Protein AF-A0A814D9A6-F1 (afdb_monomer)

Radius of gyration: 42.24 Å; Cα contacts (8 Å, |Δi|>4): 1512; chains: 1; bounding box: 125×128×114 Å

Structure (mmCIF, N/CA/C/O backbone):
data_AF-A0A814D9A6-F1
#
_entry.id   AF-A0A814D9A6-F1
#
loop_
_atom_site.group_PDB
_atom_site.id
_atom_site.type_symbol
_atom_site.label_atom_id
_atom_site.label_alt_id
_atom_site.label_comp_id
_atom_site.label_asym_id
_atom_site.label_entity_id
_atom_site.label_seq_id
_atom_site.pdbx_PDB_ins_code
_atom_site.Cartn_x
_atom_site.Cartn_y
_atom_site.Cartn_z
_atom_site.occupancy
_atom_site.B_iso_or_equiv
_atom_site.auth_seq_id
_atom_site.auth_comp_id
_atom_site.auth_asym_id
_atom_site.auth_atom_id
_atom_site.pdbx_PDB_model_num
ATOM 1 N N . MET A 1 1 ? 18.254 71.111 -48.933 1.00 37.97 1 MET A N 1
ATOM 2 C CA . MET A 1 1 ? 19.402 70.426 -49.573 1.00 37.97 1 MET A CA 1
ATOM 3 C C . MET A 1 1 ? 19.022 68.972 -49.797 1.00 37.97 1 MET A C 1
ATOM 5 O O . MET A 1 1 ? 18.189 68.471 -49.053 1.00 37.97 1 MET A O 1
ATOM 9 N N . SER A 1 2 ? 19.560 68.331 -50.832 1.00 40.94 2 SER A N 1
ATOM 10 C CA . SER A 1 2 ? 19.153 66.998 -51.292 1.00 40.94 2 SER A CA 1
ATOM 11 C C . SER A 1 2 ? 20.039 65.878 -50.740 1.00 40.94 2 SER A C 1
ATOM 13 O O . SER A 1 2 ? 21.250 65.912 -50.941 1.00 40.94 2 SER A O 1
ATOM 15 N N . VAL A 1 3 ? 19.419 64.849 -50.159 1.00 34.81 3 VAL A N 1
ATOM 16 C CA . VAL A 1 3 ? 19.956 63.478 -50.072 1.00 34.81 3 VAL A CA 1
ATOM 17 C C . VAL A 1 3 ? 18.825 62.525 -50.491 1.00 34.81 3 VAL A C 1
ATOM 19 O O . VAL A 1 3 ? 17.652 62.898 -50.444 1.00 34.81 3 VAL A O 1
ATOM 22 N N . SER A 1 4 ? 19.178 61.358 -51.024 1.00 32.84 4 SER A N 1
ATOM 23 C CA . SER A 1 4 ? 18.336 60.529 -51.892 1.00 32.84 4 SER A CA 1
ATOM 24 C C . SER A 1 4 ? 17.151 59.831 -51.222 1.00 32.84 4 SER A C 1
ATOM 26 O O . SER A 1 4 ? 17.260 59.261 -50.140 1.00 32.84 4 SER A O 1
ATOM 28 N N . SER A 1 5 ? 16.049 59.751 -51.968 1.00 42.97 5 SER A N 1
ATOM 29 C CA . SER A 1 5 ? 15.004 58.749 -51.775 1.00 42.97 5 SER A CA 1
ATOM 30 C C . SER A 1 5 ? 15.490 57.374 -52.251 1.00 42.97 5 SER A C 1
ATOM 32 O O . SER A 1 5 ? 15.508 57.112 -53.455 1.00 42.97 5 SER A O 1
ATOM 34 N N . GLU A 1 6 ? 15.846 56.479 -51.331 1.00 34.47 6 GLU A N 1
ATOM 35 C CA . GLU A 1 6 ? 15.922 55.052 -51.658 1.00 34.47 6 GLU A CA 1
ATOM 36 C C . GLU A 1 6 ? 14.506 54.466 -51.701 1.00 34.47 6 GLU A C 1
ATOM 38 O O . GLU A 1 6 ? 13.720 54.605 -50.760 1.00 34.47 6 GLU A O 1
ATOM 43 N N . ALA A 1 7 ? 14.156 53.836 -52.822 1.00 38.06 7 ALA A N 1
ATOM 44 C CA . ALA A 1 7 ? 12.838 53.250 -53.006 1.00 38.06 7 ALA A CA 1
ATOM 45 C C . ALA A 1 7 ? 12.695 51.993 -52.137 1.00 38.06 7 ALA A C 1
ATOM 47 O O . ALA A 1 7 ? 13.322 50.968 -52.407 1.00 38.06 7 ALA A O 1
ATOM 48 N N . LYS A 1 8 ? 11.824 52.043 -51.119 1.00 41.28 8 LYS A N 1
ATOM 49 C CA . LYS A 1 8 ? 11.359 50.820 -50.455 1.00 41.28 8 LYS A CA 1
ATOM 50 C C . LYS A 1 8 ? 10.683 49.933 -51.503 1.00 41.28 8 LYS A C 1
ATOM 52 O O . LYS A 1 8 ? 9.695 50.340 -52.112 1.00 41.28 8 LYS A O 1
ATOM 57 N N . GLY A 1 9 ? 11.235 48.738 -51.707 1.00 47.59 9 GLY A N 1
ATOM 58 C CA . GLY A 1 9 ? 10.626 47.703 -52.541 1.00 47.59 9 GLY A CA 1
ATOM 59 C C . GLY A 1 9 ? 9.264 47.243 -51.998 1.00 47.59 9 GLY A C 1
ATOM 60 O O . GLY A 1 9 ? 8.845 47.688 -50.925 1.00 47.59 9 GLY A O 1
ATOM 61 N N . PRO A 1 10 ? 8.561 46.349 -52.718 1.00 51.03 10 PRO A N 1
ATOM 62 C CA . PRO A 1 10 ? 7.249 45.865 -52.298 1.00 51.03 10 PRO A CA 1
ATOM 63 C C . PRO A 1 10 ? 7.299 45.295 -50.875 1.00 51.03 10 PRO A C 1
ATOM 65 O O . PRO A 1 10 ? 8.193 44.514 -50.541 1.00 51.03 10 PRO A O 1
ATOM 68 N N . LEU A 1 11 ? 6.328 45.694 -50.047 1.00 58.34 11 LEU A N 1
ATOM 69 C CA . LEU A 1 11 ? 6.180 45.212 -48.673 1.00 58.34 11 LEU A CA 1
ATOM 70 C C . LEU A 1 11 ? 6.078 43.683 -48.678 1.00 58.34 11 LEU A C 1
ATOM 72 O O . LEU A 1 11 ? 5.130 43.114 -49.221 1.00 58.34 11 LEU A O 1
ATOM 76 N N . LYS A 1 12 ? 7.076 43.020 -48.089 1.00 73.19 12 LYS A N 1
ATOM 77 C CA . LYS A 1 12 ? 7.105 41.561 -47.980 1.00 73.19 12 LYS A CA 1
ATOM 78 C C . LYS A 1 12 ? 6.009 41.110 -47.018 1.00 73.19 12 LYS A C 1
ATOM 80 O O . LYS A 1 12 ? 5.813 41.716 -45.969 1.00 73.19 12 LYS A O 1
ATOM 85 N N . SER A 1 13 ? 5.298 40.043 -47.369 1.00 84.19 13 SER A N 1
ATOM 86 C CA . SER A 1 13 ? 4.305 39.444 -46.476 1.00 84.19 13 SER A CA 1
ATOM 87 C C . SER A 1 13 ? 4.983 38.726 -45.304 1.00 84.19 13 SER A C 1
ATOM 89 O O . SER A 1 13 ? 6.134 38.300 -45.414 1.00 84.19 13 SER A O 1
ATOM 91 N N . PHE A 1 14 ? 4.245 38.522 -44.207 1.00 86.25 14 PHE A N 1
ATOM 92 C CA . PHE A 1 14 ? 4.710 37.762 -43.038 1.00 86.25 14 PHE A CA 1
ATOM 93 C C . PHE A 1 14 ? 5.374 36.430 -43.430 1.00 86.25 14 PHE A C 1
ATOM 95 O O . PHE A 1 14 ? 6.500 36.144 -43.037 1.00 86.25 14 PHE A O 1
ATOM 102 N N . GLN A 1 15 ? 4.709 35.652 -44.288 1.00 86.56 15 GLN A N 1
ATOM 103 C CA . GLN A 1 15 ? 5.186 34.345 -44.749 1.00 86.56 15 GLN A CA 1
ATOM 104 C C . GLN A 1 15 ? 6.465 34.448 -45.610 1.00 86.56 15 GLN A C 1
ATOM 106 O O . GLN A 1 15 ? 7.323 33.570 -45.539 1.00 86.56 15 GLN A O 1
ATOM 111 N N . ALA A 1 16 ? 6.647 35.535 -46.371 1.00 87.44 16 ALA A N 1
ATOM 112 C CA . ALA A 1 16 ? 7.887 35.780 -47.111 1.00 87.44 16 ALA A CA 1
ATOM 113 C C . ALA A 1 16 ? 9.057 36.140 -46.176 1.00 87.44 16 ALA A C 1
ATOM 115 O O . ALA A 1 16 ? 10.160 35.630 -46.360 1.00 87.44 16 ALA A O 1
ATOM 116 N N . LEU A 1 17 ? 8.818 36.962 -45.148 1.00 90.56 17 LEU A N 1
ATOM 117 C CA . LEU A 1 17 ? 9.830 37.312 -44.143 1.00 90.56 17 LEU A CA 1
ATOM 118 C C . LEU A 1 17 ? 10.204 36.118 -43.253 1.00 90.56 17 LEU A C 1
ATOM 120 O O . LEU A 1 17 ? 11.385 35.915 -42.980 1.00 90.56 17 LEU A O 1
ATOM 124 N N . MET A 1 18 ? 9.235 35.279 -42.872 1.00 92.06 18 MET A N 1
ATOM 125 C CA . MET A 1 18 ? 9.502 34.006 -42.192 1.00 92.06 18 MET A CA 1
ATOM 126 C C . MET A 1 18 ? 10.349 33.071 -43.066 1.00 92.06 18 MET A C 1
ATOM 128 O O . MET A 1 18 ? 11.359 32.556 -42.594 1.00 92.06 18 MET A O 1
ATOM 132 N N . GLY A 1 19 ? 10.007 32.902 -44.350 1.00 89.69 19 GLY A N 1
ATOM 133 C CA . GLY A 1 19 ? 10.780 32.070 -45.281 1.00 89.69 19 GLY A CA 1
ATOM 134 C C . GLY A 1 19 ? 12.207 32.580 -45.536 1.00 89.69 19 GLY A C 1
ATOM 135 O O . GLY A 1 19 ? 13.145 31.784 -45.626 1.00 89.69 19 GLY A O 1
ATOM 136 N N . GLU A 1 20 ? 12.406 33.900 -45.601 1.00 90.81 20 GLU A N 1
ATOM 137 C CA . GLU A 1 20 ? 13.745 34.503 -45.654 1.00 90.81 20 GLU A CA 1
ATOM 138 C C . GLU A 1 20 ? 14.512 34.323 -44.337 1.00 90.81 20 GLU A C 1
ATOM 140 O O . GLU A 1 20 ? 15.691 33.966 -44.366 1.00 90.81 20 GLU A O 1
ATOM 145 N N . GLY A 1 21 ? 13.852 34.490 -43.187 1.00 92.62 21 GLY A N 1
ATOM 146 C CA . GLY A 1 21 ? 14.438 34.245 -41.870 1.00 92.62 21 GLY A CA 1
ATOM 147 C C . GLY A 1 21 ? 14.879 32.791 -41.683 1.00 92.62 21 GLY A C 1
ATOM 148 O O . GLY A 1 21 ? 16.001 32.537 -41.240 1.00 92.62 21 GLY A O 1
ATOM 149 N N . GLU A 1 22 ? 14.062 31.827 -42.112 1.00 91.94 22 GLU A N 1
ATOM 150 C CA . GLU A 1 22 ? 14.425 30.408 -42.111 1.00 91.94 22 GLU A CA 1
ATOM 151 C C . GLU A 1 22 ? 15.612 30.112 -43.025 1.00 91.94 22 GLU A C 1
ATOM 153 O O . GLU A 1 22 ? 16.471 29.299 -42.673 1.00 91.94 22 GLU A O 1
ATOM 158 N N . LYS A 1 23 ? 15.663 30.744 -44.204 1.00 92.56 23 LYS A N 1
ATOM 159 C CA . LYS A 1 23 ? 16.790 30.603 -45.125 1.00 92.56 23 LYS A CA 1
ATOM 160 C C . LYS A 1 23 ? 18.065 31.155 -44.491 1.00 92.56 23 LYS A C 1
ATOM 162 O O . LYS A 1 23 ? 19.051 30.432 -44.411 1.00 92.56 23 LYS A O 1
ATOM 167 N N . PHE A 1 24 ? 18.037 32.376 -43.956 1.00 93.19 24 PHE A N 1
ATOM 168 C CA . PHE A 1 24 ? 19.194 32.954 -43.270 1.00 93.19 24 PHE A CA 1
ATOM 169 C C . PHE A 1 24 ? 19.606 32.153 -42.026 1.00 93.19 24 PHE A C 1
ATOM 171 O O . PHE A 1 24 ? 20.797 32.061 -41.743 1.00 93.19 24 PHE A O 1
ATOM 178 N N . SER A 1 25 ? 18.665 31.527 -41.313 1.00 91.38 25 SER A N 1
ATOM 179 C CA . SER A 1 25 ? 18.972 30.635 -40.189 1.00 91.38 25 SER A CA 1
ATOM 180 C C . SER A 1 25 ? 19.673 29.348 -40.650 1.00 91.38 25 SER A C 1
ATOM 182 O O . SER A 1 25 ? 20.700 28.970 -40.084 1.00 91.38 25 SER A O 1
ATOM 184 N N . ARG A 1 26 ? 19.205 28.727 -41.746 1.00 90.88 26 ARG A N 1
ATOM 185 C CA . ARG A 1 26 ? 19.876 27.587 -42.407 1.00 90.88 26 ARG A CA 1
ATOM 186 C C . ARG A 1 26 ? 21.274 27.953 -42.923 1.00 90.88 26 ARG A C 1
ATOM 188 O O . ARG A 1 26 ? 22.216 27.192 -42.710 1.00 90.88 26 ARG A O 1
ATOM 195 N N . ASP A 1 27 ? 21.423 29.147 -43.494 1.00 91.56 27 ASP A N 1
ATOM 196 C CA . ASP A 1 27 ? 22.698 29.723 -43.947 1.00 91.56 27 ASP A CA 1
ATOM 197 C C . ASP A 1 27 ? 23.603 30.187 -42.773 1.00 91.56 27 ASP A C 1
ATOM 199 O O . ASP A 1 27 ? 24.690 30.720 -42.997 1.00 91.56 27 ASP A O 1
ATOM 203 N N . LYS A 1 28 ? 23.179 29.990 -41.510 1.00 90.81 28 LYS A N 1
ATOM 204 C CA . LYS A 1 28 ? 23.848 30.411 -40.256 1.00 90.81 28 LYS A CA 1
ATOM 205 C C . LYS A 1 28 ? 24.052 31.926 -40.101 1.00 90.81 28 LYS A C 1
ATOM 207 O O . LYS A 1 28 ? 24.783 32.383 -39.223 1.00 90.81 28 LYS A O 1
ATOM 212 N N . LEU A 1 29 ? 23.359 32.728 -40.904 1.00 92.38 29 LEU A N 1
ATOM 213 C CA . LEU A 1 29 ? 23.333 34.190 -40.865 1.00 92.38 29 LEU A CA 1
ATOM 214 C C . LEU A 1 29 ? 22.307 34.685 -39.829 1.00 92.38 29 LEU A C 1
ATOM 216 O O . LEU A 1 29 ? 21.418 35.481 -40.136 1.00 92.38 29 LEU A O 1
ATOM 220 N N . TYR A 1 30 ? 22.425 34.207 -38.586 1.00 92.25 30 TYR A N 1
ATOM 221 C CA . TYR A 1 30 ? 21.407 34.360 -37.537 1.00 92.25 30 TYR A CA 1
ATOM 222 C C . TYR A 1 30 ? 21.023 35.815 -37.233 1.00 92.25 30 TYR A C 1
ATOM 224 O O . TYR A 1 30 ? 19.873 36.081 -36.904 1.00 92.25 30 TYR A O 1
ATOM 232 N N . THR A 1 31 ? 21.938 36.776 -37.386 1.00 92.62 31 THR A N 1
ATOM 233 C CA . THR A 1 31 ? 21.631 38.209 -37.222 1.00 92.62 31 THR A CA 1
ATOM 234 C C . THR A 1 31 ? 20.656 38.725 -38.281 1.00 92.62 31 THR A C 1
ATOM 236 O O . THR A 1 31 ? 19.747 39.480 -37.946 1.00 92.62 31 THR A O 1
ATOM 239 N N . LYS A 1 32 ? 20.780 38.265 -39.534 1.00 90.44 32 LYS A N 1
ATOM 240 C CA . LYS A 1 32 ? 19.815 38.554 -40.607 1.00 90.44 32 LYS A CA 1
ATOM 241 C C . LYS A 1 32 ? 18.501 37.807 -40.385 1.00 90.44 32 LYS A C 1
ATOM 243 O O . LYS A 1 32 ? 17.443 38.386 -40.587 1.00 90.44 32 LYS A O 1
ATOM 248 N N . ALA A 1 33 ? 18.558 36.566 -39.896 1.00 92.06 33 ALA A N 1
ATOM 249 C CA . ALA A 1 33 ? 17.359 35.806 -39.536 1.00 92.06 33 ALA A CA 1
ATOM 250 C C . ALA A 1 33 ? 16.537 36.506 -38.437 1.00 92.06 33 ALA A C 1
ATOM 252 O O . ALA A 1 33 ? 15.338 36.701 -38.603 1.00 92.06 33 ALA A O 1
ATOM 253 N N . ILE A 1 34 ? 17.185 36.964 -37.357 1.00 94.75 34 ILE A N 1
ATOM 254 C CA . ILE A 1 34 ? 16.556 37.742 -36.273 1.00 94.75 34 ILE A CA 1
ATOM 255 C C . ILE A 1 34 ? 15.930 39.034 -36.807 1.00 94.75 34 ILE A C 1
ATOM 257 O O . ILE A 1 34 ? 14.839 39.397 -36.365 1.00 94.75 34 ILE A O 1
ATOM 261 N N . GLN A 1 35 ? 16.588 39.714 -37.753 1.00 92.94 35 GLN A N 1
ATOM 262 C CA . GLN A 1 35 ? 16.026 40.899 -38.396 1.00 92.94 35 GLN A CA 1
ATOM 263 C C . GLN A 1 35 ? 14.753 40.546 -39.183 1.00 92.94 35 GLN A C 1
ATOM 265 O O . GLN A 1 35 ? 13.707 41.116 -38.894 1.00 92.94 35 GLN A O 1
ATOM 270 N N . CYS A 1 36 ? 14.795 39.555 -40.081 1.00 92.38 36 CYS A N 1
ATOM 271 C CA . CYS A 1 36 ? 13.620 39.118 -40.846 1.00 92.38 36 CYS A CA 1
ATOM 272 C C . CYS A 1 36 ? 12.463 38.643 -39.949 1.00 92.38 36 CYS A C 1
ATOM 274 O O . CYS A 1 36 ? 11.315 38.983 -40.213 1.00 92.38 36 CYS A O 1
ATOM 276 N N . TYR A 1 37 ? 12.739 37.908 -38.865 1.00 94.88 37 TYR A N 1
ATOM 277 C CA . TYR A 1 37 ? 11.703 37.490 -37.912 1.00 94.88 37 TYR A CA 1
ATOM 278 C C . TYR A 1 37 ? 11.148 38.648 -37.074 1.00 94.88 37 TYR A C 1
ATOM 280 O O . TYR A 1 37 ? 9.984 38.611 -36.689 1.00 94.88 37 TYR A O 1
ATOM 288 N N . THR A 1 38 ? 11.944 39.684 -36.796 1.00 94.44 38 THR A N 1
ATOM 289 C CA . THR A 1 38 ? 11.453 40.894 -36.117 1.00 94.44 38 THR A CA 1
ATOM 290 C C . THR A 1 38 ? 10.574 41.709 -37.058 1.00 94.44 38 THR A C 1
ATOM 292 O O . THR A 1 38 ? 9.432 41.980 -36.714 1.00 94.44 38 THR A O 1
ATOM 295 N N . GLU A 1 39 ? 11.035 41.957 -38.288 1.00 92.94 39 GLU A N 1
ATOM 296 C CA . GLU A 1 39 ? 10.232 42.590 -39.342 1.00 92.94 39 GLU A CA 1
ATOM 297 C C . GLU A 1 39 ? 8.934 41.805 -39.621 1.00 92.94 39 GLU A C 1
ATOM 299 O O . GLU A 1 39 ? 7.904 42.413 -39.894 1.00 92.94 39 GLU A O 1
ATOM 304 N N . ALA A 1 40 ? 8.939 40.470 -39.501 1.00 91.69 40 ALA A N 1
ATOM 305 C CA . ALA A 1 40 ? 7.728 39.652 -39.581 1.00 91.69 40 ALA A CA 1
ATOM 306 C C . ALA A 1 40 ? 6.790 39.876 -38.378 1.00 91.69 40 ALA A C 1
ATOM 308 O O . ALA A 1 40 ? 5.601 40.124 -38.565 1.00 91.69 40 ALA A O 1
ATOM 309 N N . LEU A 1 41 ? 7.302 39.809 -37.144 1.00 91.25 41 LEU A N 1
ATOM 310 C CA . LEU A 1 41 ? 6.507 40.010 -35.924 1.00 91.25 41 LEU A CA 1
ATOM 311 C C . LEU A 1 41 ? 5.909 41.425 -35.827 1.00 91.25 41 LEU A C 1
ATOM 313 O O . LEU A 1 41 ? 4.800 41.577 -35.309 1.00 91.25 41 LEU A O 1
ATOM 317 N N . ASP A 1 42 ? 6.595 42.432 -36.370 1.00 91.00 42 ASP A N 1
ATOM 318 C CA . ASP A 1 42 ? 6.138 43.826 -36.426 1.00 91.00 42 ASP A CA 1
ATOM 319 C C . ASP A 1 42 ? 4.945 44.033 -37.386 1.00 91.00 42 ASP A C 1
ATOM 321 O O . ASP A 1 42 ? 4.183 44.984 -37.215 1.00 91.00 42 ASP A O 1
ATOM 325 N N . LEU A 1 43 ? 4.725 43.133 -38.360 1.00 88.44 43 LEU A N 1
ATOM 326 C CA . LEU A 1 43 ? 3.548 43.162 -39.245 1.00 88.44 43 LEU A CA 1
ATOM 327 C C . LEU A 1 43 ? 2.257 42.650 -38.580 1.00 88.44 43 LEU A C 1
ATOM 329 O O . LEU A 1 43 ? 1.177 42.840 -39.142 1.00 88.44 43 LEU A O 1
ATOM 333 N N . LEU A 1 44 ? 2.339 41.976 -37.428 1.00 87.81 44 LEU A N 1
ATOM 334 C CA . LEU A 1 44 ? 1.176 41.360 -36.778 1.00 87.81 44 LEU A CA 1
ATOM 335 C C . LEU A 1 44 ? 0.450 42.354 -35.844 1.00 87.81 44 LEU A C 1
ATOM 337 O O . LEU A 1 44 ? 1.121 43.125 -35.150 1.00 87.81 44 LEU A O 1
ATOM 341 N N . PRO A 1 45 ? -0.898 42.324 -35.735 1.00 83.69 45 PRO A N 1
ATOM 342 C CA . PRO A 1 45 ? -1.651 43.262 -34.894 1.00 83.69 45 PRO A CA 1
ATOM 343 C C . PRO A 1 45 ? -1.254 43.152 -33.416 1.00 83.69 45 PRO A C 1
ATOM 345 O O . PRO A 1 45 ? -1.557 42.160 -32.757 1.00 83.69 45 PRO A O 1
ATOM 348 N N . GLN A 1 46 ? -0.537 44.144 -32.878 1.00 77.62 46 GLN A N 1
ATOM 349 C CA . GLN A 1 46 ? 0.016 44.089 -31.509 1.00 77.62 46 GLN A CA 1
ATOM 350 C C . GLN A 1 46 ? -1.070 43.999 -30.422 1.00 77.62 46 GLN A C 1
ATOM 352 O O . GLN A 1 46 ? -0.837 43.445 -29.351 1.00 77.62 46 GLN A O 1
ATOM 357 N N . ASP A 1 47 ? -2.260 44.505 -30.730 1.00 78.75 47 ASP A N 1
ATOM 358 C CA . ASP A 1 47 ? -3.462 44.453 -29.906 1.00 78.75 47 ASP A CA 1
ATOM 359 C C . ASP A 1 47 ? -4.084 43.041 -29.915 1.00 78.75 47 ASP A C 1
ATOM 361 O O . ASP A 1 47 ? -4.572 42.576 -30.948 1.00 78.75 47 ASP A O 1
ATOM 365 N N . GLU A 1 48 ? -4.051 42.353 -28.766 1.00 68.50 48 GLU A N 1
ATOM 366 C CA . GLU A 1 48 ? -4.522 40.965 -28.621 1.00 68.50 48 GLU A CA 1
ATOM 367 C C . GLU A 1 48 ? -6.036 40.819 -28.893 1.00 68.50 48 GLU A C 1
ATOM 369 O O . GLU A 1 48 ? -6.456 39.748 -29.318 1.00 68.50 48 GLU A O 1
ATOM 374 N N . GLU A 1 49 ? -6.846 41.881 -28.762 1.00 73.06 49 GLU A N 1
ATOM 375 C CA . GLU A 1 49 ? -8.285 41.856 -29.097 1.00 73.06 49 GLU A CA 1
ATOM 376 C C . GLU A 1 49 ? -8.569 41.977 -30.607 1.00 73.06 49 GLU A C 1
ATOM 378 O O . GLU A 1 49 ? -9.703 41.783 -31.047 1.00 73.06 49 GLU A O 1
ATOM 383 N N . LYS A 1 50 ? -7.557 42.324 -31.417 1.00 73.06 50 LYS A N 1
ATOM 384 C CA . LYS A 1 50 ? -7.677 42.518 -32.878 1.00 73.06 50 LYS A CA 1
ATOM 385 C C . LYS A 1 50 ? -6.885 41.495 -33.697 1.00 73.06 50 LYS A C 1
ATOM 387 O O . LYS A 1 50 ? -6.930 41.539 -34.925 1.00 73.06 50 LYS A O 1
ATOM 392 N N . ALA A 1 51 ? -6.158 40.596 -33.040 1.00 80.44 51 ALA A N 1
ATOM 393 C CA . ALA A 1 51 ? -5.438 39.505 -33.682 1.00 80.44 51 ALA A CA 1
ATOM 394 C C . ALA A 1 51 ? -6.388 38.335 -33.985 1.00 80.44 51 ALA A C 1
ATOM 396 O O . ALA A 1 51 ? -7.171 37.921 -33.132 1.00 80.44 51 ALA A O 1
ATOM 397 N N . THR A 1 52 ? -6.302 37.755 -35.183 1.00 86.00 52 THR A N 1
ATOM 398 C CA . THR A 1 52 ? -6.999 36.493 -35.471 1.00 86.00 52 THR A CA 1
ATOM 399 C C . THR A 1 52 ? -6.290 35.309 -34.802 1.00 86.00 52 THR A C 1
ATOM 401 O O . THR A 1 52 ? -5.128 35.393 -34.390 1.00 86.00 52 THR A O 1
ATOM 404 N N . GLU A 1 53 ? -6.952 34.151 -34.746 1.00 84.06 53 GLU A N 1
ATOM 405 C CA . GLU A 1 53 ? -6.309 32.889 -34.346 1.00 84.06 53 GLU A CA 1
ATOM 406 C C . GLU A 1 53 ? -5.079 32.579 -35.222 1.00 84.06 53 GLU A C 1
ATOM 408 O O . GLU A 1 53 ? -4.064 32.073 -34.734 1.00 84.06 53 GLU A O 1
ATOM 413 N N . LYS A 1 54 ? -5.126 32.950 -36.509 1.00 85.50 54 LYS A N 1
ATOM 414 C CA . LYS A 1 54 ? -3.981 32.829 -37.410 1.00 85.50 54 LYS A CA 1
ATOM 415 C C . LYS A 1 54 ? -2.846 33.765 -36.998 1.00 85.50 54 LYS A C 1
ATOM 417 O O . LYS A 1 54 ? -1.735 33.280 -36.835 1.00 85.50 54 LYS A O 1
ATOM 422 N N . ASP A 1 55 ? -3.110 35.056 -36.784 1.00 85.00 55 ASP A N 1
ATOM 423 C CA . ASP A 1 55 ? -2.076 36.021 -36.364 1.00 85.00 55 ASP A CA 1
ATOM 424 C C . ASP A 1 55 ? -1.451 35.627 -35.019 1.00 85.00 55 ASP A C 1
ATOM 426 O O . ASP A 1 55 ? -0.255 35.810 -34.796 1.00 85.00 55 ASP A O 1
ATOM 430 N N . THR A 1 56 ? -2.253 35.028 -34.135 1.00 85.69 56 THR A N 1
ATOM 431 C CA . THR A 1 56 ? -1.793 34.462 -32.865 1.00 85.69 56 THR A CA 1
ATOM 432 C C . THR A 1 56 ? -0.826 33.302 -33.108 1.00 85.69 56 THR A C 1
ATOM 434 O O . THR A 1 56 ? 0.292 33.323 -32.598 1.00 85.69 56 THR A O 1
ATOM 437 N N . ASN A 1 57 ? -1.197 32.316 -33.929 1.00 87.69 57 ASN A N 1
ATOM 438 C CA . ASN A 1 57 ? -0.329 31.181 -34.256 1.00 87.69 57 ASN A CA 1
ATOM 439 C C . ASN A 1 57 ? 0.931 31.592 -35.046 1.00 87.69 57 ASN A C 1
ATOM 441 O O . ASN A 1 57 ? 2.020 31.083 -34.766 1.00 87.69 57 ASN A O 1
ATOM 445 N N . ASP A 1 58 ? 0.817 32.533 -35.984 1.00 89.12 58 ASP A N 1
ATOM 446 C CA . ASP A 1 58 ? 1.944 33.109 -36.725 1.00 89.12 58 ASP A CA 1
ATOM 447 C C . ASP A 1 58 ? 2.900 33.845 -35.752 1.00 89.12 58 ASP A C 1
ATOM 449 O O . ASP A 1 58 ? 4.112 33.609 -35.789 1.00 89.12 58 ASP A O 1
ATOM 453 N N . ARG A 1 59 ? 2.381 34.603 -34.768 1.00 90.94 59 ARG A N 1
ATOM 454 C CA . ARG A 1 59 ? 3.175 35.198 -33.669 1.00 90.94 59 ARG A CA 1
ATOM 455 C C . ARG A 1 59 ? 3.900 34.145 -32.829 1.00 90.94 59 ARG A C 1
ATOM 457 O O . ARG A 1 59 ? 5.092 34.306 -32.569 1.00 90.94 59 ARG A O 1
ATOM 464 N N . LEU A 1 60 ? 3.218 33.075 -32.411 1.00 92.50 60 LEU A N 1
ATOM 465 C CA . LEU A 1 60 ? 3.825 32.018 -31.588 1.00 92.50 60 LEU A CA 1
ATOM 466 C C . LEU A 1 60 ? 5.004 31.337 -32.303 1.00 92.50 60 LEU A C 1
ATOM 468 O O . LEU A 1 60 ? 6.051 31.104 -31.695 1.00 92.50 60 LEU A O 1
ATOM 472 N N . ASN A 1 61 ? 4.864 31.054 -33.602 1.00 91.88 61 ASN A N 1
ATOM 473 C CA . ASN A 1 61 ? 5.940 30.459 -34.397 1.00 91.88 61 ASN A CA 1
ATOM 474 C C . ASN A 1 61 ? 7.080 31.458 -34.675 1.00 91.88 61 ASN A C 1
ATOM 476 O O . ASN A 1 61 ? 8.245 31.069 -34.588 1.00 91.88 61 ASN A O 1
ATOM 480 N N . GLY A 1 62 ? 6.773 32.734 -34.940 1.00 93.19 62 GLY A N 1
ATOM 481 C CA . GLY A 1 62 ? 7.776 33.791 -35.129 1.00 93.19 62 GLY A CA 1
ATOM 482 C C . GLY A 1 62 ? 8.648 34.026 -33.890 1.00 93.19 62 GLY A C 1
ATOM 483 O O . GLY A 1 62 ? 9.872 34.095 -34.004 1.00 93.19 62 GLY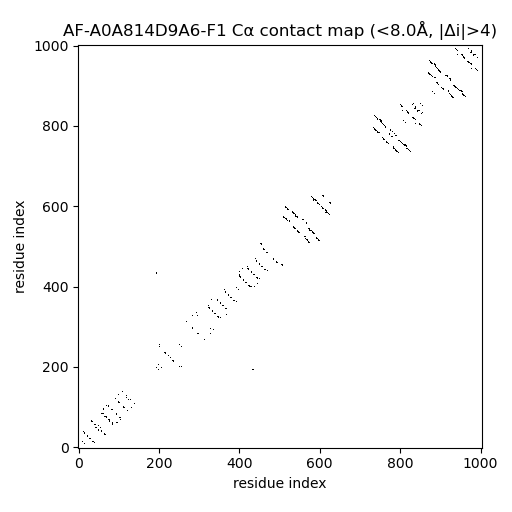 A O 1
ATOM 484 N N . LEU A 1 63 ? 8.041 34.063 -32.697 1.00 95.56 63 LEU A N 1
ATOM 485 C CA . LEU A 1 63 ? 8.759 34.190 -31.421 1.00 95.56 63 LEU A CA 1
ATOM 486 C C . LEU A 1 63 ? 9.702 33.004 -31.172 1.00 95.56 63 LEU A C 1
ATOM 488 O O . LEU A 1 63 ? 10.872 33.206 -30.857 1.00 95.56 63 LEU A O 1
ATOM 492 N N . VAL A 1 64 ? 9.245 31.764 -31.385 1.00 96.56 64 VAL A N 1
ATOM 493 C CA . VAL A 1 64 ? 10.116 30.580 -31.255 1.00 96.56 64 VAL A CA 1
ATOM 494 C C . VAL A 1 64 ? 11.267 30.610 -32.267 1.00 96.56 64 VAL A C 1
ATOM 496 O O . VAL A 1 64 ? 12.409 30.336 -31.898 1.00 96.56 64 VAL A O 1
ATOM 499 N N . ALA A 1 65 ? 11.004 30.977 -33.524 1.00 95.06 65 ALA A N 1
ATOM 500 C CA . ALA A 1 65 ? 12.033 31.039 -34.562 1.00 95.06 65 ALA A CA 1
ATOM 501 C C . ALA A 1 65 ? 13.103 32.112 -34.272 1.00 95.06 65 ALA A C 1
ATOM 503 O O . ALA A 1 65 ? 14.299 31.880 -34.496 1.00 95.06 65 ALA A O 1
ATOM 504 N N . ARG A 1 66 ? 12.694 33.261 -33.713 1.00 96.62 66 ARG A N 1
ATOM 505 C CA . ARG A 1 66 ? 13.603 34.327 -33.273 1.00 96.62 66 ARG A CA 1
ATOM 506 C C . ARG A 1 66 ? 14.387 33.935 -32.018 1.00 96.62 66 ARG A C 1
ATOM 508 O O . ARG A 1 66 ? 15.613 34.056 -32.032 1.00 96.62 66 ARG A O 1
ATOM 515 N N . SER A 1 67 ? 13.731 33.350 -31.013 1.00 96.88 67 SER A N 1
ATOM 516 C CA . SER A 1 67 ? 14.369 32.773 -29.820 1.00 96.88 67 SER A CA 1
ATOM 517 C C . SER A 1 67 ? 15.457 31.752 -30.177 1.00 96.88 67 SER A C 1
ATOM 519 O O . SER A 1 67 ? 16.588 31.843 -29.692 1.00 96.88 67 SER A O 1
ATOM 521 N N . ALA A 1 68 ? 15.163 30.831 -31.101 1.00 95.25 68 ALA A N 1
ATOM 522 C CA . ALA A 1 68 ? 16.122 29.830 -31.563 1.00 95.25 68 ALA A CA 1
ATOM 523 C C . ALA A 1 68 ? 17.386 30.475 -32.157 1.00 95.25 68 ALA A C 1
ATOM 525 O O . ALA A 1 68 ? 18.498 30.008 -31.903 1.00 95.25 68 ALA A O 1
ATOM 526 N N . CYS A 1 69 ? 17.237 31.582 -32.893 1.00 95.25 69 CYS A N 1
ATOM 527 C CA . CYS A 1 69 ? 18.370 32.340 -33.423 1.00 95.25 69 CYS A CA 1
ATOM 528 C C . CYS A 1 69 ? 19.097 33.162 -32.348 1.00 95.25 69 CYS A C 1
ATOM 530 O O . CYS A 1 69 ? 20.322 33.269 -32.422 1.00 95.25 69 CYS A O 1
ATOM 532 N N . TYR A 1 70 ? 18.398 33.691 -31.334 1.00 96.75 70 TYR A N 1
ATOM 533 C CA . TYR A 1 70 ? 19.035 34.358 -30.191 1.00 96.75 70 TYR A CA 1
ATOM 534 C C . TYR A 1 70 ? 19.977 33.412 -29.427 1.00 96.75 70 TYR A C 1
ATOM 536 O O . TYR A 1 70 ? 21.101 33.817 -29.123 1.00 96.75 70 TYR A O 1
ATOM 544 N N . LEU A 1 71 ? 19.604 32.138 -29.233 1.00 92.75 71 LEU A N 1
ATOM 545 C CA . LEU A 1 71 ? 20.514 31.126 -28.668 1.00 92.75 71 LEU A CA 1
ATOM 546 C C . LEU A 1 71 ? 21.754 30.896 -29.541 1.00 92.75 71 LEU A C 1
ATOM 548 O O . LEU A 1 71 ? 22.862 30.788 -29.020 1.00 92.75 71 LEU A O 1
ATOM 552 N N . LYS A 1 72 ? 21.615 30.864 -30.875 1.00 92.19 72 LYS A N 1
ATOM 553 C CA . LYS A 1 72 ? 22.774 30.671 -31.772 1.00 92.19 72 LYS A CA 1
ATOM 554 C C . LYS A 1 72 ? 23.722 31.877 -31.838 1.00 92.19 72 LYS A C 1
ATOM 556 O O . LYS A 1 72 ? 24.810 31.739 -32.391 1.00 92.19 72 LYS A O 1
ATOM 561 N N . ILE A 1 73 ? 23.350 33.020 -31.252 1.00 91.44 73 ILE A N 1
ATOM 562 C CA . ILE A 1 73 ? 24.238 34.177 -31.036 1.00 91.44 73 ILE A CA 1
ATOM 563 C C . ILE A 1 73 ? 24.536 34.452 -29.549 1.00 91.44 73 ILE A C 1
ATOM 565 O O . ILE A 1 73 ? 25.040 35.526 -29.226 1.00 91.44 73 ILE A O 1
ATOM 569 N N . GLY A 1 74 ? 24.218 33.514 -28.646 1.00 86.06 74 GLY A N 1
ATOM 570 C CA . GLY A 1 74 ? 24.509 33.614 -27.209 1.00 86.06 74 GLY A CA 1
ATOM 571 C C . GLY A 1 74 ? 23.709 34.675 -26.442 1.00 86.06 74 GLY A C 1
ATOM 572 O O . GLY A 1 74 ? 24.108 35.063 -25.349 1.00 86.06 74 GLY A O 1
ATOM 573 N N . LYS A 1 75 ? 22.594 35.178 -26.994 1.00 92.94 75 LYS A N 1
ATOM 574 C CA . LYS A 1 75 ? 21.712 36.149 -26.320 1.00 92.94 75 LYS A CA 1
ATOM 575 C C . LYS A 1 75 ? 20.605 35.432 -25.553 1.00 92.94 75 LYS A C 1
ATOM 577 O O . LYS A 1 75 ? 19.428 35.530 -25.903 1.00 92.94 75 LYS A O 1
ATOM 582 N N . ASN A 1 76 ? 21.005 34.684 -24.532 1.00 90.00 76 ASN A N 1
ATOM 583 C CA . ASN A 1 76 ? 20.131 33.732 -23.851 1.00 90.00 76 ASN A CA 1
ATOM 584 C C . ASN A 1 76 ? 18.928 34.406 -23.169 1.00 90.00 76 ASN A C 1
ATOM 586 O O . ASN A 1 76 ? 17.820 33.890 -23.282 1.00 90.00 76 ASN A O 1
ATOM 590 N N . ASP A 1 77 ? 19.100 35.598 -22.588 1.00 90.94 77 ASP A N 1
ATOM 591 C CA . ASP A 1 77 ? 18.008 36.345 -21.939 1.00 90.94 77 ASP A CA 1
ATOM 592 C C . ASP A 1 77 ? 16.883 36.702 -22.928 1.00 90.94 77 ASP A C 1
ATOM 594 O O . ASP A 1 77 ? 15.701 36.535 -22.633 1.00 90.94 77 ASP A O 1
ATOM 598 N N . LEU A 1 78 ? 17.247 37.141 -24.142 1.00 92.44 78 LEU A N 1
ATOM 599 C CA . LEU A 1 78 ? 16.282 37.466 -25.202 1.00 92.44 78 LEU A CA 1
ATOM 600 C C . LEU A 1 78 ? 15.620 36.207 -25.770 1.00 92.44 78 LEU A C 1
ATOM 602 O O . LEU A 1 78 ? 14.447 36.234 -26.140 1.00 92.44 78 LEU A O 1
ATOM 606 N N . ALA A 1 79 ? 16.354 35.093 -25.822 1.00 94.00 79 ALA A N 1
ATOM 607 C CA . ALA A 1 79 ? 15.786 33.810 -26.207 1.00 94.00 79 ALA A CA 1
ATOM 608 C C . ALA A 1 79 ? 14.756 33.317 -25.181 1.00 94.00 79 ALA A C 1
ATOM 610 O O . ALA A 1 79 ? 13.671 32.884 -25.575 1.00 94.00 79 ALA A O 1
ATOM 611 N N . LEU A 1 80 ? 15.064 33.418 -23.884 1.00 94.12 80 LEU A N 1
ATOM 612 C CA . LEU A 1 80 ? 14.132 33.092 -22.809 1.00 94.12 80 LEU A CA 1
ATOM 613 C C . LEU A 1 80 ? 12.898 34.002 -22.869 1.00 94.12 80 LEU A C 1
ATOM 615 O O . LEU A 1 80 ? 11.782 33.491 -22.846 1.00 94.12 80 LEU A O 1
ATOM 619 N N . GLN A 1 81 ? 13.083 35.315 -23.047 1.00 95.25 81 GLN A N 1
ATOM 620 C CA . GLN A 1 81 ? 11.989 36.283 -23.166 1.00 95.25 81 GLN A CA 1
ATOM 621 C C . GLN A 1 81 ? 11.028 35.956 -24.325 1.00 95.25 81 GLN A C 1
ATOM 623 O O . GLN A 1 81 ? 9.818 35.880 -24.108 1.00 95.25 81 GLN A O 1
ATOM 628 N N . ASP A 1 82 ? 11.541 35.712 -25.537 1.00 95.38 82 ASP A N 1
ATOM 629 C CA . ASP A 1 82 ? 10.711 35.317 -26.687 1.00 95.38 82 ASP A CA 1
ATOM 630 C C . ASP A 1 82 ? 9.992 33.974 -26.436 1.00 95.38 82 ASP A C 1
ATOM 632 O O . ASP A 1 82 ? 8.821 33.807 -26.793 1.00 95.38 82 ASP A O 1
ATOM 636 N N . ALA A 1 83 ? 10.665 33.011 -25.793 1.00 94.94 83 ALA A N 1
ATOM 637 C CA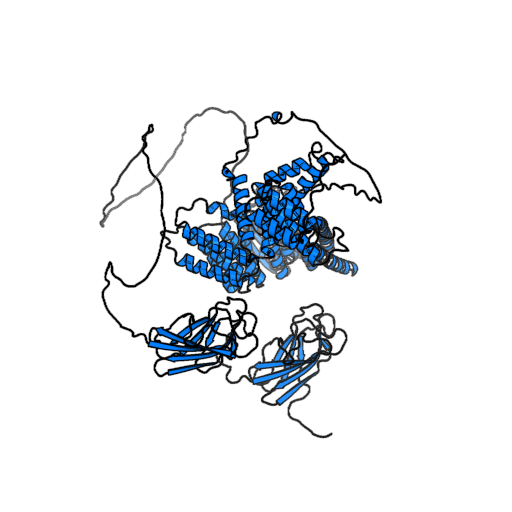 . ALA A 1 83 ? 10.082 31.709 -25.475 1.00 94.94 83 ALA A CA 1
ATOM 638 C C . ALA A 1 83 ? 8.962 31.818 -24.424 1.00 94.94 83 ALA A C 1
ATOM 640 O O . ALA A 1 83 ? 7.899 31.220 -24.597 1.00 94.94 83 ALA A O 1
ATOM 641 N N . GLU A 1 84 ? 9.143 32.624 -23.375 1.00 94.56 84 GLU A N 1
ATOM 642 C CA . GLU A 1 84 ? 8.100 32.924 -22.389 1.00 94.56 84 GLU A CA 1
ATOM 643 C C . GLU A 1 84 ? 6.924 33.685 -23.000 1.00 94.56 84 GLU A C 1
ATOM 645 O O . GLU A 1 84 ? 5.770 33.343 -22.736 1.00 94.56 84 GLU A O 1
ATOM 650 N N . GLN A 1 85 ? 7.191 34.656 -23.878 1.00 92.50 85 GLN A N 1
ATOM 651 C CA . GLN A 1 85 ? 6.141 35.367 -24.603 1.00 92.50 85 GLN A CA 1
ATOM 652 C C . GLN A 1 85 ? 5.328 34.409 -25.493 1.00 92.50 85 GLN A C 1
ATOM 654 O O . GLN A 1 85 ? 4.107 34.549 -25.569 1.00 92.50 85 GLN A O 1
ATOM 659 N N . SER A 1 86 ? 5.958 33.378 -26.074 1.00 93.19 86 SER A N 1
ATOM 660 C CA . SER A 1 86 ? 5.259 32.314 -26.818 1.00 93.19 86 SER A CA 1
ATOM 661 C C . SER A 1 86 ? 4.403 31.376 -25.942 1.00 93.19 86 SER A C 1
ATOM 663 O O . SER A 1 86 ? 3.544 30.664 -26.455 1.00 93.19 86 SER A O 1
ATOM 665 N N . LEU A 1 87 ? 4.601 31.389 -24.619 1.00 91.00 87 LEU A N 1
ATOM 666 C CA . LEU A 1 87 ? 3.851 30.584 -23.644 1.00 91.00 87 LEU A CA 1
ATOM 667 C C . LEU A 1 87 ? 2.818 31.397 -22.844 1.00 91.00 87 LEU A C 1
ATOM 669 O O . LEU A 1 87 ? 2.043 30.818 -22.079 1.00 91.00 87 LEU A O 1
ATOM 673 N N . LYS A 1 88 ? 2.785 32.727 -23.018 1.00 87.50 88 LYS A N 1
ATOM 674 C CA . LYS A 1 88 ? 1.881 33.650 -22.308 1.00 87.50 88 LYS A CA 1
ATOM 675 C C . LYS A 1 88 ? 0.406 33.314 -22.560 1.00 87.50 88 LYS A C 1
ATOM 677 O O . LYS A 1 88 ? -0.369 33.233 -21.608 1.00 87.50 88 LYS A O 1
ATOM 682 N N . THR A 1 89 ? 0.028 33.128 -23.827 1.00 80.12 89 THR A N 1
ATOM 683 C CA . THR A 1 89 ? -1.349 32.819 -24.250 1.00 80.12 89 THR A CA 1
ATOM 684 C C . THR A 1 89 ? -1.623 31.316 -24.272 1.00 80.12 89 THR A C 1
ATOM 686 O O . THR A 1 89 ? -2.654 30.883 -23.764 1.00 80.12 89 THR A O 1
ATOM 689 N N . ASN A 1 90 ? -0.692 30.504 -24.787 1.00 83.88 90 ASN A N 1
ATOM 690 C CA . ASN A 1 90 ? -0.807 29.044 -24.814 1.00 83.88 90 ASN A CA 1
ATOM 691 C C . ASN A 1 90 ? 0.317 28.372 -24.002 1.00 83.88 90 ASN A C 1
ATOM 693 O O . ASN A 1 90 ? 1.419 28.138 -24.494 1.00 83.88 90 ASN A O 1
ATOM 697 N N . LYS A 1 91 ? 0.000 27.991 -22.758 1.00 88.00 91 LYS A N 1
ATOM 698 C CA . LYS A 1 91 ? 0.925 27.336 -21.809 1.00 88.00 91 LYS A CA 1
ATOM 699 C C . LYS A 1 91 ? 1.264 25.876 -22.154 1.00 88.00 91 LYS A C 1
ATOM 701 O O . LYS A 1 91 ? 2.047 25.248 -21.433 1.00 88.00 91 LYS A O 1
ATOM 706 N N . GLU A 1 92 ? 0.672 25.330 -23.211 1.00 88.81 92 GLU A N 1
ATOM 707 C CA . GLU A 1 92 ? 0.894 23.968 -23.712 1.00 88.81 92 GLU A CA 1
ATOM 708 C C . GLU A 1 92 ? 1.506 23.964 -25.123 1.00 88.81 92 GLU A C 1
ATOM 710 O O . GLU A 1 92 ? 1.714 22.902 -25.708 1.00 88.81 92 GLU A O 1
ATOM 715 N N . PHE A 1 93 ? 1.868 25.138 -25.661 1.00 92.56 93 PHE A N 1
ATOM 716 C CA . PHE A 1 93 ? 2.533 25.259 -26.955 1.00 92.56 93 PHE A CA 1
ATOM 717 C C . PHE A 1 93 ? 3.903 24.565 -26.929 1.00 92.56 93 PHE A C 1
ATOM 719 O O . PHE A 1 93 ? 4.895 25.083 -26.414 1.00 92.56 93 PHE A O 1
ATOM 726 N N . THR A 1 94 ? 3.953 23.360 -27.493 1.00 89.56 94 THR A N 1
ATOM 727 C CA . THR A 1 94 ? 5.069 22.414 -27.340 1.00 89.56 94 THR A CA 1
ATOM 728 C C . THR A 1 94 ? 6.393 22.955 -27.870 1.00 89.56 94 THR A C 1
ATOM 730 O O . THR A 1 94 ? 7.420 22.792 -27.214 1.00 89.56 94 THR A O 1
ATOM 733 N N . LYS A 1 95 ? 6.369 23.678 -28.998 1.00 92.38 95 LYS A N 1
ATOM 734 C CA . LYS A 1 95 ? 7.545 24.382 -29.532 1.00 92.38 95 LYS A CA 1
ATOM 735 C C . LYS A 1 95 ? 8.072 25.439 -28.553 1.00 92.38 95 LYS A C 1
ATOM 737 O O . LYS A 1 95 ? 9.278 25.525 -28.356 1.00 92.38 95 LYS A O 1
ATOM 742 N N . GLY A 1 96 ? 7.182 26.202 -27.913 1.00 93.81 96 GLY A N 1
ATOM 743 C CA . GLY A 1 96 ? 7.537 27.189 -26.888 1.00 93.81 96 GLY A CA 1
ATOM 744 C C . GLY A 1 96 ? 8.124 26.545 -25.630 1.00 93.81 96 GLY A C 1
ATOM 745 O O . GLY A 1 96 ? 9.119 27.030 -25.101 1.00 93.81 96 GLY A O 1
ATOM 746 N N . LEU A 1 97 ? 7.571 25.407 -25.189 1.00 93.94 97 LEU A N 1
ATOM 747 C CA . LEU A 1 97 ? 8.094 24.641 -24.050 1.00 93.94 97 LEU A CA 1
ATOM 748 C C . LEU A 1 97 ? 9.499 24.086 -24.329 1.00 93.94 97 LEU A C 1
ATOM 750 O O . LEU A 1 97 ? 10.379 24.218 -23.481 1.00 93.94 97 LEU A O 1
ATOM 754 N N . TYR A 1 98 ? 9.726 23.520 -25.520 1.00 95.75 98 TYR A N 1
ATOM 755 C CA . TYR A 1 98 ? 11.054 23.065 -25.947 1.00 95.75 98 TYR A CA 1
ATOM 756 C C . TYR A 1 98 ? 12.051 24.226 -26.026 1.00 95.75 98 TYR A C 1
ATOM 758 O O . TYR A 1 98 ? 13.147 24.152 -25.477 1.00 95.75 98 TYR A O 1
ATOM 766 N N . GLN A 1 99 ? 11.645 25.331 -26.654 1.00 96.44 99 GLN A N 1
ATOM 767 C CA . GLN A 1 99 ? 12.499 26.497 -26.846 1.00 96.44 99 GLN A CA 1
ATOM 768 C C . GLN A 1 99 ? 12.834 27.207 -25.521 1.00 96.44 99 GLN A C 1
ATOM 770 O O . GLN A 1 99 ? 13.956 27.684 -25.357 1.00 96.44 99 GLN A O 1
ATOM 775 N N . LYS A 1 100 ? 11.916 27.216 -24.542 1.00 96.12 100 LYS A N 1
ATOM 776 C CA . LYS A 1 100 ? 12.207 27.669 -23.172 1.00 96.12 100 LYS A CA 1
ATOM 777 C C . LYS A 1 100 ? 13.191 26.732 -22.461 1.00 96.12 100 LYS A C 1
ATOM 779 O O . LYS A 1 100 ? 14.090 27.220 -21.783 1.00 96.12 100 LYS A O 1
ATOM 784 N N . ALA A 1 101 ? 13.059 25.416 -22.628 1.00 94.19 101 ALA A N 1
ATOM 785 C CA . ALA A 1 101 ? 13.982 24.453 -22.030 1.00 94.19 101 ALA A CA 1
ATOM 786 C C . ALA A 1 101 ? 15.411 24.571 -22.601 1.00 94.19 101 ALA A C 1
ATOM 788 O O . ALA A 1 101 ? 16.365 24.626 -21.829 1.00 94.19 101 ALA A O 1
ATOM 789 N N . GLU A 1 102 ? 15.572 24.705 -23.925 1.00 95.25 102 GLU A N 1
ATOM 790 C CA . GLU A 1 102 ? 16.882 24.967 -24.551 1.00 95.25 102 GLU A CA 1
ATOM 791 C C . GLU A 1 102 ? 17.462 26.335 -24.129 1.00 95.25 102 GLU A C 1
ATOM 793 O O . GLU A 1 102 ? 18.679 26.458 -23.996 1.00 95.25 102 GLU A O 1
ATOM 798 N N . ALA A 1 103 ? 16.625 27.348 -23.859 1.00 94.38 103 ALA A N 1
ATOM 799 C CA . ALA A 1 103 ? 17.089 28.645 -23.358 1.00 94.38 103 ALA A CA 1
ATOM 800 C C . ALA A 1 103 ? 17.598 28.585 -21.909 1.00 94.38 103 ALA A C 1
ATOM 802 O O . ALA A 1 103 ? 18.709 29.037 -21.643 1.00 94.38 103 ALA A O 1
ATOM 803 N N . LEU A 1 104 ? 16.842 27.966 -20.996 1.00 91.12 104 LEU A N 1
ATOM 804 C CA . LEU A 1 104 ? 17.267 27.747 -19.606 1.00 91.12 104 LEU A CA 1
ATOM 805 C C . LEU A 1 104 ? 18.534 26.879 -19.537 1.00 91.12 104 LEU A C 1
ATOM 807 O O . LEU A 1 104 ? 19.468 27.198 -18.805 1.00 91.12 104 LEU A O 1
ATOM 811 N N . TYR A 1 105 ? 18.617 25.842 -20.378 1.00 91.44 105 TYR A N 1
ATOM 812 C CA . TYR A 1 105 ? 19.810 25.005 -20.510 1.00 91.44 105 TYR A CA 1
ATOM 813 C C . TYR A 1 105 ? 21.034 25.820 -20.959 1.00 91.44 105 TYR A C 1
ATOM 815 O O . TYR A 1 105 ? 22.123 25.649 -20.420 1.00 91.44 105 TYR A O 1
ATOM 823 N N . ALA A 1 106 ? 20.864 26.748 -21.908 1.00 88.56 106 ALA A N 1
ATOM 824 C CA . ALA A 1 106 ? 21.935 27.644 -22.345 1.00 88.56 106 ALA A CA 1
ATOM 825 C C . ALA A 1 106 ? 22.351 28.673 -21.272 1.00 88.56 106 ALA A C 1
ATOM 827 O O . ALA A 1 106 ? 23.479 29.163 -21.314 1.00 88.56 106 ALA A O 1
ATOM 828 N N . MET A 1 107 ? 21.469 28.999 -20.319 1.00 84.12 107 MET A N 1
ATOM 829 C CA . MET A 1 107 ? 21.769 29.851 -19.156 1.00 84.12 107 MET A CA 1
ATOM 830 C C . MET A 1 107 ? 22.438 29.089 -17.999 1.00 84.12 107 MET A C 1
ATOM 832 O O . MET A 1 107 ? 22.965 29.726 -17.093 1.00 84.12 107 MET A O 1
ATOM 836 N N . GLY A 1 108 ? 22.460 27.752 -18.041 1.00 76.94 108 GLY A N 1
ATOM 837 C CA . GLY A 1 108 ? 22.994 26.899 -16.973 1.00 76.94 108 GLY A CA 1
ATOM 838 C C . GLY A 1 108 ? 21.970 26.491 -15.908 1.00 76.94 108 GLY A C 1
ATOM 839 O O . GLY A 1 108 ? 22.335 25.820 -14.950 1.00 76.94 108 GLY A O 1
ATOM 840 N N . GLU A 1 109 ? 20.691 26.844 -16.070 1.00 83.50 109 GLU A N 1
ATOM 841 C CA . GLU A 1 109 ? 19.604 26.451 -15.160 1.00 83.50 109 GLU A CA 1
ATOM 842 C C . GLU A 1 109 ? 19.086 25.047 -15.528 1.00 83.50 109 GLU A C 1
ATOM 844 O O . GLU A 1 109 ? 17.966 24.865 -16.022 1.00 83.50 109 GLU A O 1
ATOM 849 N N . PHE A 1 110 ? 19.950 24.041 -15.366 1.00 80.06 110 PHE A N 1
ATOM 850 C CA . PHE A 1 110 ? 19.743 22.694 -15.899 1.00 80.06 110 PHE A CA 1
ATOM 851 C C . PHE A 1 110 ? 18.527 21.975 -15.295 1.00 80.06 110 PHE A C 1
ATOM 853 O O . PHE A 1 110 ? 17.827 21.261 -16.011 1.00 80.06 110 PHE A O 1
ATOM 860 N N . GLU A 1 111 ? 18.218 22.196 -14.018 1.00 74.62 111 GLU A N 1
ATOM 861 C CA . GLU A 1 111 ? 17.072 21.613 -13.310 1.00 74.62 111 GLU A CA 1
ATOM 862 C C . GLU A 1 111 ? 15.743 22.175 -13.834 1.00 74.62 111 GLU A C 1
ATOM 864 O O . GLU A 1 111 ? 14.779 21.437 -14.068 1.00 74.62 111 GLU A O 1
ATOM 869 N N . LEU A 1 112 ? 15.695 23.488 -14.078 1.00 74.62 112 LEU A N 1
ATOM 870 C CA . LEU A 1 112 ? 14.525 24.155 -14.649 1.00 74.62 112 LEU A CA 1
ATOM 871 C C . LEU A 1 112 ? 14.355 23.774 -16.125 1.00 74.62 112 LEU A C 1
ATOM 873 O O . LEU A 1 112 ? 13.236 23.487 -16.558 1.00 74.62 112 LEU A O 1
ATOM 877 N N . ALA A 1 113 ? 15.450 23.668 -16.884 1.00 81.81 113 ALA A N 1
ATOM 878 C CA . ALA A 1 113 ? 15.428 23.116 -18.236 1.00 81.81 113 ALA A CA 1
ATOM 879 C C . ALA A 1 113 ? 14.883 21.675 -18.258 1.00 81.81 113 ALA A C 1
ATOM 881 O O . ALA A 1 113 ? 13.966 21.379 -19.027 1.00 81.81 113 ALA A O 1
ATOM 882 N N . LEU A 1 114 ? 15.382 20.802 -17.374 1.00 80.50 114 LEU A N 1
ATOM 883 C CA . LEU A 1 114 ? 14.937 19.414 -17.210 1.00 80.50 114 LEU A CA 1
ATOM 884 C C . LEU A 1 114 ? 13.427 19.335 -16.941 1.00 80.50 114 LEU A C 1
ATOM 886 O O . LEU A 1 114 ? 12.719 18.592 -17.627 1.00 80.50 114 LEU A O 1
ATOM 890 N N . MET A 1 115 ? 12.908 20.156 -16.022 1.00 88.44 115 MET A N 1
ATOM 891 C CA . MET A 1 115 ? 11.469 20.265 -15.752 1.00 88.44 115 MET A CA 1
ATOM 892 C C . MET A 1 115 ? 10.667 20.627 -17.017 1.00 88.44 115 MET A C 1
ATOM 894 O O . MET A 1 115 ? 9.648 19.989 -17.305 1.00 88.44 115 MET A O 1
ATOM 898 N N . PHE A 1 116 ? 11.108 21.622 -17.798 1.00 86.12 116 PHE A N 1
ATOM 899 C CA . PHE A 1 116 ? 10.408 22.011 -19.028 1.00 86.12 116 PHE A CA 1
ATOM 900 C C . PHE A 1 116 ? 10.514 20.951 -20.140 1.00 86.12 116 PHE A C 1
ATOM 902 O O . PHE A 1 116 ? 9.513 20.718 -20.827 1.00 86.12 116 PHE A O 1
ATOM 909 N N . TYR A 1 117 ? 11.637 20.230 -20.272 1.00 89.00 117 TYR A N 1
ATOM 910 C CA . TYR A 1 117 ? 11.727 19.091 -21.196 1.00 89.00 117 TYR A CA 1
ATOM 911 C C . TYR A 1 117 ? 10.779 17.946 -20.796 1.00 89.00 117 TYR A C 1
ATOM 913 O O . TYR A 1 117 ? 10.074 17.414 -21.655 1.00 89.00 117 TYR A O 1
ATOM 921 N N . HIS A 1 118 ? 10.687 17.597 -19.505 1.00 82.56 118 HIS A N 1
ATOM 922 C CA . HIS A 1 118 ? 9.727 16.595 -19.015 1.00 82.56 118 HIS A CA 1
ATOM 923 C C . HIS A 1 118 ? 8.269 17.017 -19.252 1.00 82.56 118 HIS A C 1
ATOM 925 O O . HIS A 1 118 ? 7.459 16.203 -19.702 1.00 82.56 118 HIS A O 1
ATOM 931 N N . ARG A 1 119 ? 7.932 18.293 -19.015 1.00 85.75 119 ARG A N 1
ATOM 932 C CA . ARG A 1 119 ? 6.601 18.852 -19.312 1.00 85.75 119 ARG A CA 1
ATOM 933 C C . ARG A 1 119 ? 6.261 18.750 -20.801 1.00 85.75 119 ARG A C 1
ATOM 935 O O . ARG A 1 119 ? 5.149 18.354 -21.139 1.00 85.75 119 ARG A O 1
ATOM 942 N N . GLY A 1 120 ? 7.211 19.058 -21.682 1.00 83.31 120 GLY A N 1
ATOM 943 C CA . GLY A 1 120 ? 7.046 18.902 -23.126 1.00 83.31 120 GLY A CA 1
ATOM 944 C C . GLY A 1 120 ? 6.873 17.442 -23.559 1.00 83.31 120 GLY A C 1
ATOM 945 O O . GLY A 1 120 ? 5.922 17.132 -24.275 1.00 83.31 120 GLY A O 1
ATOM 946 N N . LYS A 1 121 ? 7.700 16.524 -23.034 1.00 85.88 121 LYS A N 1
ATOM 947 C CA . LYS A 1 121 ? 7.578 15.073 -23.269 1.00 85.88 121 LYS A CA 1
ATOM 948 C C . LYS A 1 121 ? 6.216 14.516 -22.833 1.00 85.88 121 LYS A C 1
ATOM 950 O O . LYS A 1 121 ? 5.704 13.610 -23.483 1.00 85.88 121 LYS A O 1
ATOM 955 N N . LYS A 1 122 ? 5.613 15.047 -21.760 1.00 87.31 122 LYS A N 1
ATOM 956 C CA . LYS A 1 122 ? 4.267 14.640 -21.310 1.00 87.31 122 LYS A CA 1
ATOM 957 C C . LYS A 1 122 ? 3.169 15.016 -22.317 1.00 87.31 122 LYS A C 1
ATOM 959 O O . LYS A 1 122 ? 2.197 14.281 -22.436 1.00 87.31 122 LYS A O 1
ATOM 964 N N . LEU A 1 123 ? 3.326 16.130 -23.037 1.00 85.25 123 LEU A N 1
ATOM 965 C CA . LEU A 1 123 ? 2.379 16.583 -24.066 1.00 85.25 123 LEU A CA 1
ATOM 966 C C . LEU A 1 123 ? 2.644 15.941 -25.440 1.00 85.25 123 LEU A C 1
ATOM 968 O O . LEU A 1 123 ? 1.713 15.752 -26.218 1.00 85.25 123 LEU A O 1
ATOM 972 N N . ARG A 1 124 ? 3.906 15.616 -25.753 1.00 82.75 124 ARG A N 1
ATOM 973 C CA . ARG A 1 124 ? 4.337 14.967 -27.003 1.00 82.75 124 ARG A CA 1
ATOM 974 C C . ARG A 1 124 ? 5.452 13.957 -26.737 1.00 82.75 124 ARG A C 1
ATOM 976 O O . ARG A 1 124 ? 6.639 14.273 -26.818 1.00 82.75 124 ARG A O 1
ATOM 983 N N . SER A 1 125 ? 5.049 12.731 -26.414 1.00 75.62 125 SER A N 1
ATOM 984 C CA . SER A 1 125 ? 5.941 11.604 -26.109 1.00 75.62 125 SER A CA 1
ATOM 985 C C . SER A 1 125 ? 6.656 11.031 -27.341 1.00 75.62 125 SER A C 1
ATOM 987 O O . SER A 1 125 ? 7.673 10.355 -27.200 1.00 75.62 125 SER A O 1
ATOM 989 N N . ASP A 1 126 ? 6.156 11.334 -28.540 1.00 82.75 126 ASP A N 1
ATOM 990 C CA . ASP A 1 126 ? 6.715 10.970 -29.845 1.00 82.75 126 ASP A CA 1
ATOM 991 C C . ASP A 1 126 ? 7.954 11.801 -30.233 1.00 82.75 126 ASP A C 1
ATOM 993 O O . ASP A 1 126 ? 8.827 11.332 -30.973 1.00 82.75 126 ASP A O 1
ATOM 997 N N . LEU A 1 127 ? 8.062 13.033 -29.723 1.00 78.56 127 LEU A N 1
ATOM 998 C CA . LEU A 1 127 ? 9.128 13.965 -30.083 1.00 78.56 127 LEU A CA 1
ATOM 999 C C . LEU A 1 127 ? 10.422 13.659 -29.313 1.00 78.56 127 LEU A C 1
ATOM 1001 O O . LEU A 1 127 ? 10.647 14.114 -28.189 1.00 78.56 127 LEU A O 1
ATOM 1005 N N . ARG A 1 128 ? 11.321 12.920 -29.978 1.00 83.00 128 ARG A N 1
ATOM 1006 C CA . ARG A 1 128 ? 12.657 12.522 -29.477 1.00 83.00 128 ARG A CA 1
ATOM 1007 C C . ARG A 1 128 ? 13.517 13.690 -28.976 1.00 83.00 128 ARG A C 1
ATOM 1009 O O . ARG A 1 128 ? 14.402 13.477 -28.153 1.00 83.00 128 ARG A O 1
ATOM 1016 N N . GLU A 1 129 ? 13.251 14.905 -29.445 1.00 85.12 129 GLU A N 1
ATOM 1017 C CA . GLU A 1 129 ? 13.932 16.140 -29.043 1.00 85.12 129 GLU A CA 1
ATOM 1018 C C . GLU A 1 129 ? 13.815 16.391 -27.530 1.00 85.12 129 GLU A C 1
ATOM 1020 O O . GLU A 1 129 ? 14.815 16.708 -26.887 1.00 85.12 129 GLU A O 1
ATOM 1025 N N . PHE A 1 130 ? 12.648 16.135 -26.922 1.00 88.38 130 PHE A N 1
ATOM 1026 C CA . PHE A 1 130 ? 12.483 16.243 -25.468 1.00 88.38 130 PHE A CA 1
ATOM 1027 C C . PHE A 1 130 ? 13.266 15.174 -24.701 1.00 88.38 130 PHE A C 1
ATOM 1029 O O . PHE A 1 130 ? 13.825 15.474 -23.650 1.00 88.38 130 PHE A O 1
ATOM 1036 N N . GLN A 1 131 ? 13.351 13.942 -25.216 1.00 82.38 131 GLN A N 1
ATOM 1037 C CA . GLN A 1 131 ? 14.169 12.896 -24.589 1.00 82.38 131 GLN A CA 1
ATOM 1038 C C . GLN A 1 131 ? 15.661 13.243 -24.654 1.00 82.38 131 GLN A C 1
ATOM 1040 O O . GLN A 1 131 ? 16.377 13.049 -23.677 1.00 82.38 131 GLN A O 1
ATOM 1045 N N . LEU A 1 132 ? 16.123 13.799 -25.776 1.00 83.88 132 LEU A N 1
ATOM 1046 C CA . LEU A 1 132 ? 17.494 14.287 -25.906 1.00 83.88 132 LEU A CA 1
ATOM 1047 C C . LEU A 1 132 ? 17.764 15.466 -24.953 1.00 83.88 132 LEU A C 1
ATOM 1049 O O . LEU A 1 132 ? 18.830 15.517 -24.349 1.00 83.88 132 LEU A O 1
ATOM 1053 N N . GLY A 1 133 ? 16.799 16.376 -24.784 1.00 81.62 133 GLY A N 1
ATOM 1054 C CA . GLY A 1 133 ? 16.841 17.462 -23.798 1.00 81.62 133 GLY A CA 1
ATOM 1055 C C . GLY A 1 133 ? 16.970 16.974 -22.352 1.00 81.62 133 GLY A C 1
ATOM 1056 O O . GLY A 1 133 ? 17.838 17.449 -21.624 1.00 81.62 133 GLY A O 1
ATOM 1057 N N . ILE A 1 134 ? 16.165 15.977 -21.964 1.00 85.12 134 ILE A N 1
ATOM 1058 C CA . ILE A 1 134 ? 16.236 15.314 -20.649 1.00 85.12 134 ILE A CA 1
ATOM 1059 C C . ILE A 1 134 ? 17.633 14.734 -20.410 1.00 85.12 134 ILE A C 1
ATOM 1061 O O . ILE A 1 134 ? 18.260 15.069 -19.408 1.00 85.12 134 ILE A O 1
ATOM 1065 N N . ASN A 1 135 ? 18.146 13.932 -21.352 1.00 84.19 135 ASN A N 1
ATOM 1066 C CA . ASN A 1 135 ? 19.462 13.303 -21.224 1.00 84.19 135 ASN A CA 1
ATOM 1067 C C . ASN A 1 135 ? 20.583 14.349 -21.086 1.00 84.19 135 ASN A C 1
ATOM 1069 O O . ASN A 1 135 ? 21.395 14.239 -20.174 1.00 84.19 135 ASN A O 1
ATOM 1073 N N . LYS A 1 136 ? 20.595 15.386 -21.944 1.00 85.94 136 LYS A N 1
ATOM 1074 C CA . LYS A 1 136 ? 21.555 16.504 -21.862 1.00 85.94 136 LYS A CA 1
ATOM 1075 C C . LYS A 1 136 ? 21.518 17.185 -20.492 1.00 85.94 136 LYS A C 1
ATOM 1077 O O . LYS A 1 136 ? 22.563 17.488 -19.935 1.00 85.94 136 LYS A O 1
ATOM 1082 N N . ALA A 1 137 ? 20.323 17.481 -19.976 1.00 81.25 137 ALA A N 1
ATOM 1083 C CA . ALA A 1 137 ? 20.164 18.206 -18.719 1.00 81.25 137 ALA A CA 1
ATOM 1084 C C . ALA A 1 137 ? 20.609 17.365 -17.514 1.00 81.25 137 ALA A C 1
ATOM 1086 O O . ALA A 1 137 ? 21.288 17.888 -16.640 1.00 81.25 137 ALA A O 1
ATOM 1087 N N . GLN A 1 138 ? 20.307 16.063 -17.506 1.00 73.12 138 GLN A N 1
ATOM 1088 C CA . GLN A 1 138 ? 20.815 15.126 -16.498 1.00 73.12 138 GLN A CA 1
ATOM 1089 C C . GLN A 1 138 ? 22.347 15.025 -16.554 1.00 73.12 138 GLN A C 1
ATOM 1091 O O . GLN A 1 138 ? 23.009 15.259 -15.549 1.00 73.12 138 GLN A O 1
ATOM 1096 N N . GLU A 1 139 ? 22.919 14.809 -17.742 1.00 73.75 139 GLU A N 1
ATOM 1097 C CA . GLU A 1 139 ? 24.372 14.771 -17.950 1.00 73.75 139 GLU A CA 1
ATOM 1098 C C . GLU A 1 139 ? 25.058 16.095 -17.555 1.00 73.75 139 GLU A C 1
ATOM 1100 O O . GLU A 1 139 ? 26.156 16.080 -17.000 1.00 73.75 139 GLU A O 1
ATOM 1105 N N . ALA A 1 140 ? 24.423 17.247 -17.784 1.00 71.94 140 ALA A N 1
ATOM 1106 C CA . ALA A 1 140 ? 24.941 18.549 -17.365 1.00 71.94 140 ALA A CA 1
ATOM 1107 C C . ALA A 1 140 ? 24.915 18.739 -15.838 1.00 71.94 140 ALA A C 1
ATOM 1109 O O . ALA A 1 140 ? 25.879 19.273 -15.288 1.00 71.94 140 ALA A O 1
ATOM 1110 N N . ILE A 1 141 ? 23.865 18.273 -15.149 1.00 68.94 141 ILE A N 1
ATOM 1111 C CA . ILE A 1 141 ? 23.780 18.273 -13.677 1.00 68.94 141 ILE A CA 1
ATOM 1112 C C . ILE A 1 141 ? 24.862 17.355 -13.094 1.00 68.94 141 ILE A C 1
ATOM 1114 O O . ILE A 1 141 ? 25.675 17.807 -12.288 1.00 68.94 141 ILE A O 1
ATOM 1118 N N . ASP A 1 142 ? 24.944 16.107 -13.564 1.00 64.56 142 ASP A N 1
ATOM 1119 C CA . ASP A 1 142 ? 25.912 15.112 -13.086 1.00 64.56 142 ASP A CA 1
ATOM 1120 C C . ASP A 1 142 ? 27.368 15.577 -13.283 1.00 64.56 142 ASP A C 1
ATOM 1122 O O . ASP A 1 142 ? 28.203 15.408 -12.393 1.00 64.56 142 ASP A O 1
ATOM 1126 N N . ASN A 1 143 ? 27.684 16.223 -14.413 1.00 64.94 143 ASN A N 1
ATOM 1127 C CA . ASN A 1 143 ? 29.013 16.799 -14.659 1.00 64.94 143 ASN A CA 1
ATOM 1128 C C . ASN A 1 143 ? 29.292 18.084 -13.854 1.00 64.94 143 ASN A C 1
ATOM 1130 O O . ASN A 1 143 ? 30.459 18.383 -13.595 1.00 64.94 143 ASN A O 1
ATOM 1134 N N . SER A 1 144 ? 28.262 18.844 -13.465 1.00 54.28 144 SER A N 1
ATOM 1135 C CA . SER A 1 144 ? 28.416 20.091 -12.693 1.00 54.28 144 SER A CA 1
ATOM 1136 C C . SER A 1 144 ? 28.541 19.844 -11.188 1.00 54.28 144 SER A C 1
ATOM 1138 O O . SER A 1 144 ? 29.259 20.574 -10.507 1.00 54.28 144 SER A O 1
ATOM 1140 N N . VAL A 1 145 ? 27.872 18.808 -10.672 1.00 51.12 145 VAL A N 1
ATOM 1141 C CA . VAL A 1 145 ? 27.951 18.375 -9.265 1.00 51.12 145 VAL A CA 1
ATOM 1142 C C . VAL A 1 145 ? 29.125 17.409 -9.046 1.00 51.12 145 VAL A C 1
ATOM 1144 O O . VAL A 1 145 ? 29.834 17.507 -8.043 1.00 51.12 145 VAL A O 1
ATOM 1147 N N . GLY A 1 146 ? 29.376 16.514 -10.006 1.00 44.94 146 GLY A N 1
ATOM 1148 C CA . GLY A 1 146 ? 30.413 15.486 -9.935 1.00 44.94 146 GLY A CA 1
ATOM 1149 C C . GLY A 1 146 ? 30.088 14.340 -8.968 1.00 44.94 146 GLY A C 1
ATOM 1150 O O . GLY A 1 146 ? 29.049 14.311 -8.315 1.00 44.94 146 GLY A O 1
ATOM 1151 N N . ASP A 1 147 ? 31.004 13.371 -8.863 1.00 39.00 147 ASP A N 1
ATOM 1152 C CA . ASP A 1 147 ? 30.907 12.284 -7.877 1.00 39.00 147 ASP A CA 1
ATOM 1153 C C . ASP A 1 147 ? 30.947 12.864 -6.444 1.00 39.00 147 ASP A C 1
ATOM 1155 O O . ASP A 1 147 ? 31.991 13.410 -6.055 1.00 39.00 147 ASP A O 1
ATOM 1159 N N . PRO A 1 148 ? 29.884 12.699 -5.622 1.00 40.88 148 PRO A N 1
ATOM 1160 C CA . PRO A 1 148 ? 29.829 13.231 -4.258 1.00 40.88 148 PRO A CA 1
ATOM 1161 C C . PRO A 1 148 ? 31.004 12.796 -3.370 1.00 40.88 148 PRO A C 1
ATOM 1163 O O . PRO A 1 148 ? 31.383 13.501 -2.439 1.00 40.88 148 PRO A O 1
ATOM 1166 N N . ASN A 1 149 ? 31.646 11.662 -3.677 1.00 39.84 149 ASN A N 1
ATOM 1167 C CA . ASN A 1 149 ? 32.793 11.149 -2.925 1.00 39.84 149 ASN A CA 1
ATOM 1168 C C . ASN A 1 149 ? 34.086 11.973 -3.136 1.00 39.84 149 ASN A C 1
ATOM 1170 O O . ASN A 1 149 ? 35.076 11.729 -2.441 1.00 39.84 149 ASN A O 1
ATOM 1174 N N . ARG A 1 150 ? 34.117 12.929 -4.081 1.00 34.19 150 ARG A N 1
ATOM 1175 C CA . ARG A 1 150 ? 35.299 13.767 -4.376 1.00 34.19 150 ARG A CA 1
ATOM 1176 C C . ARG A 1 150 ? 35.291 15.151 -3.724 1.00 34.19 150 ARG A C 1
ATOM 1178 O O . ARG A 1 150 ? 36.364 15.740 -3.593 1.00 34.19 150 ARG A O 1
ATOM 1185 N N . VAL A 1 151 ? 34.141 15.671 -3.295 1.00 35.25 151 VAL A N 1
ATOM 1186 C CA . VAL A 1 151 ? 34.029 17.043 -2.768 1.00 35.25 151 VAL A CA 1
ATOM 1187 C C . VAL A 1 151 ? 34.196 17.058 -1.244 1.00 35.25 151 VAL A C 1
ATOM 1189 O O . VAL A 1 151 ? 33.235 17.052 -0.481 1.00 35.25 151 VAL A O 1
ATOM 1192 N N . LYS A 1 152 ? 35.450 17.104 -0.779 1.00 30.34 152 LYS A N 1
ATOM 1193 C CA . LYS A 1 152 ? 35.761 17.421 0.624 1.00 30.34 152 LYS A CA 1
ATOM 1194 C C . LYS A 1 152 ? 35.802 18.935 0.841 1.00 30.34 152 LYS A C 1
ATOM 1196 O O . LYS A 1 152 ? 36.800 19.578 0.525 1.00 30.34 152 LYS A O 1
ATOM 1201 N N . LEU A 1 153 ? 34.749 19.488 1.437 1.00 30.77 153 LEU A N 1
ATOM 1202 C CA . LEU A 1 153 ? 34.753 20.859 1.953 1.00 30.77 153 LEU A CA 1
ATOM 1203 C C . LEU A 1 153 ? 35.417 20.895 3.339 1.00 30.77 153 LEU A C 1
ATOM 1205 O O . LEU A 1 153 ? 34.765 20.678 4.359 1.00 30.77 153 LEU A O 1
ATOM 1209 N N . GLU A 1 154 ? 36.725 21.154 3.388 1.00 30.52 154 GLU A N 1
ATOM 1210 C CA . GLU A 1 154 ? 37.439 21.366 4.654 1.00 30.52 154 GLU A CA 1
ATOM 1211 C C . GLU A 1 154 ? 37.250 22.815 5.141 1.00 30.52 154 GLU A C 1
ATOM 1213 O O . GLU A 1 154 ? 37.620 23.782 4.474 1.00 30.52 154 GLU A O 1
ATOM 1218 N N . ALA A 1 155 ? 36.626 22.969 6.312 1.00 34.12 155 ALA A N 1
ATOM 1219 C CA . ALA A 1 155 ? 36.141 24.249 6.830 1.00 34.12 155 ALA A CA 1
ATOM 1220 C C . ALA A 1 155 ? 37.242 25.109 7.492 1.00 34.12 155 ALA A C 1
ATOM 1222 O O . ALA A 1 155 ? 37.171 25.422 8.682 1.00 34.12 155 ALA A O 1
ATOM 1223 N N . SER A 1 156 ? 38.259 25.511 6.724 1.00 38.28 156 SER A N 1
ATOM 1224 C CA . SER A 1 156 ? 39.311 26.432 7.184 1.00 38.28 156 SER A CA 1
ATOM 1225 C C . SER A 1 156 ? 39.878 27.307 6.054 1.00 38.28 156 SER A C 1
ATOM 1227 O O . SER A 1 156 ? 40.933 27.014 5.494 1.00 38.28 156 SER A O 1
ATOM 1229 N N . GLY A 1 157 ? 39.194 28.411 5.742 1.00 27.39 157 GLY A N 1
ATOM 1230 C CA . GLY A 1 157 ? 39.652 29.436 4.796 1.00 27.39 157 GLY A CA 1
ATOM 1231 C C . GLY A 1 157 ? 38.820 30.717 4.911 1.00 27.39 157 GLY A C 1
ATOM 1232 O O . GLY A 1 157 ? 37.604 30.646 5.074 1.00 27.39 157 GLY A O 1
ATOM 1233 N N . ASP A 1 158 ? 39.470 31.883 4.877 1.00 29.55 158 ASP A N 1
ATOM 1234 C CA . ASP A 1 158 ? 38.808 33.187 5.033 1.00 29.55 158 ASP A CA 1
ATOM 1235 C C . ASP A 1 158 ? 38.061 33.608 3.749 1.00 29.55 158 ASP A C 1
ATOM 1237 O O . ASP A 1 158 ? 38.618 33.590 2.652 1.00 29.55 158 ASP A O 1
ATOM 1241 N N . LEU A 1 159 ? 36.796 34.013 3.899 1.00 38.56 159 LEU A N 1
ATOM 1242 C CA . LEU A 1 159 ? 35.907 34.453 2.816 1.00 38.56 159 LEU A CA 1
ATOM 1243 C C . LEU A 1 159 ? 35.957 35.973 2.554 1.00 38.56 159 LEU A C 1
ATOM 1245 O O . LEU A 1 159 ? 35.241 36.467 1.683 1.00 38.56 159 LEU A O 1
ATOM 1249 N N . SER A 1 160 ? 36.804 36.727 3.262 1.00 35.12 160 SER A N 1
ATOM 1250 C CA . SER A 1 160 ? 36.924 38.193 3.147 1.00 35.12 160 SER A CA 1
ATOM 1251 C C . SER A 1 160 ? 37.354 38.724 1.762 1.00 35.12 160 SER A C 1
ATOM 1253 O O . SER A 1 160 ? 37.274 39.928 1.507 1.00 35.12 160 SER A O 1
ATOM 1255 N N . ILE A 1 161 ? 37.773 37.843 0.848 1.00 30.80 161 ILE A N 1
ATOM 1256 C CA . ILE A 1 161 ? 38.434 38.178 -0.424 1.00 30.80 161 ILE A CA 1
ATOM 1257 C C . ILE A 1 161 ? 37.471 38.737 -1.494 1.00 30.80 161 ILE A C 1
ATOM 1259 O O . ILE A 1 161 ? 37.887 39.554 -2.312 1.00 30.80 161 ILE A O 1
ATOM 1263 N N . PHE A 1 162 ? 36.184 38.366 -1.489 1.00 33.75 162 PHE A N 1
ATOM 1264 C CA . PHE A 1 162 ? 35.252 38.720 -2.578 1.00 33.75 162 PHE A CA 1
ATOM 1265 C C . PHE A 1 162 ? 34.582 40.105 -2.465 1.00 33.75 162 PHE A C 1
ATOM 1267 O O . PHE A 1 162 ? 33.839 40.501 -3.360 1.00 33.75 162 PHE A O 1
ATOM 1274 N N . TYR A 1 163 ? 34.865 40.884 -1.416 1.00 35.72 163 TYR A N 1
ATOM 1275 C CA . TYR A 1 163 ? 34.350 42.253 -1.269 1.00 35.72 163 TYR A CA 1
ATOM 1276 C C . TYR A 1 163 ? 35.361 43.324 -1.716 1.00 35.72 163 TYR A C 1
ATOM 1278 O O . TYR A 1 163 ? 35.933 44.025 -0.876 1.00 35.72 163 TYR A O 1
ATOM 1286 N N . LYS A 1 164 ? 35.527 43.509 -3.037 1.00 29.17 164 LYS A N 1
ATOM 1287 C CA . LYS A 1 164 ? 35.943 44.796 -3.642 1.00 29.17 164 LYS A CA 1
ATOM 1288 C C . LYS A 1 164 ? 35.740 44.864 -5.160 1.00 29.17 164 LYS A C 1
ATOM 1290 O O . LYS A 1 164 ? 36.176 43.977 -5.882 1.00 29.17 164 LYS A O 1
ATOM 1295 N N . ASN A 1 165 ? 35.217 46.019 -5.580 1.00 27.00 165 ASN A N 1
ATOM 1296 C CA . ASN A 1 165 ? 35.079 46.542 -6.945 1.00 27.00 165 ASN A CA 1
ATOM 1297 C C . ASN A 1 165 ? 34.075 45.775 -7.851 1.00 27.00 165 ASN A C 1
ATOM 1299 O O . ASN A 1 165 ? 33.992 44.557 -7.804 1.00 27.00 165 ASN A O 1
ATOM 1303 N N . ASP A 1 166 ? 33.250 46.424 -8.682 1.00 26.25 166 ASP A N 1
ATOM 1304 C CA . ASP A 1 166 ? 33.205 47.852 -9.044 1.00 26.25 166 ASP A CA 1
ATOM 1305 C C . ASP A 1 166 ? 31.785 48.457 -9.056 1.00 26.25 166 ASP A C 1
ATOM 1307 O O . ASP A 1 166 ? 30.777 47.759 -9.162 1.00 26.25 166 ASP A O 1
ATOM 1311 N N . GLU A 1 167 ? 31.709 49.788 -8.960 1.00 26.92 167 GLU A N 1
ATOM 1312 C CA . GLU A 1 167 ? 30.460 50.568 -9.009 1.00 26.92 167 GLU A CA 1
ATOM 1313 C C . GLU A 1 167 ? 30.244 51.273 -10.373 1.00 26.92 167 GLU A C 1
ATOM 1315 O O . GLU A 1 167 ? 31.195 51.511 -11.116 1.00 26.92 167 GLU A O 1
ATOM 1320 N N . LYS A 1 168 ? 29.023 51.816 -10.588 1.00 26.42 168 LYS A N 1
ATOM 1321 C CA . LYS A 1 168 ? 28.642 52.835 -11.613 1.00 26.42 168 LYS A CA 1
ATOM 1322 C C . LYS A 1 168 ? 28.573 52.279 -13.061 1.00 26.42 168 LYS A C 1
ATOM 1324 O O . LYS A 1 168 ? 29.520 51.654 -13.514 1.00 26.42 168 LYS A O 1
ATOM 1329 N N . LYS A 1 169 ? 27.583 52.543 -13.939 1.00 24.94 169 LYS A N 1
ATOM 1330 C CA . LYS A 1 169 ? 26.484 53.541 -14.120 1.00 24.94 169 LYS A CA 1
ATOM 1331 C C . LYS A 1 169 ? 25.359 52.836 -14.957 1.00 24.94 169 LYS A C 1
ATOM 1333 O O . LYS A 1 169 ? 25.704 51.879 -15.634 1.00 24.94 169 LYS A O 1
ATOM 1338 N N . LYS A 1 170 ? 24.075 53.233 -15.092 1.00 24.97 170 LYS A N 1
ATOM 1339 C CA . LYS A 1 170 ? 23.189 54.263 -14.486 1.00 24.97 170 LYS A CA 1
ATOM 1340 C C . LYS A 1 170 ? 21.689 53.899 -14.733 1.00 24.97 170 LYS A C 1
ATOM 1342 O O . LYS A 1 170 ? 21.392 52.915 -15.392 1.00 24.97 170 LYS A O 1
ATOM 1347 N N . GLN A 1 171 ? 20.770 54.737 -14.239 1.00 30.39 171 GLN A N 1
ATOM 1348 C CA . GLN A 1 171 ? 19.317 54.836 -14.551 1.00 30.39 171 GLN A CA 1
ATOM 1349 C C . GLN A 1 171 ? 19.071 55.870 -15.708 1.00 30.39 171 GLN A C 1
ATOM 1351 O O . GLN A 1 171 ? 20.093 56.414 -16.146 1.00 30.39 171 GLN A O 1
ATOM 1356 N N . PRO A 1 172 ? 17.837 56.264 -16.167 1.00 42.31 172 PRO A N 1
ATOM 1357 C CA . PRO A 1 172 ? 16.480 56.058 -15.591 1.00 42.31 172 PRO A CA 1
ATOM 1358 C C . PRO A 1 172 ? 15.260 55.902 -16.555 1.00 42.31 172 PRO A C 1
ATOM 1360 O O . PRO A 1 172 ? 15.388 56.061 -17.762 1.00 42.31 172 PRO A O 1
ATOM 1363 N N . MET A 1 173 ? 14.067 55.665 -15.971 1.00 23.14 173 MET A N 1
ATOM 1364 C CA . MET A 1 173 ? 12.684 56.134 -16.304 1.00 23.14 173 MET A CA 1
ATOM 1365 C C . MET A 1 173 ? 11.668 55.229 -15.552 1.00 23.14 173 MET A C 1
ATOM 1367 O O . MET A 1 173 ? 12.021 54.110 -15.201 1.00 23.14 173 MET A O 1
ATOM 1371 N N . GLY A 1 174 ? 10.418 55.596 -15.232 1.00 23.88 174 GLY A N 1
ATOM 1372 C CA . GLY A 1 174 ? 9.704 56.877 -15.343 1.00 23.88 174 GLY A CA 1
ATOM 1373 C C . GLY A 1 174 ? 8.187 56.694 -15.090 1.00 23.88 174 GLY A C 1
ATOM 1374 O O . GLY A 1 174 ? 7.532 56.028 -15.878 1.00 23.88 174 GLY A O 1
ATOM 1375 N N . TYR A 1 175 ? 7.662 57.260 -13.990 1.00 25.02 175 TYR A N 1
ATOM 1376 C CA . TYR A 1 175 ? 6.249 57.315 -13.524 1.00 25.02 175 TYR A CA 1
ATOM 1377 C C . TYR A 1 175 ? 5.144 57.399 -14.613 1.00 25.02 175 TYR A C 1
ATOM 1379 O O . TYR A 1 175 ? 5.371 57.971 -15.672 1.00 25.02 175 TYR A O 1
ATOM 1387 N N . VAL A 1 176 ? 3.883 56.975 -14.403 1.00 28.11 176 VAL A N 1
ATOM 1388 C CA . VAL A 1 176 ? 3.065 56.756 -13.168 1.00 28.11 176 VAL A CA 1
ATOM 1389 C C . VAL A 1 176 ? 2.280 55.401 -13.275 1.00 28.11 176 VAL A C 1
ATOM 1391 O O . VAL A 1 176 ? 2.703 54.577 -14.072 1.00 28.11 176 VAL A O 1
ATOM 1394 N N . ARG A 1 177 ? 1.198 54.994 -12.565 1.00 27.05 177 ARG A N 1
ATOM 1395 C CA . ARG A 1 177 ? 0.194 55.599 -11.639 1.00 27.05 177 ARG A CA 1
ATOM 1396 C C . ARG A 1 177 ? -0.359 54.541 -10.636 1.00 27.05 177 ARG A C 1
ATOM 1398 O O . ARG A 1 177 ? 0.161 53.437 -10.557 1.00 27.05 177 ARG A O 1
ATOM 1405 N N . ALA A 1 178 ? -1.408 54.885 -9.877 1.00 26.39 178 ALA A N 1
ATOM 1406 C CA . ALA A 1 178 ? -2.203 54.015 -8.983 1.00 26.39 178 ALA A CA 1
ATOM 1407 C C . ALA A 1 178 ? -3.608 53.736 -9.602 1.00 26.39 178 ALA A C 1
ATOM 1409 O O . ALA A 1 178 ? -3.948 54.379 -10.593 1.00 26.39 178 ALA A O 1
ATOM 1410 N N . SER A 1 179 ? -4.495 52.855 -9.106 1.00 26.98 179 SER A N 1
ATOM 1411 C CA . SER A 1 179 ? -4.767 52.393 -7.719 1.00 26.98 179 SER A CA 1
ATOM 1412 C C . SER A 1 179 ? -5.488 51.016 -7.729 1.00 26.98 179 SER A C 1
ATOM 1414 O O . SER A 1 179 ? -5.891 50.585 -8.800 1.00 26.98 179 SER A O 1
ATOM 1416 N N . GLN A 1 180 ? -5.733 50.273 -6.637 1.00 27.23 180 GLN A N 1
ATOM 1417 C CA . GLN A 1 180 ? -5.605 50.515 -5.184 1.00 27.23 180 GLN A CA 1
ATOM 1418 C C . GLN A 1 180 ? -4.864 49.353 -4.477 1.00 27.23 180 GLN A C 1
ATOM 1420 O O . GLN A 1 180 ? -4.727 48.264 -5.027 1.00 27.23 180 GLN A O 1
ATOM 1425 N N . LYS A 1 181 ? -4.395 49.576 -3.240 1.00 31.92 181 LYS A N 1
ATOM 1426 C CA . LYS A 1 181 ? -3.645 48.593 -2.433 1.00 31.92 181 LYS A CA 1
ATOM 1427 C C . LYS A 1 181 ? -4.547 47.694 -1.572 1.00 31.92 181 LYS A C 1
ATOM 1429 O O . LYS A 1 181 ? -5.451 48.191 -0.907 1.00 31.92 181 LYS A O 1
ATOM 1434 N N . LYS A 1 182 ? -4.106 46.450 -1.364 1.00 24.42 182 LYS A N 1
ATOM 1435 C CA . LYS A 1 182 ? -3.846 45.944 -0.003 1.00 24.42 182 LYS A CA 1
ATOM 1436 C C . LYS A 1 182 ? -2.408 45.435 0.048 1.00 24.42 182 LYS A C 1
ATOM 1438 O O . LYS A 1 182 ? -2.055 44.522 -0.688 1.00 24.42 182 LYS A O 1
ATOM 1443 N N . GLU A 1 183 ? -1.577 46.043 0.888 1.00 27.97 183 GLU A N 1
ATOM 1444 C CA . GLU A 1 183 ? -0.236 45.526 1.170 1.00 27.97 183 GLU A CA 1
ATOM 1445 C C . GLU A 1 183 ? -0.370 44.371 2.161 1.00 27.97 183 GLU A C 1
ATOM 1447 O O . GLU A 1 183 ? -0.676 44.577 3.335 1.00 27.97 183 GLU A O 1
ATOM 1452 N N . ALA A 1 184 ? -0.183 43.146 1.672 1.00 29.08 184 ALA A N 1
ATOM 1453 C CA . ALA A 1 184 ? -0.053 41.986 2.535 1.00 29.08 184 ALA A CA 1
ATOM 1454 C C . ALA A 1 184 ? 1.284 42.082 3.279 1.00 29.08 184 ALA A C 1
ATOM 1456 O O . ALA A 1 184 ? 2.352 41.983 2.674 1.00 29.08 184 ALA A O 1
ATOM 1457 N N . VAL A 1 185 ? 1.226 42.278 4.597 1.00 36.41 185 VAL A N 1
ATOM 1458 C CA . VAL A 1 185 ? 2.384 42.060 5.469 1.00 36.41 185 VAL A CA 1
ATOM 1459 C C . VAL A 1 185 ? 2.786 40.595 5.321 1.00 36.41 185 VAL A C 1
ATOM 1461 O O . VAL A 1 185 ? 1.952 39.715 5.541 1.00 36.41 185 VAL A O 1
ATOM 1464 N N . ILE A 1 186 ? 4.043 40.328 4.959 1.00 42.34 186 ILE A N 1
ATOM 1465 C CA . ILE A 1 186 ? 4.570 38.961 4.892 1.00 42.34 186 ILE A CA 1
ATOM 1466 C C . ILE A 1 186 ? 4.612 38.417 6.323 1.00 42.34 186 ILE A C 1
ATOM 1468 O O . ILE A 1 186 ? 5.537 38.694 7.088 1.00 42.34 186 ILE A O 1
ATOM 1472 N N . GLN A 1 187 ? 3.577 37.664 6.703 1.00 44.44 187 GLN A N 1
ATOM 1473 C CA . GLN A 1 187 ? 3.513 36.958 7.978 1.00 44.44 187 GLN A CA 1
ATOM 1474 C C . GLN A 1 187 ? 4.471 35.768 7.939 1.00 44.44 187 GLN A C 1
ATOM 1476 O O . GLN A 1 187 ? 4.084 34.633 7.669 1.00 44.44 187 GLN A O 1
ATOM 1481 N N . ARG A 1 188 ? 5.746 36.062 8.201 1.00 51.44 188 ARG A N 1
ATOM 1482 C CA . ARG A 1 188 ? 6.806 35.075 8.397 1.00 51.44 188 ARG A CA 1
ATOM 1483 C C . ARG A 1 188 ? 6.405 34.106 9.511 1.00 51.44 188 ARG A C 1
ATOM 1485 O O . ARG A 1 188 ? 6.428 34.470 10.688 1.00 51.44 188 ARG A O 1
ATOM 1492 N N . LYS A 1 189 ? 6.021 32.883 9.143 1.00 48.50 189 LYS A N 1
ATOM 1493 C CA . LYS A 1 189 ? 5.753 31.806 10.102 1.00 48.50 189 LYS A CA 1
ATOM 1494 C C . LYS A 1 189 ? 7.065 31.366 10.759 1.00 48.50 189 LYS A C 1
ATOM 1496 O O . LYS A 1 189 ? 8.140 31.468 10.164 1.00 48.50 189 LYS A O 1
ATOM 1501 N N . GLN A 1 190 ? 6.985 30.845 11.980 1.00 48.28 190 GLN A N 1
ATOM 1502 C CA . GLN A 1 190 ? 8.092 30.064 12.528 1.00 48.28 190 GLN A CA 1
ATOM 1503 C C . GLN A 1 190 ? 8.107 28.707 11.821 1.00 48.28 190 GLN A C 1
ATOM 1505 O O . GLN A 1 190 ? 7.111 27.988 11.860 1.00 48.28 190 GLN A O 1
ATOM 1510 N N . HIS A 1 191 ? 9.222 28.371 11.171 1.00 45.72 191 HIS A N 1
ATOM 1511 C CA . HIS A 1 191 ? 9.425 27.054 10.574 1.00 45.72 191 HIS A CA 1
ATOM 1512 C C . HIS A 1 191 ? 9.777 26.055 11.686 1.00 45.72 191 HIS A C 1
ATOM 1514 O O . HIS A 1 191 ? 10.946 25.862 12.024 1.00 45.72 191 HIS A O 1
ATOM 1520 N N . THR A 1 192 ? 8.760 25.471 12.319 1.00 46.12 192 THR A N 1
ATOM 1521 C CA . THR A 1 192 ? 8.943 24.451 13.357 1.00 46.12 192 THR A CA 1
ATOM 1522 C C . THR A 1 192 ? 9.330 23.111 12.716 1.00 46.12 192 THR A C 1
ATOM 1524 O O . THR A 1 192 ? 8.668 22.676 11.774 1.00 46.12 192 THR A O 1
ATOM 1527 N N . PRO A 1 193 ? 10.402 22.436 13.179 1.00 47.09 193 PRO A N 1
ATOM 1528 C CA . PRO A 1 193 ? 10.869 21.206 12.549 1.00 47.09 193 PRO A CA 1
ATOM 1529 C C . PRO A 1 193 ? 9.828 20.089 12.687 1.00 47.09 193 PRO A C 1
ATOM 1531 O O . PRO A 1 193 ? 9.486 19.659 13.788 1.00 47.09 193 PRO A O 1
ATOM 1534 N N . VAL A 1 194 ? 9.352 19.605 11.540 1.00 47.72 194 VAL A N 1
ATOM 1535 C CA . VAL A 1 194 ? 8.251 18.638 11.393 1.00 47.72 194 VAL A CA 1
ATOM 1536 C C . VAL A 1 194 ? 8.540 17.260 12.005 1.00 47.72 194 VAL A C 1
ATOM 1538 O O . VAL A 1 194 ? 7.614 16.500 12.278 1.00 47.72 194 VAL A O 1
ATOM 1541 N N . SER A 1 195 ? 9.812 16.922 12.209 1.00 52.31 195 SER A N 1
ATOM 1542 C CA . SER A 1 195 ? 10.280 15.563 12.481 1.00 52.31 195 SER A CA 1
ATOM 1543 C C . SER A 1 195 ? 11.512 15.558 13.383 1.00 52.31 195 SER A C 1
ATOM 1545 O O . SER A 1 195 ? 12.310 16.496 13.372 1.00 52.31 195 SER A O 1
ATOM 1547 N N . ASN A 1 196 ? 11.708 14.459 14.119 1.00 55.44 196 ASN A N 1
ATOM 1548 C CA . ASN A 1 196 ? 12.944 14.190 14.849 1.00 55.44 196 ASN A CA 1
ATOM 1549 C C . ASN A 1 196 ? 14.171 14.273 13.908 1.00 55.44 196 ASN A C 1
ATOM 1551 O O . ASN A 1 196 ? 14.218 13.546 12.908 1.00 55.44 196 ASN A O 1
ATOM 1555 N N . PRO A 1 197 ? 15.195 15.088 14.244 1.00 56.78 197 PRO A N 1
ATOM 1556 C CA . PRO A 1 197 ? 16.416 15.245 13.452 1.00 56.78 197 PRO A CA 1
ATOM 1557 C C . PRO A 1 197 ? 17.099 13.939 13.028 1.00 56.78 197 PRO A C 1
ATOM 1559 O O . PRO A 1 197 ? 17.654 13.877 11.935 1.00 56.78 197 PRO A O 1
ATOM 1562 N N . LYS A 1 198 ? 17.042 12.872 13.844 1.00 52.00 198 LYS A N 1
ATOM 1563 C CA . LYS A 1 198 ? 17.603 11.559 13.471 1.00 52.00 198 LYS A CA 1
ATOM 1564 C C . LYS A 1 198 ? 16.862 10.936 12.290 1.00 52.00 198 LYS A C 1
ATOM 1566 O O . LYS A 1 198 ? 17.509 10.515 11.336 1.00 52.00 198 LYS A O 1
ATOM 1571 N N . THR A 1 199 ? 15.532 10.912 12.343 1.00 53.47 199 THR A N 1
ATOM 1572 C CA . THR A 1 199 ? 14.677 10.352 11.288 1.00 53.47 199 THR A CA 1
ATOM 1573 C C . THR A 1 199 ? 14.822 11.166 10.005 1.00 53.47 199 THR A C 1
ATOM 1575 O O . THR A 1 199 ? 15.054 10.608 8.937 1.00 53.47 199 THR A O 1
ATOM 1578 N N . THR A 1 200 ? 14.808 12.498 10.114 1.00 58.81 200 THR A N 1
ATOM 1579 C CA . THR A 1 200 ? 15.038 13.401 8.975 1.00 58.81 200 THR A CA 1
ATOM 1580 C C . THR A 1 200 ? 16.425 13.185 8.354 1.00 58.81 200 THR A C 1
ATOM 1582 O O . THR A 1 200 ? 16.545 13.132 7.133 1.00 58.81 200 THR A O 1
ATOM 1585 N N . LYS A 1 201 ? 17.474 12.974 9.166 1.00 63.72 201 LYS A N 1
ATOM 1586 C CA . LYS A 1 201 ? 18.826 12.664 8.670 1.00 63.72 201 LYS A CA 1
ATOM 1587 C C . LYS A 1 201 ? 18.935 11.287 8.011 1.00 63.72 201 LYS A C 1
ATOM 1589 O O . LYS A 1 201 ? 19.713 11.123 7.077 1.00 63.72 201 LYS A O 1
ATOM 1594 N N . GLN A 1 202 ? 18.156 10.304 8.458 1.00 55.88 202 GLN A N 1
ATOM 1595 C CA . GLN A 1 202 ? 18.089 8.989 7.813 1.00 55.88 202 GLN A CA 1
ATOM 1596 C C . GLN A 1 202 ? 17.359 9.032 6.461 1.00 55.88 202 GLN A C 1
ATOM 1598 O O . GLN A 1 202 ? 17.782 8.337 5.543 1.00 55.88 202 GLN A O 1
ATOM 1603 N N . LEU A 1 203 ? 16.309 9.851 6.331 1.00 56.91 203 LEU A N 1
ATOM 1604 C CA . LEU A 1 203 ? 15.498 9.961 5.109 1.00 56.91 203 LEU A CA 1
ATOM 1605 C C . LEU A 1 203 ? 16.111 10.887 4.042 1.00 56.91 203 LEU A C 1
ATOM 1607 O O . LEU A 1 203 ? 15.971 10.618 2.852 1.00 56.91 203 LEU A O 1
ATOM 1611 N N . LEU A 1 204 ? 16.803 11.960 4.443 1.00 60.59 204 LEU A N 1
ATOM 1612 C CA . LEU A 1 204 ? 17.466 12.883 3.509 1.00 60.59 204 LEU A CA 1
ATOM 1613 C C . LEU A 1 204 ? 18.920 12.511 3.186 1.00 60.59 204 LEU A C 1
ATOM 1615 O O . LEU A 1 204 ? 19.438 12.945 2.156 1.00 60.59 204 LEU A O 1
ATOM 1619 N N . GLY A 1 205 ? 19.582 11.720 4.036 1.00 68.62 205 GLY A N 1
ATOM 1620 C CA . GLY A 1 205 ? 20.994 11.383 3.868 1.00 68.62 205 GLY A CA 1
ATOM 1621 C C . GLY A 1 205 ? 21.867 12.639 3.876 1.00 68.62 205 GLY A C 1
ATOM 1622 O O . GLY A 1 205 ? 21.833 13.416 4.831 1.00 68.62 205 GLY A O 1
ATOM 1623 N N . ASP A 1 206 ? 22.629 12.847 2.804 1.00 63.12 206 ASP A N 1
ATOM 1624 C CA . ASP A 1 206 ? 23.556 13.978 2.678 1.00 63.12 206 ASP A CA 1
ATOM 1625 C C . ASP A 1 206 ? 22.821 15.335 2.570 1.00 63.12 206 ASP A C 1
ATOM 1627 O O . ASP A 1 206 ? 23.280 16.324 3.141 1.00 63.12 206 ASP A O 1
ATOM 1631 N N . LEU A 1 207 ? 21.606 15.359 1.990 1.00 68.44 207 LEU A N 1
ATOM 1632 C CA . LEU A 1 207 ? 20.735 16.552 1.900 1.00 68.44 207 LEU A CA 1
ATOM 1633 C C . LEU A 1 207 ? 20.253 17.070 3.272 1.00 68.44 207 LEU A C 1
ATOM 1635 O O . LEU A 1 207 ? 19.613 18.119 3.372 1.00 68.44 207 LEU A O 1
ATOM 1639 N N . TYR A 1 208 ? 20.528 16.338 4.355 1.00 75.94 208 TYR A N 1
ATOM 1640 C CA . TYR A 1 208 ? 20.259 16.813 5.708 1.00 75.94 208 TYR A CA 1
ATOM 1641 C C . TYR A 1 208 ? 21.129 18.022 6.087 1.00 75.94 208 TYR A C 1
ATOM 1643 O O . TYR A 1 208 ? 20.665 18.900 6.817 1.00 75.94 208 TYR A O 1
ATOM 1651 N N . GLU A 1 209 ? 22.375 18.094 5.607 1.00 73.56 209 GLU A N 1
ATOM 1652 C CA . GLU A 1 209 ? 23.252 19.230 5.919 1.00 73.56 209 GLU A CA 1
ATOM 1653 C C . GLU A 1 209 ? 22.770 20.509 5.212 1.00 73.56 209 GLU A C 1
ATOM 1655 O O . GLU A 1 209 ? 22.799 21.584 5.814 1.00 73.56 209 GLU A O 1
ATOM 1660 N N . ASP A 1 210 ? 22.206 20.388 4.003 1.00 73.19 210 ASP A N 1
ATOM 1661 C CA . ASP A 1 210 ? 21.521 21.486 3.309 1.00 73.19 210 ASP A CA 1
ATOM 1662 C C . ASP A 1 210 ? 20.285 21.951 4.090 1.00 73.19 210 ASP A C 1
ATOM 1664 O O . ASP A 1 210 ? 20.096 23.149 4.308 1.00 73.19 210 ASP A O 1
ATOM 1668 N N . ARG A 1 211 ? 19.478 21.013 4.606 1.00 80.00 211 ARG A N 1
ATOM 1669 C CA . ARG A 1 211 ? 18.332 21.330 5.474 1.00 80.00 211 ARG A CA 1
ATOM 1670 C C . ARG A 1 211 ? 18.769 22.122 6.712 1.00 80.00 211 ARG A C 1
ATOM 1672 O O . ARG A 1 211 ? 18.194 23.166 7.015 1.00 80.00 211 ARG A O 1
ATOM 1679 N N . ALA A 1 212 ? 19.825 21.672 7.391 1.00 76.56 212 ALA A N 1
ATOM 1680 C CA . ALA A 1 212 ? 20.387 22.359 8.554 1.00 76.56 212 ALA A CA 1
ATOM 1681 C C . ALA A 1 212 ? 20.984 23.739 8.199 1.00 76.56 212 ALA A C 1
ATOM 1683 O O . ALA A 1 212 ? 20.921 24.674 9.002 1.00 76.56 212 ALA A O 1
ATOM 1684 N N . PHE A 1 213 ? 21.538 23.898 6.994 1.00 79.69 213 PHE A N 1
ATOM 1685 C CA . PHE A 1 213 ? 22.027 25.175 6.472 1.00 79.69 213 PHE A CA 1
ATOM 1686 C C . PHE A 1 213 ? 20.885 26.163 6.183 1.00 79.69 213 PHE A C 1
ATOM 1688 O O . PHE A 1 213 ? 20.972 27.323 6.595 1.00 79.69 213 PHE A O 1
ATOM 1695 N N . LEU A 1 214 ? 19.787 25.715 5.567 1.00 80.38 214 LEU A N 1
ATOM 1696 C CA . LEU A 1 214 ? 18.606 26.546 5.310 1.00 80.38 214 LEU A CA 1
ATOM 1697 C C . LEU A 1 214 ? 17.879 26.938 6.608 1.00 80.38 214 LEU A C 1
ATOM 1699 O O . LEU A 1 214 ? 17.580 28.119 6.799 1.00 80.38 214 LEU A O 1
ATOM 1703 N N . GLU A 1 215 ? 17.701 26.011 7.559 1.00 79.38 215 GLU A N 1
ATOM 1704 C CA . GLU A 1 215 ? 17.199 26.329 8.910 1.00 79.38 215 GLU A CA 1
ATOM 1705 C C . GLU A 1 215 ? 18.083 27.386 9.599 1.00 79.38 215 GLU A C 1
ATOM 1707 O O . GLU A 1 215 ? 17.581 28.322 10.230 1.00 79.38 215 GLU A O 1
ATOM 1712 N N . LYS A 1 216 ? 19.409 27.295 9.441 1.00 79.94 216 LYS A N 1
ATOM 1713 C CA . LYS A 1 216 ? 20.367 28.274 9.974 1.00 79.94 216 LYS A CA 1
ATOM 1714 C C . LYS A 1 216 ? 20.305 29.629 9.258 1.00 79.94 216 LYS A C 1
ATOM 1716 O O . LYS A 1 216 ? 20.542 30.645 9.910 1.00 79.94 216 LYS A O 1
ATOM 1721 N N . ILE A 1 217 ? 19.966 29.679 7.966 1.00 76.62 217 ILE A N 1
ATOM 1722 C CA . ILE A 1 217 ? 19.719 30.934 7.234 1.00 76.62 217 ILE A CA 1
ATOM 1723 C C . ILE A 1 217 ? 18.429 31.596 7.719 1.00 76.62 217 ILE A C 1
ATOM 1725 O O . ILE A 1 217 ? 18.471 32.772 8.080 1.00 76.62 217 ILE A O 1
ATOM 1729 N N . ILE A 1 218 ? 17.311 30.862 7.791 1.00 75.12 218 ILE A N 1
ATOM 1730 C CA . ILE A 1 218 ? 16.019 31.406 8.247 1.00 75.12 218 ILE A CA 1
ATOM 1731 C C . ILE A 1 218 ? 16.154 32.047 9.630 1.00 75.12 218 ILE A C 1
ATOM 1733 O O . ILE A 1 218 ? 15.737 33.191 9.821 1.00 75.12 218 ILE A O 1
ATOM 1737 N N . ASN A 1 219 ? 16.804 31.345 10.561 1.00 71.69 219 ASN A N 1
ATOM 1738 C CA . ASN A 1 219 ? 17.016 31.813 11.930 1.00 71.69 219 ASN A CA 1
ATOM 1739 C C . ASN A 1 219 ? 18.090 32.919 12.064 1.00 71.69 219 ASN A C 1
ATOM 1741 O O . ASN A 1 219 ? 18.196 33.545 13.120 1.00 71.69 219 ASN A O 1
ATOM 1745 N N . ASN A 1 220 ? 18.877 33.209 11.019 1.00 76.06 220 ASN A N 1
ATOM 1746 C CA . ASN A 1 220 ? 19.885 34.270 11.043 1.00 76.06 220 ASN A CA 1
ATOM 1747 C C . ASN A 1 220 ? 19.283 35.631 10.659 1.00 76.06 220 ASN A C 1
ATOM 1749 O O . ASN A 1 220 ? 19.371 36.082 9.514 1.00 76.06 220 ASN A O 1
ATOM 1753 N N . THR A 1 221 ? 18.761 36.333 11.665 1.00 60.16 221 THR A N 1
ATOM 1754 C CA . THR A 1 221 ? 18.137 37.665 11.556 1.00 60.16 221 THR A CA 1
ATOM 1755 C C . THR A 1 221 ? 19.030 38.766 10.963 1.00 60.16 221 THR A C 1
ATOM 1757 O O . THR A 1 221 ? 18.521 39.830 10.606 1.00 60.16 221 THR A O 1
ATOM 1760 N N . VAL A 1 222 ? 20.345 38.544 10.824 1.00 64.25 222 VAL A N 1
ATOM 1761 C CA . VAL A 1 222 ? 21.276 39.473 10.156 1.00 64.25 222 VAL A CA 1
ATOM 1762 C C . VAL A 1 222 ? 21.271 39.287 8.633 1.00 64.25 222 VAL A C 1
ATOM 1764 O O . VAL A 1 222 ? 21.500 40.258 7.907 1.00 64.25 222 VAL A O 1
ATOM 1767 N N . VAL A 1 223 ? 20.981 38.072 8.159 1.00 59.88 223 VAL A N 1
ATOM 1768 C CA . VAL A 1 223 ? 20.874 37.703 6.738 1.00 59.88 223 VAL A CA 1
ATOM 1769 C C . VAL A 1 223 ? 19.427 37.848 6.267 1.00 59.88 223 VAL A C 1
ATOM 1771 O O . VAL A 1 223 ? 19.154 38.594 5.329 1.00 59.88 223 VAL A O 1
ATOM 1774 N N . THR A 1 224 ? 18.473 37.238 6.972 1.00 59.66 224 THR A N 1
ATOM 1775 C CA . THR A 1 224 ? 17.035 37.329 6.676 1.00 59.66 224 THR A CA 1
ATOM 1776 C C . THR A 1 224 ? 16.402 38.589 7.277 1.00 59.66 224 THR A C 1
ATOM 1778 O O . THR A 1 224 ? 15.311 38.535 7.840 1.00 59.66 224 THR A O 1
ATOM 1781 N N . LYS A 1 225 ? 17.056 39.755 7.182 1.00 66.69 225 LYS A N 1
ATOM 1782 C CA . LYS A 1 225 ? 16.579 41.008 7.808 1.00 66.69 225 LYS A CA 1
ATOM 1783 C C . LYS A 1 225 ? 15.130 41.348 7.410 1.00 66.69 225 LYS A C 1
ATOM 1785 O O . LYS A 1 225 ? 14.885 41.544 6.215 1.00 66.69 225 LYS A O 1
ATOM 1790 N N . PRO A 1 226 ? 14.186 41.449 8.370 1.00 57.25 226 PRO A N 1
ATOM 1791 C CA . PRO A 1 226 ? 12.800 41.819 8.090 1.00 57.25 226 PRO A CA 1
ATOM 1792 C C . PRO A 1 226 ? 12.680 43.170 7.385 1.00 57.25 226 PRO A C 1
ATOM 1794 O O . PRO A 1 226 ? 13.443 44.092 7.680 1.00 57.25 226 PRO A O 1
ATOM 1797 N N . ASN A 1 227 ? 11.685 43.299 6.505 1.00 57.00 227 ASN A N 1
ATOM 1798 C CA . ASN A 1 227 ? 11.368 44.531 5.773 1.00 57.00 227 ASN A CA 1
ATOM 1799 C C . ASN A 1 227 ? 12.516 45.027 4.869 1.00 57.00 227 ASN A C 1
ATOM 1801 O O . ASN A 1 227 ? 12.647 46.227 4.611 1.00 57.00 227 ASN A O 1
ATOM 1805 N N . THR A 1 228 ? 13.353 44.114 4.371 1.00 67.56 228 THR A N 1
ATOM 1806 C CA . THR A 1 228 ? 14.374 44.414 3.363 1.00 67.56 228 THR A CA 1
ATOM 1807 C C . THR A 1 228 ? 14.177 43.473 2.186 1.00 67.56 228 THR A C 1
ATOM 1809 O O . THR A 1 228 ? 14.221 42.262 2.362 1.00 67.56 228 THR A O 1
ATOM 1812 N N . LYS A 1 229 ? 14.002 44.004 0.966 1.00 64.19 229 LYS A N 1
ATOM 1813 C CA . LYS A 1 229 ? 13.683 43.179 -0.221 1.00 64.19 229 LYS A CA 1
ATOM 1814 C C . LYS A 1 229 ? 14.624 41.980 -0.392 1.00 64.19 229 LYS A C 1
ATOM 1816 O O . LYS A 1 229 ? 14.169 40.902 -0.749 1.00 64.19 229 LYS A O 1
ATOM 1821 N N . THR A 1 230 ? 15.911 42.158 -0.097 1.00 65.75 230 THR A N 1
ATOM 1822 C CA . THR A 1 230 ? 16.914 41.087 -0.134 1.00 65.75 230 THR A CA 1
ATOM 1823 C C . THR A 1 230 ? 16.743 40.082 1.010 1.00 65.75 230 THR A C 1
ATOM 1825 O O . THR A 1 230 ? 16.767 38.885 0.760 1.00 65.75 230 THR A O 1
ATOM 1828 N N . GLY A 1 231 ? 16.537 40.535 2.252 1.00 70.00 231 GLY A N 1
ATOM 1829 C CA . GLY A 1 231 ? 16.345 39.654 3.411 1.00 70.00 231 GLY A CA 1
ATOM 1830 C C . GLY A 1 231 ? 14.999 38.921 3.415 1.00 70.00 231 GLY A C 1
ATOM 1831 O O . GLY A 1 231 ? 14.912 37.822 3.957 1.00 70.00 231 GLY A O 1
ATOM 1832 N N . ASP A 1 232 ? 13.972 39.497 2.787 1.00 72.88 232 ASP A N 1
ATOM 1833 C CA . ASP A 1 232 ? 12.677 38.861 2.532 1.00 72.88 232 ASP A CA 1
ATOM 1834 C C . ASP A 1 232 ? 12.777 37.841 1.381 1.00 72.88 232 ASP A C 1
ATOM 1836 O O . ASP A 1 232 ? 12.270 36.732 1.517 1.00 72.88 232 ASP A O 1
ATOM 1840 N N . ALA A 1 233 ? 13.510 38.144 0.299 1.00 69.81 233 ALA A N 1
ATOM 1841 C CA . ALA A 1 233 ? 13.770 37.185 -0.782 1.00 69.81 233 ALA A CA 1
ATOM 1842 C C . ALA A 1 233 ? 14.633 35.990 -0.331 1.00 69.81 233 ALA A C 1
ATOM 1844 O O . ALA A 1 233 ? 14.326 34.854 -0.679 1.00 69.81 233 ALA A O 1
ATOM 1845 N N . ILE A 1 234 ? 15.674 36.218 0.481 1.00 72.25 234 ILE A N 1
ATOM 1846 C CA . ILE A 1 234 ? 16.495 35.135 1.054 1.00 72.25 234 ILE A CA 1
ATOM 1847 C C . ILE A 1 234 ? 15.673 34.289 2.038 1.00 72.25 234 ILE A C 1
ATOM 1849 O O . ILE A 1 234 ? 15.807 33.069 2.044 1.00 72.25 234 ILE A O 1
ATOM 1853 N N . TYR A 1 235 ? 14.802 34.912 2.843 1.00 78.19 235 TYR A N 1
ATOM 1854 C CA . TYR A 1 235 ? 13.876 34.178 3.712 1.00 78.19 235 TYR A CA 1
ATOM 1855 C C . TYR A 1 235 ? 12.912 33.305 2.894 1.00 78.19 235 TYR A C 1
ATOM 1857 O O . TYR A 1 235 ? 12.721 32.146 3.247 1.00 78.19 235 TYR A O 1
ATOM 1865 N N . GLN A 1 236 ? 12.355 33.825 1.792 1.00 74.81 236 GLN A N 1
ATOM 1866 C CA . GLN A 1 236 ? 11.452 33.060 0.930 1.00 74.81 236 GLN A CA 1
ATOM 1867 C C . GLN A 1 236 ? 12.169 31.877 0.266 1.00 74.81 236 GLN A C 1
ATOM 1869 O O . GLN A 1 236 ? 11.727 30.751 0.435 1.00 74.81 236 GLN A O 1
ATOM 1874 N N . LEU A 1 237 ? 13.319 32.101 -0.382 1.00 75.62 237 LEU A N 1
ATOM 1875 C CA . LEU A 1 237 ? 14.103 31.031 -1.019 1.00 75.62 237 LEU A CA 1
ATOM 1876 C C . LEU A 1 237 ? 14.528 29.937 -0.027 1.00 75.62 237 LEU A C 1
ATOM 1878 O O . LEU A 1 237 ? 14.535 28.757 -0.372 1.00 75.62 237 LEU A O 1
ATOM 1882 N N . ALA A 1 238 ? 14.867 30.312 1.211 1.00 76.38 238 ALA A N 1
ATOM 1883 C CA . ALA A 1 238 ? 15.187 29.343 2.253 1.00 76.38 238 ALA A CA 1
ATOM 1884 C C . ALA A 1 238 ? 13.944 28.605 2.783 1.00 76.38 238 ALA A C 1
ATOM 1886 O O . ALA A 1 238 ? 14.062 27.431 3.124 1.00 76.38 238 ALA A O 1
ATOM 1887 N N . SER A 1 239 ? 12.769 29.250 2.825 1.00 75.69 239 SER A N 1
ATOM 1888 C CA . SER A 1 239 ? 11.495 28.584 3.147 1.00 75.69 239 SER A CA 1
ATOM 1889 C C . SER A 1 239 ? 11.121 27.589 2.056 1.00 75.69 239 SER A C 1
ATOM 1891 O O . SER A 1 239 ? 10.995 26.412 2.356 1.00 75.69 239 SER A O 1
ATOM 1893 N N . ASP A 1 240 ? 11.064 28.026 0.795 1.00 68.94 240 ASP A N 1
ATOM 1894 C CA . ASP A 1 240 ? 10.700 27.191 -0.356 1.00 68.94 240 ASP A CA 1
ATOM 1895 C C . ASP A 1 240 ? 11.619 25.953 -0.467 1.00 68.94 240 ASP A C 1
ATOM 1897 O O . ASP A 1 240 ? 11.170 24.850 -0.787 1.00 68.94 240 ASP A O 1
ATOM 1901 N N . GLY A 1 241 ? 12.911 26.116 -0.149 1.00 65.88 241 GLY A N 1
ATOM 1902 C CA . GLY A 1 241 ? 13.884 25.023 -0.082 1.00 65.88 241 GLY A CA 1
ATOM 1903 C C . GLY A 1 241 ? 13.662 24.048 1.083 1.00 65.88 241 GLY A C 1
ATOM 1904 O O . GLY A 1 241 ? 13.857 22.844 0.907 1.00 65.88 241 GLY A O 1
ATOM 1905 N N . LEU A 1 242 ? 13.220 24.521 2.254 1.00 78.06 242 LEU A N 1
ATOM 1906 C CA . LEU A 1 242 ? 12.821 23.641 3.360 1.00 78.06 242 LEU A CA 1
ATOM 1907 C C . LEU A 1 242 ? 11.480 22.956 3.096 1.00 78.06 242 LEU A C 1
ATOM 1909 O O . LEU A 1 242 ? 11.380 21.755 3.321 1.00 78.06 242 LEU A O 1
ATOM 1913 N N . ASP A 1 243 ? 10.494 23.671 2.553 1.00 67.19 243 ASP A N 1
ATOM 1914 C CA . ASP A 1 243 ? 9.197 23.120 2.154 1.00 67.19 243 ASP A CA 1
ATOM 1915 C C . ASP A 1 243 ? 9.387 21.985 1.124 1.00 67.19 243 ASP A C 1
ATOM 1917 O O . ASP A 1 243 ? 8.743 20.937 1.222 1.00 67.19 243 ASP A O 1
ATOM 1921 N N . TYR A 1 244 ? 10.341 22.124 0.191 1.00 70.88 244 TYR A N 1
ATOM 1922 C CA . TYR A 1 244 ? 10.769 21.045 -0.710 1.00 70.88 244 TYR A CA 1
ATOM 1923 C C . TYR A 1 244 ? 11.417 19.858 0.028 1.00 70.88 244 TYR A C 1
ATOM 1925 O O . TYR A 1 244 ? 11.087 18.705 -0.261 1.00 70.88 244 TYR A O 1
ATOM 1933 N N . LEU A 1 245 ? 12.331 20.104 0.974 1.00 72.31 245 LEU A N 1
ATOM 1934 C CA . LEU A 1 245 ? 13.035 19.042 1.708 1.00 72.31 245 LEU A CA 1
ATOM 1935 C C . LEU A 1 245 ? 12.128 18.295 2.699 1.00 72.31 245 LEU A C 1
ATOM 1937 O O . LEU A 1 245 ? 12.262 17.077 2.830 1.00 72.31 245 LEU A O 1
ATOM 1941 N N . ASP A 1 246 ? 11.174 18.967 3.341 1.00 63.88 246 ASP A N 1
ATOM 1942 C CA . ASP A 1 246 ? 10.180 18.326 4.207 1.00 63.88 246 ASP A CA 1
ATOM 1943 C C . ASP A 1 246 ? 9.124 17.588 3.357 1.00 63.88 246 ASP A C 1
ATOM 1945 O O . ASP A 1 246 ? 8.844 16.425 3.643 1.00 63.88 246 ASP A O 1
ATOM 1949 N N . SER A 1 247 ? 8.678 18.139 2.216 1.00 55.75 247 SER A N 1
ATOM 1950 C CA . SER A 1 247 ? 7.843 17.399 1.242 1.00 55.75 247 SER A CA 1
ATOM 1951 C C . SER A 1 247 ? 8.535 16.133 0.716 1.00 55.75 247 SER A C 1
ATOM 1953 O O . SER A 1 247 ? 7.916 15.077 0.588 1.00 55.75 247 SER A O 1
ATOM 1955 N N . ARG A 1 248 ? 9.843 16.212 0.435 1.00 55.84 248 ARG A N 1
ATOM 1956 C CA . ARG A 1 248 ? 10.677 15.068 0.035 1.00 55.84 248 ARG A CA 1
ATOM 1957 C C . ARG A 1 248 ? 10.856 14.072 1.183 1.00 55.84 248 ARG A C 1
ATOM 1959 O O . ARG A 1 248 ? 10.848 12.870 0.939 1.00 55.84 248 ARG A O 1
ATOM 1966 N N . THR A 1 249 ? 10.984 14.548 2.421 1.00 59.31 249 THR A N 1
ATOM 1967 C CA . THR A 1 249 ? 11.045 13.695 3.620 1.00 59.31 249 THR A CA 1
ATOM 1968 C C . THR A 1 249 ? 9.744 12.919 3.806 1.00 59.31 249 THR A C 1
ATOM 1970 O O . THR A 1 249 ? 9.795 11.718 4.053 1.00 59.31 249 THR A O 1
ATOM 1973 N N . ASP A 1 250 ? 8.589 13.564 3.639 1.00 50.06 250 ASP A N 1
ATOM 1974 C CA . ASP A 1 250 ? 7.284 12.924 3.821 1.00 50.06 250 ASP A CA 1
ATOM 1975 C C . ASP A 1 250 ? 6.917 11.997 2.644 1.00 50.06 250 ASP A C 1
ATOM 1977 O O . ASP A 1 250 ? 6.358 10.924 2.876 1.00 50.06 250 ASP A O 1
ATOM 1981 N N . PHE A 1 251 ? 7.353 12.297 1.413 1.00 49.41 251 PHE A N 1
ATOM 1982 C CA . PHE A 1 251 ? 7.356 11.324 0.307 1.00 49.41 251 PHE A CA 1
ATOM 1983 C C . PHE A 1 251 ? 8.139 10.051 0.681 1.00 49.41 251 PHE A C 1
ATOM 1985 O O . PHE A 1 251 ? 7.625 8.945 0.529 1.00 49.41 251 PHE A O 1
ATOM 1992 N N . TRP A 1 252 ? 9.337 10.191 1.263 1.00 47.88 252 TRP A N 1
ATOM 1993 C CA . TRP A 1 252 ? 10.138 9.063 1.762 1.00 47.88 252 TRP A CA 1
ATOM 1994 C C . TRP A 1 252 ? 9.641 8.450 3.091 1.00 47.88 252 TRP A C 1
ATOM 1996 O O . TRP A 1 252 ? 10.197 7.444 3.526 1.00 47.88 252 TRP A O 1
ATOM 2006 N N . ARG A 1 253 ? 8.597 8.993 3.741 1.00 51.09 253 ARG A N 1
ATOM 2007 C CA . ARG A 1 253 ? 7.834 8.267 4.782 1.00 51.09 253 ARG A CA 1
ATOM 2008 C C . ARG A 1 253 ? 6.757 7.381 4.174 1.00 51.09 253 ARG A C 1
ATOM 2010 O O . ARG A 1 253 ? 6.537 6.275 4.649 1.00 51.09 253 ARG A O 1
ATOM 2017 N N . GLN A 1 254 ? 6.066 7.895 3.158 1.00 44.25 254 GLN A N 1
ATOM 2018 C CA . GLN A 1 254 ? 4.975 7.201 2.469 1.00 44.25 254 GLN A CA 1
ATOM 2019 C C . GLN A 1 254 ? 5.503 6.067 1.574 1.00 44.25 254 GLN A C 1
ATOM 2021 O O . GLN A 1 254 ? 4.831 5.059 1.381 1.00 44.25 254 GLN A O 1
ATOM 2026 N N . GLN A 1 255 ? 6.724 6.222 1.058 1.00 44.78 255 GLN A N 1
ATOM 2027 C CA . GLN A 1 255 ? 7.487 5.218 0.320 1.00 44.78 255 GLN A CA 1
ATOM 2028 C C . GLN A 1 255 ? 8.595 4.648 1.223 1.00 44.78 255 GLN A C 1
ATOM 2030 O O . GLN A 1 255 ? 9.677 5.231 1.265 1.00 44.78 255 GLN A O 1
ATOM 2035 N N . GLU A 1 256 ? 8.355 3.535 1.936 1.00 39.62 256 GLU A N 1
ATOM 2036 C CA . GLU A 1 256 ? 9.355 2.891 2.820 1.00 39.62 256 GLU A CA 1
ATOM 2037 C C . GLU A 1 256 ? 10.691 2.635 2.080 1.00 39.62 256 GLU A C 1
ATOM 2039 O O . GLU A 1 256 ? 10.770 1.744 1.224 1.00 39.62 256 GLU A O 1
ATOM 2044 N N . PRO A 1 257 ? 11.773 3.394 2.352 1.00 34.94 257 PRO A N 1
ATOM 2045 C CA . PRO A 1 257 ? 12.775 3.586 1.316 1.00 34.94 257 PRO A CA 1
ATOM 2046 C C . PRO A 1 257 ? 13.998 2.673 1.454 1.00 34.94 257 PRO A C 1
ATOM 2048 O O . PRO A 1 257 ? 14.787 2.767 2.393 1.00 34.94 257 PRO A O 1
ATOM 2051 N N . LEU A 1 258 ? 14.187 1.856 0.413 1.00 34.38 258 LEU A N 1
ATOM 2052 C CA . LEU A 1 258 ? 15.414 1.371 -0.260 1.00 34.38 258 LEU A CA 1
ATOM 2053 C C . LEU A 1 258 ? 16.820 1.589 0.362 1.00 34.38 258 LEU A C 1
ATOM 2055 O O . LEU A 1 258 ? 17.687 0.727 0.192 1.00 34.38 258 LEU A O 1
ATOM 2059 N N . TYR A 1 259 ? 17.097 2.695 1.058 1.00 37.38 259 TYR A N 1
ATOM 2060 C CA . TYR A 1 259 ? 18.416 3.063 1.592 1.00 37.38 259 TYR A CA 1
ATOM 2061 C C . TYR A 1 259 ? 19.031 2.020 2.539 1.00 37.38 259 TYR A C 1
ATOM 2063 O O . TYR A 1 259 ? 20.256 1.885 2.575 1.00 37.38 259 TYR A O 1
ATOM 2071 N N . ALA A 1 260 ? 18.213 1.212 3.223 1.00 32.81 260 ALA A N 1
ATOM 2072 C CA . ALA A 1 260 ? 18.688 0.079 4.023 1.00 32.81 260 ALA A CA 1
ATOM 2073 C C . ALA A 1 260 ? 19.450 -0.983 3.195 1.00 32.81 260 ALA A C 1
ATOM 2075 O O . ALA A 1 260 ? 20.349 -1.639 3.717 1.00 32.81 260 ALA A O 1
ATOM 2076 N N . ARG A 1 261 ? 19.136 -1.141 1.898 1.00 40.56 261 ARG A N 1
ATOM 2077 C CA . ARG A 1 261 ? 19.696 -2.197 1.026 1.00 40.56 261 ARG A CA 1
ATOM 2078 C C . ARG A 1 261 ? 20.917 -1.743 0.214 1.00 40.56 261 ARG A C 1
ATOM 2080 O O . ARG A 1 261 ? 21.762 -2.563 -0.138 1.00 40.56 261 ARG A O 1
ATOM 2087 N N . SER A 1 262 ? 21.062 -0.436 -0.032 1.00 33.31 262 SER A N 1
ATOM 2088 C CA . SER A 1 262 ? 22.125 0.146 -0.880 1.00 33.31 262 SER A CA 1
ATOM 2089 C C . SER A 1 262 ? 23.556 -0.243 -0.455 1.00 33.31 262 SER A C 1
ATOM 2091 O O . SER A 1 262 ? 24.438 -0.431 -1.295 1.00 33.31 262 SER A O 1
ATOM 2093 N N . ARG A 1 263 ? 23.795 -0.454 0.849 1.00 34.53 263 ARG A N 1
ATOM 2094 C CA . ARG A 1 263 ? 25.127 -0.794 1.385 1.00 34.53 263 ARG A CA 1
ATOM 2095 C C . ARG A 1 263 ? 25.672 -2.161 0.951 1.00 34.53 263 ARG A C 1
ATOM 2097 O O . ARG A 1 263 ? 26.888 -2.324 0.988 1.00 34.53 263 ARG A O 1
ATOM 2104 N N . PHE A 1 264 ? 24.832 -3.112 0.532 1.00 36.25 264 PHE A N 1
ATOM 2105 C CA . PHE A 1 264 ? 25.293 -4.459 0.159 1.00 36.25 264 PHE A CA 1
ATOM 2106 C C . PHE A 1 264 ? 25.939 -4.513 -1.237 1.00 36.25 264 PHE A C 1
ATOM 2108 O O . PHE A 1 264 ? 26.939 -5.193 -1.441 1.00 36.25 264 PHE A O 1
ATOM 2115 N N . ILE A 1 265 ? 25.424 -3.734 -2.194 1.00 40.44 265 ILE A N 1
ATOM 2116 C CA . ILE A 1 265 ? 25.794 -3.842 -3.619 1.00 40.44 265 ILE A CA 1
ATOM 2117 C C . ILE A 1 265 ? 27.228 -3.347 -3.905 1.00 40.44 265 ILE A C 1
ATOM 2119 O O . ILE A 1 265 ? 27.831 -3.722 -4.907 1.00 40.44 265 ILE A O 1
ATOM 2123 N N . LYS A 1 266 ? 27.827 -2.539 -3.018 1.00 36.09 266 LYS A N 1
ATOM 2124 C CA . LYS A 1 266 ? 29.122 -1.863 -3.251 1.00 36.09 266 LYS A CA 1
ATOM 2125 C C . LYS A 1 266 ? 30.368 -2.772 -3.105 1.00 36.09 266 LYS A C 1
ATOM 2127 O O . LYS A 1 266 ? 31.476 -2.251 -2.989 1.00 36.09 266 LYS A O 1
ATOM 2132 N N . LYS A 1 267 ? 30.198 -4.105 -3.090 1.00 38.16 267 LYS A N 1
ATOM 2133 C CA . LYS A 1 267 ? 31.261 -5.135 -2.993 1.00 38.16 267 LYS A CA 1
ATOM 2134 C C . LYS A 1 267 ? 30.901 -6.456 -3.712 1.00 38.16 267 LYS A C 1
ATOM 2136 O O . LYS A 1 267 ? 30.985 -7.531 -3.126 1.00 38.16 267 LYS A O 1
ATOM 2141 N N . LEU A 1 268 ? 30.514 -6.387 -4.985 1.00 43.91 268 LEU A N 1
ATOM 2142 C CA . LEU A 1 268 ? 30.203 -7.577 -5.789 1.00 43.91 268 LEU A CA 1
ATOM 2143 C C . LEU A 1 268 ? 31.221 -7.773 -6.918 1.00 43.91 268 LEU A C 1
ATOM 2145 O O . LEU A 1 268 ? 31.243 -7.020 -7.886 1.00 43.91 268 LEU A O 1
ATOM 2149 N N . GLU A 1 269 ? 32.052 -8.8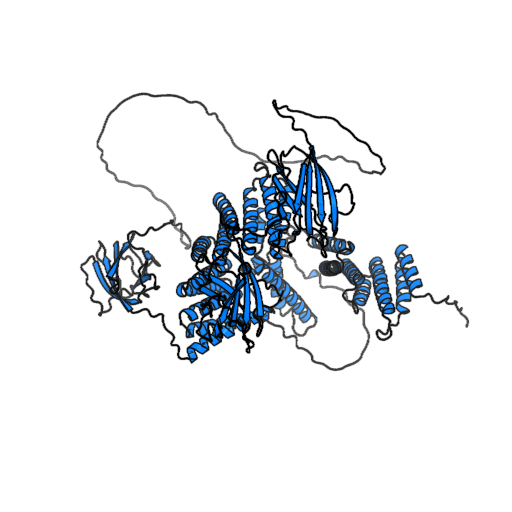06 -6.780 1.00 40.81 269 GLU A N 1
ATOM 2150 C CA . GLU A 1 269 ? 32.913 -9.335 -7.842 1.00 40.81 269 GLU A CA 1
ATOM 2151 C C . GLU A 1 269 ? 32.148 -10.461 -8.558 1.00 40.81 269 GLU A C 1
ATOM 2153 O O . GLU A 1 269 ? 31.816 -11.476 -7.944 1.00 40.81 269 GLU A O 1
ATOM 2158 N N . GLY A 1 270 ? 31.819 -10.280 -9.839 1.00 54.06 270 GLY A N 1
ATOM 2159 C CA . GLY A 1 270 ? 31.037 -11.248 -10.612 1.00 54.06 270 GLY A CA 1
ATOM 2160 C C . GLY A 1 270 ? 30.570 -10.699 -11.961 1.00 54.06 270 GLY A C 1
ATOM 2161 O O . GLY A 1 270 ? 31.063 -9.673 -12.423 1.00 54.06 270 GLY A O 1
ATOM 2162 N N . ASP A 1 271 ? 29.624 -11.394 -12.595 1.00 64.00 271 ASP A N 1
ATOM 2163 C CA . ASP A 1 271 ? 29.081 -11.025 -13.908 1.00 64.00 271 ASP A CA 1
ATOM 2164 C C . ASP A 1 271 ? 28.206 -9.757 -13.844 1.00 64.00 271 ASP A C 1
ATOM 2166 O O . ASP A 1 271 ? 27.036 -9.795 -13.449 1.00 64.00 271 ASP A O 1
ATOM 2170 N N . GLU A 1 272 ? 28.798 -8.623 -14.224 1.00 68.19 272 GLU A N 1
ATOM 2171 C CA . GLU A 1 272 ? 28.189 -7.292 -14.156 1.00 68.19 272 GLU A CA 1
ATOM 2172 C C . GLU A 1 272 ? 26.884 -7.191 -14.966 1.00 68.19 272 GLU A C 1
ATOM 2174 O O . GLU A 1 272 ? 25.951 -6.507 -14.537 1.00 68.19 272 GLU A O 1
ATOM 2179 N N . GLU A 1 273 ? 26.770 -7.906 -16.091 1.00 77.94 273 GLU A N 1
ATOM 2180 C CA . GLU A 1 273 ? 25.577 -7.871 -16.941 1.00 77.94 273 GLU A CA 1
ATOM 2181 C C . GLU A 1 273 ? 24.380 -8.560 -16.264 1.00 77.94 273 GLU A C 1
ATOM 2183 O O . GLU A 1 273 ? 23.294 -7.972 -16.193 1.00 77.94 273 GLU A O 1
ATOM 2188 N N . SER A 1 274 ? 24.587 -9.730 -15.646 1.00 77.75 274 SER A N 1
ATOM 2189 C CA . SER A 1 274 ? 23.561 -10.392 -14.824 1.00 77.75 274 SER A CA 1
ATOM 2190 C C . SER A 1 274 ? 23.122 -9.529 -13.636 1.00 77.75 274 SER A C 1
ATOM 2192 O O . SER A 1 274 ? 21.921 -9.362 -13.413 1.00 77.75 274 SER A O 1
ATOM 2194 N N . TYR A 1 275 ? 24.057 -8.922 -12.891 1.00 74.00 275 TYR A N 1
ATOM 2195 C CA . TYR A 1 275 ? 23.708 -8.026 -11.776 1.00 74.00 275 TYR A CA 1
ATOM 2196 C C . TYR A 1 275 ? 22.936 -6.779 -12.238 1.00 74.00 275 TYR A C 1
ATOM 2198 O O . TYR A 1 275 ? 22.013 -6.333 -11.549 1.00 74.00 275 TYR A O 1
ATOM 2206 N N . LYS A 1 276 ? 23.273 -6.225 -13.409 1.00 76.88 276 LYS A N 1
ATOM 2207 C CA . LYS A 1 276 ? 22.573 -5.084 -14.013 1.00 76.88 276 LYS A CA 1
ATOM 2208 C C . LYS A 1 276 ? 21.154 -5.450 -14.458 1.00 76.88 276 LYS A C 1
ATOM 2210 O O . LYS A 1 276 ? 20.234 -4.673 -14.205 1.00 76.88 276 LYS A O 1
ATOM 2215 N N . HIS A 1 277 ? 20.957 -6.628 -15.055 1.00 82.62 277 HIS A N 1
ATOM 2216 C CA . HIS A 1 277 ? 19.628 -7.117 -15.433 1.00 82.62 277 HIS A CA 1
ATOM 2217 C C . HIS A 1 277 ? 18.733 -7.364 -14.209 1.00 82.62 277 HIS A C 1
ATOM 2219 O O . HIS A 1 277 ? 17.598 -6.890 -14.178 1.00 82.62 277 HIS A O 1
ATOM 2225 N N . ILE A 1 278 ? 19.263 -8.028 -13.173 1.00 81.06 278 ILE A N 1
ATOM 2226 C CA . ILE A 1 278 ? 18.549 -8.260 -11.908 1.00 81.06 278 ILE A CA 1
ATOM 2227 C C . ILE A 1 278 ? 18.108 -6.934 -11.286 1.00 81.06 278 ILE A C 1
ATOM 2229 O O . ILE A 1 278 ? 16.950 -6.803 -10.895 1.00 81.06 278 ILE A O 1
ATOM 2233 N N . ARG A 1 279 ? 19.004 -5.938 -11.217 1.00 76.44 279 ARG A N 1
ATOM 2234 C CA . ARG A 1 279 ? 18.671 -4.615 -10.674 1.00 76.44 279 ARG A CA 1
ATOM 2235 C C . ARG A 1 279 ? 17.528 -3.961 -11.452 1.00 76.44 279 ARG A C 1
ATOM 2237 O O . ARG A 1 279 ? 16.546 -3.572 -10.831 1.00 76.44 279 ARG A O 1
ATOM 2244 N N . HIS A 1 280 ? 17.629 -3.918 -12.782 1.00 78.50 280 HIS A N 1
ATOM 2245 C CA . HIS A 1 280 ? 16.606 -3.327 -13.646 1.00 78.50 280 HIS A CA 1
ATOM 2246 C C . HIS A 1 280 ? 15.232 -3.986 -13.474 1.00 78.50 280 HIS A C 1
ATOM 2248 O O . HIS A 1 280 ? 14.231 -3.283 -13.375 1.00 78.50 280 HIS A O 1
ATOM 2254 N N . GLU A 1 281 ? 15.147 -5.322 -13.423 1.00 83.44 281 GLU A N 1
ATOM 2255 C CA . GLU A 1 281 ? 13.846 -5.971 -13.219 1.00 83.44 281 GLU A CA 1
ATOM 2256 C C . GLU A 1 281 ? 13.334 -5.835 -11.779 1.00 83.44 281 GLU A C 1
ATOM 2258 O O . GLU A 1 281 ? 12.129 -5.687 -11.619 1.00 83.44 281 GLU A O 1
ATOM 2263 N N . LEU A 1 282 ? 14.185 -5.807 -10.741 1.00 79.12 282 LEU A N 1
ATOM 2264 C CA . LEU A 1 282 ? 13.740 -5.495 -9.370 1.00 79.12 282 LEU A CA 1
ATOM 2265 C C . LEU A 1 282 ? 13.168 -4.075 -9.271 1.00 79.12 282 LEU A C 1
ATOM 2267 O O . LEU A 1 282 ? 12.071 -3.904 -8.744 1.00 79.12 282 LEU A O 1
ATOM 2271 N N . GLU A 1 283 ? 13.872 -3.090 -9.834 1.00 77.75 283 GLU A N 1
ATOM 2272 C CA . GLU A 1 283 ? 13.400 -1.707 -9.956 1.00 77.75 283 GLU A CA 1
ATOM 2273 C C . GLU A 1 283 ? 12.075 -1.670 -10.731 1.00 77.75 283 GLU A C 1
ATOM 2275 O O . GLU A 1 283 ? 11.093 -1.140 -10.230 1.00 77.75 283 GLU A O 1
ATOM 2280 N N . ALA A 1 284 ? 11.981 -2.331 -11.891 1.00 73.75 284 ALA A N 1
ATOM 2281 C CA . ALA A 1 284 ? 10.759 -2.379 -12.697 1.00 73.75 284 ALA A CA 1
ATOM 2282 C C . ALA A 1 284 ? 9.609 -3.217 -12.091 1.00 73.75 284 ALA A C 1
ATOM 2284 O O . ALA A 1 284 ? 8.477 -3.128 -12.576 1.00 73.75 284 ALA A O 1
ATOM 2285 N N . ILE A 1 285 ? 9.854 -4.040 -11.067 1.00 74.56 285 ILE A N 1
ATOM 2286 C CA . ILE A 1 285 ? 8.805 -4.687 -10.262 1.00 74.56 285 ILE A CA 1
ATOM 2287 C C . ILE A 1 285 ? 8.268 -3.688 -9.239 1.00 74.56 285 ILE A C 1
ATOM 2289 O O . ILE A 1 285 ? 7.058 -3.463 -9.216 1.00 74.56 285 ILE A O 1
ATOM 2293 N N . ASP A 1 286 ? 9.152 -3.054 -8.462 1.00 67.31 286 ASP A N 1
ATOM 2294 C CA . ASP A 1 286 ? 8.788 -2.024 -7.476 1.00 67.31 286 ASP A CA 1
ATOM 2295 C C . ASP A 1 286 ? 8.015 -0.882 -8.157 1.00 67.31 286 ASP A C 1
ATOM 2297 O O . ASP A 1 286 ? 6.949 -0.473 -7.701 1.00 67.31 286 ASP A O 1
ATOM 2301 N N . ASP A 1 287 ? 8.483 -0.459 -9.333 1.00 70.31 287 ASP A N 1
ATOM 2302 C CA . ASP A 1 287 ? 7.868 0.577 -10.159 1.00 70.31 287 ASP A CA 1
ATOM 2303 C C . ASP A 1 287 ? 6.451 0.198 -10.634 1.00 70.31 287 ASP A C 1
ATOM 2305 O O . ASP A 1 287 ? 5.643 1.081 -10.893 1.00 70.31 287 ASP A O 1
ATOM 2309 N N . GLN A 1 288 ? 6.107 -1.091 -10.730 1.00 71.06 288 GLN A N 1
ATOM 2310 C CA . GLN A 1 288 ? 4.740 -1.550 -11.019 1.00 71.06 288 GLN A CA 1
ATOM 2311 C C . GLN A 1 288 ? 3.890 -1.674 -9.746 1.00 71.06 288 GLN A C 1
ATOM 2313 O O . GLN A 1 288 ? 2.709 -1.331 -9.781 1.00 71.06 288 GLN A O 1
ATOM 2318 N N . GLN A 1 289 ? 4.468 -2.096 -8.615 1.00 67.50 289 GLN A N 1
ATOM 2319 C CA . GLN A 1 289 ? 3.761 -2.120 -7.323 1.00 67.50 289 GLN A CA 1
ATOM 2320 C C . GLN A 1 289 ? 3.367 -0.701 -6.882 1.00 67.50 289 GLN A C 1
ATOM 2322 O O . GLN A 1 289 ? 2.238 -0.487 -6.464 1.00 67.50 289 GLN A O 1
ATOM 2327 N N . ASN A 1 290 ? 4.235 0.286 -7.116 1.00 61.91 290 ASN A N 1
ATOM 2328 C CA . ASN A 1 290 ? 3.983 1.712 -6.875 1.00 61.91 290 ASN A CA 1
ATOM 2329 C C . ASN A 1 290 ? 2.954 2.366 -7.826 1.00 61.91 290 ASN A C 1
ATOM 2331 O O . ASN A 1 290 ? 2.661 3.552 -7.683 1.00 61.91 290 ASN A O 1
ATOM 2335 N N . LYS A 1 291 ? 2.426 1.625 -8.809 1.00 68.25 291 LYS A N 1
ATOM 2336 C CA . LYS A 1 291 ? 1.333 2.050 -9.706 1.00 68.25 291 LYS A CA 1
ATOM 2337 C C . LYS A 1 291 ? 0.074 1.185 -9.537 1.00 68.25 291 LYS A C 1
ATOM 2339 O O . LYS A 1 291 ? -0.776 1.181 -10.422 1.00 68.25 291 LYS A O 1
ATOM 2344 N N . ASP A 1 292 ? 0.010 0.387 -8.469 1.00 65.75 292 ASP A N 1
ATOM 2345 C CA . ASP A 1 292 ? -1.006 -0.643 -8.208 1.00 65.75 292 ASP A CA 1
ATOM 2346 C C . ASP A 1 292 ? -1.125 -1.735 -9.300 1.00 65.75 292 ASP A C 1
ATOM 2348 O O . ASP A 1 292 ? -2.069 -2.527 -9.340 1.00 65.75 292 ASP A O 1
ATOM 2352 N N . GLN A 1 293 ? -0.123 -1.858 -10.180 1.00 74.38 293 GLN A N 1
ATOM 2353 C CA . GLN A 1 293 ? -0.085 -2.819 -11.292 1.00 74.38 293 GLN A CA 1
ATOM 2354 C C . GLN A 1 293 ? 0.436 -4.192 -10.834 1.00 74.38 293 GLN A C 1
ATOM 2356 O O . GLN A 1 293 ? 1.362 -4.776 -11.407 1.00 74.38 293 GLN A O 1
ATOM 2361 N N . PHE A 1 294 ? -0.171 -4.736 -9.774 1.00 73.50 294 PHE A N 1
ATOM 2362 C CA . PHE A 1 294 ? 0.291 -5.948 -9.088 1.00 73.50 294 PHE A CA 1
ATOM 2363 C C . PHE A 1 294 ? 0.309 -7.201 -9.979 1.00 73.50 294 PHE A C 1
ATOM 2365 O O . PHE A 1 294 ? 1.158 -8.076 -9.791 1.00 73.50 294 PHE A O 1
ATOM 2372 N N . VAL A 1 295 ? -0.560 -7.275 -10.996 1.00 82.75 295 VAL A N 1
ATOM 2373 C CA . VAL A 1 295 ? -0.558 -8.358 -11.999 1.00 82.75 295 VAL A CA 1
ATOM 2374 C C . VAL A 1 295 ? 0.762 -8.398 -12.774 1.00 82.75 295 VAL A C 1
ATOM 2376 O O . VAL A 1 295 ? 1.324 -9.481 -12.960 1.00 82.75 295 VAL A O 1
ATOM 2379 N N . ASP A 1 296 ? 1.288 -7.239 -13.176 1.00 79.69 296 ASP A N 1
ATOM 2380 C CA . ASP A 1 296 ? 2.524 -7.135 -13.953 1.00 79.69 296 ASP A CA 1
ATOM 2381 C C . ASP A 1 296 ? 3.778 -7.073 -13.083 1.00 79.69 296 ASP A C 1
ATOM 2383 O O . ASP A 1 296 ? 4.807 -7.616 -13.486 1.00 79.69 296 ASP A O 1
ATOM 2387 N N . ALA A 1 297 ? 3.687 -6.551 -11.855 1.00 76.12 297 ALA A N 1
ATOM 2388 C CA . ALA A 1 297 ? 4.708 -6.772 -10.830 1.00 76.12 297 ALA A CA 1
ATOM 2389 C C . ALA A 1 297 ? 4.942 -8.279 -10.610 1.00 76.12 297 ALA A C 1
ATOM 2391 O O . ALA A 1 297 ? 6.070 -8.760 -10.716 1.00 76.12 297 ALA A O 1
ATOM 2392 N N . ARG A 1 298 ? 3.862 -9.052 -10.418 1.00 91.69 298 ARG A N 1
ATOM 2393 C CA . ARG A 1 298 ? 3.890 -10.521 -10.333 1.00 91.69 298 ARG A CA 1
ATOM 2394 C C . ARG A 1 298 ? 4.437 -11.161 -11.616 1.00 91.69 298 ARG A C 1
ATOM 2396 O O . ARG A 1 298 ? 5.273 -12.058 -11.532 1.00 91.69 298 ARG A O 1
ATOM 2403 N N . ARG A 1 299 ? 4.001 -10.705 -12.801 1.00 89.50 299 ARG A N 1
ATOM 2404 C CA . ARG A 1 299 ? 4.468 -11.222 -14.108 1.00 89.50 299 ARG A CA 1
ATOM 2405 C C . ARG A 1 299 ? 5.980 -11.027 -14.283 1.00 89.50 299 ARG A C 1
ATOM 2407 O O . ARG A 1 299 ? 6.668 -11.946 -14.716 1.00 89.50 299 ARG A O 1
ATOM 2414 N N . ARG A 1 300 ? 6.505 -9.850 -13.925 1.00 90.00 300 ARG A N 1
ATOM 2415 C CA . ARG A 1 300 ? 7.943 -9.532 -13.939 1.00 90.00 300 ARG A CA 1
ATOM 2416 C C . ARG A 1 300 ? 8.719 -10.350 -12.911 1.00 90.00 300 ARG A C 1
ATOM 2418 O O . ARG A 1 300 ? 9.728 -10.949 -13.266 1.00 90.00 300 ARG A O 1
ATOM 2425 N N . ALA A 1 301 ? 8.226 -10.426 -11.677 1.00 89.62 301 ALA A N 1
ATOM 2426 C CA . ALA A 1 301 ? 8.893 -11.139 -10.594 1.00 89.62 301 ALA A CA 1
ATOM 2427 C C . ALA A 1 301 ? 9.019 -12.649 -10.859 1.00 89.62 301 ALA A C 1
ATOM 2429 O O . ALA A 1 301 ? 10.064 -13.217 -10.557 1.00 89.62 301 ALA A O 1
ATOM 2430 N N . HIS A 1 302 ? 8.036 -13.280 -11.515 1.00 91.69 302 HIS A N 1
ATOM 2431 C CA . HIS A 1 302 ? 8.174 -14.665 -11.993 1.00 91.69 302 HIS A CA 1
ATOM 2432 C C . HIS A 1 302 ? 9.237 -14.816 -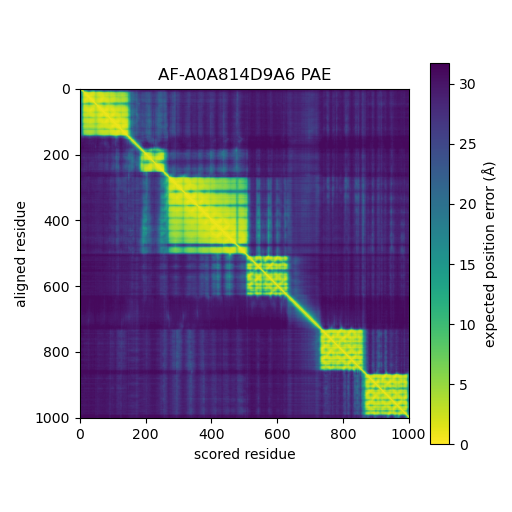13.088 1.00 91.69 302 HIS A C 1
ATOM 2434 O O . HIS A 1 302 ? 10.088 -15.690 -12.979 1.00 91.69 302 HIS A O 1
ATOM 2440 N N . ARG A 1 303 ? 9.286 -13.927 -14.094 1.00 91.19 303 ARG A N 1
ATOM 2441 C CA . ARG A 1 303 ? 10.354 -13.978 -15.118 1.00 91.19 303 ARG A CA 1
ATOM 2442 C C . ARG A 1 303 ? 11.751 -13.761 -14.528 1.00 91.19 303 ARG A C 1
ATOM 2444 O O . ARG A 1 303 ? 12.720 -14.342 -15.016 1.00 91.19 303 ARG A O 1
ATOM 2451 N N . LEU A 1 304 ? 11.861 -12.928 -13.492 1.00 89.94 304 LEU A N 1
ATOM 2452 C CA . LEU A 1 304 ? 13.109 -12.718 -12.763 1.00 89.94 304 LEU A CA 1
ATOM 2453 C C . LEU A 1 304 ? 13.468 -13.929 -11.886 1.00 89.94 304 LEU A C 1
ATOM 2455 O O . LEU A 1 304 ? 14.643 -14.279 -11.813 1.00 89.94 304 LEU A O 1
ATOM 2459 N N . LEU A 1 305 ? 12.484 -14.605 -11.281 1.00 91.69 305 LEU A N 1
ATOM 2460 C CA . LEU A 1 305 ? 12.678 -15.883 -10.587 1.00 91.69 305 LEU A CA 1
ATOM 2461 C C . LEU A 1 305 ? 13.220 -16.9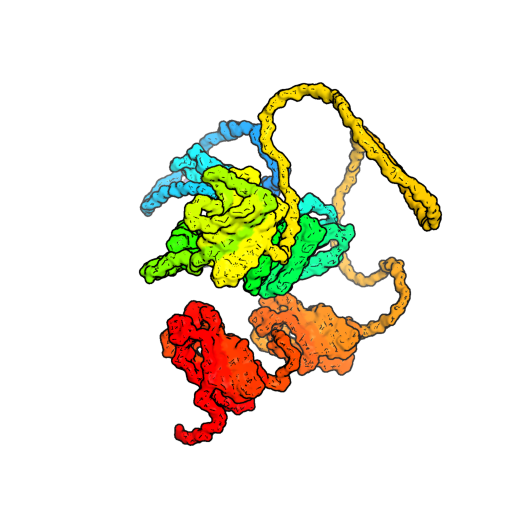48 -11.556 1.00 91.69 305 LEU A C 1
ATOM 2463 O O . LEU A 1 305 ? 14.284 -17.508 -11.305 1.00 91.69 305 LEU A O 1
ATOM 2467 N N . ASP A 1 306 ? 12.573 -17.119 -12.715 1.00 90.12 306 ASP A N 1
ATOM 2468 C CA . ASP A 1 306 ? 13.016 -18.010 -13.796 1.00 90.12 306 ASP A CA 1
ATOM 2469 C C . ASP A 1 306 ? 14.450 -17.696 -14.264 1.00 90.12 306 ASP A C 1
ATOM 2471 O O . ASP A 1 306 ? 15.229 -18.598 -14.583 1.00 90.12 306 ASP A O 1
ATOM 2475 N N . PHE A 1 307 ? 14.808 -16.407 -14.355 1.00 88.62 307 PHE A N 1
ATOM 2476 C CA . PHE A 1 307 ? 16.166 -15.970 -14.687 1.00 88.62 307 PHE A CA 1
ATOM 2477 C C . PHE A 1 307 ? 17.159 -16.355 -13.587 1.00 88.62 307 PHE A C 1
ATOM 2479 O O . PHE A 1 307 ? 18.182 -16.969 -13.887 1.00 88.62 307 PHE A O 1
ATOM 2486 N N . CYS A 1 308 ? 16.839 -16.051 -12.326 1.00 86.44 308 CYS A N 1
ATOM 2487 C CA . CYS A 1 308 ? 17.688 -16.366 -11.181 1.00 86.44 308 CYS A CA 1
ATOM 2488 C C . CYS A 1 308 ? 17.929 -17.872 -11.052 1.00 86.44 308 CYS A C 1
ATOM 2490 O O . CYS A 1 308 ? 19.069 -18.284 -10.846 1.00 86.44 308 CYS A O 1
ATOM 2492 N N . ASP A 1 309 ? 16.904 -18.706 -11.238 1.00 86.50 309 ASP A N 1
ATOM 2493 C CA . ASP A 1 309 ? 17.030 -20.163 -11.154 1.00 86.50 309 ASP A CA 1
ATOM 2494 C C . ASP A 1 309 ? 18.017 -20.730 -12.185 1.00 86.50 309 ASP A C 1
ATOM 2496 O O . ASP A 1 309 ? 18.776 -21.646 -11.852 1.00 86.50 309 ASP A O 1
ATOM 2500 N N . ARG A 1 310 ? 18.118 -20.122 -13.376 1.00 86.31 310 ARG A N 1
ATOM 2501 C CA . ARG A 1 310 ? 19.111 -20.476 -14.409 1.00 86.31 310 ARG A CA 1
ATOM 2502 C C . ARG A 1 310 ? 20.546 -20.007 -14.118 1.00 86.31 310 ARG A C 1
ATOM 2504 O O . ARG A 1 310 ? 21.454 -20.429 -14.833 1.00 86.31 310 ARG A O 1
ATOM 2511 N N . LEU A 1 311 ? 20.786 -19.171 -13.103 1.00 84.12 311 LEU A N 1
ATOM 2512 C CA . LEU A 1 311 ? 22.139 -18.712 -12.758 1.00 84.12 311 LEU A CA 1
ATOM 2513 C C . LEU A 1 311 ? 22.974 -19.819 -12.099 1.00 84.12 311 LEU A C 1
ATOM 2515 O O . LEU A 1 311 ? 22.525 -20.490 -11.164 1.00 84.12 311 LEU A O 1
ATOM 2519 N N . ASP A 1 312 ? 24.219 -19.950 -12.559 1.00 78.88 312 ASP A N 1
ATOM 2520 C CA . ASP A 1 312 ? 25.246 -20.835 -12.001 1.00 78.88 312 ASP A CA 1
ATOM 2521 C C . ASP A 1 312 ? 25.725 -20.314 -10.635 1.00 78.88 312 ASP A C 1
ATOM 2523 O O . ASP A 1 312 ? 26.407 -19.290 -10.547 1.00 78.88 312 ASP A O 1
ATOM 2527 N N . GLU A 1 313 ? 25.407 -21.043 -9.561 1.00 73.31 313 GLU A N 1
ATOM 2528 C CA . GLU A 1 313 ? 25.792 -20.703 -8.182 1.00 73.31 313 GLU A CA 1
ATOM 2529 C C . GLU A 1 313 ? 27.313 -20.601 -7.975 1.00 73.31 313 GLU A C 1
ATOM 2531 O O . GLU A 1 313 ? 27.762 -19.935 -7.044 1.00 73.31 313 GLU A O 1
ATOM 2536 N N . ARG A 1 314 ? 28.125 -21.206 -8.856 1.00 71.62 314 ARG A N 1
ATOM 2537 C CA . ARG A 1 314 ? 29.595 -21.100 -8.813 1.00 71.62 314 ARG A CA 1
ATOM 2538 C C . ARG A 1 314 ? 30.109 -19.752 -9.320 1.00 71.62 314 ARG A C 1
ATOM 2540 O O . ARG A 1 314 ? 31.254 -19.406 -9.044 1.00 71.62 314 ARG A O 1
ATOM 2547 N N . LYS A 1 315 ? 29.282 -19.013 -10.066 1.00 67.75 315 LYS A N 1
ATOM 2548 C CA . LYS A 1 315 ? 29.571 -17.673 -10.609 1.00 67.75 315 LYS A CA 1
ATOM 2549 C C . LYS A 1 315 ? 28.773 -16.575 -9.909 1.00 67.75 315 LYS A C 1
ATOM 2551 O O . LYS A 1 315 ? 29.206 -15.429 -9.890 1.00 67.75 315 LYS A O 1
ATOM 2556 N N . PHE A 1 316 ? 27.617 -16.923 -9.344 1.00 70.81 316 PHE A N 1
ATOM 2557 C CA . PHE A 1 316 ? 26.689 -15.998 -8.703 1.00 70.81 316 PHE A CA 1
ATOM 2558 C C . PHE A 1 316 ? 26.460 -16.400 -7.236 1.00 70.81 316 PHE A C 1
ATOM 2560 O O . PHE A 1 316 ? 25.461 -17.022 -6.868 1.00 70.81 316 PHE A O 1
ATOM 2567 N N . ASN A 1 317 ? 27.428 -16.047 -6.387 1.00 69.12 317 ASN A N 1
ATOM 2568 C CA . ASN A 1 317 ? 27.454 -16.356 -4.951 1.00 69.12 317 ASN A CA 1
ATOM 2569 C C . ASN A 1 317 ? 26.240 -15.804 -4.168 1.00 69.12 317 ASN A C 1
ATOM 2571 O O . ASN A 1 317 ? 25.815 -16.404 -3.179 1.00 69.12 317 ASN A O 1
ATOM 2575 N N . GLU A 1 318 ? 25.649 -14.699 -4.624 1.00 71.94 318 GLU A N 1
ATOM 2576 C CA . GLU A 1 318 ? 24.485 -14.054 -4.010 1.00 71.94 318 GLU A CA 1
ATOM 2577 C C . GLU A 1 318 ? 23.117 -14.605 -4.468 1.00 71.94 318 GLU A C 1
ATOM 2579 O O . GLU A 1 318 ? 22.094 -14.013 -4.131 1.00 71.94 318 GLU A O 1
ATOM 2584 N N . LYS A 1 319 ? 23.032 -15.746 -5.177 1.00 80.50 319 LYS A N 1
ATOM 2585 C CA . LYS A 1 319 ? 21.754 -16.261 -5.739 1.00 80.50 319 LYS A CA 1
ATOM 2586 C C . LYS A 1 319 ? 20.611 -16.269 -4.720 1.00 80.50 319 LYS A C 1
ATOM 2588 O O . LYS A 1 319 ? 19.539 -15.735 -4.976 1.00 80.50 319 LYS A O 1
ATOM 2593 N N . GLN A 1 320 ? 20.879 -16.793 -3.527 1.00 80.81 320 GLN A N 1
ATOM 2594 C CA . GLN A 1 320 ? 19.913 -16.853 -2.426 1.00 80.81 320 GLN A CA 1
ATOM 2595 C C . GLN A 1 320 ? 19.512 -15.450 -1.911 1.00 80.81 320 GLN A C 1
ATOM 2597 O O . GLN A 1 320 ? 18.349 -15.227 -1.590 1.00 80.81 320 GLN A O 1
ATOM 2602 N N . SER A 1 321 ? 20.441 -14.484 -1.900 1.00 77.81 321 SER A N 1
ATOM 2603 C CA . SER A 1 321 ? 20.191 -13.070 -1.553 1.00 77.81 321 SER A CA 1
ATOM 2604 C C . SER A 1 321 ? 19.126 -12.468 -2.480 1.00 77.81 321 SER A C 1
ATOM 2606 O O . SER A 1 321 ? 18.148 -11.884 -2.016 1.00 77.81 321 SER A O 1
ATOM 2608 N N . VAL A 1 322 ? 19.273 -12.685 -3.791 1.00 82.38 322 VAL A N 1
ATOM 2609 C CA . VAL A 1 322 ? 18.336 -12.186 -4.809 1.00 82.38 322 VAL A CA 1
ATOM 2610 C C . VAL A 1 322 ? 17.007 -12.943 -4.770 1.00 82.38 322 VAL A C 1
ATOM 2612 O O . VAL A 1 322 ? 15.957 -12.306 -4.807 1.00 82.38 322 VAL A O 1
ATOM 2615 N N . LEU A 1 323 ? 17.022 -14.274 -4.625 1.00 86.06 323 LEU A N 1
ATOM 2616 C CA . LEU A 1 323 ? 15.799 -15.082 -4.515 1.00 86.06 323 LEU A CA 1
ATOM 2617 C C . LEU A 1 323 ? 14.903 -14.618 -3.353 1.00 86.06 323 LEU A C 1
ATOM 2619 O O . LEU A 1 323 ? 13.699 -14.475 -3.543 1.00 86.06 323 LEU A O 1
ATOM 2623 N N . ALA A 1 324 ? 15.475 -14.297 -2.189 1.00 82.06 324 ALA A N 1
ATOM 2624 C CA . ALA A 1 324 ? 14.740 -13.717 -1.060 1.00 82.06 324 ALA A CA 1
ATOM 2625 C C . ALA A 1 324 ? 14.068 -12.371 -1.418 1.00 82.06 324 ALA A C 1
ATOM 2627 O O . ALA A 1 324 ? 12.898 -12.132 -1.112 1.00 82.06 324 ALA A O 1
ATOM 2628 N N . ASP A 1 325 ? 14.780 -11.486 -2.120 1.00 80.88 325 ASP A N 1
ATOM 2629 C CA . ASP A 1 325 ? 14.254 -10.196 -2.585 1.00 80.88 325 ASP A CA 1
ATOM 2630 C C . ASP A 1 325 ? 13.206 -10.302 -3.711 1.00 80.88 325 ASP A C 1
ATOM 2632 O O . ASP A 1 325 ? 12.343 -9.425 -3.815 1.00 80.88 325 ASP A O 1
ATOM 2636 N N . VAL A 1 326 ? 13.227 -11.374 -4.508 1.00 87.62 326 VAL A N 1
ATOM 2637 C CA . VAL A 1 326 ? 12.175 -11.708 -5.486 1.00 87.62 326 VAL A CA 1
ATOM 2638 C C . VAL A 1 326 ? 10.953 -12.317 -4.790 1.00 87.62 326 VAL A C 1
ATOM 2640 O O . VAL A 1 326 ? 9.824 -11.911 -5.065 1.00 87.62 326 VAL A O 1
ATOM 2643 N N . TYR A 1 327 ? 11.155 -13.236 -3.841 1.00 91.31 327 TYR A N 1
ATOM 2644 C CA . TYR A 1 327 ? 10.073 -13.859 -3.074 1.00 91.31 327 TYR A CA 1
ATOM 2645 C C . TYR A 1 327 ? 9.297 -12.850 -2.219 1.00 91.31 327 TYR A C 1
ATOM 2647 O O . TYR A 1 327 ? 8.070 -12.903 -2.200 1.00 91.31 327 TYR A O 1
ATOM 2655 N N . SER A 1 328 ? 9.963 -11.871 -1.599 1.00 85.12 328 SER A N 1
ATOM 2656 C CA . SER A 1 328 ? 9.276 -10.767 -0.910 1.00 85.12 328 SER A CA 1
ATOM 2657 C C . SER A 1 328 ? 8.350 -9.975 -1.844 1.00 85.12 328 SER A C 1
ATOM 2659 O O . SER A 1 328 ? 7.209 -9.695 -1.480 1.00 85.12 328 SER A O 1
ATOM 2661 N N . ARG A 1 329 ? 8.800 -9.665 -3.068 1.00 87.56 329 ARG A N 1
ATOM 2662 C CA . ARG A 1 329 ? 8.006 -8.921 -4.061 1.00 87.56 329 ARG A CA 1
ATOM 2663 C C . ARG A 1 329 ? 6.838 -9.732 -4.610 1.00 87.56 329 ARG A C 1
ATOM 2665 O O . ARG A 1 329 ? 5.740 -9.191 -4.731 1.00 87.56 329 ARG A O 1
ATOM 2672 N N . LEU A 1 330 ? 7.046 -11.025 -4.878 1.00 90.06 330 LEU A N 1
ATOM 2673 C CA . LEU A 1 330 ? 5.969 -11.959 -5.223 1.00 90.06 330 LEU A CA 1
ATOM 2674 C C . LEU A 1 330 ? 4.931 -12.040 -4.102 1.00 90.06 330 LEU A C 1
ATOM 2676 O O . LEU A 1 330 ? 3.742 -11.910 -4.377 1.00 90.06 330 LEU A O 1
ATOM 2680 N N . GLY A 1 331 ? 5.370 -12.195 -2.851 1.00 85.69 331 GLY A N 1
ATOM 2681 C CA . GLY A 1 331 ? 4.488 -12.232 -1.688 1.00 85.69 331 GLY A CA 1
ATOM 2682 C C . GLY A 1 331 ? 3.631 -10.968 -1.563 1.00 85.69 331 GLY A C 1
ATOM 2683 O O . GLY A 1 331 ? 2.406 -11.078 -1.478 1.00 85.69 331 GLY A O 1
ATOM 2684 N N . ASN A 1 332 ? 4.246 -9.785 -1.689 1.00 80.94 332 ASN A N 1
ATOM 2685 C CA . ASN A 1 332 ? 3.544 -8.498 -1.711 1.00 80.94 332 ASN A CA 1
ATOM 2686 C C . ASN A 1 332 ? 2.545 -8.410 -2.879 1.00 80.94 332 ASN A C 1
ATOM 2688 O O . ASN A 1 332 ? 1.400 -8.015 -2.686 1.00 80.94 332 ASN A O 1
ATOM 2692 N N . ALA A 1 333 ? 2.940 -8.812 -4.092 1.00 83.62 333 ALA A N 1
ATOM 2693 C CA . ALA A 1 333 ? 2.050 -8.774 -5.251 1.00 83.62 333 ALA A CA 1
ATOM 2694 C C . ALA A 1 333 ? 0.852 -9.726 -5.090 1.00 83.62 333 ALA A C 1
ATOM 2696 O O . ALA A 1 333 ? -0.261 -9.372 -5.462 1.00 83.62 333 ALA A O 1
ATOM 2697 N N . TYR A 1 334 ? 1.043 -10.909 -4.499 1.00 88.31 334 TYR A N 1
ATOM 2698 C CA . TYR A 1 334 ? -0.060 -11.822 -4.189 1.00 88.31 334 TYR A CA 1
ATOM 2699 C C . TYR A 1 334 ? -0.941 -11.336 -3.022 1.00 88.31 334 TYR A C 1
ATOM 2701 O O . TYR A 1 334 ? -2.136 -11.621 -3.038 1.00 88.31 334 TYR A O 1
ATOM 2709 N N . LEU A 1 335 ? -0.403 -10.567 -2.063 1.00 80.00 335 LEU A N 1
ATOM 2710 C CA . LEU A 1 335 ? -1.172 -9.953 -0.968 1.00 80.00 335 LEU A CA 1
ATOM 2711 C C . LEU A 1 335 ? -2.177 -8.918 -1.484 1.00 80.00 335 LEU A C 1
ATOM 2713 O O . LEU A 1 335 ? -3.345 -8.948 -1.099 1.00 80.00 335 LEU A O 1
ATOM 2717 N N . GLU A 1 336 ? -1.733 -8.019 -2.362 1.00 83.31 336 GLU A N 1
ATOM 2718 C CA . GLU A 1 336 ? -2.594 -6.983 -2.948 1.00 83.31 336 GLU A CA 1
ATOM 2719 C C . GLU A 1 336 ? -3.539 -7.557 -4.030 1.00 83.31 336 GLU A C 1
ATOM 2721 O O . GLU A 1 336 ? -4.623 -7.026 -4.246 1.00 83.31 336 GLU A O 1
ATOM 2726 N N . LEU A 1 337 ? -3.200 -8.706 -4.637 1.00 84.56 337 LEU A N 1
ATOM 2727 C CA . LEU A 1 337 ? -4.108 -9.499 -5.488 1.00 84.56 337 LEU A CA 1
ATOM 2728 C C . LEU A 1 337 ? -5.072 -10.419 -4.702 1.00 84.56 337 LEU A C 1
ATOM 2730 O O . LEU A 1 337 ? -5.840 -11.155 -5.322 1.00 84.56 337 LEU A O 1
ATOM 2734 N N . GLY A 1 338 ? -5.029 -10.429 -3.364 1.00 79.31 338 GLY A N 1
ATOM 2735 C CA . GLY A 1 338 ? -5.923 -11.227 -2.510 1.00 79.31 338 GLY A CA 1
ATOM 2736 C C . GLY A 1 338 ? -5.633 -12.737 -2.441 1.00 79.31 338 GLY A C 1
ATOM 2737 O O . GLY A 1 338 ? -6.360 -13.470 -1.772 1.00 79.31 338 GLY A O 1
ATOM 2738 N N . ASP A 1 339 ? -4.567 -13.232 -3.078 1.00 88.56 339 ASP A N 1
ATOM 2739 C CA . ASP A 1 339 ? -4.137 -14.637 -3.001 1.00 88.56 339 ASP A CA 1
ATOM 2740 C C . ASP A 1 339 ? -3.259 -14.848 -1.759 1.00 88.56 339 ASP A C 1
ATOM 2742 O O . ASP A 1 339 ? -2.038 -15.030 -1.818 1.00 88.56 339 ASP A O 1
ATOM 2746 N N . TYR A 1 340 ? -3.908 -14.785 -0.597 1.00 87.12 340 TYR A N 1
ATOM 2747 C CA . TYR A 1 340 ? -3.261 -14.880 0.711 1.00 87.12 340 TYR A CA 1
ATOM 2748 C C . TYR A 1 340 ? -2.454 -16.177 0.889 1.00 87.12 340 TYR A C 1
ATOM 2750 O O . TYR A 1 340 ? -1.411 -16.169 1.541 1.00 87.12 340 TYR A O 1
ATOM 2758 N N . ASN A 1 341 ? -2.881 -17.273 0.254 1.00 93.06 341 ASN A N 1
ATOM 2759 C CA . ASN A 1 341 ? -2.183 -18.557 0.310 1.00 93.06 341 ASN A CA 1
ATOM 2760 C C . ASN A 1 341 ? -0.826 -18.498 -0.404 1.00 93.06 341 ASN A C 1
ATOM 2762 O O . ASN A 1 341 ? 0.189 -18.847 0.202 1.00 93.06 341 ASN A O 1
ATOM 2766 N N . LYS A 1 342 ? -0.768 -18.004 -1.651 1.00 91.88 342 LYS A N 1
ATOM 2767 C CA . LYS A 1 342 ? 0.524 -17.828 -2.342 1.00 91.88 342 LYS A CA 1
ATOM 2768 C C . LYS A 1 342 ? 1.365 -16.731 -1.700 1.00 91.88 342 LYS A C 1
ATOM 2770 O O . LYS A 1 342 ? 2.581 -16.877 -1.621 1.00 91.88 342 LYS A O 1
ATOM 2775 N N . SER A 1 343 ? 0.742 -15.669 -1.189 1.00 90.62 343 SER A N 1
ATOM 2776 C CA . SER A 1 343 ? 1.454 -14.619 -0.457 1.00 90.62 343 SER A CA 1
ATOM 2777 C C . SER A 1 343 ? 2.207 -15.181 0.761 1.00 90.62 343 SER A C 1
ATOM 2779 O O . SER A 1 343 ? 3.425 -15.013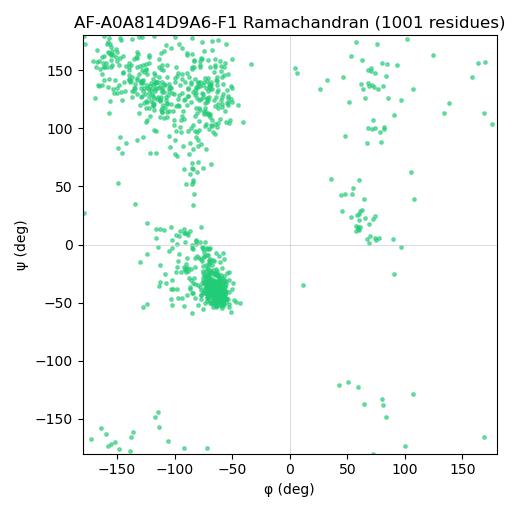 0.864 1.00 90.62 343 SER A O 1
ATOM 2781 N N . LEU A 1 344 ? 1.527 -15.956 1.618 1.00 93.75 344 LEU A N 1
ATOM 2782 C CA . LEU A 1 344 ? 2.157 -16.672 2.735 1.00 93.75 344 LEU A CA 1
ATOM 2783 C C . LEU A 1 344 ? 3.220 -17.673 2.268 1.00 93.75 344 LEU A C 1
ATOM 2785 O O . LEU A 1 344 ? 4.259 -17.790 2.916 1.00 93.75 344 LEU A O 1
ATOM 2789 N N . GLU A 1 345 ? 3.006 -18.378 1.153 1.00 95.88 345 GLU A N 1
ATOM 2790 C CA . GLU A 1 345 ? 4.003 -19.305 0.607 1.00 95.88 345 GLU A CA 1
ATOM 2791 C C . GLU A 1 345 ? 5.311 -18.583 0.244 1.00 95.88 345 GLU A C 1
ATOM 2793 O O . GLU A 1 345 ? 6.391 -19.008 0.666 1.00 95.88 345 GLU A O 1
ATOM 2798 N N . TYR A 1 346 ? 5.232 -17.464 -0.482 1.00 94.25 346 TYR A N 1
ATOM 2799 C CA . TYR A 1 346 ? 6.412 -16.708 -0.899 1.00 94.25 346 TYR A CA 1
ATOM 2800 C C . TYR A 1 346 ? 7.101 -15.986 0.265 1.00 94.25 346 TYR A C 1
ATOM 2802 O O . TYR A 1 346 ? 8.328 -16.030 0.346 1.00 94.25 346 TYR A O 1
ATOM 2810 N N . HIS A 1 347 ? 6.368 -15.425 1.231 1.00 92.12 347 HIS A N 1
ATOM 2811 C CA . HIS A 1 347 ? 7.007 -14.862 2.428 1.00 92.12 347 HIS A CA 1
ATOM 2812 C C . HIS A 1 347 ? 7.636 -15.936 3.336 1.00 92.12 347 HIS A C 1
ATOM 2814 O O . HIS A 1 347 ? 8.689 -15.701 3.922 1.00 92.12 347 HIS A O 1
ATOM 2820 N N . ASN A 1 348 ? 7.082 -17.152 3.385 1.00 94.69 348 ASN A N 1
ATOM 2821 C CA . ASN A 1 348 ? 7.715 -18.297 4.050 1.00 94.69 348 ASN A CA 1
ATOM 2822 C C . ASN A 1 348 ? 8.992 -18.761 3.310 1.00 94.69 348 ASN A C 1
ATOM 2824 O O . ASN A 1 348 ? 9.946 -19.209 3.944 1.00 94.69 348 ASN A O 1
ATOM 2828 N N . ARG A 1 349 ? 9.059 -18.627 1.975 1.00 93.88 349 ARG A N 1
ATOM 2829 C CA . ARG A 1 349 ? 10.303 -18.841 1.205 1.00 93.88 349 ARG A CA 1
ATOM 2830 C C . ARG A 1 349 ? 11.357 -17.757 1.497 1.00 93.88 349 ARG A C 1
ATOM 2832 O O . ARG A 1 349 ? 12.522 -18.109 1.662 1.00 93.88 349 ARG A O 1
ATOM 2839 N N . ASP A 1 350 ? 10.961 -16.484 1.617 1.00 89.88 350 ASP A N 1
ATOM 2840 C CA . ASP A 1 350 ? 11.834 -15.369 2.049 1.00 89.88 350 ASP A CA 1
ATOM 2841 C C . ASP A 1 350 ? 12.408 -15.628 3.457 1.00 89.88 350 ASP A C 1
ATOM 2843 O O . ASP A 1 350 ? 13.627 -15.679 3.630 1.00 89.88 350 ASP A O 1
ATOM 2847 N N . LEU A 1 351 ? 11.540 -15.928 4.436 1.00 89.56 351 LEU A N 1
ATOM 2848 C CA . LEU A 1 351 ? 11.928 -16.231 5.821 1.00 89.56 351 LEU A CA 1
ATOM 2849 C C . LEU A 1 351 ? 12.919 -17.401 5.908 1.00 89.56 351 LEU A C 1
ATOM 2851 O O . LEU A 1 351 ? 13.957 -17.282 6.551 1.00 89.56 351 LEU A O 1
ATOM 2855 N N . LYS A 1 352 ? 12.659 -18.509 5.201 1.00 91.88 352 LYS A N 1
ATOM 2856 C CA . LYS A 1 352 ? 13.570 -19.668 5.175 1.00 91.88 352 LYS A CA 1
ATOM 2857 C C . LYS A 1 352 ? 14.971 -19.306 4.688 1.00 91.88 352 LYS A C 1
ATOM 2859 O O . LYS A 1 352 ? 15.945 -19.803 5.246 1.00 91.88 352 LYS A O 1
ATOM 2864 N N . ILE A 1 353 ? 15.098 -18.456 3.666 1.00 84.19 353 ILE A N 1
ATOM 2865 C CA . ILE A 1 353 ? 16.415 -18.007 3.195 1.00 84.19 353 ILE A CA 1
ATOM 2866 C C . ILE A 1 353 ? 17.064 -17.071 4.221 1.00 84.19 353 ILE A C 1
ATOM 2868 O O . ILE A 1 353 ? 18.262 -17.203 4.483 1.00 84.19 353 ILE A O 1
ATOM 2872 N N . ALA A 1 354 ? 16.292 -16.155 4.810 1.00 80.75 354 ALA A N 1
ATOM 2873 C CA . ALA A 1 354 ? 16.776 -15.238 5.834 1.00 80.75 354 ALA A CA 1
ATOM 2874 C C . ALA A 1 354 ? 17.339 -15.982 7.056 1.00 80.75 354 ALA A C 1
ATOM 2876 O O . ALA A 1 354 ? 18.452 -15.683 7.486 1.00 80.75 354 ALA A O 1
ATOM 2877 N N . ASP A 1 355 ? 16.642 -17.015 7.532 1.00 80.12 355 ASP A N 1
ATOM 2878 C CA . ASP A 1 355 ? 17.051 -17.830 8.678 1.00 80.12 355 ASP A CA 1
ATOM 2879 C C . ASP A 1 355 ? 18.270 -18.717 8.347 1.00 80.12 355 ASP A C 1
ATOM 2881 O O . ASP A 1 355 ? 19.229 -18.767 9.119 1.00 80.12 355 ASP A O 1
ATOM 2885 N N . ILE A 1 356 ? 18.306 -19.348 7.160 1.00 79.31 356 ILE A N 1
ATOM 2886 C CA . ILE A 1 356 ? 19.465 -20.134 6.674 1.00 79.31 356 ILE A CA 1
ATOM 2887 C C . ILE A 1 356 ? 20.734 -19.273 6.550 1.00 79.31 356 ILE A C 1
ATOM 2889 O O . ILE A 1 356 ? 21.848 -19.781 6.701 1.00 79.31 356 ILE A O 1
ATOM 2893 N N . LYS A 1 357 ? 20.586 -17.980 6.241 1.00 72.56 357 LYS A N 1
ATOM 2894 C CA . LYS A 1 357 ? 21.698 -17.035 6.048 1.00 72.56 357 LYS A CA 1
ATOM 2895 C C . LYS A 1 357 ? 21.947 -16.101 7.236 1.00 72.56 357 LYS A C 1
ATOM 2897 O O . LYS A 1 357 ? 22.912 -15.347 7.186 1.00 72.56 357 LYS A O 1
ATOM 2902 N N . GLN A 1 358 ? 21.129 -16.182 8.287 1.00 73.38 358 GLN A N 1
ATOM 2903 C CA . GLN A 1 358 ? 21.181 -15.334 9.483 1.00 73.38 358 GLN A CA 1
ATOM 2904 C C . GLN A 1 358 ? 21.109 -13.826 9.159 1.00 73.38 358 GLN A C 1
ATOM 2906 O O . GLN A 1 358 ? 21.910 -13.032 9.645 1.00 73.38 358 GLN A O 1
ATOM 2911 N N . PHE A 1 359 ? 20.136 -13.432 8.327 1.00 67.12 359 PHE A N 1
ATOM 2912 C CA . PHE A 1 359 ? 19.852 -12.034 7.968 1.00 67.12 359 PHE A CA 1
ATOM 2913 C C . PHE A 1 359 ? 18.669 -11.473 8.792 1.00 67.12 359 PHE A C 1
ATOM 2915 O O . PHE A 1 359 ? 17.524 -11.573 8.333 1.00 67.12 359 PHE A O 1
ATOM 2922 N N . PRO A 1 360 ? 18.889 -10.872 9.980 1.00 65.88 360 PRO A N 1
ATOM 2923 C CA . PRO A 1 360 ? 17.802 -10.454 10.872 1.00 65.88 360 PRO A CA 1
ATOM 2924 C C . PRO A 1 360 ? 16.870 -9.406 10.248 1.00 65.88 360 PRO A C 1
ATOM 2926 O O . PRO A 1 360 ? 15.671 -9.421 10.513 1.00 65.88 360 PRO A O 1
ATOM 2929 N N . GLU A 1 361 ? 17.374 -8.541 9.363 1.00 66.25 361 GLU A N 1
ATOM 2930 C CA . GLU A 1 361 ? 16.572 -7.545 8.644 1.00 66.25 361 GLU A CA 1
ATOM 2931 C C . GLU A 1 361 ? 15.603 -8.204 7.648 1.00 66.25 361 GLU A C 1
ATOM 2933 O O . GLU A 1 361 ? 14.474 -7.741 7.470 1.00 66.25 361 GLU A O 1
ATOM 2938 N N . ARG A 1 362 ? 16.017 -9.315 7.016 1.00 72.00 362 ARG A N 1
ATOM 2939 C CA . ARG A 1 362 ? 15.154 -10.093 6.114 1.00 72.00 362 ARG A CA 1
ATOM 2940 C C . ARG A 1 362 ? 14.162 -10.955 6.894 1.00 72.00 362 ARG A C 1
ATOM 2942 O O . ARG A 1 362 ? 12.997 -10.976 6.509 1.00 72.00 362 ARG A O 1
ATOM 2949 N N . SER A 1 363 ? 14.556 -11.572 8.013 1.00 76.94 363 SER A N 1
ATOM 2950 C CA . SER A 1 363 ? 13.604 -12.283 8.883 1.00 76.94 363 SER A CA 1
ATOM 2951 C C . SER A 1 363 ? 12.567 -11.310 9.467 1.00 76.94 363 SER A C 1
ATOM 2953 O O . SER A 1 363 ? 11.381 -11.632 9.479 1.00 76.94 363 SER A O 1
ATOM 2955 N N . SER A 1 364 ? 12.966 -10.079 9.831 1.00 78.19 364 SER A N 1
ATOM 2956 C CA . SER A 1 364 ? 12.035 -9.011 10.233 1.00 78.19 364 SER A CA 1
ATOM 2957 C C . SER A 1 364 ? 11.028 -8.687 9.122 1.00 78.19 364 SER A C 1
ATOM 2959 O O . SER A 1 364 ? 9.824 -8.758 9.356 1.00 78.19 364 SER A O 1
ATOM 2961 N N . ARG A 1 365 ? 11.493 -8.427 7.887 1.00 79.81 365 ARG A N 1
ATOM 2962 C CA . ARG A 1 365 ? 10.627 -8.177 6.713 1.00 79.81 365 ARG A CA 1
ATOM 2963 C C . ARG A 1 365 ? 9.687 -9.344 6.393 1.00 79.81 365 ARG A C 1
ATOM 2965 O O . ARG A 1 365 ? 8.541 -9.119 6.002 1.00 79.81 365 ARG A O 1
ATOM 2972 N N . ALA A 1 366 ? 10.167 -10.579 6.480 1.00 79.00 366 ALA A N 1
ATOM 2973 C CA . ALA A 1 366 ? 9.369 -11.740 6.111 1.00 79.00 366 ALA A CA 1
ATOM 2974 C C . ALA A 1 366 ? 8.255 -11.991 7.141 1.00 79.00 366 ALA A C 1
ATOM 2976 O O . ALA A 1 366 ? 7.097 -12.153 6.755 1.00 79.00 366 ALA A O 1
ATOM 2977 N N . LEU A 1 367 ? 8.577 -11.916 8.441 1.00 83.25 367 LEU A N 1
ATOM 2978 C CA . LEU A 1 367 ? 7.585 -11.957 9.522 1.00 83.25 367 LEU A CA 1
ATOM 2979 C C . LEU A 1 367 ? 6.596 -10.788 9.418 1.00 83.25 367 LEU A C 1
ATOM 2981 O O . LEU A 1 367 ? 5.393 -10.997 9.542 1.00 83.25 367 LEU A O 1
ATOM 2985 N N . ASP A 1 368 ? 7.080 -9.578 9.133 1.00 79.56 368 ASP A N 1
ATOM 2986 C CA . ASP A 1 368 ? 6.244 -8.393 8.940 1.00 79.56 368 ASP A CA 1
ATOM 2987 C C . ASP A 1 368 ? 5.107 -8.634 7.943 1.00 79.56 368 ASP A C 1
ATOM 2989 O O . ASP A 1 368 ? 3.926 -8.550 8.296 1.00 79.56 368 ASP A O 1
ATOM 2993 N N . ASN A 1 369 ? 5.476 -9.019 6.718 1.00 83.19 369 ASN A N 1
ATOM 2994 C CA . ASN A 1 369 ? 4.515 -9.202 5.645 1.00 83.19 369 ASN A CA 1
ATOM 2995 C C . ASN A 1 369 ? 3.629 -10.424 5.897 1.00 83.19 369 ASN A C 1
ATOM 2997 O O . ASN A 1 369 ? 2.428 -10.327 5.674 1.00 83.19 369 ASN A O 1
ATOM 3001 N N . MET A 1 370 ? 4.152 -11.527 6.457 1.00 87.50 370 MET A N 1
ATOM 3002 C CA . MET A 1 370 ? 3.321 -12.661 6.894 1.00 87.50 370 MET A CA 1
ATOM 3003 C C . MET A 1 370 ? 2.233 -12.232 7.888 1.00 87.50 370 MET A C 1
ATOM 3005 O O . MET A 1 370 ? 1.084 -12.648 7.739 1.00 87.50 370 MET A O 1
ATOM 3009 N N . GLY A 1 371 ? 2.558 -11.373 8.860 1.00 79.94 371 GLY A N 1
ATOM 3010 C CA . GLY A 1 371 ? 1.570 -10.799 9.772 1.00 79.94 371 GLY A CA 1
ATOM 3011 C C . GLY A 1 371 ? 0.524 -9.950 9.040 1.00 79.94 371 GLY A C 1
ATOM 3012 O O . GLY A 1 371 ? -0.670 -10.134 9.277 1.00 79.94 371 GLY A O 1
ATOM 3013 N N . ARG A 1 372 ? 0.940 -9.127 8.060 1.00 80.94 372 ARG A N 1
ATOM 3014 C CA . ARG A 1 372 ? 0.023 -8.368 7.181 1.00 80.94 372 ARG A CA 1
ATOM 3015 C C . ARG A 1 372 ? -0.923 -9.290 6.390 1.00 80.94 372 ARG A C 1
ATOM 3017 O O . ARG A 1 372 ? -2.109 -8.974 6.285 1.00 80.94 372 ARG A O 1
ATOM 3024 N N . VAL A 1 373 ? -0.453 -10.441 5.885 1.00 81.31 373 VAL A N 1
ATOM 3025 C CA . VAL A 1 373 ? -1.325 -11.427 5.207 1.00 81.31 373 VAL A CA 1
ATOM 3026 C C . VAL A 1 373 ? -2.328 -12.052 6.177 1.00 81.31 373 VAL A C 1
ATOM 3028 O O . VAL A 1 373 ? -3.515 -12.163 5.859 1.00 81.31 373 VAL A O 1
ATOM 3031 N N . TYR A 1 374 ? -1.884 -12.451 7.371 1.00 88.62 374 TYR A N 1
ATOM 3032 C CA . TYR A 1 374 ? -2.780 -13.017 8.377 1.00 88.62 374 TYR A CA 1
ATOM 3033 C C . TYR A 1 374 ? -3.832 -11.994 8.835 1.00 88.62 374 TYR A C 1
ATOM 3035 O O . TYR A 1 374 ? -5.012 -12.330 8.885 1.00 88.62 374 TYR A O 1
ATOM 3043 N N . ALA A 1 375 ? -3.455 -10.733 9.059 1.00 75.38 375 ALA A N 1
ATOM 3044 C CA . ALA A 1 375 ? -4.392 -9.669 9.417 1.00 75.38 375 ALA A CA 1
ATOM 3045 C C . ALA A 1 375 ? -5.431 -9.406 8.308 1.00 75.38 375 ALA A C 1
ATOM 3047 O O . ALA A 1 375 ? -6.631 -9.427 8.579 1.00 75.38 375 ALA A O 1
ATOM 3048 N N . ARG A 1 376 ? -5.005 -9.252 7.042 1.00 78.12 376 ARG A N 1
ATOM 3049 C CA . ARG A 1 376 ? -5.927 -9.051 5.901 1.00 78.12 376 ARG A CA 1
ATOM 3050 C C . ARG A 1 376 ? -6.825 -10.254 5.594 1.00 78.12 376 ARG A C 1
ATOM 3052 O O . ARG A 1 376 ? -7.910 -10.072 5.050 1.00 78.12 376 ARG A O 1
ATOM 3059 N N . SER A 1 377 ? -6.410 -11.465 5.963 1.00 82.88 377 SER A N 1
ATOM 3060 C CA . SER A 1 377 ? -7.244 -12.674 5.871 1.00 82.88 377 SER A CA 1
ATOM 3061 C C . SER A 1 377 ? -8.105 -12.935 7.121 1.00 82.88 377 SER A C 1
ATOM 3063 O O . SER A 1 377 ? -8.727 -13.991 7.216 1.00 82.88 377 SER A O 1
ATOM 3065 N N . GLY A 1 378 ? -8.159 -12.000 8.082 1.00 80.00 378 GLY A N 1
ATOM 3066 C CA . GLY A 1 378 ? -8.948 -12.118 9.319 1.00 80.00 378 GLY A CA 1
ATOM 3067 C C . GLY A 1 378 ? -8.371 -13.090 10.360 1.00 80.00 378 GLY A C 1
ATOM 3068 O O . GLY A 1 378 ? -8.978 -13.334 11.400 1.00 80.00 378 GLY A O 1
ATOM 3069 N N . GLN A 1 379 ? -7.183 -13.640 10.110 1.00 84.62 379 GLN A N 1
ATOM 3070 C CA . GLN A 1 379 ? -6.478 -14.597 10.962 1.00 84.62 379 GLN A CA 1
ATOM 3071 C C . GLN A 1 379 ? -5.681 -13.881 12.068 1.00 84.62 379 GLN A C 1
ATOM 3073 O O . GLN A 1 379 ? -4.471 -14.062 12.214 1.00 84.62 379 GLN A O 1
ATOM 3078 N N . PHE A 1 380 ? -6.364 -13.049 12.859 1.00 81.19 380 PHE A N 1
ATOM 3079 C CA . PHE A 1 380 ? -5.747 -12.199 13.885 1.00 81.19 380 PHE A CA 1
ATOM 3080 C C . PHE A 1 380 ? -4.827 -12.939 14.884 1.00 81.19 380 PHE A C 1
ATOM 3082 O O . PHE A 1 380 ? -3.753 -12.408 15.165 1.00 81.19 380 PHE A O 1
ATOM 3089 N N . PRO A 1 381 ? -5.135 -14.156 15.392 1.00 88.69 381 PRO A N 1
ATOM 3090 C CA . PRO A 1 381 ? -4.231 -14.862 16.308 1.00 88.69 381 PRO A CA 1
ATOM 3091 C C . PRO A 1 381 ? -2.893 -15.241 15.653 1.00 88.69 381 PRO A C 1
ATOM 3093 O O . PRO A 1 381 ? -1.837 -15.124 16.275 1.00 88.69 381 PRO A O 1
ATOM 3096 N N . GLN A 1 382 ? -2.924 -15.649 14.380 1.00 89.00 382 GLN A N 1
ATOM 3097 C CA . GLN A 1 382 ? -1.738 -15.954 13.581 1.00 89.00 382 GLN A CA 1
ATOM 3098 C C . GLN A 1 382 ? -0.923 -14.683 13.294 1.00 89.00 382 GLN A C 1
ATOM 3100 O O . GLN A 1 382 ? 0.303 -14.715 13.397 1.00 89.00 382 GLN A O 1
ATOM 3105 N N . ALA A 1 383 ? -1.590 -13.559 13.000 1.00 84.19 383 ALA A N 1
ATOM 3106 C CA . ALA A 1 383 ? -0.936 -12.263 12.807 1.00 84.19 383 ALA A CA 1
ATOM 3107 C C . ALA A 1 383 ? -0.172 -11.827 14.067 1.00 84.19 383 ALA A C 1
ATOM 3109 O O . ALA A 1 383 ? 1.022 -11.540 13.990 1.00 84.19 383 ALA A O 1
ATOM 3110 N N . ILE A 1 384 ? -0.827 -11.882 15.235 1.00 87.50 384 ILE A N 1
ATOM 3111 C CA . ILE A 1 384 ? -0.215 -11.576 16.537 1.00 87.50 384 ILE A CA 1
ATOM 3112 C C . ILE A 1 384 ? 0.991 -12.491 16.788 1.00 87.50 384 ILE A C 1
ATOM 3114 O O . ILE A 1 384 ? 2.081 -11.988 17.042 1.00 87.50 384 ILE A O 1
ATOM 3118 N N . GLN A 1 385 ? 0.855 -13.815 16.636 1.00 91.62 385 GLN A N 1
ATOM 3119 C CA . GLN A 1 385 ? 1.958 -14.755 16.899 1.00 91.62 385 GLN A CA 1
ATOM 3120 C C . GLN A 1 385 ? 3.186 -14.521 15.995 1.00 91.62 385 GLN A C 1
ATOM 3122 O O . GLN A 1 385 ? 4.324 -14.777 16.398 1.00 91.62 385 GLN A O 1
ATOM 3127 N N . VAL A 1 386 ? 2.976 -14.072 14.757 1.00 85.69 386 VAL A N 1
ATOM 3128 C CA . VAL A 1 386 ? 4.060 -13.749 13.819 1.00 85.69 386 VAL A CA 1
ATOM 3129 C C . VAL A 1 386 ? 4.695 -12.398 14.153 1.00 85.69 386 VAL A C 1
ATOM 3131 O O . VAL A 1 386 ? 5.921 -12.292 14.194 1.00 85.69 386 VAL A O 1
ATOM 3134 N N . TRP A 1 387 ? 3.894 -11.378 14.454 1.00 86.88 387 TRP A N 1
ATOM 3135 C CA . TRP A 1 387 ? 4.399 -10.055 14.814 1.00 86.88 387 TRP A CA 1
ATOM 3136 C C . TRP A 1 387 ? 5.061 -10.010 16.196 1.00 86.88 387 TRP A C 1
ATOM 3138 O O . TRP A 1 387 ? 6.065 -9.319 16.348 1.00 86.88 387 TRP A O 1
ATOM 3148 N N . GLU A 1 388 ? 4.623 -10.809 17.172 1.00 89.25 388 GLU A N 1
ATOM 3149 C CA . GLU A 1 388 ? 5.320 -10.953 18.459 1.00 89.25 388 GLU A CA 1
ATOM 3150 C C . GLU A 1 388 ? 6.735 -11.536 18.287 1.00 89.25 388 GLU A C 1
ATOM 3152 O O . GLU A 1 388 ? 7.663 -11.099 18.969 1.00 89.25 388 GLU A O 1
ATOM 3157 N N . LYS A 1 389 ? 6.948 -12.421 17.300 1.00 89.31 389 LYS A N 1
ATOM 3158 C CA . LYS A 1 389 ? 8.292 -12.879 16.892 1.00 89.31 389 LYS A CA 1
ATOM 3159 C C . LYS A 1 389 ? 9.102 -11.795 16.169 1.00 89.31 389 LYS A C 1
ATOM 3161 O O . LYS A 1 389 ? 10.328 -11.842 16.208 1.00 89.31 389 LYS A O 1
ATOM 3166 N N . LYS A 1 390 ? 8.445 -10.811 15.538 1.00 85.38 390 LYS A N 1
ATOM 3167 C CA . LYS A 1 390 ? 9.098 -9.649 14.907 1.00 85.38 390 LYS A CA 1
ATOM 3168 C C . LYS A 1 390 ? 9.565 -8.608 15.937 1.00 85.38 390 LYS A C 1
ATOM 3170 O O . LYS A 1 390 ? 10.604 -7.994 15.721 1.00 85.38 390 LYS A O 1
ATOM 3175 N N . ILE A 1 391 ? 8.862 -8.424 17.065 1.00 84.19 391 ILE A N 1
ATOM 3176 C CA . ILE A 1 391 ? 9.196 -7.422 18.110 1.00 84.19 391 ILE A CA 1
ATOM 3177 C C . ILE A 1 391 ? 10.703 -7.347 18.459 1.00 84.19 391 ILE A C 1
ATOM 3179 O O . ILE A 1 391 ? 11.233 -6.233 18.446 1.00 84.19 391 ILE A O 1
ATOM 3183 N N . PRO A 1 392 ? 11.424 -8.451 18.759 1.00 86.31 392 PRO A N 1
ATOM 3184 C CA . PRO A 1 392 ? 12.855 -8.389 19.087 1.00 86.31 392 PRO A CA 1
ATOM 3185 C C . PRO A 1 392 ? 13.768 -8.041 17.898 1.00 86.31 392 PRO A C 1
ATOM 3187 O O . PRO A 1 392 ? 14.909 -7.644 18.119 1.00 86.31 392 PRO A O 1
ATOM 3190 N N . LEU A 1 393 ? 13.286 -8.168 16.657 1.00 74.88 393 LEU A N 1
ATOM 3191 C CA . LEU A 1 393 ? 14.008 -7.783 15.439 1.00 74.88 393 LEU A CA 1
ATOM 3192 C C . LEU A 1 393 ? 13.757 -6.318 15.038 1.00 74.88 393 LEU A C 1
ATOM 3194 O O . LEU A 1 393 ? 14.463 -5.798 14.176 1.00 74.88 393 LEU A O 1
ATOM 3198 N N . ALA A 1 394 ? 12.770 -5.647 15.645 1.00 70.69 394 ALA A N 1
ATOM 3199 C CA . ALA A 1 394 ? 12.409 -4.274 15.309 1.00 70.69 394 ALA A CA 1
ATOM 3200 C C . ALA A 1 394 ? 13.489 -3.281 15.780 1.00 70.69 394 ALA A C 1
ATOM 3202 O O . ALA A 1 394 ? 13.711 -3.077 16.980 1.00 70.69 394 ALA A O 1
ATOM 3203 N N . THR A 1 395 ? 14.159 -2.641 14.822 1.00 69.88 395 THR A N 1
ATOM 3204 C CA . THR A 1 395 ? 15.384 -1.852 15.050 1.00 69.88 395 THR A CA 1
ATOM 3205 C C . THR A 1 395 ? 15.118 -0.390 15.400 1.00 69.88 395 THR A C 1
ATOM 3207 O O . THR A 1 395 ? 15.976 0.267 15.992 1.00 69.88 395 THR A O 1
ATOM 3210 N N . SER A 1 396 ? 13.933 0.130 15.066 1.00 70.44 396 SER A N 1
ATOM 3211 C CA . SER A 1 396 ? 13.560 1.529 15.295 1.00 70.44 396 SER A CA 1
ATOM 3212 C C . SER A 1 396 ? 12.269 1.665 16.103 1.00 70.44 396 SER A C 1
ATOM 3214 O O . SER A 1 396 ? 11.374 0.826 16.030 1.00 70.44 396 SER A O 1
ATOM 3216 N N . SER A 1 397 ? 12.143 2.760 16.853 1.00 73.12 397 SER A N 1
ATOM 3217 C CA . SER A 1 397 ? 10.896 3.101 17.549 1.00 73.12 397 SER A CA 1
ATOM 3218 C C . SER A 1 397 ? 9.745 3.417 16.583 1.00 73.12 397 SER A C 1
ATOM 3220 O O . SER A 1 397 ? 8.596 3.173 16.921 1.00 73.12 397 SER A O 1
ATOM 3222 N N . LEU A 1 398 ? 10.022 3.862 15.350 1.00 71.25 398 LEU A N 1
ATOM 3223 C CA . LEU A 1 398 ? 8.988 4.036 14.319 1.00 71.25 398 LEU A CA 1
ATOM 3224 C C . LEU A 1 398 ? 8.395 2.681 13.888 1.00 71.25 398 LEU A C 1
ATOM 3226 O O . LEU A 1 398 ? 7.180 2.508 13.876 1.00 71.25 398 LEU A O 1
ATOM 3230 N N . GLU A 1 399 ? 9.259 1.694 13.630 1.00 70.31 399 GLU A N 1
ATOM 3231 C CA . GLU A 1 399 ? 8.865 0.310 13.330 1.00 70.31 399 GLU A CA 1
ATOM 3232 C C . GLU A 1 399 ? 8.076 -0.322 14.491 1.00 70.31 399 GLU A C 1
ATOM 3234 O O . GLU A 1 399 ? 7.094 -1.025 14.262 1.00 70.31 399 GLU A O 1
ATOM 3239 N N . LYS A 1 400 ? 8.456 -0.035 15.745 1.00 76.94 400 LYS A N 1
ATOM 3240 C CA . LYS A 1 400 ? 7.727 -0.489 16.943 1.00 76.94 400 LYS A CA 1
ATOM 3241 C C . LYS A 1 400 ? 6.386 0.216 17.135 1.00 76.94 400 LYS A C 1
ATOM 3243 O O . LYS A 1 400 ? 5.428 -0.439 17.536 1.00 76.94 400 LYS A O 1
ATOM 3248 N N . ALA A 1 401 ? 6.293 1.512 16.834 1.00 74.38 401 ALA A N 1
ATOM 3249 C CA . ALA A 1 401 ? 5.042 2.262 16.899 1.00 74.38 401 ALA A CA 1
ATOM 3250 C C . ALA A 1 401 ? 3.994 1.658 15.951 1.00 74.38 401 ALA A C 1
ATOM 3252 O O . ALA A 1 401 ? 2.884 1.351 16.392 1.00 74.38 401 ALA A O 1
ATOM 3253 N N . TRP A 1 402 ? 4.376 1.389 14.698 1.00 83.56 402 TRP A N 1
ATOM 3254 C CA . TRP A 1 402 ? 3.547 0.646 13.746 1.00 83.56 402 TRP A CA 1
ATOM 3255 C C . TRP A 1 402 ? 3.214 -0.764 14.264 1.00 83.56 402 TRP A C 1
ATOM 3257 O O . TRP A 1 402 ? 2.046 -1.120 14.391 1.00 83.56 402 TRP A O 1
ATOM 3267 N N . LEU A 1 403 ? 4.221 -1.548 14.667 1.00 76.75 403 LEU A N 1
ATOM 3268 C CA . LEU A 1 403 ? 4.037 -2.952 15.060 1.00 76.75 403 LEU A CA 1
ATOM 3269 C C . LEU A 1 403 ? 3.094 -3.119 16.261 1.00 76.75 403 LEU A C 1
ATOM 3271 O O . LEU A 1 403 ? 2.259 -4.021 16.282 1.00 76.75 403 LEU A O 1
ATOM 3275 N N . PHE A 1 404 ? 3.193 -2.239 17.261 1.00 87.69 404 PHE A N 1
ATOM 3276 C CA . PHE A 1 404 ? 2.276 -2.242 18.400 1.00 87.69 404 PHE A CA 1
ATOM 3277 C C . PHE A 1 404 ? 0.867 -1.767 18.019 1.00 87.69 404 PHE A C 1
ATOM 3279 O O . PHE A 1 404 ? -0.096 -2.277 18.586 1.00 87.69 404 PHE A O 1
ATOM 3286 N N . HIS A 1 405 ? 0.715 -0.863 17.046 1.00 88.25 405 HIS A N 1
ATOM 3287 C CA . HIS A 1 405 ? -0.602 -0.475 16.533 1.00 88.25 405 HIS A CA 1
ATOM 3288 C C . HIS A 1 405 ? -1.299 -1.650 15.832 1.00 88.25 405 HIS A C 1
ATOM 3290 O O . HIS A 1 405 ? -2.434 -1.967 16.180 1.00 88.25 405 HIS A O 1
ATOM 3296 N N . GLU A 1 406 ? -0.617 -2.358 14.927 1.00 83.25 406 GLU A N 1
ATOM 3297 C CA . GLU A 1 406 ? -1.217 -3.471 14.175 1.00 83.25 406 GLU A CA 1
ATOM 3298 C C . GLU A 1 406 ? -1.568 -4.680 15.064 1.00 83.25 406 GLU A C 1
ATOM 3300 O O . GLU A 1 406 ? -2.645 -5.271 14.929 1.00 83.25 406 GLU A O 1
ATOM 3305 N N . ILE A 1 407 ? -0.714 -5.015 16.042 1.00 85.06 407 ILE A N 1
ATOM 3306 C CA . ILE A 1 407 ? -1.042 -6.011 17.078 1.00 85.06 407 ILE A CA 1
ATOM 3307 C C . ILE A 1 407 ? -2.261 -5.542 17.896 1.00 85.06 407 ILE A C 1
ATOM 3309 O O . ILE A 1 407 ? -3.168 -6.329 18.178 1.00 85.06 407 ILE A O 1
ATOM 3313 N N . GLY A 1 408 ? -2.330 -4.249 18.231 1.00 84.44 408 GLY A N 1
ATOM 3314 C CA . GLY A 1 408 ? -3.477 -3.644 18.906 1.00 84.44 408 GLY A CA 1
ATOM 3315 C C . GLY A 1 408 ? -4.774 -3.721 18.090 1.00 84.44 408 GLY A C 1
ATOM 3316 O O . GLY A 1 408 ? -5.820 -4.041 18.661 1.00 84.44 408 GLY A O 1
ATOM 3317 N N . GLN A 1 409 ? -4.721 -3.514 16.770 1.00 83.75 409 GLN A N 1
ATOM 3318 C CA . GLN A 1 409 ? -5.866 -3.713 15.872 1.00 83.75 409 GLN A CA 1
ATOM 3319 C C . GLN A 1 409 ? -6.308 -5.181 15.815 1.00 83.75 409 GLN A C 1
ATOM 3321 O O . GLN A 1 409 ? -7.505 -5.457 15.853 1.00 83.75 409 GLN A O 1
ATOM 3326 N N . CYS A 1 410 ? -5.372 -6.135 15.810 1.00 80.25 410 CYS A N 1
ATOM 3327 C CA . CYS A 1 410 ? -5.710 -7.560 15.874 1.00 80.25 410 CYS A CA 1
ATOM 3328 C C . CYS A 1 410 ? -6.421 -7.927 17.187 1.00 80.25 410 CYS A C 1
ATOM 3330 O O . CYS A 1 410 ? -7.417 -8.649 17.162 1.00 80.25 410 CYS A O 1
ATOM 3332 N N . HIS A 1 411 ? -5.981 -7.384 18.328 1.00 83.56 411 HIS A N 1
ATOM 3333 C CA . HIS A 1 411 ? -6.711 -7.536 19.592 1.00 83.56 411 HIS A CA 1
ATOM 3334 C C . HIS A 1 411 ? -8.094 -6.864 19.555 1.00 83.56 411 HIS A C 1
ATOM 3336 O O . HIS A 1 411 ? -9.055 -7.445 20.055 1.00 83.56 411 HIS A O 1
ATOM 3342 N N . PHE A 1 412 ? -8.235 -5.701 18.906 1.00 82.62 412 PHE A N 1
ATOM 3343 C CA . PHE A 1 412 ? -9.535 -5.043 18.715 1.00 82.62 412 PHE A CA 1
ATOM 3344 C C . PHE A 1 412 ? -10.504 -5.911 17.896 1.00 82.62 412 PHE A C 1
ATOM 3346 O O . PHE A 1 412 ? -11.652 -6.097 18.295 1.00 82.62 412 PHE A O 1
ATOM 3353 N N . GLY A 1 413 ? -10.028 -6.492 16.787 1.00 73.81 413 GLY A N 1
ATOM 3354 C CA . GLY A 1 413 ? -10.795 -7.408 15.934 1.00 73.81 413 GLY A CA 1
ATOM 3355 C C . GLY A 1 413 ? -11.188 -8.720 16.624 1.00 73.81 413 GLY A C 1
ATOM 3356 O O . GLY A 1 413 ? -12.209 -9.310 16.280 1.00 73.81 413 GLY A O 1
ATOM 3357 N N . LEU A 1 414 ? -10.427 -9.146 17.638 1.00 75.50 414 LEU A N 1
ATOM 3358 C CA . LEU A 1 414 ? -10.746 -10.283 18.511 1.00 75.50 414 LEU A CA 1
ATOM 3359 C C . LEU A 1 414 ? -11.669 -9.926 19.695 1.00 75.50 414 LEU A C 1
ATOM 3361 O O . LEU A 1 414 ? -12.021 -10.810 20.472 1.00 75.50 414 LEU A O 1
ATOM 3365 N N . GLY A 1 415 ? -12.049 -8.654 19.866 1.00 73.38 415 GLY A N 1
ATOM 3366 C CA . GLY A 1 415 ? -12.836 -8.181 21.013 1.00 73.38 415 GLY A CA 1
ATOM 3367 C C . GLY A 1 415 ? -12.038 -8.009 22.315 1.00 73.38 415 GLY A C 1
ATOM 3368 O O . GLY A 1 415 ? -12.607 -7.691 23.359 1.00 73.38 415 GLY A O 1
ATOM 3369 N N . ASP A 1 416 ? -10.717 -8.179 22.271 1.00 81.19 416 ASP A N 1
ATOM 3370 C CA . ASP A 1 416 ? -9.799 -8.000 23.397 1.00 81.19 416 ASP A CA 1
ATOM 3371 C C . ASP A 1 416 ? -9.397 -6.523 23.529 1.00 81.19 416 ASP A C 1
ATOM 3373 O O . ASP A 1 416 ? -8.255 -6.107 23.305 1.00 81.19 416 ASP A O 1
ATOM 3377 N N . PHE A 1 417 ? -10.388 -5.696 23.859 1.00 82.44 417 PHE A N 1
ATOM 3378 C CA . PHE A 1 417 ? -10.235 -4.243 23.925 1.00 82.44 417 PHE A CA 1
ATOM 3379 C C . PHE A 1 417 ? -9.235 -3.796 25.010 1.00 82.44 417 PHE A C 1
ATOM 3381 O O . PHE A 1 417 ? -8.614 -2.746 24.876 1.00 82.44 417 PHE A O 1
ATOM 3388 N N . GLU A 1 418 ? -9.016 -4.605 26.052 1.00 84.38 418 GLU A N 1
ATOM 3389 C CA . GLU A 1 418 ? -8.031 -4.343 27.111 1.00 84.38 418 GLU A CA 1
ATOM 3390 C C . GLU A 1 418 ? -6.588 -4.509 26.603 1.00 84.38 418 GLU A C 1
ATOM 3392 O O . GLU A 1 418 ? -5.754 -3.630 26.841 1.00 84.38 418 GLU A O 1
ATOM 3397 N N . ARG A 1 419 ? -6.263 -5.586 25.865 1.00 81.00 419 ARG A N 1
ATOM 3398 C CA . ARG A 1 419 ? -4.942 -5.680 25.215 1.00 81.00 419 ARG A CA 1
ATOM 3399 C C . ARG A 1 419 ? -4.807 -4.681 24.069 1.00 81.00 419 ARG A C 1
ATOM 3401 O O . ARG A 1 419 ? -3.722 -4.128 23.907 1.00 81.00 419 ARG A O 1
ATOM 3408 N N . SER A 1 420 ? -5.884 -4.398 23.333 1.00 84.38 420 SER A N 1
ATOM 3409 C CA . SER A 1 420 ? -5.895 -3.373 22.281 1.00 84.38 420 SER A CA 1
ATOM 3410 C C . SER A 1 420 ? -5.511 -1.989 22.821 1.00 84.38 420 SER A C 1
ATOM 3412 O O . SER A 1 420 ? -4.563 -1.387 22.313 1.00 84.38 420 SER A O 1
ATOM 3414 N N . LYS A 1 421 ? -6.134 -1.547 23.927 1.00 91.12 421 LYS A N 1
ATOM 3415 C CA . LYS A 1 421 ? -5.790 -0.303 24.639 1.00 91.12 421 LYS A CA 1
ATOM 3416 C C . LYS A 1 421 ? -4.297 -0.248 24.979 1.00 91.12 421 LYS A C 1
ATOM 3418 O O . LYS A 1 421 ? -3.608 0.679 24.563 1.00 91.12 421 LYS A O 1
ATOM 3423 N N . ARG A 1 422 ? -3.773 -1.282 25.646 1.00 92.62 422 ARG A N 1
ATOM 3424 C CA . ARG A 1 422 ? -2.360 -1.359 26.071 1.00 92.62 422 ARG A CA 1
ATOM 3425 C C . ARG A 1 422 ? -1.372 -1.365 24.903 1.00 92.62 422 ARG A C 1
ATOM 3427 O O . ARG A 1 422 ? -0.291 -0.789 25.001 1.00 92.62 422 ARG A O 1
ATOM 3434 N N . TYR A 1 423 ? -1.709 -2.023 23.796 1.00 87.31 423 TYR A N 1
ATOM 3435 C CA . TYR A 1 423 ? -0.878 -2.016 22.591 1.00 87.31 423 TYR A CA 1
ATOM 3436 C C . TYR A 1 423 ? -0.928 -0.653 21.871 1.00 87.31 423 TYR A C 1
ATOM 3438 O O . TYR A 1 423 ? 0.116 -0.164 21.437 1.00 87.31 423 TYR A O 1
ATOM 3446 N N . GLY A 1 424 ? -2.077 0.032 21.870 1.00 85.88 424 GLY A N 1
ATOM 3447 C CA . GLY A 1 424 ? -2.188 1.436 21.457 1.00 85.88 424 GLY A CA 1
ATOM 3448 C C . GLY A 1 424 ? -1.366 2.396 22.333 1.00 85.88 424 GLY A C 1
ATOM 3449 O O . GLY A 1 424 ? -0.639 3.234 21.811 1.00 85.88 424 GLY A O 1
ATOM 3450 N N . GLU A 1 425 ? -1.378 2.234 23.659 1.00 92.50 425 GLU A N 1
ATOM 3451 C CA . GLU A 1 425 ? -0.555 3.025 24.594 1.00 92.50 425 GLU A CA 1
ATOM 3452 C C . GLU A 1 425 ? 0.957 2.828 24.353 1.00 92.50 425 GLU A C 1
ATOM 3454 O O . GLU A 1 425 ? 1.731 3.793 24.356 1.00 92.50 425 GLU A O 1
ATOM 3459 N N . ARG A 1 426 ? 1.392 1.591 24.068 1.00 93.19 426 ARG A N 1
ATOM 3460 C CA . ARG A 1 426 ? 2.778 1.282 23.663 1.00 93.19 426 ARG A CA 1
ATOM 3461 C C . ARG A 1 426 ? 3.137 1.911 22.315 1.00 93.19 426 ARG A C 1
ATOM 3463 O O . ARG A 1 426 ? 4.216 2.485 22.191 1.00 93.19 426 ARG A O 1
ATOM 3470 N N . SER A 1 427 ? 2.234 1.840 21.335 1.00 85.50 427 SER A N 1
ATOM 3471 C CA . SER A 1 427 ? 2.391 2.491 20.028 1.00 85.50 427 SER A CA 1
ATOM 3472 C C . SER A 1 427 ? 2.571 4.006 20.174 1.00 85.50 427 SER A C 1
ATOM 3474 O O . SER A 1 427 ? 3.546 4.560 19.669 1.00 85.50 427 SER A O 1
ATOM 3476 N N . PHE A 1 428 ? 1.710 4.656 20.965 1.00 90.19 428 PHE A N 1
ATOM 3477 C CA . PHE A 1 428 ? 1.799 6.086 21.267 1.00 90.19 428 PHE A CA 1
ATOM 3478 C C . PHE A 1 428 ? 3.130 6.448 21.938 1.00 90.19 428 PHE A C 1
ATOM 3480 O O . PHE A 1 428 ? 3.766 7.425 21.554 1.00 90.19 428 PHE A O 1
ATOM 3487 N N . THR A 1 429 ? 3.589 5.639 22.898 1.00 93.62 429 THR A N 1
ATOM 3488 C CA . THR A 1 429 ? 4.858 5.864 23.615 1.00 93.62 429 THR A CA 1
ATOM 3489 C C . THR A 1 429 ? 6.061 5.863 22.663 1.00 93.62 429 THR A C 1
ATOM 3491 O O . THR A 1 429 ? 6.891 6.773 22.710 1.00 93.62 429 THR A O 1
ATOM 3494 N N . GLU A 1 430 ? 6.142 4.886 21.756 1.00 83.56 430 GLU A N 1
ATOM 3495 C CA . GLU A 1 430 ? 7.206 4.817 20.743 1.00 83.56 430 GLU A CA 1
ATOM 3496 C C . GLU A 1 430 ? 7.075 5.951 19.701 1.00 83.56 430 GLU A C 1
ATOM 3498 O O . GLU A 1 430 ? 8.078 6.554 19.313 1.00 83.56 430 GLU A O 1
ATOM 3503 N N . ALA A 1 431 ? 5.847 6.313 19.302 1.00 76.56 431 ALA A N 1
ATOM 3504 C CA . ALA A 1 431 ? 5.569 7.411 18.370 1.00 76.56 431 ALA A CA 1
ATOM 3505 C C . ALA A 1 431 ? 5.930 8.798 18.938 1.00 76.56 431 ALA A C 1
ATOM 3507 O O . ALA A 1 431 ? 6.418 9.667 18.208 1.00 76.56 431 ALA A O 1
ATOM 3508 N N . VAL A 1 432 ? 5.749 9.008 20.246 1.00 84.12 432 VAL A N 1
ATOM 3509 C CA . VAL A 1 432 ? 6.250 10.190 20.970 1.00 84.12 432 VAL A CA 1
ATOM 3510 C C . VAL A 1 432 ? 7.781 10.186 21.008 1.00 84.12 432 VAL A C 1
ATOM 3512 O O . VAL A 1 432 ? 8.394 11.218 20.741 1.00 84.12 432 VAL A O 1
ATOM 3515 N N . ALA A 1 433 ? 8.424 9.036 21.240 1.00 81.00 433 ALA A N 1
ATOM 3516 C CA . ALA A 1 433 ? 9.888 8.934 21.269 1.00 81.00 433 ALA A CA 1
ATOM 3517 C C . ALA A 1 433 ? 10.567 9.282 19.922 1.00 81.00 433 ALA A C 1
ATOM 3519 O O . ALA A 1 433 ? 11.701 9.773 19.909 1.00 81.00 433 ALA A O 1
ATOM 3520 N N . VAL A 1 434 ? 9.880 9.089 18.786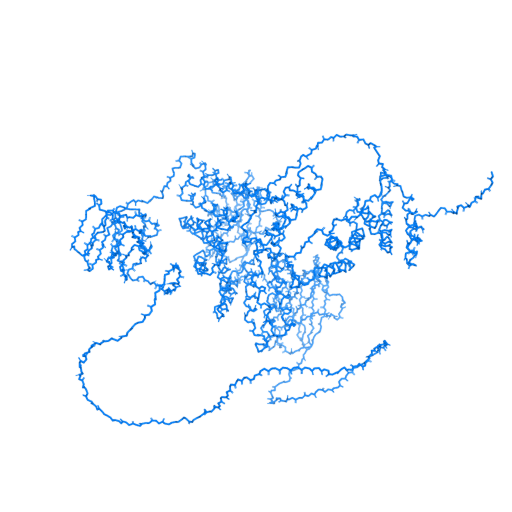 1.00 73.88 434 VAL A N 1
ATOM 3521 C CA . VAL A 1 434 ? 10.337 9.547 17.453 1.00 73.88 434 VAL A CA 1
ATOM 3522 C C . VAL A 1 434 ? 9.723 10.873 16.994 1.00 73.88 434 VAL A C 1
ATOM 3524 O O . VAL A 1 434 ? 10.068 11.341 15.911 1.00 73.88 434 VAL A O 1
ATOM 3527 N N . ASN A 1 435 ? 8.864 11.495 17.806 1.00 77.06 435 ASN A N 1
ATOM 3528 C CA . ASN A 1 435 ? 8.056 12.664 17.454 1.00 77.06 435 ASN A CA 1
ATOM 3529 C C . ASN A 1 435 ? 7.323 12.524 16.101 1.00 77.06 435 ASN A C 1
ATOM 3531 O O . ASN A 1 435 ? 7.329 13.446 15.286 1.00 77.06 435 ASN A O 1
ATOM 3535 N N . ASP A 1 436 ? 6.729 11.356 15.838 1.00 73.38 436 ASP A N 1
ATOM 3536 C CA . ASP A 1 436 ? 5.926 11.125 14.635 1.00 73.38 436 ASP A CA 1
ATOM 3537 C C . ASP A 1 436 ? 4.440 11.377 14.927 1.00 73.38 436 ASP A C 1
ATOM 3539 O O . ASP A 1 436 ? 3.780 10.606 15.626 1.00 73.38 436 ASP A O 1
ATOM 3543 N N . ALA A 1 437 ? 3.921 12.490 14.406 1.00 76.44 437 ALA A N 1
ATOM 3544 C CA . ALA A 1 437 ? 2.555 12.934 14.670 1.00 76.44 437 ALA A CA 1
ATOM 3545 C C . ALA A 1 437 ? 1.487 11.989 14.085 1.00 76.44 437 ALA A C 1
ATOM 3547 O O . ALA A 1 437 ? 0.404 11.872 14.661 1.00 76.44 437 ALA A O 1
ATOM 3548 N N . VAL A 1 438 ? 1.780 11.297 12.977 1.00 72.19 438 VAL A N 1
ATOM 3549 C CA . VAL A 1 438 ? 0.832 10.378 12.324 1.00 72.19 438 VAL A CA 1
ATOM 3550 C C . VAL A 1 438 ? 0.646 9.136 13.190 1.00 72.19 438 VAL A C 1
ATOM 3552 O O . VAL A 1 438 ? -0.486 8.752 13.480 1.00 72.19 438 VAL A O 1
ATOM 3555 N N . TRP A 1 439 ? 1.736 8.559 13.701 1.00 78.69 439 TRP A N 1
ATOM 3556 C CA . TRP A 1 439 ? 1.638 7.421 14.618 1.00 78.69 439 TRP A CA 1
ATOM 3557 C C . TRP A 1 439 ? 1.104 7.793 16.000 1.00 78.69 439 TRP A C 1
ATOM 3559 O O . TRP A 1 439 ? 0.363 7.003 16.583 1.00 78.69 439 TRP A O 1
ATOM 3569 N N . GLN A 1 440 ? 1.365 9.008 16.492 1.00 82.62 440 GLN A N 1
ATOM 3570 C CA . GLN A 1 440 ? 0.702 9.521 17.698 1.00 82.62 440 GLN A CA 1
ATOM 3571 C C . GLN A 1 440 ? -0.822 9.608 17.514 1.00 82.62 440 GLN A C 1
ATOM 3573 O O . GLN A 1 440 ? -1.567 9.174 18.395 1.00 82.62 440 GLN A O 1
ATOM 3578 N N . LEU A 1 441 ? -1.284 10.110 16.363 1.00 81.75 441 LEU A N 1
ATOM 3579 C CA . LEU A 1 441 ? -2.703 10.198 16.020 1.00 81.75 441 LEU A CA 1
ATOM 3580 C C . LEU A 1 441 ? -3.348 8.808 15.905 1.00 81.75 441 LEU A C 1
ATOM 3582 O O . LEU A 1 441 ? -4.327 8.537 16.599 1.00 81.75 441 LEU A O 1
ATOM 3586 N N . ASN A 1 442 ? -2.774 7.912 15.095 1.00 79.06 442 ASN A N 1
ATOM 3587 C CA . ASN A 1 442 ? -3.281 6.548 14.897 1.00 79.06 442 ASN A CA 1
ATOM 3588 C C . ASN A 1 442 ? -3.385 5.782 16.226 1.00 79.06 442 ASN A C 1
ATOM 3590 O O . ASN A 1 442 ? -4.419 5.184 16.533 1.00 79.06 442 ASN A O 1
ATOM 3594 N N . ALA A 1 443 ? -2.342 5.859 17.058 1.00 80.44 443 ALA A N 1
ATOM 3595 C CA . ALA A 1 443 ? -2.323 5.227 18.370 1.00 80.44 443 ALA A CA 1
ATOM 3596 C C . ALA A 1 443 ? -3.400 5.793 19.310 1.00 80.44 443 ALA A C 1
ATOM 3598 O O . ALA A 1 443 ? -4.122 5.019 19.939 1.00 80.44 443 ALA A O 1
ATOM 3599 N N . LYS A 1 444 ? -3.569 7.124 19.375 1.00 89.50 444 LYS A N 1
ATOM 3600 C CA . LYS A 1 444 ? -4.633 7.754 20.177 1.00 89.50 444 LYS A CA 1
ATOM 3601 C C . LYS A 1 444 ? -6.023 7.340 19.703 1.00 89.50 444 LYS A C 1
ATOM 3603 O O . LYS A 1 444 ? -6.846 6.973 20.533 1.00 89.50 444 LYS A O 1
ATOM 3608 N N . VAL A 1 445 ? -6.265 7.300 18.392 1.00 85.19 445 VAL A N 1
ATOM 3609 C CA . VAL A 1 445 ? -7.537 6.825 17.822 1.00 85.19 445 VAL A CA 1
ATOM 3610 C C . VAL A 1 445 ? -7.825 5.373 18.227 1.00 85.19 445 VAL A C 1
ATOM 3612 O O . VAL A 1 445 ? -8.950 5.083 18.639 1.00 85.19 445 VAL A O 1
ATOM 3615 N N . LEU A 1 446 ? -6.835 4.475 18.180 1.00 85.25 446 LEU A N 1
ATOM 3616 C CA . LEU A 1 446 ? -6.985 3.075 18.604 1.00 85.25 446 LEU A CA 1
ATOM 3617 C C . LEU A 1 446 ? -7.273 2.939 20.113 1.00 85.25 446 LEU A C 1
ATOM 3619 O O . LEU A 1 446 ? -8.140 2.153 20.510 1.00 85.25 446 LEU A O 1
ATOM 3623 N N . VAL A 1 447 ? -6.601 3.733 20.955 1.00 91.12 447 VAL A N 1
ATOM 3624 C CA . VAL A 1 447 ? -6.852 3.790 22.407 1.00 91.12 447 VAL A CA 1
ATOM 3625 C C . VAL A 1 447 ? -8.279 4.275 22.694 1.00 91.12 447 VAL A C 1
ATOM 3627 O O . VAL A 1 447 ? -9.005 3.586 23.411 1.00 91.12 447 VAL A O 1
ATOM 3630 N N . SER A 1 448 ? -8.731 5.367 22.066 1.00 88.75 448 SER A N 1
ATOM 3631 C CA . SER A 1 448 ? -10.088 5.907 22.252 1.00 88.75 448 SER A CA 1
ATOM 3632 C C . SER A 1 448 ? -11.188 4.940 21.808 1.00 88.75 448 SER A C 1
ATOM 3634 O O . SER A 1 448 ? -12.197 4.777 22.501 1.00 88.75 448 SER A O 1
ATOM 3636 N N . HIS A 1 449 ? -11.003 4.242 20.680 1.00 84.94 449 HIS A N 1
ATOM 3637 C CA . HIS A 1 449 ? -11.932 3.194 20.243 1.00 84.94 449 HIS A CA 1
ATOM 3638 C C . HIS A 1 449 ? -11.978 2.036 21.248 1.00 84.94 449 HIS A C 1
ATOM 3640 O O . HIS A 1 449 ? -13.062 1.545 21.574 1.00 84.94 449 HIS A O 1
ATOM 3646 N N . SER A 1 450 ? -10.825 1.631 21.786 1.00 86.44 450 SER A N 1
ATOM 3647 C CA . SER A 1 450 ? -10.728 0.577 22.802 1.00 86.44 450 SER A CA 1
ATOM 3648 C C . SER A 1 450 ? -11.437 0.974 24.100 1.00 86.44 450 SER A C 1
ATOM 3650 O O . SER A 1 450 ? -12.291 0.231 24.579 1.00 86.44 450 SER A O 1
ATOM 3652 N N . GLN A 1 451 ? -11.179 2.179 24.620 1.00 86.62 451 GLN A N 1
ATOM 3653 C CA . GLN A 1 451 ? -11.877 2.755 25.780 1.00 86.62 451 GLN A CA 1
ATOM 3654 C C . GLN A 1 451 ? -13.396 2.834 25.554 1.00 86.62 451 GLN A C 1
ATOM 3656 O O . GLN A 1 451 ? -14.171 2.457 26.433 1.00 86.62 451 GLN A O 1
ATOM 3661 N N . THR A 1 452 ? -13.837 3.233 24.356 1.00 84.69 452 THR A N 1
ATOM 3662 C CA . THR A 1 452 ? -15.265 3.292 23.991 1.00 84.69 452 THR A CA 1
ATOM 3663 C C . THR A 1 452 ? -15.926 1.913 24.059 1.00 84.69 452 THR A C 1
ATOM 3665 O O . THR A 1 452 ? -17.015 1.776 24.619 1.00 84.69 452 THR A O 1
ATOM 3668 N N . LYS A 1 453 ? -15.268 0.863 23.543 1.00 82.50 453 LYS A N 1
ATOM 3669 C CA . LYS A 1 453 ? -15.767 -0.522 23.638 1.00 82.50 453 LYS A CA 1
ATOM 3670 C C . LYS A 1 453 ? -15.706 -1.073 25.071 1.00 82.50 453 LYS A C 1
ATOM 3672 O O . LYS A 1 453 ? -16.592 -1.832 25.455 1.00 82.50 453 LYS A O 1
ATOM 3677 N N . LEU A 1 454 ? -14.740 -0.628 25.878 1.00 82.69 454 LEU A N 1
ATOM 3678 C CA . LEU A 1 454 ? -14.635 -0.901 27.320 1.00 82.69 454 LEU A CA 1
ATOM 3679 C C . LEU A 1 454 ? -15.617 -0.088 28.192 1.00 82.69 454 LEU A C 1
ATOM 3681 O O . LEU A 1 454 ? -15.625 -0.284 29.403 1.00 82.69 454 LEU A O 1
ATOM 3685 N N . ARG A 1 455 ? -16.440 0.804 27.611 1.00 81.75 455 ARG A N 1
ATOM 3686 C CA . ARG A 1 455 ? -17.352 1.735 28.320 1.00 81.75 455 ARG A CA 1
ATOM 3687 C C . ARG A 1 455 ? -16.654 2.720 29.275 1.00 81.75 455 ARG A C 1
ATOM 3689 O O . ARG A 1 455 ? -17.265 3.230 30.213 1.00 81.75 455 ARG A O 1
ATOM 3696 N N . GLN A 1 456 ? -15.388 3.021 28.996 1.00 82.44 456 GLN A N 1
ATOM 3697 C CA . GLN A 1 456 ? -14.576 4.051 29.653 1.00 82.44 456 GLN A CA 1
ATOM 3698 C C . GLN A 1 456 ? -14.816 5.395 28.942 1.00 82.44 456 GLN A C 1
ATOM 3700 O O . GLN A 1 456 ? -13.915 5.952 28.314 1.00 82.44 456 GLN A O 1
ATOM 3705 N N . TYR A 1 457 ? -16.064 5.873 28.944 1.00 84.44 457 TYR A N 1
ATOM 3706 C CA . TYR A 1 457 ? -16.515 6.945 28.052 1.00 84.44 457 TYR A CA 1
ATOM 3707 C C . TYR A 1 457 ? -15.824 8.289 28.312 1.00 84.44 457 TYR A C 1
ATOM 3709 O O . TYR A 1 457 ? -15.442 8.946 27.348 1.00 84.44 457 TYR A O 1
ATOM 3717 N N . ARG A 1 458 ? -15.584 8.684 29.569 1.00 85.12 458 ARG A N 1
ATOM 3718 C CA . ARG A 1 458 ? -14.833 9.921 29.869 1.00 85.12 458 ARG A CA 1
ATOM 3719 C C . ARG A 1 458 ? -13.366 9.851 29.452 1.00 85.12 458 ARG A C 1
ATOM 3721 O O . ARG A 1 458 ? -12.830 10.841 28.962 1.00 85.12 458 ARG A O 1
ATOM 3728 N N . GLU A 1 459 ? -12.717 8.696 29.613 1.00 86.69 459 GLU A N 1
ATOM 3729 C CA . GLU A 1 459 ? -11.347 8.530 29.113 1.00 86.69 459 GLU A CA 1
ATOM 3730 C C . GLU A 1 459 ? -11.307 8.570 27.579 1.00 86.69 459 GLU A C 1
ATOM 3732 O O . GLU A 1 459 ? -10.405 9.176 27.000 1.00 86.69 459 GLU A O 1
ATOM 3737 N N . ALA A 1 460 ? -12.293 7.946 26.923 1.00 87.12 460 ALA A N 1
ATOM 3738 C CA . ALA A 1 460 ? -12.434 7.966 25.472 1.00 87.12 460 ALA A CA 1
ATOM 3739 C C . ALA A 1 460 ? -12.693 9.385 24.946 1.00 87.12 460 ALA A C 1
ATOM 3741 O O . ALA A 1 460 ? -12.103 9.760 23.939 1.00 87.12 460 ALA A O 1
ATOM 3742 N N . GLU A 1 461 ? -13.527 10.182 25.627 1.00 90.19 461 GLU A N 1
ATOM 3743 C CA . GLU A 1 461 ? -13.777 11.588 25.288 1.00 90.19 461 GLU A CA 1
ATOM 3744 C C . GLU A 1 461 ? -12.474 12.397 25.325 1.00 90.19 461 GLU A C 1
ATOM 3746 O O . GLU A 1 461 ? -12.092 12.968 24.304 1.00 90.19 461 GLU A O 1
ATOM 3751 N N . GLN A 1 462 ? -11.743 12.364 26.448 1.00 90.69 462 GLN A N 1
ATOM 3752 C CA . GLN A 1 462 ? -10.454 13.056 26.572 1.00 90.69 462 GLN A CA 1
ATOM 3753 C C . GLN A 1 462 ? -9.465 12.596 25.488 1.00 90.69 462 GLN A C 1
ATOM 3755 O O . GLN A 1 462 ? -8.840 13.416 24.817 1.00 90.69 462 GLN A O 1
ATOM 3760 N N . THR A 1 463 ? -9.336 11.284 25.283 1.00 89.62 463 THR A N 1
ATOM 3761 C CA . THR A 1 463 ? -8.361 10.726 24.334 1.00 89.62 463 THR A CA 1
ATOM 3762 C C . THR A 1 463 ? -8.752 11.032 22.877 1.00 89.62 463 THR A C 1
ATOM 3764 O O . THR A 1 463 ? -7.879 11.218 22.029 1.00 89.62 463 THR A O 1
ATOM 3767 N N . PHE A 1 464 ? -10.051 11.160 22.567 1.00 91.88 464 PHE A N 1
ATOM 3768 C CA . PHE A 1 464 ? -10.535 11.649 21.272 1.00 91.88 464 PHE A CA 1
ATOM 3769 C C . PHE A 1 464 ? -10.348 13.165 21.086 1.00 91.88 464 PHE A C 1
ATOM 3771 O O . PHE A 1 464 ? -10.005 13.561 19.976 1.00 91.88 464 PHE A O 1
ATOM 3778 N N . ASP A 1 465 ? -10.513 14.011 22.109 1.00 90.56 465 ASP A N 1
ATOM 3779 C CA . ASP A 1 465 ? -10.178 15.446 22.013 1.00 90.56 465 ASP A CA 1
ATOM 3780 C C . ASP A 1 465 ? -8.658 15.654 21.818 1.00 90.56 465 ASP A C 1
ATOM 3782 O O . ASP A 1 465 ? -8.238 16.495 21.018 1.00 90.56 465 ASP A O 1
ATOM 3786 N N . GLU A 1 466 ? -7.815 14.841 22.466 1.00 90.62 466 GLU A N 1
ATOM 3787 C CA . GLU A 1 466 ? -6.363 14.809 22.224 1.00 90.62 466 GLU A CA 1
ATOM 3788 C C . GLU A 1 466 ? -6.035 14.375 20.781 1.00 90.62 466 GLU A C 1
ATOM 3790 O O . GLU A 1 466 ? -5.250 15.036 20.098 1.00 90.62 466 GLU A O 1
ATOM 3795 N N . ALA A 1 467 ? -6.681 13.318 20.270 1.00 85.81 467 ALA A N 1
ATOM 3796 C CA . ALA A 1 467 ? -6.549 12.896 18.870 1.00 85.81 467 ALA A CA 1
ATOM 3797 C C . ALA A 1 467 ? -7.021 13.985 17.887 1.00 85.81 467 ALA A C 1
ATOM 3799 O O . ALA A 1 467 ? -6.371 14.248 16.876 1.00 85.81 467 ALA A O 1
ATOM 3800 N N . LEU A 1 468 ? -8.132 14.659 18.191 1.00 86.38 468 LEU A N 1
ATOM 3801 C CA . LEU A 1 468 ? -8.681 15.738 17.372 1.00 86.38 468 LEU A CA 1
ATOM 3802 C C . LEU A 1 468 ? -7.755 16.961 17.340 1.00 86.38 468 LEU A C 1
ATOM 3804 O O . LEU A 1 468 ? -7.654 17.625 16.308 1.00 86.38 468 LEU A O 1
ATOM 3808 N N . THR A 1 469 ? -7.054 17.231 18.442 1.00 88.12 469 THR A N 1
ATOM 3809 C CA . THR A 1 469 ? -6.020 18.272 18.522 1.00 88.12 469 THR A CA 1
ATOM 3810 C C . THR A 1 469 ? -4.831 17.918 17.624 1.00 88.12 469 THR A C 1
ATOM 3812 O O . THR A 1 469 ? -4.474 18.710 16.754 1.00 88.12 469 THR A O 1
ATOM 3815 N N . LEU A 1 470 ? -4.301 16.690 17.723 1.00 82.56 470 LEU A N 1
ATOM 3816 C CA . LEU A 1 470 ? -3.219 16.204 16.851 1.00 82.56 470 LEU A CA 1
ATOM 3817 C C . LEU A 1 470 ? -3.587 16.266 15.356 1.00 82.56 470 LEU A C 1
ATOM 3819 O O . LEU A 1 470 ? -2.763 16.673 14.536 1.00 82.56 470 LEU A O 1
ATOM 3823 N N . ALA A 1 471 ? -4.823 15.910 14.990 1.00 76.19 471 ALA A N 1
ATOM 3824 C CA . ALA A 1 471 ? -5.311 16.023 13.614 1.00 76.19 471 ALA A CA 1
ATOM 3825 C C . ALA A 1 471 ? -5.404 17.488 13.136 1.00 76.19 471 ALA A C 1
ATOM 3827 O O . ALA A 1 471 ? -5.082 17.794 11.986 1.00 76.19 471 ALA A O 1
ATOM 3828 N N . LYS A 1 472 ? -5.807 18.414 14.016 1.00 79.25 472 LYS A N 1
ATOM 3829 C CA . LYS A 1 472 ? -5.919 19.848 13.700 1.00 79.25 472 LYS A CA 1
ATOM 3830 C C . LYS A 1 472 ? -4.559 20.541 13.582 1.00 79.25 472 LYS A C 1
ATOM 3832 O O . LYS A 1 472 ? -4.415 21.400 12.716 1.00 79.25 472 LYS A O 1
ATOM 3837 N N . ASP A 1 473 ? -3.550 20.109 14.336 1.00 71.62 473 ASP A N 1
ATOM 3838 C CA . ASP A 1 473 ? -2.173 20.601 14.192 1.00 71.62 473 ASP A CA 1
ATOM 3839 C C . ASP A 1 473 ? -1.490 20.085 12.907 1.00 71.62 473 ASP A C 1
ATOM 3841 O O . ASP A 1 473 ? -0.729 20.813 12.265 1.00 71.62 473 ASP A O 1
ATOM 3845 N N . GLN A 1 474 ? -1.800 18.859 12.459 1.00 61.53 474 GLN A N 1
ATOM 3846 C CA . GLN A 1 474 ? -1.306 18.323 11.176 1.00 61.53 474 GLN A CA 1
ATOM 3847 C C . GLN A 1 474 ? -1.837 19.096 9.957 1.00 61.53 474 GLN A C 1
ATOM 3849 O O . GLN A 1 474 ? -1.105 19.306 8.986 1.00 61.53 474 GLN A O 1
ATOM 3854 N N . LYS A 1 475 ? -3.078 19.592 10.043 1.00 50.09 475 LYS A N 1
ATOM 3855 C CA . LYS A 1 475 ? -3.840 20.294 8.989 1.00 50.09 475 LYS A CA 1
ATOM 3856 C C . LYS A 1 475 ? -3.172 21.563 8.429 1.00 50.09 475 LYS A C 1
ATOM 3858 O O . LYS A 1 475 ? -3.622 22.119 7.431 1.00 50.09 475 LYS A O 1
ATOM 3863 N N . ILE A 1 476 ? -2.067 22.009 9.030 1.00 46.41 476 ILE A N 1
ATOM 3864 C CA . ILE A 1 476 ? -1.193 23.082 8.530 1.00 46.41 476 ILE A CA 1
ATOM 3865 C C . ILE A 1 476 ? -0.470 22.679 7.214 1.00 46.41 476 ILE A C 1
ATOM 3867 O O . ILE A 1 476 ? 0.066 23.553 6.532 1.00 46.41 476 ILE A O 1
ATOM 3871 N N . LYS A 1 477 ? -0.484 21.389 6.826 1.00 45.84 477 LYS A N 1
ATOM 3872 C CA . LYS A 1 477 ? 0.318 20.809 5.722 1.00 45.84 477 LYS A CA 1
ATOM 3873 C C . LYS A 1 477 ? -0.446 20.389 4.450 1.00 45.84 477 LYS A C 1
ATOM 3875 O O . LYS A 1 477 ? 0.148 19.784 3.566 1.00 45.84 477 LYS A O 1
ATOM 3880 N N . ASN A 1 478 ? -1.713 20.781 4.301 1.00 37.44 478 ASN A N 1
ATOM 3881 C CA . ASN A 1 478 ? -2.463 20.730 3.032 1.00 37.44 478 ASN A CA 1
ATOM 3882 C C . ASN A 1 478 ? -2.643 19.342 2.358 1.00 37.44 478 ASN A C 1
ATOM 3884 O O . ASN A 1 478 ? -2.372 19.219 1.161 1.00 37.44 478 ASN A O 1
ATOM 3888 N N . SER A 1 479 ? -3.194 18.326 3.039 1.00 40.00 479 SER A N 1
ATOM 3889 C CA . SER A 1 479 ? -3.727 17.131 2.354 1.00 40.00 479 SER A CA 1
ATOM 3890 C C . SER A 1 479 ? -5.267 17.064 2.409 1.00 40.00 479 SER A C 1
ATOM 3892 O O . SER A 1 479 ? -5.864 17.318 3.457 1.00 40.00 479 SER A O 1
ATOM 3894 N N . PRO A 1 480 ? -5.966 16.689 1.313 1.00 40.72 480 PRO A N 1
ATOM 3895 C CA . PRO A 1 480 ? -7.419 16.479 1.338 1.00 40.72 480 PRO A CA 1
ATOM 3896 C C . PRO A 1 480 ? -7.876 15.397 2.330 1.00 40.72 480 PRO A C 1
ATOM 3898 O O . PRO A 1 480 ? -9.004 15.456 2.825 1.00 40.72 480 PRO A O 1
ATOM 3901 N N . ASN A 1 481 ? -7.007 14.427 2.637 1.00 42.28 481 ASN A N 1
ATOM 3902 C CA . ASN A 1 481 ? -7.323 13.305 3.524 1.00 42.28 481 ASN A CA 1
ATOM 3903 C C . ASN A 1 481 ? -7.431 13.729 5.002 1.00 42.28 481 ASN A C 1
ATOM 3905 O O . ASN A 1 481 ? -8.202 13.125 5.749 1.00 42.28 481 ASN A O 1
ATOM 3909 N N . ASP A 1 482 ? -6.742 14.799 5.411 1.00 53.75 482 ASP A N 1
ATOM 3910 C CA . ASP A 1 482 ? -6.716 15.293 6.799 1.00 53.75 482 ASP A CA 1
ATOM 3911 C C . ASP A 1 482 ? -8.134 15.646 7.290 1.00 53.75 482 ASP A C 1
ATOM 3913 O O . ASP A 1 482 ? -8.537 15.336 8.412 1.00 53.75 482 ASP A O 1
ATOM 3917 N N . VAL A 1 483 ? -8.937 16.229 6.392 1.00 61.06 483 VAL A N 1
ATOM 3918 C CA . VAL A 1 483 ? -10.336 16.618 6.637 1.00 61.06 483 VAL A CA 1
ATOM 3919 C C . VAL A 1 483 ? -11.251 15.394 6.794 1.00 61.06 483 VAL A C 1
ATOM 3921 O O . VAL A 1 483 ? -12.278 15.473 7.469 1.00 61.06 483 VAL A O 1
ATOM 3924 N N . ALA A 1 484 ? -10.908 14.250 6.195 1.00 61.25 484 ALA A N 1
ATOM 3925 C CA . ALA A 1 484 ? -11.668 13.014 6.367 1.00 61.25 484 ALA A CA 1
ATOM 3926 C C . ALA A 1 484 ? -11.412 12.382 7.746 1.00 61.25 484 ALA A C 1
ATOM 3928 O O . ALA A 1 484 ? -12.369 11.974 8.407 1.00 61.25 484 ALA A O 1
ATOM 3929 N N . ALA A 1 485 ? -10.153 12.369 8.200 1.00 62.00 485 ALA A N 1
ATOM 3930 C CA . ALA A 1 485 ? -9.767 11.874 9.523 1.00 62.00 485 ALA A CA 1
ATOM 3931 C C . ALA A 1 485 ? -10.372 12.727 10.653 1.00 62.00 485 ALA A C 1
ATOM 3933 O O . ALA A 1 485 ? -11.021 12.191 11.550 1.00 62.00 485 ALA A O 1
ATOM 3934 N N . GLU A 1 486 ? -10.260 14.057 10.560 1.00 74.06 486 GLU A N 1
ATOM 3935 C CA . GLU A 1 486 ? -10.893 15.010 11.484 1.00 74.06 486 GLU A CA 1
ATOM 3936 C C . GLU A 1 486 ? -12.407 14.750 11.611 1.00 74.06 486 GLU A C 1
ATOM 3938 O O . GLU A 1 486 ? -12.912 14.532 12.711 1.00 74.06 486 GLU A O 1
ATOM 3943 N N . ARG A 1 487 ? -13.126 14.648 10.483 1.00 73.56 487 ARG A N 1
ATOM 3944 C CA . ARG A 1 487 ? -14.574 14.354 10.450 1.00 73.56 487 ARG A CA 1
ATOM 3945 C C . ARG A 1 487 ? -14.950 12.947 10.922 1.00 73.56 487 ARG A C 1
ATOM 3947 O O . ARG A 1 487 ? -16.135 12.694 11.148 1.00 73.56 487 ARG A O 1
ATOM 3954 N N . ALA A 1 488 ? -14.015 12.003 10.980 1.00 70.94 488 ALA A N 1
ATOM 3955 C CA . ALA A 1 488 ? -14.247 10.681 11.560 1.00 70.94 488 ALA A CA 1
ATOM 3956 C C . ALA A 1 488 ? -14.110 10.742 13.088 1.00 70.94 488 ALA A C 1
ATOM 3958 O O . ALA A 1 488 ? -15.002 10.284 13.800 1.00 70.94 488 ALA A O 1
ATOM 3959 N N . ILE A 1 489 ? -13.058 11.404 13.580 1.00 80.38 489 ILE A N 1
ATOM 3960 C CA . ILE A 1 489 ? -12.826 11.635 15.012 1.00 80.38 489 ILE A CA 1
ATOM 3961 C C . ILE A 1 489 ? -13.964 12.466 15.615 1.00 80.38 489 ILE A C 1
ATOM 3963 O O . ILE A 1 489 ? -14.515 12.072 16.635 1.00 80.38 489 ILE A O 1
ATOM 3967 N N . GLU A 1 490 ? -14.398 13.550 14.962 1.00 83.25 490 GLU A N 1
ATOM 3968 C CA . GLU A 1 490 ? -15.523 14.376 15.433 1.00 83.25 490 GLU A CA 1
ATOM 3969 C C . GLU A 1 490 ? -16.851 13.602 15.508 1.00 83.25 490 GLU A C 1
ATOM 3971 O O . GLU A 1 490 ? -17.672 13.887 16.380 1.00 83.25 490 GLU A O 1
ATOM 3976 N N . ARG A 1 491 ? -17.057 12.588 14.652 1.00 78.81 491 ARG A N 1
ATOM 3977 C CA . ARG A 1 491 ? -18.226 11.694 14.733 1.00 78.81 491 ARG A CA 1
ATOM 3978 C C . ARG A 1 491 ? -18.116 10.712 15.898 1.00 78.81 491 ARG A C 1
ATOM 3980 O O . ARG A 1 491 ? -19.029 10.677 16.716 1.00 78.81 491 ARG A O 1
ATOM 3987 N N . ALA A 1 492 ? -16.996 10.001 16.035 1.00 78.00 492 ALA A N 1
ATOM 3988 C CA . ALA A 1 492 ? -16.782 9.063 17.142 1.00 78.00 492 ALA A CA 1
ATOM 3989 C C . ALA A 1 492 ? -16.827 9.762 18.518 1.00 78.00 492 ALA A C 1
ATOM 3991 O O . ALA A 1 492 ? -17.469 9.289 19.454 1.00 78.00 492 ALA A O 1
ATOM 3992 N N . LEU A 1 493 ? -16.225 10.949 18.618 1.00 84.62 493 LEU A N 1
ATOM 3993 C CA . LEU A 1 493 ? -16.278 11.825 19.787 1.00 84.62 493 LEU A CA 1
ATOM 3994 C C . LEU A 1 493 ? -17.708 12.287 20.105 1.00 84.62 493 LEU A C 1
ATOM 3996 O O . LEU A 1 493 ? -18.101 12.309 21.272 1.00 84.62 493 LEU A O 1
ATOM 4000 N N . LYS A 1 494 ? -18.512 12.618 19.083 1.00 85.75 494 LYS A N 1
ATOM 4001 C CA . LYS A 1 494 ? -19.935 12.915 19.278 1.00 85.75 494 LYS A CA 1
ATOM 4002 C C . LYS A 1 494 ? -20.696 11.683 19.772 1.00 85.75 494 LYS A C 1
ATOM 4004 O O . LYS A 1 494 ? -21.488 11.813 20.694 1.00 85.75 494 LYS A O 1
ATOM 4009 N N . GLU A 1 495 ? -20.449 10.499 19.219 1.00 83.94 495 GLU A N 1
ATOM 4010 C CA . GLU A 1 495 ? -21.093 9.259 19.673 1.00 83.94 495 GLU A CA 1
ATOM 4011 C C . GLU A 1 495 ? -20.779 8.957 21.146 1.00 83.94 495 GLU A C 1
ATOM 4013 O O . GLU A 1 495 ? -21.694 8.628 21.899 1.00 83.94 495 GLU A O 1
ATOM 4018 N N . VAL A 1 496 ? -19.528 9.145 21.587 1.00 86.19 496 VAL A N 1
ATOM 4019 C CA . VAL A 1 496 ? -19.135 9.040 23.005 1.00 86.19 496 VAL A CA 1
ATOM 4020 C C . VAL A 1 496 ? -19.875 10.071 23.865 1.00 86.19 496 VAL A C 1
ATOM 4022 O O . VAL A 1 496 ? -20.499 9.699 24.861 1.00 86.19 496 VAL A O 1
ATOM 4025 N N . ARG A 1 497 ? -19.895 11.347 23.455 1.00 88.50 497 ARG A N 1
ATOM 4026 C CA . ARG A 1 497 ? -20.646 12.419 24.139 1.00 88.50 497 ARG A CA 1
ATOM 4027 C C . ARG A 1 497 ? -22.147 12.120 24.220 1.00 88.50 497 ARG A C 1
ATOM 4029 O O . ARG A 1 497 ? -22.750 12.310 25.273 1.00 88.50 497 ARG A O 1
ATOM 4036 N N . ASP A 1 498 ? -22.732 11.570 23.158 1.00 85.19 498 ASP A N 1
ATOM 4037 C CA . ASP A 1 498 ? -24.133 11.148 23.100 1.00 85.19 498 ASP A CA 1
ATOM 4038 C C . ASP A 1 498 ? -24.414 9.931 24.012 1.00 85.19 498 ASP A C 1
ATOM 4040 O O . ASP A 1 498 ? -25.564 9.748 24.407 1.00 85.19 498 ASP A O 1
ATOM 4044 N N . GLN A 1 499 ? -23.426 9.094 24.374 1.00 79.06 499 GLN A N 1
ATOM 4045 C CA . GLN A 1 499 ? -23.585 8.061 25.419 1.00 79.06 499 GLN A CA 1
ATOM 4046 C C . GLN A 1 499 ? -23.522 8.669 26.827 1.00 79.06 499 GLN A C 1
ATOM 4048 O O . GLN A 1 499 ? -24.403 8.402 27.647 1.00 79.06 499 GLN A O 1
ATOM 4053 N N . ILE A 1 500 ? -22.539 9.539 27.091 1.00 82.00 500 ILE A N 1
ATOM 4054 C CA . ILE A 1 500 ? -22.396 10.245 28.377 1.00 82.00 500 ILE A CA 1
ATOM 4055 C C . ILE A 1 500 ? -23.673 11.049 28.683 1.00 82.00 500 ILE A C 1
ATOM 4057 O O . ILE A 1 500 ? -24.228 10.949 29.778 1.00 82.00 500 ILE A O 1
ATOM 4061 N N . ALA A 1 501 ? -24.206 11.772 27.693 1.00 83.31 501 ALA A N 1
ATOM 4062 C CA . ALA A 1 501 ? -25.437 12.555 27.813 1.00 83.31 501 ALA A CA 1
ATOM 4063 C C . ALA A 1 501 ? -26.702 11.705 28.055 1.00 83.31 501 ALA A C 1
ATOM 4065 O O . ALA A 1 501 ? -27.653 12.188 28.668 1.00 83.31 501 ALA A O 1
ATOM 4066 N N . LYS A 1 502 ? -26.718 10.432 27.631 1.00 81.94 502 LYS A N 1
ATOM 4067 C CA . LYS A 1 502 ? -27.798 9.469 27.936 1.00 81.94 502 LYS A CA 1
ATOM 4068 C C . LYS A 1 502 ? -27.709 8.893 29.354 1.00 81.94 502 LYS A C 1
ATOM 4070 O O . LYS A 1 502 ? -28.515 8.037 29.708 1.00 81.94 502 LYS A O 1
ATOM 4075 N N . GLY A 1 503 ? -26.738 9.327 30.160 1.00 68.75 503 GLY A N 1
ATOM 4076 C CA . GLY A 1 503 ? -26.505 8.780 31.494 1.00 68.75 503 GLY A CA 1
ATOM 4077 C C . GLY A 1 503 ? -25.892 7.380 31.473 1.00 68.75 503 GLY A C 1
ATOM 4078 O O . GLY A 1 503 ? -26.008 6.658 32.463 1.00 68.75 503 GLY A O 1
ATOM 4079 N N . ALA A 1 504 ? -25.240 6.980 30.372 1.00 64.00 504 ALA A N 1
ATOM 4080 C CA . ALA A 1 504 ? -24.421 5.776 30.366 1.00 64.00 504 ALA A CA 1
ATOM 4081 C C . ALA A 1 504 ? -23.241 5.996 31.324 1.00 64.00 504 ALA A C 1
ATOM 4083 O O . ALA A 1 504 ? -22.305 6.734 31.017 1.00 64.00 504 ALA A O 1
ATOM 4084 N N . ALA A 1 505 ? -23.319 5.397 32.513 1.00 55.94 505 ALA A N 1
ATOM 4085 C CA . ALA A 1 505 ? -22.256 5.489 33.501 1.00 55.94 505 ALA A CA 1
ATOM 4086 C C . ALA A 1 505 ? -20.942 4.959 32.913 1.00 55.94 505 ALA A C 1
ATOM 4088 O O . ALA A 1 505 ? -20.944 3.896 32.279 1.00 55.94 505 ALA A O 1
ATOM 4089 N N . ASP A 1 506 ? -19.831 5.658 33.187 1.00 50.84 506 ASP A N 1
ATOM 4090 C CA . ASP A 1 506 ? -18.496 5.069 33.075 1.00 50.84 506 ASP A CA 1
ATOM 4091 C C . ASP A 1 506 ? -18.516 3.782 33.887 1.00 50.84 506 ASP A C 1
ATOM 4093 O O . ASP A 1 506 ? -18.565 3.792 35.119 1.00 50.84 506 ASP A O 1
ATOM 4097 N N . SER A 1 507 ? -18.567 2.671 33.170 1.00 44.94 507 SER A N 1
ATOM 4098 C CA . SER A 1 507 ? -18.625 1.359 33.772 1.00 44.94 507 SER A CA 1
ATOM 4099 C C . SER A 1 507 ? -17.180 0.887 33.805 1.00 44.94 507 SER A C 1
ATOM 4101 O O . SER A 1 507 ? -16.693 0.452 32.758 1.00 44.94 507 SER A O 1
ATOM 4103 N N . PRO A 1 508 ? -16.458 0.950 34.947 1.00 46.22 508 PRO A N 1
ATOM 4104 C CA . PRO A 1 508 ? -15.322 0.054 35.094 1.00 46.22 508 PRO A CA 1
ATOM 4105 C C . PRO A 1 508 ? -15.848 -1.352 34.761 1.00 46.22 508 PRO A C 1
ATOM 4107 O O . PRO A 1 508 ? -16.967 -1.677 35.175 1.00 46.22 508 PRO A O 1
ATOM 4110 N N . PRO A 1 509 ? -15.124 -2.150 33.953 1.00 46.50 509 PRO A N 1
ATOM 4111 C CA . PRO A 1 509 ? -15.629 -3.439 33.485 1.00 46.50 509 PRO A CA 1
ATOM 4112 C C . PRO A 1 509 ? -16.127 -4.244 34.684 1.00 46.50 509 PRO A C 1
ATOM 4114 O O . PRO A 1 509 ? -15.447 -4.223 35.711 1.00 46.50 509 PRO A O 1
ATOM 4117 N N . ASP A 1 510 ? -17.295 -4.894 34.558 1.00 44.78 510 ASP A N 1
ATOM 4118 C CA . ASP A 1 510 ? -18.059 -5.514 35.661 1.00 44.78 510 ASP A CA 1
ATOM 4119 C C . ASP A 1 510 ? -17.338 -6.738 36.251 1.00 44.78 510 ASP A C 1
ATOM 4121 O O . ASP A 1 510 ? -17.676 -7.911 36.077 1.00 44.78 510 ASP A O 1
ATOM 4125 N N . ARG A 1 511 ? -16.236 -6.420 36.914 1.00 57.12 511 ARG A N 1
ATOM 4126 C CA . ARG A 1 511 ? -15.285 -7.301 37.551 1.00 57.12 511 ARG A CA 1
ATOM 4127 C C . ARG A 1 511 ? -15.803 -7.545 38.954 1.00 57.12 511 ARG A C 1
ATOM 4129 O O . ARG A 1 511 ? -15.310 -6.949 39.910 1.00 57.12 511 ARG A O 1
ATOM 4136 N N . THR A 1 512 ? -16.800 -8.421 39.072 1.00 64.75 512 THR A N 1
ATOM 4137 C CA . THR A 1 512 ? -17.313 -8.872 40.373 1.00 64.75 512 THR A CA 1
ATOM 4138 C C . THR A 1 512 ? -16.136 -9.198 41.292 1.00 64.75 512 THR A C 1
ATOM 4140 O O . THR A 1 512 ? -15.321 -10.049 40.931 1.00 64.75 512 THR A O 1
ATOM 4143 N N . GLU A 1 513 ? -16.004 -8.537 42.444 1.00 74.94 513 GLU A N 1
ATOM 4144 C CA . GLU A 1 513 ? -14.931 -8.880 43.380 1.00 74.94 513 GLU A CA 1
ATOM 4145 C C . GLU A 1 513 ? -15.115 -10.314 43.881 1.00 74.94 513 GLU A C 1
ATOM 4147 O O . GLU A 1 513 ? -16.194 -10.693 44.345 1.00 74.94 513 GLU A O 1
ATOM 4152 N N . ILE A 1 514 ? -14.043 -11.101 43.829 1.00 82.62 514 ILE A N 1
ATOM 4153 C CA . ILE A 1 514 ? -13.997 -12.450 44.392 1.00 82.62 514 ILE A CA 1
ATOM 4154 C C . ILE A 1 514 ? -12.873 -12.548 45.418 1.00 82.62 514 ILE A C 1
ATOM 4156 O O . ILE A 1 514 ? -11.926 -11.760 45.406 1.00 82.62 514 ILE A O 1
ATOM 4160 N N . ASN A 1 515 ? -12.995 -13.497 46.346 1.00 85.50 515 ASN A N 1
ATOM 4161 C CA . ASN A 1 515 ? -11.981 -13.704 47.373 1.00 85.50 515 ASN A CA 1
ATOM 4162 C C . ASN A 1 515 ? -10.989 -14.743 46.857 1.00 85.50 515 ASN A C 1
ATOM 4164 O O . ASN A 1 515 ? -11.306 -15.933 46.802 1.00 85.50 515 ASN A O 1
ATOM 4168 N N . TYR A 1 516 ? -9.786 -14.303 46.513 1.00 85.81 516 TYR A N 1
ATOM 4169 C CA . TYR A 1 516 ? -8.685 -15.216 46.250 1.00 85.81 516 TYR A CA 1
ATOM 4170 C C . TYR A 1 516 ? -8.099 -15.685 47.580 1.00 85.81 516 TYR A C 1
ATOM 4172 O O . TYR A 1 516 ? -7.699 -14.872 48.416 1.00 85.81 516 TYR A O 1
ATOM 4180 N N . GLU A 1 517 ? -8.040 -17.000 47.775 1.00 87.75 517 GLU A N 1
ATOM 4181 C CA . GLU A 1 517 ? -7.267 -17.617 48.850 1.00 87.75 517 GLU A CA 1
ATOM 4182 C C . GLU A 1 517 ? -5.894 -17.984 48.286 1.00 87.75 517 GLU A C 1
ATOM 4184 O O . GLU A 1 517 ? -5.773 -18.851 47.416 1.00 87.75 517 GLU A O 1
ATOM 4189 N N . ILE A 1 518 ? -4.872 -17.266 48.750 1.00 87.06 518 ILE A N 1
ATOM 4190 C CA . ILE A 1 518 ? -3.492 -17.365 48.280 1.00 87.06 518 ILE A CA 1
ATOM 4191 C C . ILE A 1 518 ? -2.669 -17.979 49.411 1.00 87.06 518 ILE A C 1
ATOM 4193 O O . ILE A 1 518 ? -2.514 -17.366 50.471 1.00 87.06 518 ILE A O 1
ATOM 4197 N N . LYS A 1 519 ? -2.146 -19.191 49.203 1.00 85.44 519 LYS A N 1
ATOM 4198 C CA . LYS A 1 519 ? -1.236 -19.856 50.140 1.00 85.44 519 LYS A CA 1
ATOM 4199 C C . LYS A 1 519 ? 0.192 -19.843 49.604 1.00 85.44 519 LYS A C 1
ATOM 4201 O O . LYS A 1 519 ? 0.476 -20.394 48.550 1.00 85.44 519 LYS A O 1
ATOM 4206 N N . VAL A 1 520 ? 1.093 -19.250 50.370 1.00 81.69 520 VAL A N 1
ATOM 4207 C CA . VAL A 1 520 ? 2.531 -19.160 50.107 1.00 81.69 520 VAL A CA 1
ATOM 4208 C C . VAL A 1 520 ? 3.266 -20.222 50.926 1.00 81.69 520 VAL A C 1
ATOM 4210 O O . VAL A 1 520 ? 2.858 -20.506 52.056 1.00 81.69 520 VAL A O 1
ATOM 4213 N N . LYS A 1 521 ? 4.327 -20.814 50.368 1.00 81.81 521 LYS A N 1
ATOM 4214 C CA . LYS A 1 521 ? 5.173 -21.824 51.021 1.00 81.81 521 LYS A CA 1
ATOM 4215 C C . LYS A 1 521 ? 6.659 -21.535 50.805 1.00 81.81 521 LYS A C 1
ATOM 4217 O O . LYS A 1 521 ? 7.068 -21.225 49.684 1.00 81.81 521 LYS A O 1
ATOM 4222 N N . SER A 1 522 ? 7.433 -21.717 51.868 1.00 75.44 522 SER A N 1
ATOM 4223 C CA . SER A 1 522 ? 8.890 -21.691 51.878 1.00 75.44 522 SER A CA 1
ATOM 4224 C C . SER A 1 522 ? 9.436 -22.789 52.794 1.00 75.44 522 SER A C 1
ATOM 4226 O O . SER A 1 522 ? 8.871 -23.057 53.854 1.00 75.44 522 SER A O 1
ATOM 4228 N N . ASN A 1 523 ? 10.530 -23.429 52.394 1.00 71.06 523 ASN A N 1
ATOM 4229 C CA . ASN A 1 523 ? 11.318 -24.311 53.251 1.00 71.06 523 ASN A CA 1
ATOM 4230 C C . ASN A 1 523 ? 12.021 -23.520 54.373 1.00 71.06 523 ASN A C 1
ATOM 4232 O O . ASN A 1 523 ? 12.181 -24.038 55.482 1.00 71.06 523 ASN A O 1
ATOM 4236 N N . ASP A 1 524 ? 12.379 -22.262 54.100 1.00 65.81 524 ASP A N 1
ATOM 4237 C CA . ASP A 1 524 ? 12.966 -21.321 55.054 1.00 65.81 524 ASP A CA 1
ATOM 4238 C C . ASP A 1 524 ? 11.893 -20.514 55.804 1.00 65.81 524 ASP A C 1
ATOM 4240 O O . ASP A 1 524 ? 10.733 -20.419 55.396 1.00 65.81 524 ASP A O 1
ATOM 4244 N N . HIS A 1 525 ? 12.280 -19.893 56.920 1.00 64.50 525 HIS A N 1
ATOM 4245 C CA . HIS A 1 525 ? 11.363 -19.058 57.692 1.00 64.50 525 HIS A CA 1
ATOM 4246 C C . HIS A 1 525 ? 11.051 -17.753 56.945 1.00 64.50 525 HIS A C 1
ATOM 4248 O O . HIS A 1 525 ? 11.957 -16.986 56.613 1.00 64.50 525 HIS A O 1
ATOM 4254 N N . ILE A 1 526 ? 9.767 -17.462 56.715 1.00 61.22 526 ILE A N 1
ATOM 4255 C CA . ILE A 1 526 ? 9.352 -16.263 55.977 1.00 61.22 526 ILE A CA 1
ATOM 4256 C C . ILE A 1 526 ? 9.545 -15.031 56.869 1.00 61.22 526 ILE A C 1
ATOM 4258 O O . ILE A 1 526 ? 8.741 -14.744 57.756 1.00 61.22 526 ILE A O 1
ATOM 4262 N N . MET A 1 527 ? 10.623 -14.293 56.621 1.00 54.53 527 MET A N 1
ATOM 4263 C CA . MET A 1 527 ? 10.888 -13.006 57.261 1.00 54.53 527 MET A CA 1
ATOM 4264 C C . MET A 1 527 ? 10.085 -11.903 56.562 1.00 54.53 527 MET A C 1
ATOM 4266 O O . MET A 1 527 ? 10.060 -11.828 55.334 1.00 54.53 527 MET A O 1
ATOM 4270 N N . TYR A 1 528 ? 9.437 -11.039 57.344 1.00 54.72 528 TYR A N 1
ATOM 4271 C CA . TYR A 1 528 ? 8.932 -9.764 56.839 1.00 54.72 528 TYR A CA 1
ATOM 4272 C C . TYR A 1 528 ? 10.084 -8.757 56.775 1.00 54.72 528 TYR A C 1
ATOM 4274 O O . TYR A 1 528 ? 10.908 -8.702 57.689 1.00 54.72 528 TYR A O 1
ATOM 4282 N N . GLY A 1 529 ? 10.118 -7.962 55.704 1.00 51.41 529 GLY A N 1
ATOM 4283 C CA . GLY A 1 529 ? 10.908 -6.735 55.664 1.00 51.41 529 GLY A CA 1
ATOM 4284 C C . GLY A 1 529 ? 10.299 -5.635 56.542 1.00 51.41 529 GLY A C 1
ATOM 4285 O O . GLY A 1 529 ? 9.315 -5.853 57.249 1.00 51.41 529 GLY A O 1
ATOM 4286 N N . ASP A 1 530 ? 10.898 -4.451 56.486 1.00 54.53 530 ASP A N 1
ATOM 4287 C CA . ASP A 1 530 ? 10.448 -3.255 57.203 1.00 54.53 530 ASP A CA 1
ATOM 4288 C C . ASP A 1 530 ? 9.097 -2.698 56.697 1.00 54.53 530 ASP A C 1
ATOM 4290 O O . ASP A 1 530 ? 8.558 -3.133 55.680 1.00 54.53 530 ASP A O 1
ATOM 4294 N N . ASP A 1 531 ? 8.559 -1.670 57.364 1.00 55.34 531 ASP A N 1
ATOM 4295 C CA . ASP A 1 531 ? 7.287 -1.022 56.983 1.00 55.34 531 ASP A CA 1
ATOM 4296 C C . ASP A 1 531 ? 7.301 -0.400 55.562 1.00 55.34 531 ASP A C 1
ATOM 4298 O O . ASP A 1 531 ? 6.251 -0.068 54.990 1.00 55.34 531 ASP A O 1
ATOM 4302 N N . GLN A 1 532 ? 8.492 -0.231 54.973 1.00 56.03 532 GLN A N 1
ATOM 4303 C CA . GLN A 1 532 ? 8.697 0.281 53.613 1.00 56.03 532 GLN A CA 1
ATOM 4304 C C . GLN A 1 532 ? 8.713 -0.832 52.554 1.00 56.03 532 GLN A C 1
ATOM 4306 O O . GLN A 1 532 ? 8.461 -0.565 51.375 1.00 56.03 532 GLN A O 1
ATOM 4311 N N . SER A 1 533 ? 8.951 -2.078 52.962 1.00 63.19 533 SER A N 1
ATOM 4312 C CA . SER A 1 533 ? 8.919 -3.257 52.104 1.00 63.19 533 SER A CA 1
ATOM 4313 C C . SER A 1 533 ? 7.524 -3.482 51.520 1.00 63.19 533 SER A C 1
ATOM 4315 O O . SER A 1 533 ? 6.507 -3.436 52.217 1.00 63.19 533 SER A O 1
ATOM 4317 N N . THR A 1 534 ? 7.450 -3.732 50.210 1.00 66.94 534 THR A N 1
ATOM 4318 C CA . THR A 1 534 ? 6.173 -4.010 49.535 1.00 66.94 534 THR A CA 1
ATOM 4319 C C . THR A 1 534 ? 6.285 -5.163 48.554 1.00 66.94 534 THR A C 1
ATOM 4321 O O . THR A 1 534 ? 7.171 -5.206 47.706 1.00 66.94 534 THR A O 1
ATOM 4324 N N . ILE A 1 535 ? 5.325 -6.078 48.652 1.00 72.50 535 ILE A N 1
ATOM 4325 C CA . ILE A 1 535 ? 5.097 -7.178 47.717 1.00 72.50 535 ILE A CA 1
ATOM 4326 C C . ILE A 1 535 ? 3.727 -6.945 47.079 1.00 72.50 535 ILE A C 1
ATOM 4328 O O . ILE A 1 535 ? 2.756 -6.652 47.787 1.00 72.50 535 ILE A O 1
ATOM 4332 N N . LYS A 1 536 ? 3.637 -7.103 45.758 1.00 78.88 536 LYS A N 1
ATOM 4333 C CA . LYS A 1 536 ? 2.369 -7.070 45.016 1.00 78.88 536 LYS A CA 1
ATOM 4334 C C . LYS A 1 536 ? 2.251 -8.300 44.123 1.00 78.88 536 LYS A C 1
ATOM 4336 O O . LYS A 1 536 ? 3.222 -8.698 43.481 1.00 78.88 536 LYS A O 1
ATOM 4341 N N . LEU A 1 537 ? 1.051 -8.870 44.068 1.00 83.81 537 LEU A N 1
ATOM 4342 C CA . LEU A 1 537 ? 0.672 -9.970 43.180 1.00 83.81 537 LEU A CA 1
ATOM 4343 C C . LEU A 1 537 ? -0.384 -9.477 42.185 1.00 83.81 537 LEU A C 1
ATOM 4345 O O . LEU A 1 537 ? -1.362 -8.856 42.591 1.00 83.81 537 LEU A O 1
ATOM 4349 N N . ILE A 1 538 ? -0.243 -9.798 40.902 1.00 81.69 538 ILE A N 1
ATOM 4350 C CA . ILE A 1 538 ? -1.298 -9.609 39.898 1.00 81.69 538 ILE A CA 1
ATOM 4351 C C . ILE A 1 538 ? -1.652 -10.978 39.323 1.00 81.69 538 ILE A C 1
ATOM 4353 O O . ILE A 1 538 ? -0.810 -11.647 38.730 1.00 81.69 538 ILE A O 1
ATOM 4357 N N . ILE A 1 539 ? -2.905 -11.393 39.477 1.00 84.25 539 ILE A N 1
ATOM 4358 C CA . ILE A 1 539 ? -3.439 -12.617 38.879 1.00 84.25 539 ILE A CA 1
ATOM 4359 C C . ILE A 1 539 ? -3.968 -12.268 37.485 1.00 84.25 539 ILE A C 1
ATOM 4361 O O . ILE A 1 539 ? -4.665 -11.265 37.326 1.00 84.25 539 ILE A O 1
ATOM 4365 N N . TYR A 1 540 ? -3.653 -13.083 36.479 1.00 79.62 540 TYR A N 1
ATOM 4366 C CA . TYR A 1 540 ? -4.155 -12.948 35.108 1.00 79.62 540 TYR A CA 1
ATOM 4367 C C . TYR A 1 540 ? -4.995 -14.167 34.732 1.00 79.62 540 TYR A C 1
ATOM 4369 O O . TYR A 1 540 ? -4.671 -15.288 35.124 1.00 79.62 540 TYR A O 1
ATOM 4377 N N . GLY A 1 541 ? -6.032 -13.961 33.927 1.00 77.62 541 GLY A N 1
ATOM 4378 C CA . GLY A 1 541 ? -6.881 -15.011 33.372 1.00 77.62 541 GLY A CA 1
ATOM 4379 C C . GLY A 1 541 ? -7.645 -14.537 32.133 1.00 77.62 541 GLY A C 1
ATOM 4380 O O . GLY A 1 541 ? -7.266 -13.544 31.509 1.00 77.62 541 GLY A O 1
ATOM 4381 N N . ASP A 1 542 ? -8.694 -15.262 31.746 1.00 70.62 542 ASP A N 1
ATOM 4382 C CA . ASP A 1 542 ? -9.494 -14.958 30.548 1.00 70.62 542 ASP A CA 1
ATOM 4383 C C . ASP A 1 542 ? -10.408 -13.721 30.682 1.00 70.62 542 ASP A C 1
ATOM 4385 O O . ASP A 1 542 ? -10.668 -13.071 29.673 1.00 70.62 542 ASP A O 1
ATOM 4389 N N . ASN A 1 543 ? -10.778 -13.300 31.898 1.00 63.81 543 ASN A N 1
ATOM 4390 C CA . ASN A 1 543 ? -11.490 -12.031 32.142 1.00 63.81 543 ASN A CA 1
ATOM 4391 C C . ASN A 1 543 ? -10.541 -10.827 32.377 1.00 63.81 543 ASN A C 1
ATOM 4393 O O . ASN A 1 543 ? -10.978 -9.750 32.790 1.00 63.81 543 ASN A O 1
ATOM 4397 N N . GLY A 1 544 ? -9.233 -10.985 32.144 1.00 68.38 544 GLY A N 1
ATOM 4398 C CA . GLY A 1 544 ? -8.232 -9.927 32.312 1.00 68.38 544 GLY A CA 1
ATOM 4399 C C . GLY A 1 544 ? -7.347 -10.131 33.543 1.00 68.38 544 GLY A C 1
ATOM 4400 O O . GLY A 1 544 ? -6.722 -11.178 33.691 1.00 68.38 544 GLY A O 1
ATOM 4401 N N . ASN A 1 545 ? -7.223 -9.112 34.402 1.00 76.50 545 ASN A N 1
ATOM 4402 C CA . ASN A 1 545 ? -6.357 -9.158 35.585 1.00 76.50 545 ASN A CA 1
ATOM 4403 C C . ASN A 1 545 ? -7.081 -8.775 36.886 1.00 76.50 545 ASN A C 1
ATOM 4405 O O . ASN A 1 545 ? -8.024 -7.988 36.877 1.00 76.50 545 ASN A O 1
ATOM 4409 N N . SER A 1 546 ? -6.593 -9.272 38.023 1.00 76.50 546 SER A N 1
ATOM 4410 C CA . SER A 1 546 ? -7.177 -9.013 39.350 1.00 76.50 546 SER A CA 1
ATOM 4411 C C . SER A 1 546 ? -7.017 -7.574 39.850 1.00 76.50 546 SER A C 1
ATOM 4413 O O . SER A 1 546 ? -7.628 -7.197 40.846 1.00 76.50 546 SER A O 1
ATOM 4415 N N . GLY A 1 547 ? -6.165 -6.779 39.196 1.00 74.31 547 GLY A N 1
ATOM 4416 C CA . GLY A 1 547 ? -5.514 -5.628 39.825 1.00 74.31 547 GLY A CA 1
ATOM 4417 C C . GLY A 1 547 ? -4.374 -6.063 40.765 1.00 74.31 547 GLY A C 1
ATOM 4418 O O . GLY A 1 547 ? -4.182 -7.267 40.974 1.00 74.31 547 GLY A O 1
ATOM 4419 N N . PRO A 1 548 ? -3.582 -5.113 41.293 1.00 76.56 548 PRO A N 1
ATOM 4420 C CA . PRO A 1 548 ? -2.524 -5.400 42.255 1.00 76.56 548 PRO A CA 1
ATOM 4421 C C . PRO A 1 548 ? -3.107 -5.783 43.619 1.00 76.56 548 PRO A C 1
ATOM 4423 O O . PRO A 1 548 ? -3.877 -5.037 44.217 1.00 76.56 548 PRO A O 1
ATOM 4426 N N . ILE A 1 549 ? -2.705 -6.950 44.112 1.00 80.31 549 ILE A N 1
ATOM 4427 C CA . ILE A 1 549 ? -3.022 -7.467 45.439 1.00 80.31 549 ILE A CA 1
ATOM 4428 C C . ILE A 1 549 ? -1.805 -7.222 46.333 1.00 80.31 549 ILE A C 1
ATOM 4430 O O . ILE A 1 549 ? -0.778 -7.889 46.186 1.00 80.31 549 ILE A O 1
ATOM 4434 N N . ASP A 1 550 ? -1.919 -6.266 47.252 1.00 72.69 550 ASP A N 1
ATOM 4435 C CA . ASP A 1 550 ? -0.830 -5.882 48.154 1.00 72.69 550 ASP A CA 1
ATOM 4436 C C . ASP A 1 550 ? -0.711 -6.855 49.336 1.00 72.69 550 ASP A C 1
ATOM 4438 O O . ASP A 1 550 ? -1.654 -7.076 50.100 1.00 72.69 550 ASP A O 1
ATOM 4442 N N . PHE A 1 551 ? 0.488 -7.404 49.526 1.00 69.69 551 PHE A N 1
ATOM 4443 C CA . PHE A 1 551 ? 0.834 -8.367 50.582 1.00 69.69 551 PHE A CA 1
ATOM 4444 C C . PHE A 1 551 ? 1.181 -7.686 51.925 1.00 69.69 551 PHE A C 1
ATOM 4446 O O . PHE A 1 551 ? 2.027 -8.158 52.687 1.00 69.69 551 PHE A O 1
ATOM 4453 N N . ARG A 1 552 ? 0.524 -6.560 52.230 1.00 62.34 552 ARG A N 1
ATOM 4454 C CA . ARG A 1 552 ? 0.714 -5.820 53.486 1.00 62.34 552 ARG A CA 1
ATOM 4455 C C . ARG A 1 552 ? 0.021 -6.475 54.682 1.00 62.34 552 ARG A C 1
ATOM 4457 O O . ARG A 1 552 ? -0.859 -7.326 54.548 1.00 62.34 552 ARG A O 1
ATOM 4464 N N . SER A 1 553 ? 0.482 -6.116 55.876 1.00 50.16 553 SER A N 1
ATOM 4465 C CA . SER A 1 553 ? -0.003 -6.600 57.171 1.00 50.16 553 SER A CA 1
ATOM 4466 C C . SER A 1 553 ? -1.123 -5.739 57.748 1.00 50.16 553 SER A C 1
ATOM 4468 O O . SER A 1 553 ? -1.052 -5.331 58.901 1.00 50.16 553 SER A O 1
ATOM 4470 N N . ASP A 1 554 ? -2.163 -5.502 56.954 1.00 45.41 554 ASP A N 1
ATOM 4471 C CA . ASP A 1 554 ? -3.337 -4.752 57.400 1.00 45.41 554 ASP A CA 1
ATOM 4472 C C . ASP A 1 554 ? -4.267 -5.655 58.237 1.00 45.41 554 ASP A C 1
ATOM 4474 O O . ASP A 1 554 ? -4.466 -6.833 57.929 1.00 45.41 554 ASP A O 1
ATOM 4478 N N . GLU A 1 555 ? -4.837 -5.106 59.311 1.00 43.94 555 GLU A N 1
ATOM 4479 C CA . GLU A 1 555 ? -5.359 -5.867 60.466 1.00 43.94 555 GLU A CA 1
ATOM 4480 C C . GLU A 1 555 ? -6.636 -6.700 60.214 1.00 43.94 555 GLU A C 1
ATOM 4482 O O . GLU A 1 555 ? -7.085 -7.424 61.099 1.00 43.94 555 GLU A O 1
ATOM 4487 N N . ASN A 1 556 ? -7.225 -6.628 59.015 1.00 47.00 556 ASN A N 1
ATOM 4488 C CA . ASN A 1 556 ? -8.495 -7.288 58.680 1.00 47.00 556 ASN A CA 1
ATOM 4489 C C . ASN A 1 556 ? -8.350 -8.653 57.973 1.00 47.00 556 ASN A C 1
ATOM 4491 O O . ASN A 1 556 ? -9.347 -9.359 57.802 1.00 47.00 556 ASN A O 1
ATOM 4495 N N . ASP A 1 557 ? -7.141 -9.059 57.570 1.00 51.72 557 ASP A N 1
ATOM 4496 C CA . ASP A 1 557 ? -6.928 -10.364 56.932 1.00 51.72 557 ASP A CA 1
ATOM 4497 C C . ASP A 1 557 ? -6.756 -11.484 57.969 1.00 51.72 557 ASP A C 1
ATOM 4499 O O . ASP A 1 557 ? -5.908 -11.411 58.860 1.00 51.72 557 ASP A O 1
ATOM 4503 N N . THR A 1 558 ? -7.483 -12.594 57.803 1.00 50.09 558 THR A N 1
ATOM 4504 C CA . THR A 1 558 ? -7.374 -13.788 58.667 1.00 50.09 558 THR A CA 1
ATOM 4505 C C . THR A 1 558 ? -6.112 -14.610 58.376 1.00 50.09 558 THR A C 1
ATOM 4507 O O . THR A 1 558 ? -6.168 -15.754 57.917 1.00 50.09 558 THR A O 1
ATOM 4510 N N . LYS A 1 559 ? -4.946 -14.019 58.656 1.00 57.50 559 LYS A N 1
ATOM 4511 C CA . LYS A 1 559 ? -3.637 -14.656 58.491 1.00 57.50 559 LYS A CA 1
ATOM 4512 C C . LYS A 1 559 ? -3.539 -15.935 59.322 1.00 57.50 559 LYS A C 1
ATOM 4514 O O . LYS A 1 559 ? -3.710 -15.922 60.539 1.00 57.50 559 LYS A O 1
ATOM 4519 N N . LYS A 1 560 ? -3.164 -17.032 58.665 1.00 58.50 560 LYS A N 1
ATOM 4520 C CA . LYS A 1 560 ? -2.572 -18.203 59.324 1.00 58.50 560 LYS A CA 1
ATOM 4521 C C . LYS A 1 560 ? -1.126 -18.329 58.872 1.00 58.50 560 LYS A C 1
ATOM 4523 O O . LYS A 1 560 ? -0.872 -18.378 57.668 1.00 58.50 560 LYS A O 1
ATOM 4528 N N . TYR A 1 561 ? -0.222 -18.364 59.845 1.00 64.44 561 TYR A N 1
ATOM 4529 C CA . TYR A 1 561 ? 1.213 -18.542 59.666 1.00 64.44 561 TYR A CA 1
ATOM 4530 C C . TYR A 1 561 ? 1.680 -19.694 60.556 1.00 64.44 561 TYR A C 1
ATOM 4532 O O . TYR A 1 561 ? 1.312 -19.743 61.728 1.00 64.44 561 TYR A O 1
ATOM 4540 N N . ASP A 1 562 ? 2.451 -20.622 59.992 1.00 64.94 562 ASP A N 1
ATOM 4541 C CA . ASP A 1 562 ? 2.946 -21.827 60.677 1.00 64.94 562 ASP A CA 1
ATOM 4542 C C . ASP A 1 562 ? 4.484 -21.954 60.643 1.00 64.94 562 ASP A C 1
ATOM 4544 O O . ASP A 1 562 ? 5.031 -23.024 60.888 1.00 64.94 562 ASP A O 1
ATOM 4548 N N . GLY A 1 563 ? 5.192 -20.851 60.370 1.00 64.50 563 GLY A N 1
ATOM 4549 C CA . GLY A 1 563 ? 6.661 -20.786 60.327 1.00 64.50 563 GLY A CA 1
ATOM 4550 C C . GLY A 1 563 ? 7.267 -21.057 58.947 1.00 64.50 563 GLY A C 1
ATOM 4551 O O . GLY A 1 563 ? 8.351 -20.560 58.664 1.00 64.50 563 GLY A O 1
ATOM 4552 N N . GLN A 1 564 ? 6.560 -21.792 58.085 1.00 69.31 564 GLN A N 1
ATOM 4553 C CA . GLN A 1 564 ? 7.002 -22.163 56.728 1.00 69.31 564 GLN A CA 1
ATOM 4554 C C . GLN A 1 564 ? 5.946 -21.871 55.651 1.00 69.31 564 GLN A C 1
ATOM 4556 O O . GLN A 1 564 ? 6.232 -21.831 54.455 1.00 69.31 564 GLN A O 1
ATOM 4561 N N . SER A 1 565 ? 4.693 -21.636 56.036 1.00 74.88 565 SER A N 1
ATOM 4562 C CA . SER A 1 565 ? 3.639 -21.281 55.098 1.00 74.88 565 SER A CA 1
ATOM 4563 C C . SER A 1 565 ? 2.710 -20.202 55.641 1.00 74.88 565 SER A C 1
ATOM 4565 O O . SER A 1 565 ? 2.521 -20.027 56.846 1.00 74.88 565 SER A O 1
ATOM 4567 N N . MET A 1 566 ? 2.124 -19.449 54.715 1.00 74.50 566 MET A N 1
ATOM 4568 C CA . MET A 1 566 ? 1.258 -18.313 55.008 1.00 74.50 566 MET A CA 1
ATOM 4569 C C . MET A 1 566 ? 0.021 -18.388 54.126 1.00 74.50 566 MET A C 1
ATOM 4571 O O . MET A 1 566 ? 0.137 -18.644 52.933 1.00 74.50 566 MET A O 1
ATOM 4575 N N . THR A 1 567 ? -1.167 -18.175 54.688 1.00 79.56 567 THR A N 1
ATOM 4576 C CA . THR A 1 567 ? -2.414 -18.114 53.904 1.00 79.56 567 THR A CA 1
ATOM 4577 C C . THR A 1 567 ? -3.065 -16.747 54.060 1.00 79.56 567 THR A C 1
ATOM 4579 O O . THR A 1 567 ? -3.279 -16.295 55.185 1.00 79.56 567 THR A O 1
ATOM 4582 N N . LEU A 1 568 ? -3.371 -16.110 52.930 1.00 77.38 568 LEU A N 1
ATOM 4583 C CA . LEU A 1 568 ? -4.051 -14.820 52.823 1.00 77.38 568 LEU A CA 1
ATOM 4584 C C . LEU A 1 568 ? -5.380 -14.995 52.083 1.00 77.38 568 LEU A C 1
ATOM 4586 O O . LEU A 1 568 ? -5.487 -15.823 51.176 1.00 77.38 568 LEU A O 1
ATOM 4590 N N . LYS A 1 569 ? -6.382 -14.187 52.439 1.00 82.38 569 LYS A N 1
ATOM 4591 C CA . LYS A 1 569 ? -7.654 -14.092 51.713 1.00 82.38 569 LYS A CA 1
ATOM 4592 C C . LYS A 1 569 ? -7.865 -12.646 51.315 1.00 82.38 569 LYS A C 1
ATOM 4594 O O . LYS A 1 569 ? -8.134 -11.821 52.175 1.00 82.38 569 LYS A O 1
ATOM 4599 N N . LYS A 1 570 ? -7.717 -12.348 50.028 1.00 82.88 570 LYS A N 1
ATOM 4600 C CA . LYS A 1 570 ? -7.814 -10.986 49.497 1.00 82.88 570 LYS A CA 1
ATOM 4601 C C . LYS A 1 570 ? -8.966 -10.899 48.508 1.00 82.88 570 LYS A C 1
ATOM 4603 O O . LYS A 1 570 ? -9.092 -11.741 47.618 1.00 82.88 570 LYS A O 1
ATOM 4608 N N . LYS A 1 571 ? -9.783 -9.858 48.648 1.00 81.81 571 LYS A N 1
ATOM 4609 C CA . LYS A 1 571 ? -10.682 -9.421 47.581 1.00 81.81 571 LYS A CA 1
ATOM 4610 C C . LYS A 1 571 ? -9.858 -8.836 46.445 1.00 81.81 571 LYS A C 1
ATOM 4612 O O . LYS A 1 571 ? -8.953 -8.043 46.693 1.00 81.81 571 LYS A O 1
ATOM 4617 N N . ALA A 1 572 ? -10.182 -9.229 45.224 1.00 80.56 572 ALA A N 1
ATOM 4618 C CA . ALA A 1 572 ? -9.682 -8.599 44.013 1.00 80.56 572 ALA A CA 1
ATOM 4619 C C . ALA A 1 572 ? -10.658 -8.859 42.857 1.00 80.56 572 ALA A C 1
ATOM 4621 O O . ALA A 1 572 ? -11.618 -9.624 42.997 1.00 80.56 572 ALA A O 1
ATOM 4622 N N . PHE A 1 573 ? -10.421 -8.228 41.712 1.00 81.94 573 PHE A N 1
ATOM 4623 C CA . PHE A 1 573 ? -11.268 -8.387 40.534 1.00 81.94 573 PHE A CA 1
ATOM 4624 C C . PHE A 1 573 ? -11.261 -9.827 40.001 1.00 81.94 573 PHE A C 1
ATOM 4626 O O . PHE A 1 573 ? -10.208 -10.459 39.957 1.00 81.94 573 PHE A O 1
ATOM 4633 N N . ASP A 1 574 ? -12.417 -10.329 39.551 1.00 82.56 574 ASP A N 1
ATOM 4634 C CA . ASP A 1 574 ? -12.528 -11.643 38.907 1.00 82.56 574 ASP A CA 1
ATOM 4635 C C . ASP A 1 574 ? -11.756 -11.688 37.575 1.00 82.56 574 ASP A C 1
ATOM 4637 O O . ASP A 1 574 ? -12.272 -11.328 36.518 1.00 82.56 574 ASP A O 1
ATOM 4641 N N . ALA A 1 575 ? -10.515 -12.175 37.640 1.00 75.25 575 ALA A N 1
ATOM 4642 C CA . ALA A 1 575 ? -9.635 -12.404 36.496 1.00 75.25 575 ALA A CA 1
ATOM 4643 C C . ALA A 1 575 ? -10.050 -13.606 35.622 1.00 75.25 575 ALA A C 1
ATOM 4645 O O . ALA A 1 575 ? -9.433 -13.841 34.586 1.00 75.25 575 ALA A O 1
ATOM 4646 N N . GLY A 1 576 ? -11.087 -14.361 35.996 1.00 79.25 576 GLY A N 1
ATOM 4647 C CA . GLY A 1 576 ? -11.566 -15.506 35.226 1.00 79.25 576 GLY A CA 1
ATOM 4648 C C . GLY A 1 576 ? -10.794 -16.798 35.505 1.00 79.25 576 GLY A C 1
ATOM 4649 O O . GLY A 1 576 ? -10.310 -17.036 36.615 1.00 79.25 576 GLY A O 1
ATOM 4650 N N . LYS A 1 577 ? -10.671 -17.661 34.494 1.00 81.50 577 LYS A N 1
ATOM 4651 C CA . LYS A 1 577 ? -9.791 -18.833 34.522 1.00 81.50 577 LYS A CA 1
ATOM 4652 C C . LYS A 1 577 ? -8.338 -18.363 34.544 1.00 81.50 577 LYS A C 1
ATOM 4654 O O . LYS A 1 577 ? -7.812 -17.897 33.537 1.00 81.50 577 LYS A O 1
ATOM 4659 N N . ILE A 1 578 ? -7.695 -18.506 35.699 1.00 84.88 578 ILE A N 1
ATOM 4660 C CA . ILE A 1 578 ? -6.312 -18.074 35.930 1.00 84.88 578 ILE A CA 1
ATOM 4661 C C . ILE A 1 578 ? -5.354 -18.753 34.929 1.00 84.88 578 ILE A C 1
ATOM 4663 O O . ILE A 1 578 ? -5.364 -19.977 34.785 1.00 84.88 578 ILE A O 1
ATOM 4667 N N . THR A 1 579 ? -4.517 -17.956 34.259 1.00 80.81 579 THR A N 1
ATOM 4668 C CA . THR A 1 579 ? -3.526 -18.389 33.254 1.00 80.81 579 THR A CA 1
ATOM 4669 C C . THR A 1 579 ? -2.082 -18.169 33.700 1.00 80.81 579 THR A C 1
ATOM 4671 O O . THR A 1 579 ? -1.230 -19.003 33.401 1.00 80.81 579 THR A O 1
ATOM 4674 N N . LYS A 1 580 ? -1.801 -17.083 34.431 1.00 85.31 580 LYS A N 1
ATOM 4675 C CA . LYS A 1 580 ? -0.502 -16.794 35.061 1.00 85.31 580 LYS A CA 1
ATOM 4676 C C . LYS A 1 580 ? -0.664 -15.860 36.262 1.00 85.31 580 LYS A C 1
ATOM 4678 O O . LYS A 1 580 ? -1.721 -15.252 36.445 1.00 85.31 580 LYS A O 1
ATOM 4683 N N . ILE A 1 581 ? 0.398 -15.695 37.041 1.00 86.44 581 ILE A N 1
ATOM 4684 C CA . ILE A 1 581 ? 0.523 -14.628 38.042 1.00 86.44 581 ILE A CA 1
ATOM 4685 C C . ILE A 1 581 ? 1.800 -13.823 37.800 1.00 86.44 581 ILE A C 1
ATOM 4687 O O . ILE A 1 581 ? 2.781 -14.380 37.320 1.00 86.44 581 ILE A O 1
ATOM 4691 N N . ALA A 1 582 ? 1.794 -12.538 38.150 1.00 81.19 582 ALA A N 1
ATOM 4692 C CA . ALA A 1 582 ? 2.987 -11.699 38.197 1.00 81.19 582 ALA A CA 1
ATOM 4693 C C . ALA A 1 582 ? 3.263 -11.233 39.632 1.00 81.19 582 ALA A C 1
ATOM 4695 O O . ALA A 1 582 ? 2.328 -10.870 40.350 1.00 81.19 582 ALA A O 1
ATOM 4696 N N . LEU A 1 583 ? 4.533 -11.214 40.034 1.00 81.00 583 LEU A N 1
ATOM 4697 C CA . LEU A 1 583 ? 5.001 -10.729 41.337 1.00 81.00 583 LEU A CA 1
ATOM 4698 C C . LEU A 1 583 ? 5.960 -9.551 41.171 1.00 81.00 583 LEU A C 1
ATOM 4700 O O . LEU A 1 583 ? 6.799 -9.572 40.273 1.00 81.00 583 LEU A O 1
ATOM 4704 N N . THR A 1 584 ? 5.872 -8.570 42.069 1.00 75.06 584 THR A N 1
ATOM 4705 C CA . THR A 1 584 ? 6.831 -7.457 42.180 1.00 75.06 584 THR A CA 1
ATOM 4706 C C . THR A 1 584 ? 7.188 -7.215 43.645 1.00 75.06 584 THR A C 1
ATOM 4708 O O . THR A 1 584 ? 6.274 -7.091 44.470 1.00 75.06 584 THR A O 1
ATOM 4711 N N . CYS A 1 585 ? 8.479 -7.085 43.957 1.00 72.88 585 CYS A N 1
ATOM 4712 C CA . CYS A 1 585 ? 8.995 -6.836 45.306 1.00 72.88 585 CYS A CA 1
ATOM 4713 C C . CYS A 1 585 ? 9.823 -5.542 45.337 1.00 72.88 585 CYS A C 1
ATOM 4715 O O . CYS A 1 585 ? 10.691 -5.352 44.494 1.00 72.88 585 CYS A O 1
ATOM 4717 N N . ASN A 1 586 ? 9.603 -4.677 46.331 1.00 70.44 586 ASN A N 1
ATOM 4718 C CA . ASN A 1 586 ? 10.428 -3.491 46.594 1.00 70.44 586 ASN A CA 1
ATOM 4719 C C . ASN A 1 586 ? 10.960 -3.521 48.035 1.00 70.44 586 ASN A C 1
ATOM 4721 O O . ASN A 1 586 ? 10.254 -3.971 48.939 1.00 70.44 586 ASN A O 1
ATOM 4725 N N . ASN A 1 587 ? 12.175 -2.997 48.237 1.00 66.62 587 ASN A N 1
ATOM 4726 C CA . ASN A 1 587 ? 12.901 -2.889 49.517 1.00 66.62 587 ASN A CA 1
ATOM 4727 C C . ASN A 1 587 ? 13.190 -4.207 50.275 1.00 66.62 587 ASN A C 1
ATOM 4729 O O . ASN A 1 587 ? 13.633 -4.170 51.416 1.00 66.62 587 ASN A O 1
ATOM 4733 N N . ILE A 1 588 ? 13.022 -5.371 49.640 1.00 66.81 588 ILE A N 1
ATOM 4734 C CA . ILE A 1 588 ? 13.345 -6.681 50.229 1.00 66.81 588 ILE A CA 1
ATOM 4735 C C . ILE A 1 588 ? 14.701 -7.180 49.708 1.00 66.81 588 ILE A C 1
ATOM 4737 O O . ILE A 1 588 ? 14.920 -7.217 48.497 1.00 66.81 588 ILE A O 1
ATOM 4741 N N . GLU A 1 589 ? 15.608 -7.587 50.600 1.00 62.62 589 GLU A N 1
ATOM 4742 C CA . GLU A 1 589 ? 16.921 -8.139 50.212 1.00 62.62 589 GLU A CA 1
ATOM 4743 C C . GLU A 1 589 ? 16.811 -9.539 49.589 1.00 62.62 589 GLU A C 1
ATOM 4745 O O . GLU A 1 589 ? 17.484 -9.827 48.606 1.00 62.62 589 GLU A O 1
ATOM 4750 N N . SER A 1 590 ? 15.953 -10.405 50.137 1.00 64.62 590 SER A N 1
ATOM 4751 C CA . SER A 1 590 ? 15.596 -11.707 49.560 1.00 64.62 590 SER A CA 1
ATOM 4752 C C . SER A 1 590 ? 14.310 -12.237 50.196 1.00 64.62 590 SER A C 1
ATOM 4754 O O . SER A 1 590 ? 14.139 -12.165 51.414 1.00 64.62 590 SER A O 1
ATOM 4756 N N . TRP A 1 591 ? 13.409 -12.784 49.381 1.00 71.25 591 TRP A N 1
ATOM 4757 C CA . TRP A 1 591 ? 12.192 -13.464 49.815 1.00 71.25 591 TRP A CA 1
ATOM 4758 C C . TRP A 1 591 ? 12.272 -14.946 49.402 1.00 71.25 591 TRP A C 1
ATOM 4760 O O . TRP A 1 591 ? 12.013 -15.272 48.236 1.00 71.25 591 TRP A O 1
ATOM 4770 N N . PRO A 1 592 ? 12.680 -15.856 50.313 1.00 65.31 592 PRO A N 1
ATOM 4771 C CA . PRO A 1 592 ? 12.816 -17.275 50.001 1.00 65.31 592 PRO A CA 1
ATOM 4772 C C . PRO A 1 592 ? 11.431 -17.902 49.843 1.00 65.31 592 PRO A C 1
ATOM 4774 O O . PRO A 1 592 ? 10.612 -17.844 50.763 1.00 65.31 592 PRO A O 1
ATOM 4777 N N . LEU A 1 593 ? 11.169 -18.494 48.679 1.00 73.50 593 LEU A N 1
ATOM 4778 C CA . LEU A 1 593 ? 9.870 -19.029 48.277 1.00 73.50 593 LEU A CA 1
ATOM 4779 C C . LEU A 1 593 ? 10.042 -20.219 47.329 1.00 73.50 593 LEU A C 1
ATOM 4781 O O . LEU A 1 593 ? 10.710 -20.086 46.307 1.00 73.50 593 LEU A O 1
ATOM 4785 N N . ASP A 1 594 ? 9.363 -21.335 47.604 1.00 77.38 594 ASP A N 1
ATOM 4786 C CA . ASP A 1 594 ? 9.333 -22.492 46.694 1.00 77.38 594 ASP A CA 1
ATOM 4787 C C . ASP A 1 594 ? 8.075 -22.505 45.821 1.00 77.38 594 ASP A C 1
ATOM 4789 O O . ASP A 1 594 ? 8.097 -22.921 44.660 1.00 77.38 594 ASP A O 1
ATOM 4793 N N . SER A 1 595 ? 6.928 -22.115 46.393 1.00 84.38 595 SER A N 1
ATOM 4794 C CA . SER A 1 595 ? 5.659 -22.159 45.667 1.00 84.38 595 SER A CA 1
ATOM 4795 C C . SER A 1 595 ? 4.572 -21.248 46.223 1.00 84.38 595 SER A C 1
ATOM 4797 O O . SER A 1 595 ? 4.491 -20.962 47.421 1.00 84.38 595 SER A O 1
ATOM 4799 N N . ILE A 1 596 ? 3.684 -20.847 45.317 1.00 86.12 596 ILE A N 1
ATOM 4800 C CA . ILE A 1 596 ? 2.456 -20.114 45.610 1.00 86.12 596 ILE A CA 1
ATOM 4801 C C . ILE A 1 596 ? 1.284 -20.929 45.069 1.00 86.12 596 ILE A C 1
ATOM 4803 O O . ILE A 1 596 ? 1.275 -21.363 43.922 1.00 86.12 596 ILE A O 1
ATOM 4807 N N . GLU A 1 597 ? 0.278 -21.144 45.901 1.00 87.81 597 GLU A N 1
ATOM 4808 C CA . GLU A 1 597 ? -0.987 -21.772 45.551 1.00 87.81 597 GLU A CA 1
ATOM 4809 C C . GLU A 1 597 ? -2.065 -20.686 45.517 1.00 87.81 597 GLU A C 1
ATOM 4811 O O . GLU A 1 597 ? -2.397 -20.115 46.555 1.00 87.81 597 GLU A O 1
ATOM 4816 N N . VAL A 1 598 ? -2.627 -20.398 44.344 1.00 87.62 598 VAL A N 1
ATOM 4817 C CA . VAL A 1 598 ? -3.752 -19.462 44.202 1.00 87.62 598 VAL A CA 1
ATOM 4818 C C . VAL A 1 598 ? -5.032 -20.261 44.015 1.00 87.62 598 VAL A C 1
ATOM 4820 O O . VAL A 1 598 ? -5.099 -21.157 43.170 1.00 87.62 598 VAL A O 1
ATOM 4823 N N . SER A 1 599 ? -6.057 -19.932 44.798 1.00 84.75 599 SER A N 1
ATOM 4824 C CA . SER A 1 599 ? -7.383 -20.531 44.682 1.00 84.75 599 SER A CA 1
ATOM 4825 C C . SER A 1 599 ? -8.501 -19.497 44.609 1.00 84.75 599 SER A C 1
ATOM 4827 O O . SER A 1 599 ? -8.493 -18.480 45.297 1.00 84.75 599 SER A O 1
ATOM 4829 N N . ASP A 1 600 ? -9.461 -19.789 43.739 1.00 81.38 600 ASP A N 1
ATOM 4830 C CA . ASP A 1 600 ? -10.637 -18.982 43.429 1.00 81.38 600 ASP A CA 1
ATOM 4831 C C . ASP A 1 600 ? -11.834 -19.496 44.251 1.00 81.38 600 ASP A C 1
ATOM 4833 O O . ASP A 1 600 ? -12.232 -20.657 44.110 1.00 81.38 600 ASP A O 1
ATOM 4837 N N . ASN A 1 601 ? -12.434 -18.658 45.107 1.00 72.75 601 ASN A N 1
ATOM 4838 C CA . ASN A 1 601 ? -13.558 -19.076 45.954 1.00 72.75 601 ASN A CA 1
ATOM 4839 C C . ASN A 1 601 ? -14.884 -19.300 45.194 1.00 72.75 601 ASN A C 1
ATOM 4841 O O . ASN A 1 601 ? -15.756 -20.004 45.704 1.00 72.75 601 ASN A O 1
ATOM 4845 N N . LYS A 1 602 ? -15.042 -18.710 44.003 1.00 75.06 602 LYS A N 1
ATOM 4846 C CA . LYS A 1 602 ? -16.229 -18.778 43.132 1.00 75.06 602 LYS A CA 1
ATOM 4847 C C . LYS A 1 602 ? -16.189 -20.035 42.258 1.00 75.06 602 LYS A C 1
ATOM 4849 O O . LYS A 1 602 ? -17.200 -20.722 42.136 1.00 75.06 602 LYS A O 1
ATOM 4854 N N . ARG A 1 603 ? -15.020 -20.378 41.704 1.00 76.44 603 ARG A N 1
ATOM 4855 C CA . ARG A 1 603 ? -14.815 -21.550 40.822 1.00 76.44 603 ARG A CA 1
ATOM 4856 C C . ARG A 1 603 ? -14.261 -22.788 41.533 1.00 76.44 603 ARG A C 1
ATOM 4858 O O . ARG A 1 603 ? -14.281 -23.872 40.957 1.00 76.44 603 ARG A O 1
ATOM 4865 N N . LYS A 1 604 ? -13.748 -22.647 42.763 1.00 73.25 604 LYS A N 1
ATOM 4866 C CA . LYS A 1 604 ? -13.013 -23.678 43.536 1.00 73.25 604 LYS A CA 1
ATOM 4867 C C . LYS A 1 604 ? -11.760 -24.227 42.836 1.00 73.25 604 LYS A C 1
ATOM 4869 O O . LYS A 1 604 ? -11.177 -25.212 43.287 1.00 73.25 604 LYS A O 1
ATOM 4874 N N . THR A 1 605 ? -11.321 -23.592 41.750 1.00 73.25 605 THR A N 1
ATOM 4875 C CA . THR A 1 605 ? -10.071 -23.917 41.062 1.00 73.25 605 THR A CA 1
ATOM 4876 C C . THR A 1 605 ? -8.896 -23.564 41.966 1.00 73.25 605 THR A C 1
ATOM 4878 O O . THR A 1 605 ? -8.864 -22.474 42.536 1.00 73.25 605 THR A O 1
ATOM 4881 N N . LYS A 1 606 ? -7.922 -24.469 42.077 1.00 85.12 606 LYS A N 1
ATOM 4882 C CA . LYS A 1 606 ? -6.668 -24.248 42.799 1.00 85.12 606 LYS A CA 1
ATOM 4883 C C . LYS A 1 606 ? -5.500 -24.567 41.874 1.00 85.12 606 LYS A C 1
ATOM 4885 O O . LYS A 1 606 ? -5.408 -25.687 41.382 1.00 85.12 606 LYS A O 1
ATOM 4890 N N . LEU A 1 607 ? -4.627 -23.590 41.652 1.00 87.31 607 LEU A N 1
ATOM 4891 C CA . LEU A 1 607 ? -3.420 -23.724 40.840 1.00 87.31 607 LEU A CA 1
ATOM 4892 C C . LEU A 1 607 ? -2.190 -23.506 41.717 1.00 87.31 607 LEU A C 1
ATOM 4894 O O . LEU A 1 607 ? -2.181 -22.615 42.567 1.00 87.31 607 LEU A O 1
ATOM 4898 N N . LYS A 1 608 ? -1.157 -24.317 41.501 1.00 88.56 608 LYS A N 1
ATOM 4899 C CA . LYS A 1 608 ? 0.153 -24.176 42.136 1.00 88.56 608 LYS A CA 1
ATOM 4900 C C . LYS A 1 608 ? 1.142 -23.620 41.116 1.00 88.56 608 LYS A C 1
ATOM 4902 O O . LYS A 1 608 ? 1.127 -24.017 39.955 1.00 88.56 608 LYS A O 1
ATOM 4907 N N . PHE A 1 609 ? 1.969 -22.694 41.568 1.00 86.75 609 PHE A N 1
ATOM 4908 C CA . PHE A 1 609 ? 3.006 -22.005 40.815 1.00 86.75 609 PHE A CA 1
ATOM 4909 C C . PHE A 1 609 ? 4.327 -22.302 41.522 1.00 86.75 609 PHE A C 1
ATOM 4911 O O . PHE A 1 609 ? 4.434 -22.081 42.730 1.00 86.75 609 PHE A O 1
ATOM 4918 N N . LEU A 1 610 ? 5.299 -22.855 40.797 1.00 80.94 610 LEU A N 1
ATOM 4919 C CA . LEU A 1 610 ? 6.634 -23.145 41.322 1.00 80.94 610 LEU A CA 1
ATOM 4920 C C . LEU A 1 610 ? 7.557 -21.953 41.072 1.00 80.94 610 LEU A C 1
ATOM 4922 O O . LEU A 1 610 ? 7.517 -21.367 39.991 1.00 80.94 610 LEU A O 1
ATOM 4926 N N . LEU A 1 611 ? 8.402 -21.632 42.047 1.00 73.69 611 LEU A N 1
ATOM 4927 C CA . LEU A 1 611 ? 9.479 -20.662 41.897 1.00 73.69 611 LEU A CA 1
ATOM 4928 C C . LEU A 1 611 ? 10.806 -21.414 41.762 1.00 73.69 611 LEU A C 1
ATOM 4930 O O . LEU A 1 611 ? 11.056 -22.382 42.474 1.00 73.69 611 LEU A O 1
ATOM 4934 N N . ALA A 1 612 ? 11.642 -20.988 40.815 1.00 64.50 612 ALA A N 1
ATOM 4935 C CA . ALA A 1 612 ? 12.939 -21.619 40.561 1.00 64.50 612 ALA A CA 1
ATOM 4936 C C . ALA A 1 612 ? 14.074 -21.028 41.418 1.00 64.50 612 ALA A C 1
ATOM 4938 O O . ALA A 1 612 ? 15.096 -21.685 41.608 1.00 64.50 612 ALA A O 1
ATOM 4939 N N . GLN A 1 613 ? 13.910 -19.789 41.895 1.00 67.06 613 GLN A N 1
ATOM 4940 C CA . GLN A 1 613 ? 14.853 -19.038 42.730 1.00 67.06 613 GLN A CA 1
ATOM 4941 C C . GLN A 1 613 ? 14.073 -18.064 43.647 1.00 67.06 613 GLN A C 1
ATOM 4943 O O . GLN A 1 613 ? 12.931 -17.726 43.314 1.00 67.06 613 GLN A O 1
ATOM 4948 N N . PRO A 1 614 ? 14.658 -17.607 44.776 1.00 68.75 614 PRO A N 1
ATOM 4949 C CA . PRO A 1 614 ? 14.100 -16.533 45.608 1.00 68.75 614 PRO A CA 1
ATOM 4950 C C . PRO A 1 614 ? 13.867 -15.232 44.826 1.00 68.75 614 PRO A C 1
ATOM 4952 O O . PRO A 1 614 ? 14.534 -14.986 43.824 1.00 68.75 614 PRO A O 1
ATOM 4955 N N . ILE A 1 615 ? 12.955 -14.379 45.307 1.00 68.56 615 ILE A N 1
ATOM 4956 C CA . ILE A 1 615 ? 12.673 -13.064 44.699 1.00 68.56 615 ILE A CA 1
ATOM 4957 C C . ILE A 1 615 ? 13.298 -11.957 45.552 1.00 68.56 615 ILE A C 1
ATOM 4959 O O . ILE A 1 615 ? 13.084 -11.925 46.761 1.00 68.56 615 ILE A O 1
ATOM 4963 N N . ASP A 1 616 ? 14.012 -11.019 44.932 1.00 66.50 616 ASP A N 1
ATOM 4964 C CA . ASP A 1 616 ? 14.609 -9.853 45.597 1.00 66.50 616 ASP A CA 1
ATOM 4965 C C . ASP A 1 616 ? 14.053 -8.513 45.065 1.00 66.50 616 ASP A C 1
ATOM 4967 O O . ASP A 1 616 ? 13.209 -8.471 44.169 1.00 66.50 616 ASP A O 1
ATOM 4971 N N . SER A 1 617 ? 14.531 -7.396 45.619 1.00 59.84 617 SER A N 1
ATOM 4972 C CA . SER A 1 617 ? 14.184 -6.030 45.184 1.00 59.84 617 SER A CA 1
ATOM 4973 C C . SER A 1 617 ? 14.857 -5.560 43.887 1.00 59.84 617 SER A C 1
ATOM 4975 O O . SER A 1 617 ? 14.572 -4.456 43.423 1.00 59.84 617 SER A O 1
ATOM 4977 N N . THR A 1 618 ? 15.719 -6.373 43.270 1.00 57.53 618 THR A N 1
ATOM 4978 C CA . THR A 1 618 ? 16.206 -6.151 41.896 1.00 57.53 618 THR A CA 1
ATOM 4979 C C . THR A 1 618 ? 15.310 -6.832 40.855 1.00 57.53 618 THR A C 1
ATOM 4981 O O . THR A 1 618 ? 15.339 -6.484 39.674 1.00 57.53 618 THR A O 1
ATOM 4984 N N . THR A 1 619 ? 14.476 -7.776 41.297 1.00 58.47 619 THR A N 1
ATOM 4985 C CA . THR A 1 619 ? 13.619 -8.610 40.458 1.00 58.47 619 THR A CA 1
ATOM 4986 C C . THR A 1 619 ? 12.354 -7.849 40.033 1.00 58.47 619 THR A C 1
ATOM 4988 O O . THR A 1 619 ? 11.323 -7.881 40.704 1.00 58.47 619 THR A O 1
ATOM 4991 N N . THR A 1 620 ? 12.427 -7.155 38.892 1.00 52.41 620 THR A N 1
ATOM 4992 C CA . THR A 1 620 ? 11.424 -6.160 38.463 1.00 52.41 620 THR A CA 1
ATOM 4993 C C . THR A 1 620 ? 9.993 -6.701 38.340 1.00 52.41 620 THR A C 1
ATOM 4995 O O . THR A 1 620 ? 9.062 -6.067 38.833 1.00 52.41 620 THR A O 1
ATOM 4998 N N . VAL A 1 621 ? 9.803 -7.847 37.670 1.00 61.41 621 VAL A N 1
ATOM 4999 C CA . VAL A 1 621 ? 8.529 -8.588 37.587 1.00 61.41 621 VAL A CA 1
ATOM 5000 C C . VAL A 1 621 ? 8.832 -10.074 37.366 1.00 61.41 621 VAL A C 1
ATOM 5002 O O . VAL A 1 621 ? 9.561 -10.400 36.430 1.00 61.41 621 VAL A O 1
ATOM 5005 N N . VAL A 1 622 ? 8.238 -10.978 38.152 1.00 70.31 622 VAL A N 1
ATOM 5006 C CA . VAL A 1 622 ? 8.284 -12.432 37.888 1.00 70.31 622 VAL A CA 1
ATOM 5007 C C . VAL A 1 622 ? 6.933 -12.921 37.382 1.00 70.31 622 VAL A C 1
ATOM 5009 O O . VAL A 1 622 ? 5.983 -12.993 38.158 1.00 70.31 622 VAL A O 1
ATOM 5012 N N . ASP A 1 623 ? 6.855 -13.290 36.102 1.00 77.56 623 ASP A N 1
ATOM 5013 C CA . ASP A 1 623 ? 5.732 -14.046 35.535 1.00 77.56 623 ASP A CA 1
ATOM 5014 C C . ASP A 1 623 ? 5.869 -15.538 35.887 1.00 77.56 623 ASP A C 1
ATOM 5016 O O . ASP A 1 623 ? 6.807 -16.202 35.445 1.00 77.56 623 ASP A O 1
ATOM 5020 N N . LEU A 1 624 ? 4.912 -16.088 36.637 1.00 80.06 624 LEU A N 1
ATOM 5021 C CA . LEU A 1 624 ? 4.834 -17.511 36.972 1.00 80.06 624 LEU A CA 1
ATOM 5022 C C . LEU A 1 624 ? 3.622 -18.168 36.304 1.00 80.06 624 LEU A C 1
ATOM 5024 O O . LEU A 1 624 ? 2.500 -17.655 36.357 1.00 80.06 624 LEU A O 1
ATOM 5028 N N . TYR A 1 625 ? 3.843 -19.356 35.745 1.00 82.50 625 TYR A N 1
ATOM 5029 C CA . TYR A 1 625 ? 2.824 -20.174 35.085 1.00 82.50 625 TYR A CA 1
ATOM 5030 C C . TYR A 1 625 ? 2.436 -21.387 35.953 1.00 82.50 625 TYR A C 1
ATOM 5032 O O . TYR A 1 625 ? 3.246 -21.826 36.775 1.00 82.50 625 TYR A O 1
ATOM 5040 N N . PRO A 1 626 ? 1.215 -21.938 35.807 1.00 84.31 626 PRO A N 1
ATOM 5041 C CA . PRO A 1 626 ? 0.777 -23.093 36.585 1.00 84.31 626 PRO A CA 1
ATOM 5042 C C . PRO A 1 626 ? 1.675 -24.320 36.385 1.00 84.31 626 PRO A C 1
ATOM 5044 O O . PRO A 1 626 ? 2.144 -24.593 35.279 1.00 84.31 626 PRO A O 1
ATOM 5047 N N . GLU A 1 627 ? 1.868 -25.092 37.448 1.00 76.06 627 GLU A N 1
ATOM 5048 C CA . GLU A 1 627 ? 2.603 -26.357 37.454 1.00 76.06 627 GLU A CA 1
ATOM 5049 C C . GLU A 1 627 ? 2.054 -27.323 36.383 1.00 76.06 627 GLU A C 1
ATOM 5051 O O . GLU A 1 627 ? 0.861 -27.624 36.353 1.00 76.06 627 GLU A O 1
ATOM 5056 N N . GLY A 1 628 ? 2.926 -27.769 35.470 1.00 60.81 628 GLY A N 1
ATOM 5057 C CA . GLY A 1 628 ? 2.555 -28.548 34.277 1.00 60.81 628 GLY A CA 1
ATOM 5058 C C . GLY A 1 628 ? 2.397 -27.739 32.978 1.00 60.81 628 GLY A C 1
ATOM 5059 O O . GLY A 1 628 ? 2.169 -28.333 31.926 1.00 60.81 628 GLY A O 1
ATOM 5060 N N . SER A 1 629 ? 2.550 -26.410 33.007 1.00 60.38 629 SER A N 1
ATOM 5061 C CA . SER A 1 629 ? 2.575 -25.579 31.790 1.00 60.38 629 SER A CA 1
ATOM 5062 C C . SER A 1 629 ? 3.839 -25.820 30.958 1.00 60.38 629 SER A C 1
ATOM 5064 O O . SER A 1 629 ? 4.946 -25.836 31.493 1.00 60.38 629 SER A O 1
ATOM 5066 N N . ILE A 1 630 ? 3.695 -25.940 29.634 1.00 39.78 630 ILE A N 1
ATOM 5067 C CA . ILE A 1 630 ? 4.834 -26.048 28.710 1.00 39.78 630 ILE A CA 1
ATOM 5068 C C . ILE A 1 630 ? 5.423 -24.650 28.485 1.00 39.78 630 ILE A C 1
ATOM 5070 O O . ILE A 1 630 ? 4.916 -23.879 27.672 1.00 39.78 630 ILE A O 1
ATOM 5074 N N . VAL A 1 631 ? 6.500 -24.324 29.201 1.00 40.03 631 VAL A N 1
ATOM 5075 C CA . VAL A 1 631 ? 7.249 -23.075 29.007 1.00 40.03 631 VAL A CA 1
ATOM 5076 C C . VAL A 1 631 ? 8.344 -23.296 27.961 1.00 40.03 631 VAL A C 1
ATOM 5078 O O . VAL A 1 631 ? 9.239 -24.115 28.162 1.00 40.03 631 VAL A O 1
ATOM 5081 N N . GLN A 1 632 ? 8.305 -22.553 26.853 1.00 29.42 632 GLN A N 1
ATOM 5082 C CA . GLN A 1 632 ? 9.440 -22.461 25.930 1.00 29.42 632 GLN A CA 1
ATOM 5083 C C . GLN A 1 632 ? 10.401 -21.372 26.421 1.00 29.42 632 GLN A C 1
ATOM 5085 O O . GLN A 1 632 ? 10.156 -20.185 26.229 1.00 29.42 632 GLN A O 1
ATOM 5090 N N . THR A 1 633 ? 11.489 -21.776 27.076 1.00 27.27 633 THR A N 1
ATOM 5091 C CA . THR A 1 633 ? 12.539 -20.864 27.554 1.00 27.27 633 THR A CA 1
ATOM 5092 C C . THR A 1 633 ? 13.649 -20.689 26.516 1.00 27.27 633 THR A C 1
ATOM 5094 O O . THR A 1 633 ? 14.293 -21.665 26.134 1.00 27.27 633 THR A O 1
ATOM 5097 N N . SER A 1 634 ? 13.934 -19.445 26.131 1.00 26.83 634 SER A N 1
ATOM 5098 C CA . SER A 1 634 ? 15.165 -19.039 25.438 1.00 26.83 634 SER A CA 1
ATOM 5099 C C . SER A 1 634 ? 16.014 -18.193 26.391 1.00 26.83 634 SER A C 1
ATOM 5101 O O . SER A 1 634 ? 15.532 -17.172 26.875 1.00 26.83 634 SER A O 1
ATOM 5103 N N . SER A 1 635 ? 17.236 -18.635 26.689 1.00 28.08 635 SER A N 1
ATOM 5104 C CA . SER A 1 635 ? 18.090 -18.081 27.751 1.00 28.08 635 SER A CA 1
ATOM 5105 C C . SER A 1 635 ? 18.798 -16.766 27.397 1.00 28.08 635 SER A C 1
ATOM 5107 O O . SER A 1 635 ? 19.038 -16.466 26.229 1.00 28.08 635 SER A O 1
ATOM 5109 N N . ASP A 1 636 ? 19.184 -16.031 28.438 1.00 27.86 636 ASP A N 1
ATOM 5110 C CA . ASP A 1 636 ? 19.717 -14.666 28.412 1.00 27.86 636 ASP A CA 1
ATOM 5111 C C . ASP A 1 636 ? 21.072 -14.459 27.718 1.00 27.86 636 ASP A C 1
ATOM 5113 O O . ASP A 1 636 ? 21.946 -15.328 27.708 1.00 27.86 636 ASP A O 1
ATOM 5117 N N . SER A 1 637 ? 21.321 -13.201 27.331 1.00 24.64 637 SER A N 1
ATOM 5118 C CA . SER A 1 637 ? 22.660 -12.612 27.459 1.00 24.64 637 SER A CA 1
ATOM 5119 C C . SER A 1 637 ? 22.620 -11.098 27.732 1.00 24.64 637 SER A C 1
ATOM 5121 O O . SER A 1 637 ? 22.635 -10.277 26.815 1.00 24.64 637 SER A O 1
ATOM 5123 N N . SER A 1 638 ? 22.644 -10.715 29.008 1.00 24.84 638 SER A N 1
ATOM 5124 C CA . SER A 1 638 ? 23.143 -9.408 29.460 1.00 24.84 638 SER A CA 1
ATOM 5125 C C . SER A 1 638 ? 23.824 -9.593 30.821 1.00 24.84 638 SER A C 1
ATOM 5127 O O . SER A 1 638 ? 23.447 -10.484 31.574 1.00 24.84 638 SER A O 1
ATOM 5129 N N . GLY A 1 639 ? 24.856 -8.845 31.198 1.00 27.22 639 GLY A N 1
ATOM 5130 C CA . GLY A 1 639 ? 25.643 -7.837 30.482 1.00 27.22 639 GLY A CA 1
ATOM 5131 C C . GLY A 1 639 ? 26.739 -7.312 31.426 1.00 27.22 639 GLY A C 1
ATOM 5132 O O . GLY A 1 639 ? 26.801 -7.781 32.562 1.00 27.22 639 GLY A O 1
ATOM 5133 N N . LYS A 1 640 ? 27.594 -6.384 30.961 1.00 27.88 640 LYS A N 1
ATOM 5134 C CA . LYS A 1 640 ? 28.511 -5.489 31.725 1.00 27.88 640 LYS A CA 1
ATOM 5135 C C . LYS A 1 640 ? 29.481 -4.792 30.751 1.00 27.88 640 LYS A C 1
ATOM 5137 O O . LYS A 1 640 ? 29.654 -5.285 29.641 1.00 27.88 640 LYS A O 1
ATOM 5142 N N . ASP A 1 641 ? 30.101 -3.648 31.044 1.00 26.17 641 ASP A N 1
ATOM 5143 C CA . ASP A 1 641 ? 30.105 -2.763 32.228 1.00 26.17 641 ASP A CA 1
ATOM 5144 C C . ASP A 1 641 ? 29.919 -1.299 31.771 1.00 26.17 641 ASP A C 1
ATOM 5146 O O . ASP A 1 641 ? 30.192 -1.003 30.610 1.00 26.17 641 ASP A O 1
ATOM 5150 N N . ASP A 1 642 ? 29.604 -0.363 32.685 1.00 24.80 642 ASP A N 1
ATOM 5151 C CA . ASP A 1 642 ? 30.348 0.916 32.718 1.00 24.80 642 ASP A CA 1
ATOM 5152 C C . ASP A 1 642 ? 30.252 1.680 34.066 1.00 24.80 642 ASP A C 1
ATOM 5154 O O . ASP A 1 642 ? 29.256 1.601 34.784 1.00 24.80 642 ASP A O 1
ATOM 5158 N N . LYS A 1 643 ? 31.266 2.527 34.314 1.00 26.77 643 LYS A N 1
ATOM 5159 C CA . LYS A 1 643 ? 31.436 3.581 35.342 1.00 26.77 643 LYS A CA 1
ATOM 5160 C C . LYS A 1 643 ? 31.899 3.177 36.753 1.00 26.77 643 LYS A C 1
ATOM 5162 O O . LYS A 1 643 ? 31.102 3.083 37.685 1.00 26.77 643 LYS A O 1
ATOM 5167 N N . LYS A 1 644 ? 33.205 3.367 36.992 1.00 26.55 644 LYS A N 1
ATOM 5168 C CA . LYS A 1 644 ? 33.719 4.648 37.546 1.00 26.55 644 LYS A CA 1
ATOM 5169 C C . LYS A 1 644 ? 35.244 4.775 37.410 1.00 26.55 644 LYS A C 1
ATOM 5171 O O . LYS A 1 644 ? 35.953 3.788 37.281 1.00 26.55 644 LYS A O 1
ATOM 5176 N N . ASN A 1 645 ? 35.739 6.014 37.438 1.00 24.27 645 ASN A N 1
ATOM 5177 C CA . ASN A 1 645 ? 37.151 6.365 37.250 1.00 24.27 645 ASN A CA 1
ATOM 5178 C C . ASN A 1 645 ? 37.676 7.174 38.451 1.00 24.27 645 ASN A C 1
ATOM 5180 O O . ASN A 1 645 ? 37.111 8.235 38.730 1.00 24.27 645 ASN A O 1
ATOM 5184 N N . LYS A 1 646 ? 38.740 6.676 39.108 1.00 25.44 646 LYS A N 1
ATOM 5185 C CA . LYS A 1 646 ? 39.881 7.395 39.740 1.00 25.44 646 LYS A CA 1
ATOM 5186 C C . LYS A 1 646 ? 40.551 6.521 40.814 1.00 25.44 646 LYS A C 1
ATOM 5188 O O . LYS A 1 646 ? 39.847 5.894 41.594 1.00 25.44 646 LYS A O 1
ATOM 5193 N N . GLY A 1 647 ? 41.880 6.604 40.948 1.00 24.42 647 GLY A N 1
ATOM 5194 C CA . GLY A 1 647 ? 42.584 6.217 42.187 1.00 24.42 647 GLY A CA 1
ATOM 5195 C C . GLY A 1 647 ? 43.830 5.346 42.002 1.00 24.42 647 GLY A C 1
ATOM 5196 O O . GLY A 1 647 ? 43.745 4.199 41.593 1.00 24.42 647 GLY A O 1
ATOM 5197 N N . GLN A 1 648 ? 44.988 5.912 42.335 1.00 25.05 648 GLN A N 1
ATOM 5198 C CA . GLN A 1 648 ? 46.326 5.305 42.333 1.00 25.05 648 GLN A CA 1
ATOM 5199 C C . GLN A 1 648 ? 46.450 4.079 43.273 1.00 25.05 648 GLN A C 1
ATOM 5201 O O . GLN A 1 648 ? 45.800 4.049 44.313 1.00 25.05 648 GLN A O 1
ATOM 5206 N N . GLY A 1 649 ? 47.366 3.136 42.992 1.00 23.97 649 GLY A N 1
ATOM 5207 C CA . GLY A 1 649 ? 47.733 2.077 43.957 1.00 23.97 649 GLY A CA 1
ATOM 5208 C C . GLY A 1 649 ? 48.715 1.018 43.429 1.00 23.97 649 GLY A C 1
ATOM 5209 O O . GLY A 1 649 ? 48.336 0.134 42.670 1.00 23.97 649 GLY A O 1
ATOM 5210 N N . THR A 1 650 ? 49.987 1.096 43.825 1.00 24.94 650 THR A N 1
ATOM 5211 C CA . THR A 1 650 ? 51.090 0.217 43.378 1.00 24.94 650 THR A CA 1
ATOM 5212 C C . THR A 1 650 ? 51.246 -1.109 44.146 1.00 24.94 650 THR A C 1
ATOM 5214 O O . THR A 1 650 ? 51.058 -1.145 45.354 1.00 24.94 650 THR A O 1
ATOM 5217 N N . LEU A 1 651 ? 51.809 -2.110 43.448 1.00 25.17 651 LEU A N 1
ATOM 5218 C CA . LEU A 1 651 ? 52.709 -3.183 43.941 1.00 25.17 651 LEU A CA 1
ATOM 5219 C C . LEU A 1 651 ? 52.177 -4.329 44.845 1.00 25.17 651 LEU A C 1
ATOM 5221 O O . LEU A 1 651 ? 52.147 -4.252 46.064 1.00 25.17 651 LEU A O 1
ATOM 5225 N N . ALA A 1 652 ? 51.936 -5.468 44.184 1.00 24.61 652 ALA A N 1
ATOM 5226 C CA . ALA A 1 652 ? 52.500 -6.812 44.426 1.00 24.61 652 ALA A CA 1
ATOM 5227 C C . ALA A 1 652 ? 53.015 -7.264 45.822 1.00 24.61 652 ALA A C 1
ATOM 5229 O O . ALA A 1 652 ? 53.948 -6.694 46.379 1.00 24.61 652 ALA A O 1
ATOM 5230 N N . SER A 1 653 ? 52.606 -8.479 46.225 1.00 23.72 653 SER A N 1
ATOM 5231 C CA . SER A 1 653 ? 53.478 -9.501 46.857 1.00 23.72 653 SER A CA 1
ATOM 5232 C C . SER A 1 653 ? 52.876 -10.923 46.694 1.00 23.72 653 SER A C 1
ATOM 5234 O O . SER A 1 653 ? 51.954 -11.098 45.896 1.00 23.72 653 SER A O 1
ATOM 5236 N N . ARG A 1 654 ? 53.457 -11.971 47.310 1.00 25.95 654 ARG A N 1
ATOM 5237 C CA . ARG A 1 654 ? 53.313 -13.393 46.903 1.00 25.95 654 ARG A CA 1
ATOM 5238 C C . ARG A 1 654 ? 53.165 -14.377 48.086 1.00 25.95 654 ARG A C 1
ATOM 5240 O O . ARG A 1 654 ? 53.740 -14.145 49.137 1.00 25.95 654 ARG A O 1
ATOM 5247 N N . GLN A 1 655 ? 52.559 -15.538 47.785 1.00 24.52 655 GLN A N 1
ATOM 5248 C CA . GLN A 1 655 ? 52.736 -16.876 48.407 1.00 24.52 655 GLN A CA 1
ATOM 5249 C C . GLN A 1 655 ? 52.186 -17.178 49.828 1.00 24.52 655 GLN A C 1
ATOM 5251 O O . GLN A 1 655 ? 52.825 -16.845 50.812 1.00 24.52 655 GLN A O 1
ATOM 5256 N N . SER A 1 656 ? 51.094 -17.976 49.867 1.00 22.92 656 SER A N 1
ATOM 5257 C CA . SER A 1 656 ? 51.028 -19.397 50.346 1.00 22.92 656 SER A CA 1
ATOM 5258 C C . SER A 1 656 ? 51.469 -19.775 51.792 1.00 22.92 656 SER A C 1
ATOM 5260 O O . SER A 1 656 ? 52.073 -18.954 52.467 1.00 22.92 656 SER A O 1
ATOM 5262 N N . PRO A 1 657 ? 51.310 -21.040 52.279 1.00 43.19 657 PRO A N 1
ATOM 5263 C CA . PRO A 1 657 ? 50.444 -22.182 51.887 1.00 43.19 657 PRO A CA 1
ATOM 5264 C C . PRO A 1 657 ? 49.618 -22.793 53.068 1.00 43.19 657 PRO A C 1
ATOM 5266 O O . PRO A 1 657 ? 49.860 -22.454 54.220 1.00 43.19 657 PRO A O 1
ATOM 5269 N N . GLN A 1 658 ? 48.774 -23.815 52.816 1.00 24.03 658 GLN A N 1
ATOM 5270 C CA . GLN A 1 658 ? 48.784 -25.101 53.571 1.00 24.03 658 GLN A CA 1
ATOM 5271 C C . GLN A 1 658 ? 47.935 -26.210 52.896 1.00 24.03 658 GLN A C 1
ATOM 5273 O O . GLN A 1 658 ? 47.247 -25.943 51.913 1.00 24.03 658 GLN A O 1
ATOM 5278 N N . THR A 1 659 ? 48.070 -27.474 53.342 1.00 25.22 659 THR A N 1
ATOM 5279 C CA . THR A 1 659 ? 47.664 -28.686 52.582 1.00 25.22 659 THR A CA 1
ATOM 5280 C C . THR A 1 659 ? 47.395 -29.941 53.438 1.00 25.22 659 THR A C 1
ATOM 5282 O O . THR A 1 659 ? 48.225 -30.246 54.291 1.00 25.22 659 THR A O 1
ATOM 5285 N N . MET A 1 660 ? 46.388 -30.759 53.078 1.00 23.12 660 MET A N 1
ATOM 5286 C CA . MET A 1 660 ? 46.307 -32.248 53.174 1.00 23.12 660 MET A CA 1
ATOM 5287 C C . MET A 1 660 ? 45.357 -32.726 52.034 1.00 23.12 660 MET A C 1
ATOM 5289 O O . MET A 1 660 ? 44.495 -31.945 51.649 1.00 23.12 660 MET A O 1
ATOM 5293 N N . LYS A 1 661 ? 45.505 -33.840 51.284 1.00 26.58 661 LYS A N 1
ATOM 5294 C CA . LYS A 1 661 ? 45.724 -35.286 51.579 1.00 26.58 661 LYS A CA 1
ATOM 5295 C C . LYS A 1 661 ? 44.553 -35.908 52.379 1.00 26.58 661 LYS A C 1
ATOM 5297 O O . LYS A 1 661 ? 44.054 -35.261 53.282 1.00 26.58 661 LYS A O 1
ATOM 5302 N N . ARG A 1 662 ? 44.063 -37.130 52.090 1.00 24.33 662 ARG A N 1
ATOM 5303 C CA . ARG A 1 662 ? 44.751 -38.355 51.602 1.00 24.33 662 ARG A CA 1
ATOM 5304 C C . ARG A 1 662 ? 43.860 -39.291 50.729 1.00 24.33 662 ARG A C 1
ATOM 5306 O O . ARG A 1 662 ? 42.659 -39.106 50.632 1.00 24.33 662 ARG A O 1
ATOM 5313 N N . THR A 1 663 ? 44.512 -40.266 50.088 1.00 23.81 663 THR A N 1
ATOM 5314 C CA . THR A 1 663 ? 44.067 -41.311 49.129 1.00 23.81 663 THR A CA 1
ATOM 5315 C C . THR A 1 663 ? 43.491 -42.606 49.729 1.00 23.81 663 THR A C 1
ATOM 5317 O O . THR A 1 663 ? 43.941 -42.979 50.808 1.00 23.81 663 THR A O 1
ATOM 5320 N N . GLU A 1 664 ? 42.795 -43.417 48.910 1.00 25.17 664 GLU A N 1
ATOM 5321 C CA . GLU A 1 664 ? 43.036 -44.881 48.780 1.00 25.17 664 GLU A CA 1
ATOM 5322 C C . GLU A 1 664 ? 42.542 -45.417 47.395 1.00 25.17 664 GLU A C 1
ATOM 5324 O O . GLU A 1 664 ? 41.540 -44.920 46.897 1.00 25.17 664 GLU A O 1
ATOM 5329 N N . GLN A 1 665 ? 43.401 -46.063 46.573 1.00 23.89 665 GLN A N 1
ATOM 5330 C CA . GLN A 1 665 ? 43.494 -47.519 46.226 1.00 23.89 665 GLN A CA 1
ATOM 5331 C C . GLN A 1 665 ? 42.254 -48.114 45.485 1.00 23.89 665 GLN A C 1
ATOM 5333 O O . GLN A 1 665 ? 41.144 -47.868 45.927 1.00 23.89 665 GLN A O 1
ATOM 5338 N N . GLY A 1 666 ? 42.295 -48.903 44.384 1.00 23.03 666 GLY A N 1
ATOM 5339 C CA . GLY A 1 666 ? 43.345 -49.569 43.554 1.00 23.03 666 GLY A CA 1
ATOM 5340 C C . GLY A 1 666 ? 43.102 -51.108 43.435 1.00 23.03 666 GLY A C 1
ATOM 5341 O O . GLY A 1 666 ? 42.410 -51.613 44.316 1.00 23.03 666 GLY A O 1
ATOM 5342 N N . PRO A 1 667 ? 43.683 -51.920 42.501 1.00 42.75 667 PRO A N 1
ATOM 5343 C CA . PRO A 1 667 ? 44.274 -51.706 41.153 1.00 42.75 667 PRO A CA 1
ATOM 5344 C C . PRO A 1 667 ? 43.888 -52.813 40.082 1.00 42.75 667 PRO A C 1
ATOM 5346 O O . PRO A 1 667 ? 43.052 -53.662 40.362 1.00 42.75 667 PRO A O 1
ATOM 5349 N N . SER A 1 668 ? 44.585 -52.888 38.918 1.00 23.72 668 SER A N 1
ATOM 5350 C CA . SER A 1 668 ? 44.670 -54.038 37.941 1.00 23.72 668 SER A CA 1
ATOM 5351 C C . SER A 1 668 ? 43.445 -54.429 37.062 1.00 23.72 668 SER A C 1
ATOM 5353 O O . SER A 1 668 ? 42.315 -54.255 37.486 1.00 23.72 668 SER A O 1
ATOM 5355 N N . SER A 1 669 ? 43.555 -55.021 35.846 1.00 23.73 669 SER A N 1
ATOM 5356 C CA . SER A 1 669 ? 44.663 -55.149 34.854 1.00 23.73 669 SER A CA 1
ATOM 5357 C C . SER A 1 669 ? 44.227 -55.749 33.479 1.00 23.73 669 SER A C 1
ATOM 5359 O O . SER A 1 669 ? 43.295 -56.538 33.408 1.00 23.73 669 SER A O 1
ATOM 5361 N N . THR A 1 670 ? 45.026 -55.475 32.426 1.00 23.91 670 THR A N 1
ATOM 5362 C CA . THR A 1 670 ? 45.315 -56.279 31.189 1.00 23.91 670 THR A CA 1
ATOM 5363 C C . THR A 1 670 ? 44.276 -56.621 30.085 1.00 23.91 670 THR A C 1
ATOM 5365 O O . THR A 1 670 ? 43.394 -57.434 30.311 1.00 23.91 670 THR A O 1
ATOM 5368 N N . ARG A 1 671 ? 44.658 -56.259 28.830 1.00 23.91 671 ARG A N 1
ATOM 5369 C CA . ARG A 1 671 ? 44.559 -57.025 27.539 1.00 23.91 671 ARG A CA 1
ATOM 5370 C C . ARG A 1 671 ? 43.156 -57.260 26.906 1.00 23.91 671 ARG A C 1
ATOM 5372 O O . ARG A 1 671 ? 42.175 -57.341 27.620 1.00 23.91 671 ARG A O 1
ATOM 5379 N N . THR A 1 672 ? 42.973 -57.363 25.573 1.00 23.48 672 THR A N 1
ATOM 5380 C CA . THR A 1 672 ? 43.892 -57.367 24.392 1.00 23.48 672 THR A CA 1
ATOM 5381 C C . THR A 1 672 ? 43.164 -56.886 23.110 1.00 23.48 672 THR A C 1
ATOM 5383 O O . THR A 1 672 ? 41.962 -57.075 23.032 1.00 23.48 672 THR A O 1
ATOM 5386 N N . ASN A 1 673 ? 43.920 -56.341 22.135 1.00 24.91 673 ASN A N 1
ATOM 5387 C CA . ASN A 1 673 ? 43.824 -56.419 20.647 1.00 24.91 673 ASN A CA 1
ATOM 5388 C C . ASN A 1 673 ? 42.447 -56.541 19.921 1.00 24.91 673 ASN A C 1
ATOM 5390 O O . ASN A 1 673 ? 41.617 -57.351 20.301 1.00 24.91 673 ASN A O 1
ATOM 5394 N N . GLU A 1 674 ? 42.179 -55.899 18.767 1.00 24.61 674 GLU A N 1
ATOM 5395 C CA . GLU A 1 674 ? 42.884 -54.878 17.940 1.00 24.61 674 GLU A CA 1
ATOM 5396 C C . GLU A 1 674 ? 41.855 -54.247 16.926 1.00 24.61 674 GLU A C 1
ATOM 5398 O O . GLU A 1 674 ? 40.670 -54.307 17.228 1.00 24.61 674 GLU A O 1
ATOM 5403 N N . SER A 1 675 ? 42.104 -53.612 15.757 1.00 25.33 675 SER A N 1
ATOM 5404 C CA . SER A 1 675 ? 43.290 -53.431 14.888 1.00 25.33 675 SER A CA 1
ATOM 5405 C C . SER A 1 675 ? 43.229 -52.154 14.009 1.00 25.33 675 SER A C 1
ATOM 5407 O O . SER A 1 675 ? 42.160 -51.627 13.725 1.00 25.33 675 SER A O 1
ATOM 5409 N N . ASN A 1 676 ? 44.413 -51.717 13.558 1.00 25.61 676 ASN A N 1
ATOM 5410 C CA . ASN A 1 676 ? 44.815 -51.175 12.233 1.00 25.61 676 ASN A CA 1
ATOM 5411 C C . ASN A 1 676 ? 43.772 -50.941 11.101 1.00 25.61 676 ASN A C 1
ATOM 5413 O O . ASN A 1 676 ? 42.858 -51.739 10.939 1.00 25.61 676 ASN A O 1
ATOM 5417 N N . LYS A 1 677 ? 43.940 -49.995 10.147 1.00 25.05 677 LYS A N 1
ATOM 5418 C CA . LYS A 1 677 ? 44.920 -48.895 9.844 1.00 25.05 677 LYS A CA 1
ATOM 5419 C C . LYS A 1 677 ? 44.214 -47.907 8.853 1.00 25.05 677 LYS A C 1
ATOM 5421 O O . LYS A 1 677 ? 43.259 -48.333 8.219 1.00 25.05 677 LYS A O 1
ATOM 5426 N N . LYS A 1 678 ? 44.473 -46.583 8.728 1.00 22.67 678 LYS A N 1
ATOM 5427 C CA . LYS A 1 678 ? 45.711 -45.765 8.489 1.00 22.67 678 LYS A CA 1
ATOM 5428 C C . LYS A 1 678 ? 46.398 -46.033 7.125 1.00 22.67 678 LYS A C 1
ATOM 5430 O O . LYS A 1 678 ? 46.228 -47.149 6.645 1.00 22.67 678 LYS A O 1
ATOM 5435 N N . PRO A 1 679 ? 47.246 -45.135 6.542 1.00 35.69 679 PRO A N 1
ATOM 5436 C CA . PRO A 1 679 ? 47.676 -43.741 6.868 1.00 35.69 679 PRO A CA 1
ATOM 5437 C C . PRO A 1 679 ? 47.168 -42.721 5.788 1.00 35.69 679 PRO A C 1
ATOM 5439 O O . PRO A 1 679 ? 46.183 -43.070 5.154 1.00 35.69 679 PRO A O 1
ATOM 5442 N N . THR A 1 680 ? 47.630 -41.490 5.450 1.00 24.39 680 THR A N 1
ATOM 5443 C CA . THR A 1 680 ? 48.539 -40.353 5.872 1.00 24.39 680 THR A CA 1
ATOM 5444 C C . THR A 1 680 ? 48.056 -39.122 5.038 1.00 24.39 680 THR A C 1
ATOM 5446 O O . THR A 1 680 ? 47.442 -39.356 4.004 1.00 24.39 680 THR A O 1
ATOM 5449 N N . LYS A 1 681 ? 48.193 -37.806 5.303 1.00 24.62 681 LYS A N 1
ATOM 5450 C CA . LYS A 1 681 ? 48.948 -36.885 6.198 1.00 24.62 681 LYS A CA 1
ATOM 5451 C C . LYS A 1 681 ? 50.422 -36.535 5.869 1.00 24.62 681 LYS A C 1
ATOM 5453 O O . LYS A 1 681 ? 51.306 -37.100 6.500 1.00 24.62 681 LYS A O 1
ATOM 5458 N N . THR A 1 682 ? 50.633 -35.486 5.058 1.00 23.27 682 THR A N 1
ATOM 5459 C CA . THR A 1 682 ? 51.752 -34.501 5.145 1.00 23.27 682 THR A CA 1
ATOM 5460 C C . THR A 1 682 ? 51.240 -33.114 4.676 1.00 23.27 682 THR A C 1
ATOM 5462 O O . THR A 1 682 ? 50.452 -33.090 3.737 1.00 23.27 682 THR A O 1
ATOM 5465 N N . ASP A 1 683 ? 51.425 -31.957 5.340 1.00 25.06 683 ASP A N 1
ATOM 5466 C CA . ASP A 1 683 ? 52.626 -31.271 5.903 1.00 25.06 683 ASP A CA 1
ATOM 5467 C C . ASP A 1 683 ? 53.416 -30.493 4.806 1.00 25.06 683 ASP A C 1
ATOM 5469 O O . ASP A 1 683 ? 53.575 -31.039 3.721 1.00 25.06 683 ASP A O 1
ATOM 5473 N N . GLU A 1 684 ? 53.925 -29.247 4.952 1.00 24.62 684 GLU A N 1
ATOM 5474 C CA . GLU A 1 684 ? 54.021 -28.292 6.090 1.00 24.62 684 GLU A CA 1
ATOM 5475 C C . GLU A 1 684 ? 54.445 -26.837 5.654 1.00 24.62 684 GLU A C 1
ATOM 5477 O O . GLU A 1 684 ? 55.133 -26.714 4.653 1.00 24.62 684 GLU A O 1
ATOM 5482 N N . GLN A 1 685 ? 54.135 -25.784 6.460 1.00 24.39 685 GLN A N 1
ATOM 5483 C CA . GLN A 1 685 ? 54.937 -24.541 6.789 1.00 24.39 685 GLN A CA 1
ATOM 5484 C C . GLN A 1 685 ? 55.528 -23.591 5.667 1.00 24.39 685 GLN A C 1
ATOM 5486 O O . GLN A 1 685 ? 55.651 -23.991 4.525 1.00 24.39 685 GLN A O 1
ATOM 5491 N N . LYS A 1 686 ? 55.962 -22.306 5.843 1.00 23.36 686 LYS A N 1
ATOM 5492 C CA . LYS A 1 686 ? 55.848 -21.221 6.876 1.00 23.36 686 LYS A CA 1
ATOM 5493 C C . LYS A 1 686 ? 56.260 -19.797 6.351 1.00 23.36 686 LYS A C 1
ATOM 5495 O O . LYS A 1 686 ? 57.185 -19.668 5.567 1.00 23.36 686 LYS A O 1
ATOM 5500 N N . SER A 1 687 ? 55.655 -18.744 6.934 1.00 22.92 687 SER A N 1
ATOM 5501 C CA . SER A 1 687 ? 56.187 -17.405 7.359 1.00 22.92 687 SER A CA 1
ATOM 5502 C C . SER A 1 687 ? 57.011 -16.395 6.490 1.00 22.92 687 SER A C 1
ATOM 5504 O O . SER A 1 687 ? 58.194 -16.602 6.258 1.00 22.92 687 SER A O 1
ATOM 5506 N N . LYS A 1 688 ? 56.448 -15.164 6.391 1.00 23.56 688 LYS A N 1
ATOM 5507 C CA . LYS A 1 688 ? 57.002 -13.796 6.700 1.00 23.56 688 LYS A CA 1
ATOM 5508 C C . LYS A 1 688 ? 58.091 -13.064 5.851 1.00 23.56 688 LYS A C 1
ATOM 5510 O O . LYS A 1 688 ? 59.201 -13.547 5.690 1.00 23.56 688 LYS A O 1
ATOM 5515 N N . THR A 1 689 ? 57.824 -11.748 5.657 1.00 21.16 689 THR A N 1
ATOM 5516 C CA . THR A 1 689 ? 58.750 -10.570 5.502 1.00 21.16 689 THR A CA 1
ATOM 5517 C C . THR A 1 689 ? 59.621 -10.481 4.219 1.00 21.16 689 THR A C 1
ATOM 5519 O O . THR A 1 689 ? 59.936 -11.509 3.647 1.00 21.16 689 THR A O 1
ATOM 5522 N N . THR A 1 690 ? 60.017 -9.315 3.657 1.00 21.72 690 THR A N 1
ATOM 5523 C CA . THR A 1 690 ? 59.974 -7.889 4.106 1.00 21.72 690 THR A CA 1
ATOM 5524 C C . THR A 1 690 ? 59.813 -6.871 2.933 1.00 21.72 690 THR A C 1
ATOM 5526 O O . THR A 1 690 ? 59.638 -7.262 1.789 1.00 21.72 690 THR A O 1
ATOM 5529 N N . LYS A 1 691 ? 59.851 -5.566 3.262 1.00 22.08 691 LYS A N 1
ATOM 5530 C CA . LYS A 1 691 ? 59.652 -4.323 2.475 1.00 22.08 691 LYS A CA 1
ATOM 5531 C C . LYS A 1 691 ? 60.512 -4.062 1.196 1.00 22.08 691 LYS A C 1
ATOM 5533 O O . LYS A 1 691 ? 61.582 -4.637 1.031 1.00 22.08 691 LYS A O 1
ATOM 5538 N N . THR A 1 692 ? 60.098 -2.976 0.505 1.00 21.19 692 THR A N 1
ATOM 5539 C CA . THR A 1 692 ? 60.864 -1.839 -0.109 1.00 21.19 692 THR A CA 1
ATOM 5540 C C . THR A 1 692 ? 61.256 -1.832 -1.609 1.00 21.19 692 THR A C 1
ATOM 5542 O O . THR A 1 692 ? 61.973 -2.698 -2.087 1.00 21.19 692 THR A O 1
ATOM 5545 N N . ASP A 1 693 ? 60.822 -0.737 -2.259 1.00 21.27 693 ASP A N 1
ATOM 5546 C CA . ASP A 1 693 ? 61.537 0.173 -3.184 1.00 21.27 693 ASP A CA 1
ATOM 5547 C C . ASP A 1 693 ? 61.763 -0.102 -4.699 1.00 21.27 693 ASP A C 1
ATOM 5549 O O . ASP A 1 693 ? 62.731 -0.710 -5.134 1.00 21.27 693 ASP A O 1
ATOM 5553 N N . GLU A 1 694 ? 60.907 0.585 -5.478 1.00 22.39 694 GLU A N 1
ATOM 5554 C CA . GLU A 1 694 ? 61.234 1.645 -6.466 1.00 22.39 694 GLU A CA 1
ATOM 5555 C C . GLU A 1 694 ? 61.683 1.406 -7.941 1.00 22.39 694 GLU A C 1
ATOM 5557 O O . GLU A 1 694 ? 62.487 0.562 -8.305 1.00 22.39 694 GLU A O 1
ATOM 5562 N N . GLN A 1 695 ? 61.202 2.363 -8.757 1.00 22.31 695 GLN A N 1
ATOM 5563 C CA . GLN A 1 695 ? 61.739 2.950 -10.004 1.00 22.31 695 GLN A CA 1
ATOM 5564 C C . GLN A 1 695 ? 61.651 2.269 -11.399 1.00 22.31 695 GLN A C 1
ATOM 5566 O O . GLN A 1 695 ? 62.592 1.676 -11.909 1.00 22.31 695 GLN A O 1
ATOM 5571 N N . LYS A 1 696 ? 60.607 2.724 -12.121 1.00 21.44 696 LYS A N 1
ATOM 5572 C CA . LYS A 1 696 ? 60.656 3.513 -13.386 1.00 21.44 696 LYS A CA 1
ATOM 5573 C C . LYS A 1 696 ? 60.989 2.858 -14.747 1.00 21.44 696 LYS A C 1
ATOM 5575 O O . LYS A 1 696 ? 62.097 2.412 -15.016 1.00 21.44 696 LYS A O 1
ATOM 5580 N N . SER A 1 697 ? 60.132 3.258 -15.700 1.00 22.11 697 SER A N 1
ATOM 5581 C CA . SER A 1 697 ? 60.394 3.472 -17.141 1.00 22.11 697 SER A CA 1
ATOM 5582 C C . SER A 1 697 ? 60.412 2.217 -18.043 1.00 22.11 697 SER A C 1
ATOM 5584 O O . SER A 1 697 ? 60.595 1.113 -17.553 1.00 22.11 697 SER A O 1
ATOM 5586 N N . LYS A 1 698 ? 60.161 2.314 -19.362 1.00 24.02 698 LYS A N 1
ATOM 5587 C CA . LYS A 1 698 ? 60.084 3.515 -20.224 1.00 24.02 698 LYS A CA 1
ATOM 5588 C C . LYS A 1 698 ? 59.065 3.367 -21.375 1.00 24.02 698 LYS A C 1
ATOM 5590 O O . LYS A 1 698 ? 58.671 2.272 -21.746 1.00 24.02 698 LYS A O 1
ATOM 5595 N N . THR A 1 699 ? 58.657 4.514 -21.912 1.00 21.14 699 THR A N 1
ATOM 5596 C CA . THR A 1 699 ? 57.700 4.765 -23.010 1.00 21.14 699 THR A CA 1
ATOM 5597 C C . THR A 1 699 ? 57.997 4.104 -24.363 1.00 21.14 699 THR A C 1
ATOM 5599 O O . THR A 1 699 ? 59.153 4.148 -24.784 1.00 21.14 699 THR A O 1
ATOM 5602 N N . THR A 1 700 ? 56.939 3.837 -25.148 1.00 23.48 700 THR A N 1
ATOM 5603 C CA . THR A 1 700 ? 56.881 4.272 -26.567 1.00 23.48 700 THR A CA 1
ATOM 5604 C C . THR A 1 700 ? 55.449 4.556 -27.063 1.00 23.48 700 THR A C 1
ATOM 5606 O O . THR A 1 700 ? 54.469 4.206 -26.411 1.00 23.48 700 THR A O 1
ATOM 5609 N N . LYS A 1 701 ? 55.367 5.223 -28.221 1.00 22.27 701 LYS A N 1
ATOM 5610 C CA . LYS A 1 701 ? 54.200 5.507 -29.085 1.00 22.27 701 LYS A CA 1
ATOM 5611 C C . LYS A 1 701 ? 54.596 5.126 -30.540 1.00 22.27 701 LYS A C 1
ATOM 5613 O O . LYS A 1 701 ? 55.753 4.759 -30.734 1.00 22.27 701 LYS A O 1
ATOM 5618 N N . LEU A 1 702 ? 53.791 5.219 -31.605 1.00 22.30 702 LEU A N 1
ATOM 5619 C CA . LEU A 1 702 ? 52.433 5.758 -31.830 1.00 22.30 702 LEU A CA 1
ATOM 5620 C C . LEU A 1 702 ? 51.492 4.582 -32.275 1.00 22.30 702 LEU A C 1
ATOM 5622 O O . LEU A 1 702 ? 51.715 3.487 -31.769 1.00 22.30 702 LEU A O 1
ATOM 5626 N N . ASP A 1 703 ? 50.430 4.647 -33.099 1.00 22.91 703 ASP A N 1
ATOM 5627 C CA . ASP A 1 703 ? 49.820 5.722 -33.911 1.00 22.91 703 ASP A CA 1
ATOM 5628 C C . ASP A 1 703 ? 48.329 5.471 -34.244 1.00 22.91 703 ASP A C 1
ATOM 5630 O O . ASP A 1 703 ? 47.753 4.463 -33.835 1.00 22.91 703 ASP A O 1
ATOM 5634 N N . GLU A 1 704 ? 47.694 6.417 -34.943 1.00 23.30 704 GLU A N 1
ATOM 5635 C CA . GLU A 1 704 ? 46.233 6.567 -35.055 1.00 23.30 704 GLU A CA 1
ATOM 5636 C C . GLU A 1 704 ? 45.691 6.515 -36.517 1.00 23.30 704 GLU A C 1
ATOM 5638 O O . GLU A 1 704 ? 46.411 6.784 -37.474 1.00 23.30 704 GLU A O 1
ATOM 5643 N N . GLN A 1 705 ? 44.369 6.292 -36.652 1.00 24.42 705 GLN A N 1
ATOM 5644 C CA . GLN A 1 705 ? 43.443 6.778 -37.710 1.00 24.42 705 GLN A CA 1
ATOM 5645 C C . GLN A 1 705 ? 42.875 5.856 -38.824 1.00 24.42 705 GLN A C 1
ATOM 5647 O O . GLN A 1 705 ? 43.577 5.253 -39.625 1.00 24.42 705 GLN A O 1
ATOM 5652 N N . LYS A 1 706 ? 41.543 6.037 -38.969 1.00 24.22 706 LYS A N 1
ATOM 5653 C CA . LYS A 1 706 ? 40.680 6.061 -40.180 1.00 24.22 706 LYS A CA 1
ATOM 5654 C C . LYS A 1 706 ? 40.108 4.764 -40.787 1.00 24.22 706 LYS A C 1
ATOM 5656 O O . LYS A 1 706 ? 40.801 3.851 -41.210 1.00 24.22 706 LYS A O 1
ATOM 5661 N N . THR A 1 707 ? 38.780 4.804 -40.938 1.00 22.98 707 THR A N 1
ATOM 5662 C CA . THR A 1 707 ? 37.935 3.995 -41.839 1.00 22.98 707 THR A CA 1
ATOM 5663 C C . THR A 1 707 ? 37.712 4.742 -43.172 1.00 22.98 707 THR A C 1
ATOM 5665 O O . THR A 1 707 ? 38.043 5.933 -43.248 1.00 22.98 707 THR A O 1
ATOM 5668 N N . PRO A 1 708 ? 37.156 4.102 -44.229 1.00 31.88 708 PRO A N 1
ATOM 5669 C CA . PRO A 1 708 ? 35.700 4.234 -44.456 1.00 31.88 708 PRO A CA 1
ATOM 5670 C C . PRO A 1 708 ? 34.971 3.048 -45.163 1.00 31.88 708 PRO A C 1
ATOM 5672 O O . PRO A 1 708 ? 35.588 2.241 -45.841 1.00 31.88 708 PRO A O 1
ATOM 5675 N N . LYS A 1 709 ? 33.629 3.019 -45.001 1.00 25.06 709 LYS A N 1
ATOM 5676 C CA . LYS A 1 709 ? 32.502 2.585 -45.896 1.00 25.06 709 LYS A CA 1
ATOM 5677 C C . LYS A 1 709 ? 32.851 1.906 -47.262 1.00 25.06 709 LYS A C 1
ATOM 5679 O O . LYS A 1 709 ? 33.747 2.393 -47.932 1.00 25.06 709 LYS A O 1
ATOM 5684 N N . LYS A 1 710 ? 32.099 0.946 -47.852 1.00 23.67 710 LYS A N 1
ATOM 5685 C CA . LYS A 1 710 ? 30.630 0.670 -47.868 1.00 23.67 710 LYS A CA 1
ATOM 5686 C C . LYS A 1 710 ? 30.292 -0.627 -48.686 1.00 23.67 710 LYS A C 1
ATOM 5688 O O . LYS A 1 710 ? 31.154 -1.100 -49.411 1.00 23.67 710 LYS A O 1
ATOM 5693 N N . ASP A 1 711 ? 29.019 -1.056 -48.646 1.00 24.45 711 ASP A N 1
ATOM 5694 C CA . ASP A 1 711 ? 28.211 -1.770 -49.683 1.00 24.45 711 ASP A CA 1
ATOM 5695 C C . ASP A 1 711 ? 28.383 -3.276 -50.066 1.00 24.45 711 ASP A C 1
ATOM 5697 O O . ASP A 1 711 ? 29.141 -3.630 -50.960 1.00 24.45 711 ASP A O 1
ATOM 5701 N N . ASP A 1 712 ? 27.468 -4.086 -49.493 1.00 25.36 712 ASP A N 1
ATOM 5702 C CA . ASP A 1 712 ? 26.402 -4.887 -50.168 1.00 25.36 712 ASP A CA 1
ATOM 5703 C C . ASP A 1 712 ? 26.591 -6.376 -50.607 1.00 25.36 712 ASP A C 1
ATOM 5705 O O . ASP A 1 712 ? 27.672 -6.855 -50.939 1.00 25.36 712 ASP A O 1
ATOM 5709 N N . THR A 1 713 ? 25.442 -7.077 -50.676 1.00 24.11 713 THR A N 1
ATOM 5710 C CA . THR A 1 713 ? 25.105 -8.424 -51.211 1.00 24.11 713 THR A CA 1
ATOM 5711 C C . THR A 1 713 ? 25.306 -9.695 -50.351 1.00 24.11 713 THR A C 1
ATOM 5713 O O . THR A 1 713 ? 26.053 -9.743 -49.378 1.00 24.11 713 THR A O 1
ATOM 5716 N N . THR A 1 714 ? 24.521 -10.731 -50.693 1.00 24.72 714 THR A N 1
ATOM 5717 C CA . THR A 1 714 ? 24.228 -11.974 -49.940 1.00 24.72 714 THR A CA 1
ATOM 5718 C C . THR A 1 714 ? 24.785 -13.249 -50.595 1.00 24.72 714 THR A C 1
ATOM 5720 O O . THR A 1 714 ? 24.751 -13.316 -51.818 1.00 24.72 714 THR A O 1
ATOM 5723 N N . ASP A 1 715 ? 25.097 -14.313 -49.827 1.00 24.94 715 ASP A N 1
ATOM 5724 C CA . ASP A 1 715 ? 24.315 -15.586 -49.782 1.00 24.94 715 ASP A CA 1
ATOM 5725 C C . ASP A 1 715 ? 24.831 -16.553 -48.665 1.00 24.94 715 ASP A C 1
ATOM 5727 O O . ASP A 1 715 ? 25.533 -16.133 -47.745 1.00 24.94 715 ASP A O 1
ATOM 5731 N N . LYS A 1 716 ? 24.399 -17.827 -48.681 1.00 24.59 716 LYS A N 1
ATOM 5732 C CA . LYS A 1 716 ? 24.387 -18.802 -47.564 1.00 24.59 716 LYS A CA 1
ATOM 5733 C C . LYS A 1 716 ? 25.577 -19.789 -47.469 1.00 24.59 716 LYS A C 1
ATOM 5735 O O . LYS A 1 716 ? 26.287 -20.037 -48.434 1.00 24.59 716 LYS A O 1
ATOM 5740 N N . LYS A 1 717 ? 25.553 -20.524 -46.334 1.00 24.31 717 LYS A N 1
ATOM 5741 C CA . LYS A 1 717 ? 26.067 -21.893 -46.031 1.00 24.31 717 LYS A CA 1
ATOM 5742 C C . LYS A 1 717 ? 27.508 -22.071 -45.495 1.00 24.31 717 LYS A C 1
ATOM 5744 O O . LYS A 1 717 ? 28.466 -21.976 -46.240 1.00 24.31 717 LYS A O 1
ATOM 5749 N N . SER A 1 718 ? 27.570 -22.493 -44.215 1.00 22.69 718 SER A N 1
ATOM 5750 C CA . SER A 1 718 ? 28.263 -23.683 -43.634 1.00 22.69 718 SER A CA 1
ATOM 5751 C C . SER A 1 718 ? 29.725 -24.016 -44.039 1.00 22.69 718 SER A C 1
ATOM 5753 O O . SER A 1 718 ? 30.064 -23.999 -45.209 1.00 22.69 718 SER A O 1
ATOM 5755 N N . THR A 1 719 ? 30.619 -24.526 -43.174 1.00 24.83 719 THR A N 1
ATOM 5756 C CA . THR A 1 719 ? 30.408 -25.537 -42.108 1.00 24.83 719 THR A CA 1
ATOM 5757 C C . THR A 1 719 ? 31.618 -25.636 -41.153 1.00 24.83 719 THR A C 1
ATOM 5759 O O . THR A 1 719 ? 32.738 -25.474 -41.618 1.00 24.83 719 THR A O 1
ATOM 5762 N N . GLN A 1 720 ? 31.373 -26.049 -39.896 1.00 27.14 720 GLN A N 1
ATOM 5763 C CA . GLN A 1 720 ? 32.117 -27.000 -39.014 1.00 27.14 720 GLN A CA 1
ATOM 5764 C C . GLN A 1 720 ? 32.176 -26.463 -37.568 1.00 27.14 720 GLN A C 1
ATOM 5766 O O . GLN A 1 720 ? 32.495 -25.302 -37.360 1.00 27.14 720 GLN A O 1
ATOM 5771 N N . ARG A 1 721 ? 31.678 -27.163 -36.535 1.00 25.88 721 ARG A N 1
ATOM 5772 C CA . ARG A 1 721 ? 32.017 -28.499 -35.979 1.00 25.88 721 ARG A CA 1
ATOM 5773 C C . ARG A 1 721 ? 33.404 -28.578 -35.324 1.00 25.88 721 ARG A C 1
ATOM 5775 O O . ARG A 1 721 ? 34.388 -28.886 -35.983 1.00 25.88 721 ARG A O 1
ATOM 5782 N N . THR A 1 722 ? 33.412 -28.503 -33.996 1.00 24.77 722 THR A N 1
ATOM 5783 C CA . THR A 1 722 ? 34.213 -29.391 -33.135 1.00 24.77 722 THR A CA 1
ATOM 5784 C C . THR A 1 722 ? 33.251 -30.274 -32.330 1.00 24.77 722 THR A C 1
ATOM 5786 O O . THR A 1 722 ? 32.057 -29.975 -32.253 1.00 24.77 722 THR A O 1
ATOM 5789 N N . SER A 1 723 ? 33.720 -31.413 -31.815 1.00 27.30 723 SER A N 1
ATOM 5790 C CA . SER A 1 723 ? 32.839 -32.477 -31.312 1.00 27.30 723 SER A CA 1
ATOM 5791 C C . SER A 1 723 ? 33.442 -33.269 -30.156 1.00 27.30 723 SER A C 1
ATOM 5793 O O . SER A 1 723 ? 34.576 -33.735 -30.258 1.00 27.30 723 SER A O 1
ATOM 5795 N N . SER A 1 724 ? 32.628 -33.548 -29.142 1.00 27.97 724 SER A N 1
ATOM 5796 C CA . SER A 1 724 ? 32.759 -34.714 -28.265 1.00 27.97 724 SER A CA 1
ATOM 5797 C C . SER A 1 724 ? 31.475 -35.538 -28.388 1.00 27.97 724 SER A C 1
ATOM 5799 O O . SER A 1 724 ? 30.376 -34.988 -28.353 1.00 27.97 724 SER A O 1
ATOM 5801 N N . ALA A 1 725 ? 31.608 -36.843 -28.625 1.00 28.72 725 ALA A N 1
ATOM 5802 C CA . ALA A 1 725 ? 30.472 -37.722 -28.891 1.00 28.72 725 ALA A CA 1
ATOM 5803 C C . ALA A 1 725 ? 29.961 -38.398 -27.611 1.00 28.72 725 ALA A C 1
ATOM 5805 O O . ALA A 1 725 ? 30.736 -38.747 -26.721 1.00 28.72 725 ALA A O 1
ATOM 5806 N N . THR A 1 726 ? 28.652 -38.627 -27.562 1.00 33.28 726 THR A N 1
ATOM 5807 C CA . THR A 1 726 ? 28.002 -39.586 -26.664 1.00 33.28 726 THR A CA 1
ATOM 5808 C C . THR A 1 726 ? 27.353 -40.649 -27.542 1.00 33.28 726 THR A C 1
ATOM 5810 O O . THR A 1 726 ? 26.781 -40.312 -28.577 1.00 33.28 726 THR A O 1
ATOM 5813 N N . GLU A 1 727 ? 27.431 -41.914 -27.142 1.00 36.34 727 GLU A N 1
ATOM 5814 C CA . GLU A 1 727 ? 26.829 -43.041 -27.857 1.00 36.34 727 GLU A CA 1
ATOM 5815 C C . GLU A 1 727 ? 26.172 -44.023 -26.869 1.00 36.34 727 GLU A C 1
ATOM 5817 O O . GLU A 1 727 ? 26.667 -44.149 -25.746 1.00 36.34 727 GLU A O 1
ATOM 5822 N N . PRO A 1 728 ? 25.161 -44.808 -27.294 1.00 45.53 728 PRO A N 1
ATOM 5823 C CA . PRO A 1 728 ? 24.224 -44.535 -28.394 1.00 45.53 728 PRO A CA 1
ATOM 5824 C C . PRO A 1 728 ? 22.756 -44.919 -28.073 1.00 45.53 728 PRO A C 1
ATOM 5826 O O . PRO A 1 728 ? 22.460 -45.450 -27.011 1.00 45.53 728 PRO A O 1
ATOM 5829 N N . SER A 1 729 ? 21.896 -44.726 -29.085 1.00 30.53 729 SER A N 1
ATOM 5830 C CA . SER A 1 729 ? 20.532 -45.271 -29.269 1.00 30.53 729 SER A CA 1
ATOM 5831 C C . SER A 1 729 ? 19.375 -44.687 -28.425 1.00 30.53 729 SER A C 1
ATOM 5833 O O . SER A 1 729 ? 19.554 -44.267 -27.290 1.00 30.53 729 SER A O 1
ATOM 5835 N N . SER A 1 730 ? 18.135 -44.616 -28.932 1.00 36.38 730 SER A N 1
ATOM 5836 C CA . SER A 1 730 ? 17.680 -44.480 -30.336 1.00 36.38 730 SER A CA 1
ATOM 5837 C C . SER A 1 730 ? 16.179 -44.170 -30.398 1.00 36.38 730 SER A C 1
ATOM 5839 O O . SER A 1 730 ? 15.397 -45.000 -29.942 1.00 36.38 730 SER A O 1
ATOM 5841 N N . ASP A 1 731 ? 15.775 -43.095 -31.081 1.00 34.91 731 ASP A N 1
ATOM 5842 C CA . ASP A 1 731 ? 14.641 -43.146 -32.019 1.00 34.91 731 ASP A CA 1
ATOM 5843 C C . ASP A 1 731 ? 14.678 -41.952 -32.993 1.00 34.91 731 ASP A C 1
ATOM 5845 O O . ASP A 1 731 ? 15.227 -40.897 -32.670 1.00 34.91 731 ASP A O 1
ATOM 5849 N N . SER A 1 732 ? 14.113 -42.104 -34.193 1.00 44.47 732 SER A N 1
ATOM 5850 C CA . SER A 1 732 ? 14.058 -41.048 -35.217 1.00 44.47 732 SER A CA 1
ATOM 5851 C C . SER A 1 732 ? 12.613 -40.643 -35.497 1.00 44.47 732 SER A C 1
ATOM 5853 O O . SER A 1 732 ? 12.006 -41.065 -36.487 1.00 44.47 732 SER A O 1
ATOM 5855 N N . HIS A 1 733 ? 12.042 -39.832 -34.607 1.00 48.44 733 HIS A N 1
ATOM 5856 C CA . HIS A 1 733 ? 10.693 -39.303 -34.785 1.00 48.44 733 HIS A CA 1
ATOM 5857 C C . HIS A 1 733 ? 10.631 -38.388 -36.018 1.00 48.44 733 HIS A C 1
ATOM 5859 O O . HIS A 1 733 ? 11.425 -37.461 -36.165 1.00 48.44 733 HIS A O 1
ATOM 5865 N N . LYS A 1 734 ? 9.682 -38.661 -36.918 1.00 64.44 734 LYS A N 1
ATOM 5866 C CA . LYS A 1 734 ? 9.392 -37.794 -38.066 1.00 64.44 734 LYS A CA 1
ATOM 5867 C C . LYS A 1 734 ? 8.498 -36.645 -37.613 1.00 64.44 734 LYS A C 1
ATOM 5869 O O . LYS A 1 734 ? 7.453 -36.902 -37.012 1.00 64.44 734 LYS A O 1
ATOM 5874 N N . ASN A 1 735 ? 8.869 -35.417 -37.963 1.00 82.44 735 ASN A N 1
ATOM 5875 C CA . ASN A 1 735 ? 7.950 -34.286 -37.887 1.00 82.44 735 ASN A CA 1
ATOM 5876 C C . ASN A 1 735 ? 6.789 -34.490 -38.874 1.00 82.44 735 ASN A C 1
ATOM 5878 O O . ASN A 1 735 ? 6.930 -35.175 -39.893 1.00 82.44 735 ASN A O 1
ATOM 5882 N N . ILE A 1 736 ? 5.644 -33.895 -38.555 1.00 89.88 736 ILE A N 1
ATOM 5883 C CA . ILE A 1 736 ? 4.450 -33.844 -39.395 1.00 89.88 736 ILE A CA 1
ATOM 5884 C C . ILE A 1 736 ? 3.945 -32.404 -39.481 1.00 89.88 736 ILE A C 1
ATOM 5886 O O . ILE A 1 736 ? 4.170 -31.603 -38.574 1.00 89.88 736 ILE A O 1
ATOM 5890 N N . GLU A 1 737 ? 3.255 -32.091 -40.573 1.00 91.81 737 GLU A N 1
ATOM 5891 C CA . GLU A 1 737 ? 2.616 -30.792 -40.761 1.00 91.81 737 GLU A CA 1
ATOM 5892 C C . GLU A 1 737 ? 1.308 -30.700 -39.957 1.00 91.81 737 GLU A C 1
ATOM 5894 O O . GLU A 1 737 ? 0.486 -31.627 -39.957 1.00 91.81 737 GLU A O 1
ATOM 5899 N N . TYR A 1 738 ? 1.116 -29.553 -39.306 1.00 93.00 738 TYR A N 1
ATOM 5900 C CA . TYR A 1 738 ? -0.131 -29.123 -38.686 1.00 93.00 738 TYR A CA 1
ATOM 5901 C C . TYR A 1 738 ? -0.609 -27.837 -39.368 1.00 93.00 738 TYR A C 1
ATOM 5903 O O . TYR A 1 738 ? 0.124 -26.847 -39.403 1.00 93.00 738 TYR A O 1
ATOM 5911 N N . THR A 1 739 ? -1.852 -27.817 -39.852 1.00 93.94 739 THR A N 1
ATOM 5912 C CA . THR A 1 739 ? -2.535 -26.580 -40.262 1.00 93.94 739 THR A CA 1
ATOM 5913 C C . THR A 1 739 ? -3.412 -26.102 -39.109 1.00 93.94 739 THR A C 1
ATOM 5915 O O . THR A 1 739 ? -4.324 -26.817 -38.691 1.00 93.94 739 THR A O 1
ATOM 5918 N N . ILE A 1 740 ? -3.160 -24.902 -38.593 1.00 96.25 740 ILE A N 1
ATOM 5919 C CA . ILE A 1 740 ? -3.940 -24.279 -37.520 1.00 96.25 740 ILE A CA 1
ATOM 5920 C C . ILE A 1 740 ? -4.724 -23.115 -38.114 1.00 96.25 740 ILE A C 1
ATOM 5922 O O . ILE A 1 740 ? -4.163 -22.083 -38.459 1.00 96.25 740 ILE A O 1
ATOM 5926 N N . THR A 1 741 ? -6.030 -23.290 -38.217 1.00 94.00 741 THR A N 1
ATOM 5927 C CA . THR A 1 741 ? -6.989 -22.269 -38.630 1.00 94.00 741 THR A CA 1
ATOM 5928 C C . THR A 1 741 ? -7.549 -21.583 -37.389 1.00 94.00 741 THR A C 1
ATOM 5930 O O . THR A 1 741 ? -8.042 -22.261 -36.488 1.00 94.00 741 THR A O 1
ATOM 5933 N N . VAL A 1 742 ? -7.551 -20.256 -37.358 1.00 95.88 742 VAL A N 1
ATOM 5934 C CA . VAL A 1 742 ? -8.120 -19.437 -36.278 1.00 95.88 742 VAL A CA 1
ATOM 5935 C C . VAL A 1 742 ? -9.147 -18.480 -36.879 1.00 95.88 742 VAL A C 1
ATOM 5937 O O . VAL A 1 742 ? -8.867 -17.880 -37.913 1.00 95.88 742 VAL A O 1
ATOM 5940 N N . GLN A 1 743 ? -10.326 -18.327 -36.270 1.00 93.12 743 GLN A N 1
ATOM 5941 C CA . GLN A 1 743 ? -11.329 -17.347 -36.710 1.00 93.12 743 GLN A CA 1
ATOM 5942 C C . GLN A 1 743 ? -11.662 -16.356 -35.591 1.00 93.12 743 GLN A C 1
ATOM 5944 O O . GLN A 1 743 ? -12.321 -16.715 -34.617 1.00 93.12 743 GLN A O 1
ATOM 5949 N N . THR A 1 744 ? -11.245 -15.101 -35.752 1.00 93.19 744 THR A N 1
ATOM 5950 C CA . THR A 1 744 ? -11.722 -13.988 -34.920 1.00 93.19 744 THR A CA 1
ATOM 5951 C C . THR A 1 744 ? -13.183 -13.702 -35.261 1.00 93.19 744 THR A C 1
ATOM 5953 O O . THR A 1 744 ? -13.551 -13.634 -36.435 1.00 93.19 744 THR A O 1
ATOM 5956 N N . GLY A 1 745 ? -14.020 -13.495 -34.247 1.00 86.19 745 GLY A N 1
ATOM 5957 C CA . GLY A 1 745 ? -15.451 -13.289 -34.441 1.00 86.19 745 GLY A CA 1
ATOM 5958 C C . GLY A 1 745 ? -15.854 -11.911 -34.951 1.00 86.19 745 GLY A C 1
ATOM 5959 O O . GLY A 1 745 ? -15.054 -10.987 -35.102 1.00 86.19 745 GLY A O 1
ATOM 5960 N N . SER A 1 746 ? -17.148 -11.768 -35.238 1.00 85.44 746 SER A N 1
ATOM 5961 C CA . SER A 1 746 ? -17.714 -10.591 -35.917 1.00 85.44 746 SER A CA 1
ATOM 5962 C C . SER A 1 746 ? -18.302 -9.518 -34.983 1.00 85.44 746 SER A C 1
ATOM 5964 O O . SER A 1 746 ? -18.868 -8.527 -35.462 1.00 85.44 746 SER A O 1
ATOM 5966 N N . VAL A 1 747 ? -18.133 -9.648 -33.660 1.00 76.12 747 VAL A N 1
ATOM 5967 C CA . VAL A 1 747 ? -18.585 -8.656 -32.660 1.00 76.12 747 VAL A CA 1
ATOM 5968 C C . VAL A 1 747 ? -17.801 -7.336 -32.750 1.00 76.12 747 VAL A C 1
ATOM 5970 O O . VAL A 1 747 ? -16.832 -7.208 -33.505 1.00 76.12 747 VAL A O 1
ATOM 5973 N N . GLN A 1 748 ? -18.262 -6.270 -32.094 1.00 74.19 748 GLN A N 1
ATOM 5974 C CA . GLN A 1 748 ? -17.554 -4.981 -32.125 1.00 74.19 748 GLN A CA 1
ATOM 5975 C C . GLN A 1 748 ? -16.228 -5.083 -31.351 1.00 74.19 748 GLN A C 1
ATOM 5977 O O . GLN A 1 748 ? -16.200 -5.690 -30.292 1.00 74.19 748 GLN A O 1
ATOM 5982 N N . PHE A 1 749 ? -15.146 -4.515 -31.901 1.00 81.00 749 PHE A N 1
ATOM 5983 C CA . PHE A 1 749 ? -13.777 -4.589 -31.354 1.00 81.00 749 PHE A CA 1
ATOM 5984 C C . PHE A 1 749 ? -13.204 -6.012 -31.170 1.00 81.00 749 PHE A C 1
ATOM 5986 O O . PHE A 1 749 ? -12.317 -6.213 -30.358 1.00 81.00 749 PHE A O 1
ATOM 5993 N N . ALA A 1 750 ? -13.685 -6.996 -31.938 1.00 86.44 750 ALA A N 1
ATOM 5994 C CA . ALA A 1 750 ? -13.276 -8.397 -31.802 1.00 86.44 750 ALA A CA 1
ATOM 5995 C C . ALA A 1 750 ? -11.794 -8.701 -32.103 1.00 86.44 750 ALA A C 1
ATOM 5997 O O . ALA A 1 750 ? -11.299 -9.721 -31.635 1.00 86.44 750 ALA A O 1
ATOM 5998 N N . GLY A 1 751 ? -11.124 -7.895 -32.935 1.00 87.31 751 GLY A N 1
ATOM 5999 C CA . GLY A 1 751 ? -9.748 -8.146 -33.384 1.00 87.31 751 GLY A CA 1
ATOM 6000 C C . GLY A 1 751 ? -8.689 -7.675 -32.390 1.00 87.31 751 GLY A C 1
ATOM 6001 O O . GLY A 1 751 ? -8.937 -6.734 -31.641 1.00 87.31 751 GLY A O 1
ATOM 6002 N N . THR A 1 752 ? -7.520 -8.324 -32.404 1.00 90.75 752 THR A N 1
ATOM 6003 C CA . THR A 1 752 ? -6.459 -8.105 -31.408 1.00 90.75 752 THR A CA 1
ATOM 6004 C C . THR A 1 752 ? -5.113 -7.711 -32.015 1.00 90.75 752 THR A C 1
ATOM 6006 O O . THR A 1 752 ? -4.647 -8.308 -32.984 1.00 90.75 752 THR A O 1
ATOM 6009 N N . ASP A 1 753 ? -4.465 -6.736 -31.381 1.00 85.06 753 ASP A N 1
ATOM 6010 C CA . ASP A 1 753 ? -3.067 -6.345 -31.600 1.00 85.06 753 ASP A CA 1
ATOM 6011 C C . ASP A 1 753 ? -2.063 -7.317 -30.926 1.00 85.06 753 ASP A C 1
ATOM 6013 O O . ASP A 1 753 ? -0.851 -7.210 -31.137 1.00 85.06 753 ASP A O 1
ATOM 6017 N N . ALA A 1 754 ? -2.537 -8.210 -30.048 1.00 87.94 754 ALA A N 1
ATOM 6018 C CA . ALA A 1 754 ? -1.694 -8.999 -29.151 1.00 87.94 754 ALA A CA 1
ATOM 6019 C C . ALA A 1 754 ? -1.015 -10.189 -29.849 1.00 87.94 754 ALA A C 1
ATOM 6021 O O . ALA A 1 754 ? -1.532 -10.778 -30.800 1.00 87.94 754 ALA A O 1
ATOM 6022 N N . HIS A 1 755 ? 0.128 -10.636 -29.320 1.00 90.06 755 HIS A N 1
ATOM 6023 C CA . HIS A 1 755 ? 0.768 -11.844 -29.836 1.00 90.06 755 HIS A CA 1
ATOM 6024 C C . HIS A 1 755 ? -0.006 -13.091 -29.395 1.00 90.06 755 HIS A C 1
ATOM 6026 O O . HIS A 1 755 ? -0.024 -13.417 -28.207 1.00 90.06 755 HIS A O 1
ATOM 6032 N N . VAL A 1 756 ? -0.585 -13.818 -30.354 1.00 94.00 756 VAL A N 1
ATOM 6033 C CA . VAL A 1 756 ? -1.300 -15.080 -30.113 1.00 94.00 756 VAL A CA 1
ATOM 6034 C C . VAL A 1 756 ? -0.339 -16.279 -30.103 1.00 94.00 756 VAL A C 1
ATOM 6036 O O . VAL A 1 756 ? 0.558 -16.406 -30.946 1.00 94.00 756 VAL A O 1
ATOM 6039 N N . PHE A 1 757 ? -0.553 -17.190 -29.155 1.00 94.56 757 PHE A N 1
ATOM 6040 C CA . PHE A 1 757 ? 0.166 -18.448 -28.977 1.00 94.56 757 PHE A CA 1
ATOM 6041 C C . PHE A 1 757 ? -0.819 -19.617 -28.863 1.00 94.56 757 PHE A C 1
ATOM 6043 O O . PHE A 1 757 ? -1.920 -19.467 -28.335 1.00 94.56 757 PHE A O 1
ATOM 6050 N N . ILE A 1 758 ? -0.396 -20.801 -29.305 1.00 95.12 758 ILE A N 1
ATOM 6051 C CA . ILE A 1 758 ? -1.152 -22.046 -29.163 1.00 95.12 758 ILE A CA 1
ATOM 6052 C C . ILE A 1 758 ? -0.275 -23.190 -28.641 1.00 95.12 758 ILE A C 1
ATOM 6054 O O . ILE A 1 758 ? 0.901 -23.314 -28.986 1.00 95.12 758 ILE A O 1
ATOM 6058 N N . SER A 1 759 ? -0.860 -24.045 -27.808 1.00 92.12 759 SER A N 1
ATOM 6059 C CA . SER A 1 759 ? -0.298 -25.331 -27.385 1.00 92.12 759 SER A CA 1
ATOM 6060 C C . SER A 1 759 ? -1.202 -26.466 -27.867 1.00 92.12 759 SER A C 1
ATOM 6062 O O . SER A 1 759 ? -2.421 -26.342 -27.791 1.00 92.12 759 SER A O 1
ATOM 6064 N N . LEU A 1 760 ? -0.617 -27.565 -28.344 1.00 92.19 760 LEU A N 1
ATOM 6065 C CA . LEU A 1 760 ? -1.311 -28.770 -28.805 1.00 92.19 760 LEU A CA 1
ATOM 6066 C C . LEU A 1 760 ? -0.898 -29.959 -27.927 1.00 92.19 760 LEU A C 1
ATOM 6068 O O . LEU A 1 760 ? 0.283 -30.312 -27.890 1.00 92.19 760 LEU A O 1
ATOM 6072 N N . TYR A 1 761 ? -1.847 -30.608 -27.253 1.00 89.12 761 TYR A N 1
ATOM 6073 C CA . TYR A 1 761 ? -1.581 -31.751 -26.372 1.00 89.12 761 TYR A CA 1
ATOM 6074 C C . TYR A 1 761 ? -2.169 -33.021 -26.978 1.00 89.12 761 TYR A C 1
ATOM 6076 O O . TYR A 1 761 ? -3.384 -33.127 -27.134 1.00 89.12 761 TYR A O 1
ATOM 6084 N N . GLY A 1 762 ? -1.322 -33.988 -27.336 1.00 88.19 762 GLY A N 1
ATOM 6085 C CA . GLY A 1 762 ? -1.755 -35.285 -27.853 1.00 88.19 762 GLY A CA 1
ATOM 6086 C C . GLY A 1 762 ? -1.614 -36.429 -26.849 1.00 88.19 762 GLY A C 1
ATOM 6087 O O . GLY A 1 762 ? -1.376 -36.225 -25.658 1.00 88.19 762 GLY A O 1
ATOM 6088 N N . ASP A 1 763 ? -1.777 -37.661 -27.327 1.00 83.81 763 ASP A N 1
ATOM 6089 C CA . ASP A 1 763 ? -1.583 -38.880 -26.538 1.00 83.81 763 ASP A CA 1
ATOM 6090 C C . ASP A 1 763 ? -0.125 -39.370 -26.492 1.00 83.81 763 ASP A C 1
ATOM 6092 O O . ASP A 1 763 ? 0.223 -40.076 -25.546 1.00 83.81 763 ASP A O 1
ATOM 6096 N N . LYS A 1 764 ? 0.725 -38.965 -27.448 1.00 83.06 764 LYS A N 1
ATOM 6097 C CA . LYS A 1 764 ? 2.164 -39.291 -27.489 1.00 83.06 764 LYS A CA 1
ATOM 6098 C C . LYS A 1 764 ? 3.058 -38.136 -27.043 1.00 83.06 764 LYS A C 1
ATOM 6100 O O . LYS A 1 764 ? 3.934 -38.327 -26.210 1.00 83.06 764 LYS A O 1
ATOM 6105 N N . ASN A 1 765 ? 2.862 -36.954 -27.631 1.00 83.94 765 ASN A N 1
ATOM 6106 C CA . ASN A 1 765 ? 3.700 -35.769 -27.418 1.00 83.94 765 ASN A CA 1
ATOM 6107 C C . ASN A 1 765 ? 2.835 -34.506 -27.274 1.00 83.94 765 ASN A C 1
ATOM 6109 O O . ASN A 1 765 ? 1.611 -34.546 -27.404 1.00 83.94 765 ASN A O 1
ATOM 6113 N N . LYS A 1 766 ? 3.484 -33.369 -27.013 1.00 86.00 766 LYS A N 1
ATOM 6114 C CA . LYS A 1 766 ? 2.853 -32.047 -26.946 1.00 86.00 766 LYS A CA 1
ATOM 6115 C C . LYS A 1 766 ? 3.739 -30.985 -27.591 1.00 86.00 766 LYS A C 1
ATOM 6117 O O . LYS A 1 766 ? 4.958 -31.041 -27.454 1.00 86.00 766 LYS A O 1
ATOM 6122 N N . ILE A 1 767 ? 3.107 -30.004 -28.219 1.00 87.56 767 ILE A N 1
ATOM 6123 C CA . ILE A 1 767 ? 3.722 -28.777 -28.737 1.00 87.56 767 ILE A CA 1
ATOM 6124 C C . ILE A 1 767 ? 3.257 -27.659 -27.803 1.00 87.56 767 ILE A C 1
ATOM 6126 O O . ILE A 1 767 ? 2.063 -27.551 -27.536 1.00 87.56 767 ILE A O 1
ATOM 6130 N N . VAL A 1 768 ? 4.169 -26.862 -27.243 1.00 84.12 768 VAL A N 1
ATOM 6131 C CA . VAL A 1 768 ? 3.838 -25.916 -26.160 1.00 84.12 768 VAL A CA 1
ATOM 6132 C C . VAL A 1 768 ? 4.205 -24.491 -26.556 1.00 84.12 768 VAL A C 1
ATOM 6134 O O . VAL A 1 768 ? 5.354 -24.219 -26.895 1.00 84.12 768 VAL A O 1
ATOM 6137 N N . ARG A 1 769 ? 3.230 -23.580 -26.448 1.00 84.44 769 ARG A N 1
ATOM 6138 C CA . ARG A 1 769 ? 3.366 -22.127 -26.634 1.00 84.44 769 ARG A CA 1
ATOM 6139 C C . ARG A 1 769 ? 3.988 -21.719 -27.981 1.00 84.44 769 ARG A C 1
ATOM 6141 O O . ARG A 1 769 ? 4.831 -20.824 -28.049 1.00 84.44 769 ARG A O 1
ATOM 6148 N N . TYR A 1 770 ? 3.555 -22.357 -29.066 1.00 90.69 770 TYR A N 1
ATOM 6149 C CA . TYR A 1 770 ? 3.933 -21.979 -30.426 1.00 90.69 770 TYR A CA 1
ATOM 6150 C C . TYR A 1 770 ? 3.281 -20.640 -30.805 1.00 90.69 770 TYR A C 1
ATOM 6152 O O . TYR A 1 770 ? 2.069 -20.487 -30.680 1.00 90.69 770 TYR A O 1
ATOM 6160 N N . GLN A 1 771 ? 4.062 -19.658 -31.263 1.00 92.62 771 GLN A N 1
ATOM 6161 C CA . GLN A 1 771 ? 3.555 -18.318 -31.587 1.00 92.62 771 GLN A CA 1
ATOM 6162 C C . GLN A 1 771 ? 3.074 -18.225 -33.042 1.00 92.62 771 GLN A C 1
ATOM 6164 O O . GLN A 1 771 ? 3.833 -18.501 -33.974 1.00 92.62 771 GLN A O 1
ATOM 6169 N N . LEU A 1 772 ? 1.846 -17.754 -33.246 1.00 92.94 772 LEU A N 1
ATOM 6170 C CA . LEU A 1 772 ? 1.209 -17.639 -34.558 1.00 92.94 772 LEU A CA 1
ATOM 6171 C C . LEU A 1 772 ? 1.628 -16.331 -35.259 1.00 92.94 772 LEU A C 1
ATOM 6173 O O . LEU A 1 772 ? 0.949 -15.312 -35.183 1.00 92.94 772 LEU A O 1
ATOM 6177 N N . LYS A 1 773 ? 2.808 -16.345 -35.899 1.00 86.75 773 LYS A N 1
ATOM 6178 C CA . LYS A 1 773 ? 3.489 -15.136 -36.423 1.00 86.75 773 LYS A CA 1
ATOM 6179 C C . LYS A 1 773 ? 3.171 -14.749 -37.867 1.00 86.75 773 LYS A C 1
ATOM 6181 O O . LYS A 1 773 ? 3.467 -13.627 -38.268 1.00 86.75 773 LYS A O 1
ATOM 6186 N N . THR A 1 774 ? 2.706 -15.676 -38.698 1.00 85.44 774 THR A N 1
ATOM 6187 C CA . THR A 1 774 ? 2.517 -15.450 -40.142 1.00 85.44 774 THR A CA 1
ATOM 6188 C C . THR A 1 774 ? 1.493 -16.446 -40.661 1.00 85.44 774 THR A C 1
ATOM 6190 O O . THR A 1 774 ? 1.768 -17.646 -40.648 1.00 85.44 774 THR A O 1
ATOM 6193 N N . SER A 1 775 ? 0.324 -15.967 -41.087 1.00 89.44 775 SER A N 1
ATOM 6194 C CA . SER A 1 775 ? -0.660 -16.807 -41.767 1.00 89.44 775 SER A CA 1
ATOM 6195 C C . SER A 1 775 ? -0.328 -16.925 -43.258 1.00 89.44 775 SER A C 1
ATOM 6197 O O . SER A 1 775 ? 0.415 -16.127 -43.833 1.00 89.44 775 SER A O 1
ATOM 6199 N N . VAL A 1 776 ? -0.841 -17.979 -43.884 1.00 88.06 776 VAL A N 1
ATOM 6200 C CA . VAL A 1 776 ? -0.670 -18.292 -45.309 1.00 88.06 776 VAL A CA 1
ATOM 6201 C C . VAL A 1 776 ? -1.550 -17.386 -46.177 1.00 88.06 776 VAL A C 1
ATOM 6203 O O . VAL A 1 776 ? -1.249 -17.163 -47.349 1.00 88.06 776 VAL A O 1
ATOM 6206 N N . ASN A 1 777 ? -2.642 -16.869 -45.609 1.00 84.38 777 ASN A N 1
ATOM 6207 C CA . ASN A 1 777 ? -3.709 -16.183 -46.328 1.00 84.38 777 ASN A CA 1
ATOM 6208 C C . ASN A 1 777 ? -3.753 -14.658 -46.111 1.00 84.38 777 ASN A C 1
ATOM 6210 O O . ASN A 1 777 ? -4.073 -13.950 -47.068 1.00 84.38 777 ASN A O 1
ATOM 6214 N N . ASN A 1 778 ? -3.392 -14.133 -44.932 1.00 85.69 778 ASN A N 1
ATOM 6215 C CA . ASN A 1 778 ? -3.467 -12.695 -44.635 1.00 85.69 778 ASN A CA 1
ATOM 6216 C C . ASN A 1 778 ? -2.103 -12.105 -44.226 1.00 85.69 778 ASN A C 1
ATOM 6218 O O . ASN A 1 778 ? -1.169 -12.809 -43.854 1.00 85.69 778 ASN A O 1
ATOM 6222 N N . ARG A 1 779 ? -1.973 -10.773 -44.315 1.00 77.94 779 ARG A N 1
ATOM 6223 C CA . ARG A 1 779 ? -0.770 -10.033 -43.866 1.00 77.94 779 ARG A CA 1
ATOM 6224 C C . ARG A 1 779 ? -0.948 -9.328 -42.527 1.00 77.94 779 ARG A C 1
ATOM 6226 O O . ARG A 1 779 ? 0.035 -9.142 -41.820 1.00 77.94 779 ARG A O 1
ATOM 6233 N N . ASN A 1 780 ? -2.175 -8.909 -42.229 1.00 81.25 780 ASN A N 1
ATOM 6234 C CA . ASN A 1 780 ? -2.589 -8.482 -40.901 1.00 81.25 780 ASN A CA 1
ATOM 6235 C C . ASN A 1 780 ? -3.336 -9.661 -40.274 1.00 81.25 780 ASN A C 1
ATOM 6237 O O . ASN A 1 780 ? -4.050 -10.351 -41.002 1.00 81.25 780 ASN A O 1
ATOM 6241 N N . LEU A 1 781 ? -3.141 -9.929 -38.986 1.00 88.75 781 LEU A N 1
ATOM 6242 C CA . LEU A 1 781 ? -3.600 -11.165 -38.343 1.00 88.75 781 LEU A CA 1
ATOM 6243 C C . LEU A 1 781 ? -4.719 -10.876 -37.341 1.00 88.75 781 LEU A C 1
ATOM 6245 O O . LEU A 1 781 ? -4.743 -9.808 -36.741 1.00 88.75 781 LEU A O 1
ATOM 6249 N N . PHE A 1 782 ? -5.610 -11.847 -37.140 1.00 93.19 782 PHE A N 1
ATOM 6250 C CA . PHE A 1 782 ? -6.645 -11.844 -36.099 1.00 93.19 782 PHE A CA 1
ATOM 6251 C C . PHE A 1 782 ? -7.647 -10.680 -36.161 1.00 93.19 782 PHE A C 1
ATOM 6253 O O . PHE A 1 782 ? -8.325 -10.407 -35.171 1.00 93.19 782 PHE A O 1
ATOM 6260 N N . GLU A 1 783 ? -7.796 -10.037 -37.319 1.00 91.00 783 GLU A N 1
ATOM 6261 C CA . GLU A 1 783 ? -8.744 -8.941 -37.547 1.00 91.00 783 GLU A CA 1
ATOM 6262 C C . GLU A 1 783 ? -10.211 -9.337 -37.322 1.00 91.00 783 GLU A C 1
ATOM 6264 O O . GLU A 1 783 ? -10.582 -10.506 -37.416 1.00 91.00 783 GLU A O 1
ATOM 6269 N N . LYS A 1 784 ? -11.083 -8.357 -37.055 1.00 91.56 784 LYS A N 1
ATOM 6270 C CA . LYS A 1 784 ? -12.515 -8.607 -36.795 1.00 91.56 784 LYS A CA 1
ATOM 6271 C C . LYS A 1 784 ? -13.169 -9.408 -37.936 1.00 91.56 784 LYS A C 1
ATOM 6273 O O . LYS A 1 784 ? -13.243 -8.938 -39.070 1.00 91.56 784 LYS A O 1
ATOM 6278 N N . GLY A 1 785 ? -13.743 -10.569 -37.614 1.00 84.88 785 GLY A N 1
ATOM 6279 C CA . GLY A 1 785 ? -14.386 -11.469 -38.578 1.00 84.88 785 GLY A CA 1
ATOM 6280 C C . GLY A 1 785 ? -13.416 -12.174 -39.535 1.00 84.88 785 GLY A C 1
ATOM 6281 O O . GLY A 1 785 ? -13.868 -12.807 -40.492 1.00 84.88 785 GLY A O 1
ATOM 6282 N N . GLN A 1 786 ? -12.103 -12.040 -39.329 1.00 89.75 786 GLN A N 1
ATOM 6283 C CA . GLN A 1 786 ? -11.077 -12.636 -40.175 1.00 89.75 786 GLN A CA 1
ATOM 6284 C C . GLN A 1 786 ? -10.790 -14.083 -39.767 1.00 89.75 786 GLN A C 1
ATOM 6286 O O . GLN A 1 786 ? -10.896 -14.481 -38.606 1.00 89.75 786 GLN A O 1
ATOM 6291 N N . LYS A 1 787 ? -10.378 -14.867 -40.761 1.00 93.44 787 LYS A N 1
ATOM 6292 C CA . LYS A 1 787 ? -9.920 -16.241 -40.608 1.00 93.44 787 LYS A CA 1
ATOM 6293 C C . LYS A 1 787 ? -8.470 -16.348 -41.064 1.00 93.44 787 LYS A C 1
ATOM 6295 O O . LYS A 1 787 ? -8.179 -16.052 -42.221 1.00 93.44 787 LYS A O 1
ATOM 6300 N N . ASP A 1 788 ? -7.586 -16.787 -40.181 1.00 92.81 788 ASP A N 1
ATOM 6301 C CA . ASP A 1 788 ? -6.146 -16.906 -40.404 1.00 92.81 788 ASP A CA 1
ATOM 6302 C C . ASP A 1 788 ? -5.701 -18.370 -40.364 1.00 92.81 788 ASP A C 1
ATOM 6304 O O . ASP A 1 788 ? -5.973 -19.084 -39.399 1.00 92.81 788 ASP A O 1
ATOM 6308 N N . ASP A 1 789 ? -5.006 -18.812 -41.412 1.00 91.50 789 ASP A N 1
ATOM 6309 C CA . ASP A 1 789 ? -4.500 -20.181 -41.546 1.00 91.50 789 ASP A CA 1
ATOM 6310 C C . ASP A 1 789 ? -2.973 -20.207 -41.373 1.00 91.50 789 ASP A C 1
ATOM 6312 O O . ASP A 1 789 ? -2.240 -19.623 -42.166 1.00 91.50 789 ASP A O 1
ATOM 6316 N N . PHE A 1 790 ? -2.477 -20.900 -40.351 1.00 95.44 790 PHE A N 1
ATOM 6317 C CA . PHE A 1 790 ? -1.056 -21.049 -40.016 1.00 95.44 790 PHE A CA 1
ATOM 6318 C C . PHE A 1 790 ? -0.580 -22.481 -40.292 1.00 95.44 790 PHE A C 1
ATOM 6320 O O . PHE A 1 790 ? -1.353 -23.428 -40.159 1.00 95.44 790 PHE A O 1
ATOM 6327 N N . VAL A 1 791 ? 0.699 -22.658 -40.634 1.00 91.75 791 VAL A N 1
ATOM 6328 C CA . VAL A 1 791 ? 1.311 -23.977 -40.885 1.00 91.75 791 VAL A CA 1
ATOM 6329 C C . VAL A 1 791 ? 2.596 -24.121 -40.069 1.00 91.75 791 VAL A C 1
ATOM 6331 O O . VAL A 1 791 ? 3.419 -23.205 -40.052 1.00 91.75 791 VAL A O 1
ATOM 6334 N N . LEU A 1 792 ? 2.775 -25.270 -39.411 1.00 92.56 792 LEU A N 1
ATOM 6335 C CA . LEU A 1 792 ? 4.008 -25.646 -38.712 1.00 92.56 792 LEU A CA 1
ATOM 6336 C C . LEU A 1 792 ? 4.353 -27.127 -38.918 1.00 92.56 792 LEU A C 1
ATOM 6338 O O . LEU A 1 792 ? 3.463 -27.966 -39.035 1.00 92.56 792 LEU A O 1
ATOM 6342 N N . GLU A 1 793 ? 5.648 -27.444 -38.896 1.00 91.25 793 GLU A N 1
ATOM 6343 C CA . GLU A 1 793 ? 6.175 -28.814 -38.906 1.00 91.25 793 GLU A CA 1
ATOM 6344 C C . GLU A 1 793 ? 6.814 -29.137 -37.548 1.00 91.25 793 GLU A C 1
ATOM 6346 O O . GLU A 1 793 ? 7.845 -28.566 -37.191 1.00 91.25 793 GLU A O 1
ATOM 6351 N N . ASP A 1 794 ? 6.241 -30.076 -36.797 1.00 89.56 794 ASP A N 1
ATOM 6352 C CA . ASP A 1 794 ? 6.734 -30.461 -35.463 1.00 89.56 794 ASP A CA 1
ATOM 6353 C C . ASP A 1 794 ? 6.490 -31.962 -35.198 1.00 89.56 794 ASP A C 1
ATOM 6355 O O . ASP A 1 794 ? 5.917 -32.666 -36.033 1.00 89.56 794 ASP A O 1
ATOM 6359 N N . ILE A 1 795 ? 6.950 -32.487 -34.064 1.00 89.06 795 ILE A N 1
ATOM 6360 C CA . ILE A 1 795 ? 6.843 -33.899 -33.670 1.00 89.06 795 ILE A CA 1
ATOM 6361 C C . ILE A 1 795 ? 5.398 -34.434 -33.727 1.00 89.06 795 ILE A C 1
ATOM 6363 O O . ILE A 1 795 ? 4.443 -33.717 -33.436 1.00 89.06 795 ILE A O 1
ATOM 6367 N N . ASP A 1 796 ? 5.218 -35.722 -34.056 1.00 89.06 796 ASP A N 1
ATOM 6368 C CA . ASP A 1 796 ? 3.911 -36.396 -33.989 1.00 89.06 796 ASP A CA 1
ATOM 6369 C C . ASP A 1 796 ? 3.362 -36.432 -32.548 1.00 89.06 796 ASP A C 1
ATOM 6371 O O . ASP A 1 796 ? 3.789 -37.252 -31.729 1.00 89.06 796 ASP A O 1
ATOM 6375 N N . ILE A 1 797 ? 2.368 -35.589 -32.250 1.00 88.25 797 ILE A N 1
ATOM 6376 C CA . ILE A 1 797 ? 1.637 -35.606 -30.973 1.00 88.25 797 ILE A CA 1
ATOM 6377 C C . ILE A 1 797 ? 0.727 -36.830 -30.823 1.00 88.25 797 ILE A C 1
ATOM 6379 O O . ILE A 1 797 ? 0.319 -37.141 -29.707 1.00 88.25 797 ILE A O 1
ATOM 6383 N N . GLY A 1 798 ? 0.450 -37.551 -31.915 1.00 87.50 798 GLY A N 1
ATOM 6384 C CA . GLY A 1 798 ? -0.514 -38.644 -31.959 1.00 87.50 798 GLY A CA 1
ATOM 6385 C C . GLY A 1 798 ? -1.949 -38.128 -32.081 1.00 87.50 798 GLY A C 1
ATOM 6386 O O . GLY A 1 798 ? -2.226 -37.283 -32.929 1.00 87.50 798 GLY A O 1
ATOM 6387 N N . HIS A 1 799 ? -2.874 -38.647 -31.279 1.00 83.62 799 HIS A N 1
ATOM 6388 C CA . HIS A 1 799 ? -4.253 -38.163 -31.217 1.00 83.62 799 HIS A CA 1
ATOM 6389 C C . HIS A 1 799 ? -4.341 -36.904 -30.348 1.00 83.62 799 HIS A C 1
ATOM 6391 O O . HIS A 1 799 ? -4.138 -36.967 -29.137 1.00 83.62 799 HIS A O 1
ATOM 6397 N N . LEU A 1 800 ? -4.664 -35.766 -30.969 1.00 88.00 800 LEU A N 1
ATOM 6398 C CA . LEU A 1 800 ? -4.893 -34.482 -30.297 1.00 88.00 800 LEU A CA 1
ATOM 6399 C C . LEU A 1 800 ? -6.040 -34.586 -29.269 1.00 88.00 800 LEU A C 1
ATOM 6401 O O . LEU A 1 800 ? -7.166 -34.924 -29.637 1.00 88.00 800 LEU A O 1
ATOM 6405 N N . LYS A 1 801 ? -5.740 -34.286 -27.999 1.00 87.06 801 LYS A N 1
ATOM 6406 C CA . LYS A 1 801 ? -6.639 -34.376 -26.835 1.00 87.06 801 LYS A CA 1
ATOM 6407 C C . LYS A 1 801 ? -7.172 -33.026 -26.370 1.00 87.06 801 LYS A C 1
ATOM 6409 O O . LYS A 1 801 ? -8.365 -32.935 -26.128 1.00 87.06 801 LYS A O 1
ATOM 6414 N N . THR A 1 802 ? -6.315 -32.014 -26.243 1.00 87.50 802 THR A N 1
ATOM 6415 C CA . THR A 1 802 ? -6.693 -30.630 -25.897 1.00 87.50 802 THR A CA 1
ATOM 6416 C C . THR A 1 802 ? -5.796 -29.637 -26.632 1.00 87.50 802 THR A C 1
ATOM 6418 O O . THR A 1 802 ? -4.720 -29.994 -27.130 1.00 87.50 802 THR A O 1
ATOM 6421 N N . ILE A 1 803 ? -6.234 -28.382 -26.709 1.00 92.88 803 ILE A N 1
ATOM 6422 C CA . ILE A 1 803 ? -5.376 -27.246 -27.071 1.00 92.88 803 ILE A CA 1
ATOM 6423 C C . ILE A 1 803 ? -5.456 -26.171 -25.992 1.00 92.88 803 ILE A C 1
ATOM 6425 O O . ILE A 1 803 ? -6.481 -26.046 -25.331 1.00 92.88 803 ILE A O 1
ATOM 6429 N N . THR A 1 804 ? -4.424 -25.342 -25.871 1.00 90.81 804 THR A N 1
ATOM 6430 C CA . THR A 1 804 ? -4.522 -24.056 -25.161 1.00 90.81 804 THR A CA 1
ATOM 6431 C C . THR A 1 804 ? -4.309 -22.940 -26.165 1.00 90.81 804 THR A C 1
ATOM 6433 O O . THR A 1 804 ? -3.282 -22.943 -26.838 1.00 90.81 804 THR A O 1
ATOM 6436 N N . ILE A 1 805 ? -5.246 -21.999 -26.263 1.00 94.31 805 ILE A N 1
ATOM 6437 C CA . ILE A 1 805 ? -5.125 -20.785 -27.078 1.00 94.31 805 ILE A CA 1
ATOM 6438 C C . ILE A 1 805 ? -5.017 -19.574 -26.148 1.00 94.31 805 ILE A C 1
ATOM 6440 O O . ILE A 1 805 ? -5.757 -19.471 -25.168 1.00 94.31 805 ILE A O 1
ATOM 6444 N N . GLU A 1 806 ? -4.063 -18.682 -26.405 1.00 92.31 806 GLU A N 1
ATOM 6445 C CA . GLU A 1 806 ? -3.789 -17.543 -25.526 1.00 92.31 806 GLU A CA 1
ATOM 6446 C C . GLU A 1 806 ? -3.122 -16.373 -26.249 1.00 92.31 806 GLU A C 1
ATOM 6448 O O . GLU A 1 806 ? -2.552 -16.538 -27.325 1.00 92.31 806 GLU A O 1
ATOM 6453 N N . HIS A 1 807 ? -3.138 -15.196 -25.630 1.00 91.44 807 HIS A N 1
ATOM 6454 C CA . HIS A 1 807 ? -2.404 -14.015 -26.083 1.00 91.44 807 HIS A CA 1
ATOM 6455 C C . HIS A 1 807 ? -1.641 -13.365 -24.919 1.00 91.44 807 HIS A C 1
ATOM 6457 O O . HIS A 1 807 ? -1.914 -13.630 -23.748 1.00 91.44 807 HIS A O 1
ATOM 6463 N N . ASP A 1 808 ? -0.626 -12.548 -25.211 1.00 84.94 808 ASP A N 1
ATOM 6464 C CA . ASP A 1 808 ? 0.208 -11.926 -24.167 1.00 84.94 808 ASP A CA 1
ATOM 6465 C C . ASP A 1 808 ? -0.406 -10.674 -23.508 1.00 84.94 808 ASP A C 1
ATOM 6467 O O . ASP A 1 808 ? 0.105 -10.211 -22.479 1.00 84.94 808 ASP A O 1
ATOM 6471 N N . GLY A 1 809 ? -1.509 -10.160 -24.061 1.00 77.25 809 GLY A N 1
ATOM 6472 C CA . GLY A 1 809 ? -2.163 -8.927 -23.623 1.00 77.25 809 GLY A CA 1
ATOM 6473 C C . GLY A 1 809 ? -1.413 -7.650 -24.024 1.00 77.25 809 GLY A C 1
ATOM 6474 O O . GLY A 1 809 ? -1.536 -6.642 -23.334 1.00 77.25 809 GLY A O 1
ATOM 6475 N N . THR A 1 810 ? -0.591 -7.689 -25.078 1.00 75.06 810 THR A N 1
ATOM 6476 C CA . THR A 1 810 ? 0.063 -6.489 -25.632 1.00 75.06 810 THR A CA 1
ATOM 6477 C C . THR A 1 810 ? -0.790 -5.804 -26.707 1.00 75.06 810 THR A C 1
ATOM 6479 O O . THR A 1 810 ? -1.755 -6.379 -27.200 1.00 75.06 810 THR A O 1
ATOM 6482 N N . GLY A 1 811 ? -0.444 -4.558 -27.054 1.00 68.38 811 GLY A N 1
ATOM 6483 C CA . GLY A 1 811 ? -1.184 -3.744 -28.026 1.00 68.38 811 GLY A CA 1
ATOM 6484 C C . GLY A 1 811 ? -2.117 -2.706 -27.394 1.00 68.38 811 GLY A C 1
ATOM 6485 O O . GLY A 1 811 ? -2.068 -2.485 -26.184 1.00 68.38 811 GLY A O 1
ATOM 6486 N N . VAL A 1 812 ? -2.922 -2.026 -28.218 1.00 64.50 812 VAL A N 1
ATOM 6487 C CA . VAL A 1 812 ? -3.904 -1.017 -27.766 1.00 64.50 812 VAL A CA 1
ATOM 6488 C C . VAL A 1 812 ? -5.312 -1.615 -27.752 1.00 64.50 812 VAL A C 1
ATOM 6490 O O . VAL A 1 812 ? -6.061 -1.380 -26.808 1.00 64.50 812 VAL A O 1
ATOM 6493 N N . ALA A 1 813 ? -5.641 -2.445 -28.742 1.00 74.94 813 ALA A N 1
ATOM 6494 C CA . ALA A 1 813 ? -6.766 -3.373 -28.709 1.00 74.94 813 ALA A CA 1
ATOM 6495 C C . ALA A 1 813 ? -6.242 -4.776 -28.358 1.00 74.94 813 ALA A C 1
ATOM 6497 O O . ALA A 1 813 ? -6.026 -5.613 -29.228 1.00 74.94 813 ALA A O 1
ATOM 6498 N N . ALA A 1 814 ? -5.954 -5.016 -27.075 1.00 82.50 814 ALA A N 1
ATOM 6499 C CA . ALA A 1 814 ? -5.392 -6.293 -26.629 1.00 82.50 814 ALA A CA 1
ATOM 6500 C C . ALA A 1 814 ? -6.451 -7.404 -26.491 1.00 82.50 814 ALA A C 1
ATOM 6502 O O . ALA A 1 814 ? -6.142 -8.561 -26.772 1.00 82.50 814 ALA A O 1
ATOM 6503 N N . GLY A 1 815 ? -7.677 -7.067 -26.070 1.00 85.31 815 GLY A N 1
ATOM 6504 C CA . GLY A 1 815 ? -8.797 -8.006 -25.945 1.00 85.31 815 GLY A CA 1
ATOM 6505 C C . GLY A 1 815 ? -9.209 -8.605 -27.292 1.00 85.31 815 GLY A C 1
ATOM 6506 O O . GLY A 1 815 ? -9.142 -7.938 -28.321 1.00 85.31 815 GLY A O 1
ATOM 6507 N N . TRP A 1 816 ? -9.603 -9.876 -27.293 1.00 93.81 816 TRP A N 1
ATOM 6508 C CA . TRP A 1 816 ? -9.802 -10.670 -28.505 1.00 93.81 816 TRP A CA 1
ATOM 6509 C C . TRP A 1 816 ? -11.078 -11.506 -28.410 1.00 93.81 816 TRP A C 1
ATOM 6511 O O . TRP A 1 816 ? -11.230 -12.271 -27.464 1.00 93.81 816 TRP A O 1
ATOM 6521 N N . TYR A 1 817 ? -11.988 -11.424 -29.381 1.00 91.62 817 TYR A N 1
ATOM 6522 C CA . TYR A 1 817 ? -13.149 -12.319 -29.436 1.00 91.62 817 TYR A CA 1
ATOM 6523 C C . TYR A 1 817 ? -12.918 -13.422 -30.472 1.00 91.62 817 TYR A C 1
ATOM 6525 O O . TYR A 1 817 ? -12.832 -13.161 -31.675 1.00 91.62 817 TYR A O 1
ATOM 6533 N N . LEU A 1 818 ? -12.828 -14.665 -30.004 1.00 92.00 818 LEU A N 1
ATOM 6534 C CA . LEU A 1 818 ? -12.465 -15.836 -30.800 1.00 92.00 818 LEU A CA 1
ATOM 6535 C C . LEU A 1 818 ? -13.707 -16.702 -31.055 1.00 92.00 818 LEU A C 1
ATOM 6537 O O . LEU A 1 818 ? -14.322 -17.177 -30.103 1.00 92.00 818 LEU A O 1
ATOM 6541 N N . ASP A 1 819 ? -14.058 -16.949 -32.323 1.00 86.06 819 ASP A N 1
ATOM 6542 C CA . ASP A 1 819 ? -15.161 -17.853 -32.686 1.00 86.06 819 ASP A CA 1
ATOM 6543 C C . ASP A 1 819 ? -14.738 -19.315 -32.496 1.00 86.06 819 ASP A C 1
ATOM 6545 O O . ASP A 1 819 ? -15.398 -20.072 -31.785 1.00 86.06 819 ASP A O 1
ATOM 6549 N N . PHE A 1 820 ? -13.638 -19.729 -33.135 1.00 92.56 820 PHE A N 1
ATOM 6550 C CA . PHE A 1 820 ? -13.108 -21.092 -33.041 1.00 92.56 820 PHE A CA 1
ATOM 6551 C C . PHE A 1 820 ? -11.637 -21.201 -33.464 1.00 92.56 820 PHE A C 1
ATOM 6553 O O . PHE A 1 820 ? -11.107 -20.379 -34.216 1.00 92.56 820 PHE A O 1
ATOM 6560 N N . VAL A 1 821 ? -11.018 -22.311 -33.057 1.00 94.31 821 VAL A N 1
ATOM 6561 C CA . VAL A 1 821 ? -9.777 -22.842 -33.638 1.00 94.31 821 VAL A CA 1
ATOM 6562 C C . VAL A 1 821 ? -10.080 -24.181 -34.319 1.00 94.31 821 VAL A C 1
ATOM 6564 O O . VAL A 1 821 ? -10.904 -24.961 -33.847 1.00 94.31 821 VAL A O 1
ATOM 6567 N N . GLN A 1 822 ? -9.427 -24.471 -35.439 1.00 93.94 822 GLN A N 1
ATOM 6568 C CA . GLN A 1 822 ? -9.476 -25.762 -36.124 1.00 93.94 822 GLN A CA 1
ATOM 6569 C C . GLN A 1 822 ? -8.044 -26.235 -36.380 1.00 93.94 822 GLN A C 1
ATOM 6571 O O . GLN A 1 822 ? -7.260 -25.519 -36.995 1.00 93.94 822 GLN A O 1
ATOM 6576 N N . VAL A 1 823 ? -7.720 -27.462 -35.971 1.00 94.06 823 VAL A N 1
ATOM 6577 C CA . VAL A 1 823 ? -6.399 -28.069 -36.192 1.00 94.06 823 VAL A CA 1
ATOM 6578 C C . VAL A 1 823 ? -6.531 -29.242 -37.159 1.00 94.06 823 VAL A C 1
ATOM 6580 O O . VAL A 1 823 ? -7.291 -30.183 -36.909 1.00 94.06 823 VAL A O 1
ATOM 6583 N N . LYS A 1 824 ? -5.778 -29.201 -38.259 1.00 91.50 824 LYS A N 1
ATOM 6584 C CA . LYS A 1 824 ? -5.627 -30.303 -39.215 1.00 91.50 824 LYS A CA 1
ATOM 6585 C C . LYS A 1 824 ? -4.241 -30.909 -39.096 1.00 91.50 824 LYS A C 1
ATOM 6587 O O . LYS A 1 824 ? -3.265 -30.175 -38.992 1.00 91.50 824 LYS A O 1
ATOM 6592 N N . TYR A 1 825 ? -4.157 -32.234 -39.117 1.00 92.25 825 TYR A N 1
ATOM 6593 C CA . TYR A 1 825 ? -2.891 -32.968 -39.099 1.00 92.25 825 TYR A CA 1
ATOM 6594 C C . TYR A 1 825 ? -3.107 -34.373 -39.665 1.00 92.25 825 TYR A C 1
ATOM 6596 O O . TYR A 1 825 ? -4.083 -35.046 -39.319 1.00 92.25 825 TYR A O 1
ATOM 6604 N N . LYS A 1 826 ? -2.204 -34.841 -40.538 1.00 86.75 826 LYS A N 1
ATOM 6605 C CA . LYS A 1 826 ? -2.391 -36.090 -41.307 1.00 86.75 826 LYS A CA 1
ATOM 6606 C C . LYS A 1 826 ? -3.768 -36.082 -42.008 1.00 86.75 826 LYS A C 1
ATOM 6608 O O . LYS A 1 826 ? -4.039 -35.188 -42.800 1.00 86.75 826 LYS A O 1
ATOM 6613 N N . ASN A 1 827 ? -4.647 -37.032 -41.676 1.00 82.56 827 ASN A N 1
ATOM 6614 C CA . ASN A 1 827 ? -6.012 -37.133 -42.208 1.00 82.56 827 ASN A CA 1
ATOM 6615 C C . ASN A 1 827 ? -7.083 -36.619 -41.219 1.00 82.56 827 ASN A C 1
ATOM 6617 O O . ASN A 1 827 ? -8.275 -36.730 -41.498 1.00 82.56 827 ASN A O 1
ATOM 6621 N N . ASN A 1 828 ? -6.681 -36.085 -40.062 1.00 80.56 828 ASN A N 1
ATOM 6622 C CA . ASN A 1 828 ? -7.590 -35.617 -39.019 1.00 80.56 828 ASN A CA 1
ATOM 6623 C C . ASN A 1 828 ? -7.865 -34.114 -39.177 1.00 80.56 828 ASN A C 1
ATOM 6625 O O . ASN A 1 828 ? -6.969 -33.332 -39.490 1.00 80.56 828 ASN A O 1
ATOM 6629 N N . THR A 1 829 ? -9.101 -33.700 -38.903 1.00 88.25 829 THR A N 1
ATOM 6630 C CA . THR A 1 829 ? -9.497 -32.298 -38.695 1.00 88.25 829 THR A CA 1
ATOM 6631 C C . THR A 1 829 ? -10.285 -32.236 -37.393 1.00 88.25 829 THR A C 1
ATOM 6633 O O . THR A 1 829 ? -11.223 -33.010 -37.218 1.00 88.25 829 THR A O 1
ATOM 6636 N N . VAL A 1 830 ? -9.893 -31.352 -36.477 1.00 85.56 830 VAL A N 1
ATOM 6637 C CA . VAL A 1 830 ? -10.501 -31.213 -35.147 1.00 85.56 830 VAL A CA 1
ATOM 6638 C C . VAL A 1 830 ? -10.930 -29.764 -34.941 1.00 85.56 830 VAL A C 1
ATOM 6640 O O . VAL A 1 830 ? -10.125 -28.858 -35.158 1.00 85.56 830 VAL A O 1
ATOM 6643 N N . MET A 1 831 ? -12.182 -29.550 -34.532 1.00 81.25 831 MET A N 1
ATOM 6644 C CA . MET A 1 831 ? -12.733 -28.229 -34.218 1.00 81.25 831 MET A CA 1
ATOM 6645 C C . MET A 1 831 ? -12.687 -27.969 -32.710 1.00 81.25 831 MET A C 1
ATOM 6647 O O . MET A 1 831 ? -12.923 -28.871 -31.909 1.00 81.25 831 MET A O 1
ATOM 6651 N N . PHE A 1 832 ? -12.459 -26.715 -32.338 1.00 91.19 832 PHE A N 1
ATOM 6652 C CA . PHE A 1 832 ? -12.494 -26.208 -30.971 1.00 91.19 832 PHE A CA 1
ATOM 6653 C C . PHE A 1 832 ? -13.317 -24.910 -30.981 1.00 91.19 832 PHE A C 1
ATOM 6655 O O . PHE A 1 832 ? -12.761 -23.847 -31.268 1.00 91.19 832 PHE A O 1
ATOM 6662 N N . PRO A 1 833 ? -14.648 -24.979 -30.788 1.00 77.75 833 PRO A N 1
ATOM 6663 C CA . PRO A 1 833 ? -15.497 -23.793 -30.736 1.00 77.75 833 PRO A CA 1
ATOM 6664 C C . PRO A 1 833 ? -15.254 -23.024 -29.432 1.00 77.75 833 PRO A C 1
ATOM 6666 O O . PRO A 1 833 ? -15.072 -23.630 -28.379 1.00 77.75 833 PRO A O 1
ATOM 6669 N N . VAL A 1 834 ? -15.244 -21.695 -29.508 1.00 86.88 834 VAL A N 1
ATOM 6670 C CA . VAL A 1 834 ? -14.832 -20.797 -28.418 1.00 86.88 834 VAL A CA 1
ATOM 6671 C C . VAL A 1 834 ? -15.909 -19.751 -28.133 1.00 86.88 834 VAL A C 1
ATOM 6673 O O . VAL A 1 834 ? -16.370 -19.676 -26.999 1.00 86.88 834 VAL A O 1
ATOM 6676 N N . GLU A 1 835 ? -16.335 -19.015 -29.165 1.00 84.50 835 GLU A N 1
ATOM 6677 C CA . GLU A 1 835 ? -17.412 -18.005 -29.165 1.00 84.50 835 GLU A CA 1
ATOM 6678 C C . GLU A 1 835 ? -17.392 -17.034 -27.965 1.00 84.50 835 GLU A C 1
ATOM 6680 O O . GLU A 1 835 ? -18.433 -16.738 -27.369 1.00 84.50 835 GLU A O 1
ATOM 6685 N N . ARG A 1 836 ? -16.208 -16.538 -27.580 1.00 85.06 836 ARG A N 1
ATOM 6686 C CA . ARG A 1 836 ? -16.057 -15.710 -26.371 1.00 85.06 836 ARG A CA 1
ATOM 6687 C C . ARG A 1 836 ? -14.864 -14.755 -26.390 1.00 85.06 836 ARG A C 1
ATOM 6689 O O . ARG A 1 836 ? -13.947 -14.911 -27.199 1.00 85.06 836 ARG A O 1
ATOM 6696 N N . TRP A 1 837 ? -14.864 -13.804 -25.456 1.00 86.62 837 TRP A N 1
ATOM 6697 C CA . TRP A 1 837 ? -13.729 -12.919 -25.206 1.00 86.62 837 TRP A CA 1
ATOM 6698 C C . TRP A 1 837 ? -12.602 -13.642 -24.461 1.00 86.62 837 TRP A C 1
ATOM 6700 O O . TRP A 1 837 ? -12.793 -14.210 -23.385 1.00 86.62 837 TRP A O 1
ATOM 6710 N N . LEU A 1 838 ? -11.411 -13.553 -25.040 1.00 87.69 838 LEU A N 1
ATOM 6711 C CA . LEU A 1 838 ? -10.119 -13.642 -24.380 1.00 87.69 838 LEU A CA 1
ATOM 6712 C C . LEU A 1 838 ? -9.684 -12.200 -24.085 1.00 87.69 838 LEU A C 1
ATOM 6714 O O . LEU A 1 838 ? -9.223 -11.476 -24.966 1.00 87.69 838 LEU A O 1
ATOM 6718 N N . ASP A 1 839 ? -9.937 -11.740 -22.866 1.00 84.06 839 ASP A N 1
ATOM 6719 C CA . ASP A 1 839 ? -9.677 -10.367 -22.428 1.00 84.06 839 ASP A CA 1
ATOM 6720 C C . ASP A 1 839 ? -9.553 -10.325 -20.894 1.00 84.06 839 ASP A C 1
ATOM 6722 O O . ASP A 1 839 ? -9.925 -11.277 -20.210 1.00 84.06 839 ASP A O 1
ATOM 6726 N N . VAL A 1 840 ? -9.031 -9.234 -20.334 1.00 74.19 840 VAL A N 1
ATOM 6727 C CA . VAL A 1 840 ? -9.025 -8.950 -18.887 1.00 74.19 840 VAL A CA 1
ATOM 6728 C C . VAL A 1 840 ? -10.267 -8.172 -18.437 1.00 74.19 840 VAL A C 1
ATOM 6730 O O . VAL A 1 840 ? -10.669 -8.255 -17.270 1.00 74.19 840 VAL A O 1
ATOM 6733 N N . ASP A 1 841 ? -10.908 -7.442 -19.353 1.00 68.56 841 ASP A N 1
ATOM 6734 C CA . ASP A 1 841 ? -12.059 -6.594 -19.038 1.00 68.56 841 ASP A CA 1
ATOM 6735 C C . ASP A 1 841 ? -13.416 -7.240 -19.361 1.00 68.56 841 ASP A C 1
ATOM 6737 O O . ASP A 1 841 ? -14.391 -6.933 -18.669 1.00 68.56 841 ASP A O 1
ATOM 6741 N N . HIS A 1 842 ? -13.459 -8.211 -20.281 1.00 65.56 842 HIS A N 1
ATOM 6742 C CA . HIS A 1 842 ? -14.665 -8.951 -20.684 1.00 65.56 842 HIS A CA 1
ATOM 6743 C C . HIS A 1 842 ? -14.684 -10.426 -20.209 1.00 65.56 842 HIS A C 1
ATOM 6745 O O . HIS A 1 842 ? -13.683 -10.976 -19.745 1.00 65.56 842 HIS A O 1
ATOM 6751 N N . ASP A 1 843 ? -15.861 -11.054 -20.307 1.00 68.44 843 ASP A N 1
ATOM 6752 C CA . ASP A 1 843 ? -16.189 -12.436 -19.919 1.00 68.44 843 ASP A CA 1
ATOM 6753 C C . ASP A 1 843 ? -15.593 -12.898 -18.569 1.00 68.44 843 ASP A C 1
ATOM 6755 O O . ASP A 1 843 ? -15.909 -12.318 -17.531 1.00 68.44 843 ASP A O 1
ATOM 6759 N N . ASP A 1 844 ? -14.770 -13.959 -18.533 1.00 59.97 844 ASP A N 1
ATOM 6760 C CA . ASP A 1 844 ? -14.181 -14.486 -17.285 1.00 59.97 844 ASP A CA 1
ATOM 6761 C C . ASP A 1 844 ? -12.802 -13.896 -16.951 1.00 59.97 844 ASP A C 1
ATOM 6763 O O . ASP A 1 844 ? -12.114 -14.402 -16.057 1.00 59.97 844 ASP A O 1
ATOM 6767 N N . LYS A 1 845 ? -12.424 -12.810 -17.638 1.00 75.75 845 LYS A N 1
ATOM 6768 C CA . LYS A 1 845 ? -11.187 -12.048 -17.429 1.00 75.75 845 LYS A CA 1
ATOM 6769 C C . LYS A 1 845 ? -9.907 -12.863 -17.687 1.00 75.75 845 LYS A C 1
ATOM 6771 O O . LYS A 1 845 ? -8.870 -12.627 -17.056 1.00 75.75 845 LYS A O 1
ATOM 6776 N N . ARG A 1 846 ? -9.973 -13.853 -18.590 1.00 72.50 846 ARG A N 1
ATOM 6777 C CA . ARG A 1 846 ? -8.842 -14.703 -18.998 1.00 72.50 846 ARG A CA 1
ATOM 6778 C C . ARG A 1 846 ? -8.378 -14.400 -20.419 1.00 72.50 846 ARG A C 1
ATOM 6780 O O . ARG A 1 846 ? -9.144 -14.475 -21.367 1.00 72.50 846 ARG A O 1
ATOM 6787 N N . ILE A 1 847 ? -7.065 -14.238 -20.564 1.00 85.00 847 ILE A N 1
ATOM 6788 C CA . ILE A 1 847 ? -6.347 -14.111 -21.848 1.00 85.00 847 ILE A CA 1
ATOM 6789 C C . ILE A 1 847 ? -5.776 -15.452 -22.363 1.00 85.00 847 ILE A C 1
ATOM 6791 O O . ILE A 1 847 ? -4.925 -15.484 -23.251 1.00 85.00 847 ILE A O 1
ATOM 6795 N N . SER A 1 848 ? -6.181 -16.572 -21.753 1.00 84.38 848 SER A N 1
ATOM 6796 C CA . SER A 1 848 ? -5.665 -17.925 -22.008 1.00 84.38 848 SER A CA 1
ATOM 6797 C C . SER A 1 848 ? -6.733 -18.966 -21.662 1.00 84.38 848 SER A C 1
ATOM 6799 O O . SER A 1 848 ? -7.378 -18.864 -20.613 1.00 84.38 848 SER A O 1
ATOM 6801 N N . LEU A 1 849 ? -6.945 -19.944 -22.547 1.00 86.19 849 LEU A N 1
ATOM 6802 C CA . LEU A 1 849 ? -8.060 -20.889 -22.473 1.00 86.19 849 LEU A CA 1
ATOM 6803 C C . LEU A 1 849 ? -7.661 -22.278 -22.988 1.00 86.19 849 LEU A C 1
ATOM 6805 O O . LEU A 1 849 ? -7.214 -22.417 -24.126 1.00 86.19 849 LEU A O 1
ATOM 6809 N N . GLU A 1 850 ? -7.851 -23.309 -22.160 1.00 86.38 850 GLU A N 1
ATOM 6810 C CA . GLU A 1 850 ? -7.770 -24.711 -22.589 1.00 86.38 850 GLU A CA 1
ATOM 6811 C C . GLU A 1 850 ? -9.121 -25.181 -23.152 1.00 86.38 850 GLU A C 1
ATOM 6813 O O . GLU A 1 850 ? -10.182 -24.813 -22.643 1.00 86.38 850 GLU A O 1
ATOM 6818 N N . LEU A 1 851 ? -9.073 -25.954 -24.238 1.00 85.81 851 LEU A N 1
ATOM 6819 C CA . LEU A 1 851 ? -10.216 -26.337 -25.062 1.00 85.81 851 LEU A CA 1
ATOM 6820 C C . LEU A 1 851 ? -10.171 -27.830 -25.399 1.00 85.81 851 LEU A C 1
ATOM 6822 O O . LEU A 1 851 ? -9.142 -28.356 -25.837 1.00 85.81 851 LEU A O 1
ATOM 6826 N N . GLU A 1 852 ? -11.320 -28.491 -25.268 1.00 80.31 852 GLU A N 1
ATOM 6827 C CA . GLU A 1 852 ? -11.511 -29.887 -25.665 1.00 80.31 852 GLU A CA 1
ATOM 6828 C C . GLU A 1 852 ? -12.139 -30.009 -27.072 1.00 80.31 852 GLU A C 1
ATOM 6830 O O . GLU A 1 852 ? -12.970 -29.178 -27.454 1.00 80.31 852 GLU A O 1
ATOM 6835 N N . PRO A 1 853 ? -11.800 -31.060 -27.846 1.00 82.56 853 PRO A N 1
ATOM 6836 C CA . PRO A 1 853 ? -12.351 -31.324 -29.170 1.00 82.56 853 PRO A CA 1
ATOM 6837 C C . PRO A 1 853 ? -13.881 -31.283 -29.216 1.00 82.56 853 PRO A C 1
ATOM 6839 O O . PRO A 1 853 ? -14.565 -32.058 -28.549 1.00 82.56 853 PRO A O 1
ATOM 6842 N N . ASN A 1 854 ? -14.410 -30.419 -30.080 1.00 72.94 854 ASN A N 1
ATOM 6843 C CA . ASN A 1 854 ? -15.834 -30.247 -30.373 1.00 72.94 854 ASN A CA 1
ATOM 6844 C C . ASN A 1 854 ? -16.725 -29.865 -29.166 1.00 72.94 854 ASN A C 1
ATOM 6846 O O . ASN A 1 854 ? -17.949 -29.947 -29.279 1.00 72.94 854 ASN A O 1
ATOM 6850 N N . LYS A 1 855 ? -16.155 -29.419 -28.036 1.00 71.31 855 LYS A N 1
ATOM 6851 C CA . LYS A 1 855 ? -16.903 -28.878 -26.886 1.00 71.31 855 LYS A CA 1
ATOM 6852 C C . LYS A 1 855 ? -16.747 -27.359 -26.805 1.00 71.31 855 LYS A C 1
ATOM 6854 O O . LYS A 1 855 ? -15.673 -26.840 -27.089 1.00 71.31 855 LYS A O 1
ATOM 6859 N N . LYS A 1 856 ? -17.802 -26.652 -26.384 1.00 57.16 856 LYS A N 1
ATOM 6860 C CA . LYS A 1 856 ? -17.722 -25.217 -26.060 1.00 57.16 856 LYS A CA 1
ATOM 6861 C C . LYS A 1 856 ? -17.185 -25.015 -24.633 1.00 57.16 856 LYS A C 1
ATOM 6863 O O . LYS A 1 856 ? -17.560 -25.789 -23.751 1.00 57.16 856 LYS A O 1
ATOM 6868 N N . PRO A 1 857 ? -16.349 -23.993 -24.380 1.00 53.06 857 PRO A N 1
ATOM 6869 C CA . PRO A 1 857 ? -15.807 -23.695 -23.056 1.00 53.06 857 PRO A CA 1
ATOM 6870 C C . PRO A 1 857 ? -16.892 -23.174 -22.101 1.00 53.06 857 PRO A C 1
ATOM 6872 O O . PRO A 1 857 ? -17.359 -22.044 -22.226 1.00 53.06 857 PRO A O 1
ATOM 6875 N N . THR A 1 858 ? -17.270 -23.975 -21.106 1.00 44.25 858 THR A N 1
ATOM 6876 C CA . THR A 1 858 ? -18.166 -23.552 -20.018 1.00 44.25 858 THR A CA 1
ATOM 6877 C C . THR A 1 858 ? -17.397 -22.810 -18.923 1.00 44.25 858 THR A C 1
ATOM 6879 O O . THR A 1 858 ? -16.405 -23.311 -18.392 1.00 44.25 858 THR A O 1
ATOM 6882 N N . SER A 1 859 ? -17.867 -21.625 -18.537 1.00 36.19 859 SER A N 1
ATOM 6883 C CA . SER A 1 859 ? -17.208 -20.752 -17.561 1.00 36.19 859 SER A CA 1
ATOM 6884 C C . SER A 1 859 ? -17.447 -21.179 -16.101 1.00 36.19 859 SER A C 1
ATOM 6886 O O . SER A 1 859 ? -18.317 -20.634 -15.424 1.00 36.19 859 SER A O 1
ATOM 6888 N N . LYS A 1 860 ? -16.640 -22.122 -15.583 1.00 35.66 860 LYS A N 1
ATOM 6889 C CA . LYS A 1 860 ? -16.446 -22.345 -14.129 1.00 35.66 860 LYS A CA 1
ATOM 6890 C C . LYS A 1 860 ? -15.182 -23.137 -13.772 1.00 35.66 860 LYS A C 1
ATOM 6892 O O . LYS A 1 860 ? -14.848 -24.137 -14.390 1.00 35.66 860 LYS A O 1
ATOM 6897 N N . LEU A 1 861 ? -14.556 -22.704 -12.681 1.00 29.83 861 LEU A N 1
ATOM 6898 C CA . LEU A 1 861 ? -13.974 -23.519 -11.603 1.00 29.83 861 LEU A CA 1
ATOM 6899 C C . LEU A 1 861 ? -14.405 -22.793 -10.308 1.00 29.83 861 LEU A C 1
ATOM 6901 O O . LEU A 1 861 ? -14.526 -21.570 -10.330 1.00 29.83 861 LEU A O 1
ATOM 6905 N N . THR A 1 862 ? -14.718 -23.451 -9.193 1.00 29.48 862 THR A N 1
ATOM 6906 C CA . THR A 1 862 ? -13.942 -24.515 -8.536 1.00 29.48 862 THR A CA 1
ATOM 6907 C C . THR A 1 862 ? -14.789 -25.640 -7.923 1.00 29.48 862 THR A C 1
ATOM 6909 O O . THR A 1 862 ? -15.885 -25.384 -7.440 1.00 29.48 862 THR A O 1
ATOM 6912 N N . THR A 1 863 ? -14.185 -26.833 -7.826 1.00 27.94 863 THR A N 1
ATOM 6913 C CA . THR A 1 863 ? -14.393 -27.851 -6.766 1.00 27.94 863 THR A CA 1
ATOM 6914 C C . THR A 1 863 ? -15.833 -28.230 -6.388 1.00 27.94 863 THR A C 1
ATOM 6916 O O . THR A 1 863 ? -16.383 -27.687 -5.436 1.00 27.94 863 THR A O 1
ATOM 6919 N N . GLU A 1 864 ? -16.362 -29.283 -7.010 1.00 30.47 864 GLU A N 1
ATOM 6920 C CA . GLU A 1 864 ? -16.404 -30.626 -6.399 1.00 30.47 864 GLU A CA 1
ATOM 6921 C C . GLU A 1 864 ? -16.674 -31.676 -7.494 1.00 30.47 864 GLU A C 1
ATOM 6923 O O . GLU A 1 864 ? -17.342 -31.386 -8.488 1.00 30.47 864 GLU A O 1
ATOM 6928 N N . ASP A 1 865 ? -16.113 -32.880 -7.361 1.00 34.25 865 ASP A N 1
ATOM 6929 C CA . ASP A 1 865 ? -16.331 -33.949 -8.341 1.00 34.25 865 ASP A CA 1
ATOM 6930 C C . ASP A 1 865 ? -17.742 -34.550 -8.209 1.00 34.25 865 ASP A C 1
ATOM 6932 O O . ASP A 1 865 ? -18.220 -34.841 -7.114 1.00 34.25 865 ASP A O 1
ATOM 6936 N N . THR A 1 866 ? -18.367 -34.836 -9.356 1.00 35.34 866 THR A N 1
ATOM 6937 C CA . THR A 1 866 ? -19.660 -35.537 -9.524 1.00 35.34 866 THR A CA 1
ATOM 6938 C C . THR A 1 866 ? -20.933 -34.831 -9.015 1.00 35.34 866 THR A C 1
ATOM 6940 O O . THR A 1 866 ? -21.403 -35.155 -7.928 1.00 35.34 866 THR A O 1
ATOM 6943 N N . LYS A 1 867 ? -21.575 -33.980 -9.858 1.00 35.41 867 LYS A N 1
ATOM 6944 C CA . LYS A 1 867 ? -23.065 -33.807 -9.929 1.00 35.41 867 LYS A CA 1
ATOM 6945 C C . LYS A 1 867 ? -23.670 -32.820 -10.975 1.00 35.41 867 LYS A C 1
ATOM 6947 O O . LYS A 1 867 ? -24.783 -32.355 -10.759 1.00 35.41 867 LYS A O 1
ATOM 6952 N N . GLU A 1 868 ? -23.056 -32.521 -12.129 1.00 38.09 868 GLU A N 1
ATOM 6953 C CA . GLU A 1 868 ? -23.630 -31.528 -13.088 1.00 38.09 868 GLU A CA 1
ATOM 6954 C C . GLU A 1 868 ? -24.335 -32.079 -14.356 1.00 38.09 868 GLU A C 1
ATOM 6956 O O . GLU A 1 868 ? -24.690 -31.307 -15.240 1.00 38.09 868 GLU A O 1
ATOM 6961 N N . GLU A 1 869 ? -24.679 -33.372 -14.435 1.00 43.50 869 GLU A N 1
ATOM 6962 C CA . GLU A 1 869 ? -25.552 -33.885 -15.524 1.00 43.50 869 GLU A CA 1
ATOM 6963 C C . GLU A 1 869 ? -27.047 -33.512 -15.365 1.00 43.50 869 GLU A C 1
ATOM 6965 O O . GLU A 1 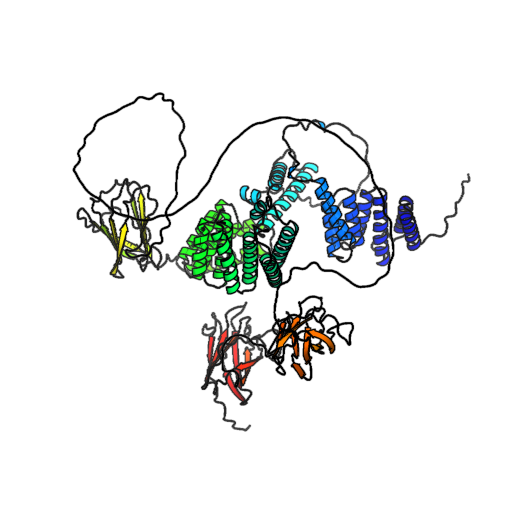869 ? -27.847 -33.785 -16.254 1.00 43.50 869 GLU A O 1
ATOM 6970 N N . ASN A 1 870 ? -27.444 -32.898 -14.240 1.00 53.28 870 ASN A N 1
ATOM 6971 C CA . ASN A 1 870 ? -28.844 -32.582 -13.902 1.00 53.28 870 ASN A CA 1
ATOM 6972 C C . ASN A 1 870 ? -29.032 -31.142 -13.372 1.00 53.28 870 ASN A C 1
ATOM 6974 O O . ASN A 1 870 ? -29.849 -30.904 -12.479 1.00 53.28 870 ASN A O 1
ATOM 6978 N N . ALA A 1 871 ? -28.264 -30.176 -13.884 1.00 67.50 871 ALA A N 1
ATOM 6979 C CA . ALA A 1 871 ? -28.481 -28.766 -13.562 1.00 67.50 871 ALA A CA 1
ATOM 6980 C C . ALA A 1 871 ? -29.757 -28.236 -14.251 1.00 67.50 871 ALA A C 1
ATOM 6982 O O . ALA A 1 871 ? -29.906 -28.338 -15.468 1.00 67.50 871 ALA A O 1
ATOM 6983 N N . VAL A 1 872 ? -30.666 -27.652 -13.471 1.00 81.31 872 VAL A N 1
ATOM 6984 C CA . VAL A 1 872 ? -31.907 -27.008 -13.925 1.00 81.31 872 VAL A CA 1
ATOM 6985 C C . VAL A 1 872 ? -31.855 -25.497 -13.701 1.00 81.31 872 VAL A C 1
ATOM 6987 O O . VAL A 1 872 ? -31.003 -24.979 -12.975 1.00 81.31 872 VAL A O 1
ATOM 6990 N N . GLU A 1 873 ? -32.768 -24.785 -14.353 1.00 86.19 873 GLU A N 1
ATOM 6991 C CA . GLU A 1 873 ? -32.800 -23.327 -14.404 1.00 86.19 873 GLU A CA 1
ATOM 6992 C C . GLU A 1 873 ? -33.919 -22.745 -13.528 1.00 86.19 873 GLU A C 1
ATOM 6994 O O . GLU A 1 873 ? -35.093 -23.112 -13.653 1.00 86.19 873 GLU A O 1
ATOM 6999 N N . TYR A 1 874 ? -33.542 -21.790 -12.679 1.00 86.69 874 TYR A N 1
ATOM 7000 C CA . TYR A 1 874 ? -34.434 -20.956 -11.884 1.00 86.69 874 TYR A CA 1
ATOM 7001 C C . TYR A 1 874 ? -34.348 -19.507 -12.366 1.00 86.69 874 TYR A C 1
ATOM 7003 O O . TYR A 1 874 ? -33.270 -18.912 -12.366 1.00 86.69 874 TYR A O 1
ATOM 7011 N N . GLU A 1 875 ? -35.485 -18.922 -12.720 1.00 90.25 875 GLU A N 1
ATOM 7012 C CA . GLU A 1 875 ? -35.632 -17.482 -12.922 1.00 90.25 875 GLU A CA 1
ATOM 7013 C C . GLU A 1 875 ? -36.210 -16.876 -11.637 1.00 90.25 875 GLU A C 1
ATOM 7015 O O . GLU A 1 875 ? -37.235 -17.327 -11.128 1.00 90.25 875 GLU A O 1
ATOM 7020 N N . ILE A 1 876 ? -35.533 -15.878 -11.077 1.00 93.75 876 ILE A N 1
ATOM 7021 C CA . ILE A 1 876 ? -35.890 -15.248 -9.804 1.00 93.75 876 ILE A CA 1
ATOM 7022 C C . ILE A 1 876 ? -36.183 -13.775 -10.057 1.00 93.75 876 ILE A C 1
ATOM 7024 O O . ILE A 1 876 ? -35.304 -13.035 -10.488 1.00 93.75 876 ILE A O 1
ATOM 7028 N N . THR A 1 877 ? -37.401 -13.341 -9.752 1.00 93.44 877 THR A N 1
ATOM 7029 C CA . THR A 1 877 ? -37.823 -11.940 -9.822 1.00 93.44 877 THR A CA 1
ATOM 7030 C C . THR A 1 877 ? -37.872 -11.360 -8.414 1.00 93.44 877 THR A C 1
ATOM 7032 O O . THR A 1 877 ? -38.616 -11.850 -7.570 1.00 93.44 877 THR A O 1
ATOM 7035 N N . VAL A 1 878 ? -37.103 -10.306 -8.155 1.00 94.75 878 VAL A N 1
ATOM 7036 C CA . VAL A 1 878 ? -37.089 -9.578 -6.879 1.00 94.75 878 VAL A CA 1
ATOM 7037 C C . VAL A 1 878 ? -37.690 -8.193 -7.101 1.00 94.75 878 VAL A C 1
ATOM 7039 O O . VAL A 1 878 ? -37.288 -7.502 -8.038 1.00 94.75 878 VAL A O 1
ATOM 7042 N N . ARG A 1 879 ? -38.637 -7.780 -6.249 1.00 93.81 879 ARG A N 1
ATOM 7043 C CA . ARG A 1 879 ? -39.266 -6.452 -6.298 1.00 93.81 879 ARG A CA 1
ATOM 7044 C C . ARG A 1 879 ? -38.989 -5.670 -5.014 1.00 93.81 879 ARG A C 1
ATOM 7046 O O . ARG A 1 879 ? -39.448 -6.060 -3.941 1.00 93.81 879 ARG A O 1
ATOM 7053 N N . THR A 1 880 ? -38.268 -4.559 -5.131 1.00 93.69 880 THR A N 1
ATOM 7054 C CA . THR A 1 880 ? -38.167 -3.535 -4.079 1.00 93.69 880 THR A CA 1
ATOM 7055 C C . THR A 1 880 ? -39.445 -2.691 -4.100 1.00 93.69 880 THR A C 1
ATOM 7057 O O . THR A 1 880 ? -39.946 -2.361 -5.176 1.00 93.69 880 THR A O 1
ATOM 7060 N N . ALA A 1 881 ? -39.985 -2.316 -2.938 1.00 90.88 881 ALA A N 1
ATOM 7061 C CA . ALA A 1 881 ? -41.189 -1.480 -2.892 1.00 90.88 881 ALA A CA 1
ATOM 7062 C C . ALA A 1 881 ? -40.950 -0.070 -3.462 1.00 90.88 881 ALA A C 1
ATOM 7064 O O . ALA A 1 881 ? -39.879 0.513 -3.276 1.00 90.88 881 ALA A O 1
ATOM 7065 N N . ASP A 1 882 ? -41.976 0.540 -4.065 1.00 90.62 882 ASP A N 1
ATOM 7066 C CA . ASP A 1 882 ? -41.982 1.986 -4.332 1.00 90.62 882 ASP A CA 1
ATOM 7067 C C . ASP A 1 882 ? -42.365 2.766 -3.063 1.00 90.62 882 ASP A C 1
ATOM 7069 O O . ASP A 1 882 ? -43.463 3.299 -2.898 1.00 90.62 882 ASP A O 1
ATOM 7073 N N . LYS A 1 883 ? -41.438 2.762 -2.107 1.00 85.38 883 LYS A N 1
ATOM 7074 C CA . LYS A 1 883 ? -41.525 3.470 -0.831 1.00 85.38 883 LYS A CA 1
ATOM 7075 C C . LYS A 1 883 ? -40.243 4.273 -0.649 1.00 85.38 883 LYS A C 1
ATOM 7077 O O . LYS A 1 883 ? -39.161 3.790 -0.968 1.00 85.38 883 LYS A O 1
ATOM 7082 N N . ARG A 1 884 ? -40.349 5.497 -0.123 1.00 83.00 884 ARG A N 1
ATOM 7083 C CA . ARG A 1 884 ? -39.193 6.390 0.055 1.00 83.00 884 ARG A CA 1
ATOM 7084 C C . ARG A 1 884 ? -38.050 5.681 0.793 1.00 83.00 884 ARG A C 1
ATOM 7086 O O . ARG A 1 884 ? -38.255 5.211 1.910 1.00 83.00 884 ARG A O 1
ATOM 7093 N N . SER A 1 885 ? -36.867 5.680 0.177 1.00 83.38 885 SER A N 1
ATOM 7094 C CA . SER A 1 885 ? -35.645 5.029 0.681 1.00 83.38 885 SER A CA 1
ATOM 7095 C C . SER A 1 885 ? -35.709 3.495 0.765 1.00 83.38 885 SER A C 1
ATOM 7097 O O . SER A 1 885 ? -34.954 2.905 1.523 1.00 83.38 885 SER A O 1
ATOM 7099 N N . ALA A 1 886 ? -36.591 2.838 0.004 1.00 88.38 886 ALA A N 1
ATOM 7100 C CA . ALA A 1 886 ? -36.698 1.377 -0.015 1.00 88.38 886 ALA A CA 1
ATOM 7101 C C . ALA A 1 886 ? -35.503 0.651 -0.654 1.00 88.38 886 ALA A C 1
ATOM 7103 O O . ALA A 1 886 ? -35.326 -0.532 -0.378 1.00 88.38 886 ALA A O 1
ATOM 7104 N N . GLY A 1 887 ? -34.744 1.315 -1.534 1.00 88.69 887 GLY A N 1
ATOM 7105 C CA . GLY A 1 887 ? -33.607 0.714 -2.239 1.00 88.69 887 GLY A CA 1
ATOM 7106 C C . GLY A 1 887 ? -32.350 0.575 -1.380 1.00 88.69 887 GLY A C 1
ATOM 7107 O O . GLY A 1 887 ? -32.225 1.253 -0.364 1.00 88.69 887 GLY A O 1
ATOM 7108 N N . THR A 1 888 ? -31.431 -0.302 -1.794 1.00 88.38 888 THR A N 1
ATOM 7109 C CA . THR A 1 888 ? -30.236 -0.665 -1.013 1.00 88.38 888 THR A CA 1
ATOM 7110 C C . THR A 1 888 ? -28.973 -0.800 -1.865 1.00 88.38 888 THR A C 1
ATOM 7112 O O . THR A 1 888 ? -29.008 -1.342 -2.967 1.00 88.38 888 THR A O 1
ATOM 7115 N N . ASP A 1 889 ? -27.847 -0.366 -1.298 1.00 83.25 889 ASP A N 1
ATOM 7116 C CA . ASP A 1 889 ? -26.486 -0.574 -1.820 1.00 83.25 889 ASP A CA 1
ATOM 7117 C C . ASP A 1 889 ? -25.883 -1.947 -1.418 1.00 83.25 889 ASP A C 1
ATOM 7119 O O . ASP A 1 889 ? -24.746 -2.266 -1.784 1.00 83.25 889 ASP A O 1
ATOM 7123 N N . ALA A 1 890 ? -26.582 -2.743 -0.600 1.00 84.25 890 ALA A N 1
ATOM 7124 C CA . ALA A 1 890 ? -26.030 -3.954 0.010 1.00 84.25 890 ALA A CA 1
ATOM 7125 C C . ALA A 1 890 ? -25.968 -5.152 -0.955 1.00 84.25 890 ALA A C 1
ATOM 7127 O O . ALA A 1 890 ? -26.790 -5.307 -1.859 1.00 84.25 890 ALA A O 1
ATOM 7128 N N . ASN A 1 891 ? -25.022 -6.072 -0.731 1.00 87.38 891 ASN A N 1
ATOM 7129 C CA . ASN A 1 891 ? -24.944 -7.291 -1.537 1.00 87.38 891 ASN A CA 1
ATOM 7130 C C . ASN A 1 891 ? -26.081 -8.244 -1.145 1.00 87.38 891 ASN A C 1
ATOM 7132 O O . ASN A 1 891 ? -26.097 -8.727 -0.015 1.00 87.38 891 ASN A O 1
ATOM 7136 N N . ILE A 1 892 ? -26.991 -8.553 -2.075 1.00 88.94 892 ILE A N 1
ATOM 7137 C CA . ILE A 1 892 ? -28.127 -9.460 -1.840 1.00 88.94 892 ILE A CA 1
ATOM 7138 C C . ILE A 1 892 ? -27.749 -10.919 -2.129 1.00 88.94 892 ILE A C 1
ATOM 7140 O O . ILE A 1 892 ? -27.172 -11.230 -3.174 1.00 88.94 892 ILE A O 1
ATOM 7144 N N . PHE A 1 893 ? -28.113 -11.829 -1.225 1.00 91.06 893 PHE A N 1
ATOM 7145 C CA . PHE A 1 893 ? -27.897 -13.274 -1.321 1.00 91.06 893 PHE A CA 1
ATOM 7146 C C . PHE A 1 893 ? -29.203 -14.048 -1.118 1.00 91.06 893 PHE A C 1
ATOM 7148 O O . PHE A 1 893 ? -30.082 -13.629 -0.367 1.00 91.06 893 PHE A O 1
ATOM 7155 N N . LEU A 1 894 ? -29.303 -15.202 -1.776 1.00 92.81 894 LEU A N 1
ATOM 7156 C CA . LEU A 1 894 ? -30.499 -16.035 -1.830 1.00 92.81 894 LEU A CA 1
ATOM 7157 C C . LEU A 1 894 ? -30.139 -17.522 -1.696 1.00 92.81 894 LEU A C 1
ATOM 7159 O O . LEU A 1 894 ? -29.169 -17.981 -2.303 1.00 92.81 894 LEU A O 1
ATOM 7163 N N . SER A 1 895 ? -30.951 -18.275 -0.951 1.00 91.38 895 SER A N 1
ATOM 7164 C CA . SER A 1 895 ? -30.895 -19.745 -0.863 1.00 91.38 895 SER A CA 1
ATOM 7165 C C . SER A 1 895 ? -32.292 -20.340 -1.058 1.00 91.38 895 SER A C 1
ATOM 7167 O O . SER A 1 895 ? -33.274 -19.748 -0.614 1.00 91.38 895 SER A O 1
ATOM 7169 N N . LEU A 1 896 ? -32.401 -21.523 -1.669 1.00 91.19 896 LEU A N 1
ATOM 7170 C CA . LEU A 1 896 ? -33.673 -22.254 -1.815 1.00 91.19 896 LEU A CA 1
ATOM 7171 C C . LEU A 1 896 ? -33.582 -23.605 -1.112 1.00 91.19 896 LEU A C 1
ATOM 7173 O O . LEU A 1 896 ? -32.601 -24.325 -1.279 1.00 91.19 896 LEU A O 1
ATOM 7177 N N . PHE A 1 897 ? -34.633 -23.985 -0.394 1.00 88.75 897 PHE A N 1
ATOM 7178 C CA . PHE A 1 897 ? -34.751 -25.273 0.283 1.00 88.75 897 PHE A CA 1
ATOM 7179 C C . PHE A 1 897 ? -36.004 -25.990 -0.223 1.00 88.75 897 PHE A C 1
ATOM 7181 O O . PHE A 1 897 ? -37.120 -25.482 -0.072 1.00 88.75 897 PHE A O 1
ATOM 7188 N N . GLY A 1 898 ? -35.826 -27.154 -0.852 1.00 88.94 898 GLY A N 1
ATOM 7189 C CA . GLY A 1 898 ? -36.923 -27.927 -1.432 1.00 88.94 898 GLY A CA 1
ATOM 7190 C C . GLY A 1 898 ? -37.173 -29.277 -0.755 1.00 88.94 898 GLY A C 1
ATOM 7191 O O . GLY A 1 898 ? -37.095 -29.424 0.470 1.00 88.94 898 GLY A O 1
ATOM 7192 N N . ASP A 1 899 ? -37.543 -30.282 -1.544 1.00 85.50 899 ASP A N 1
ATOM 7193 C CA . ASP A 1 899 ? -37.735 -31.666 -1.096 1.00 85.50 899 ASP A CA 1
ATOM 7194 C C . ASP A 1 899 ? -36.726 -32.669 -1.663 1.00 85.50 899 ASP A C 1
ATOM 7196 O O . ASP A 1 899 ? -36.554 -33.723 -1.052 1.00 85.50 899 ASP A O 1
ATOM 7200 N N . LYS A 1 900 ? -36.019 -32.325 -2.745 1.00 80.06 900 LYS A N 1
ATOM 7201 C CA . LYS A 1 900 ? -34.925 -33.125 -3.314 1.00 80.06 900 LYS A CA 1
ATOM 7202 C C . LYS A 1 900 ? -33.548 -32.648 -2.858 1.00 80.06 900 LYS A C 1
ATOM 7204 O O . LYS A 1 900 ? -32.712 -33.469 -2.496 1.00 80.06 900 LYS A O 1
ATOM 7209 N N . ASP A 1 901 ? -33.317 -31.336 -2.901 1.00 82.69 901 ASP A N 1
ATOM 7210 C CA . ASP A 1 901 ? -32.007 -30.718 -2.661 1.00 82.69 901 ASP A CA 1
ATOM 7211 C C . ASP A 1 901 ? -32.161 -29.255 -2.179 1.00 82.69 901 ASP A C 1
ATOM 7213 O O . ASP A 1 901 ? -33.273 -28.789 -1.894 1.00 82.69 901 ASP A O 1
ATOM 7217 N N . LYS A 1 902 ? -31.050 -28.520 -2.079 1.00 80.31 902 LYS A N 1
ATOM 7218 C CA . LYS A 1 902 ? -30.994 -27.094 -1.728 1.00 80.31 902 LYS A CA 1
ATOM 7219 C C . LYS A 1 902 ? -30.092 -26.299 -2.677 1.00 80.31 902 LYS A C 1
ATOM 7221 O O . LYS A 1 902 ? -29.004 -26.734 -3.044 1.00 80.31 902 LYS A O 1
ATOM 7226 N N . LEU A 1 903 ? -30.511 -25.080 -3.008 1.00 84.88 903 LEU A N 1
ATOM 7227 C CA . LEU A 1 903 ? -29.626 -24.063 -3.567 1.00 84.88 903 LEU A CA 1
ATOM 7228 C C . LEU A 1 903 ? -28.886 -23.399 -2.406 1.00 84.88 903 LEU A C 1
ATOM 7230 O O . LEU A 1 903 ? -29.491 -22.658 -1.630 1.00 84.88 903 LEU A O 1
ATOM 7234 N N . GLU A 1 904 ? -27.583 -23.648 -2.317 1.00 82.25 904 GLU A N 1
ATOM 7235 C CA . GLU A 1 904 ? -26.704 -22.934 -1.391 1.00 82.25 904 GLU A CA 1
ATOM 7236 C C . GLU A 1 904 ? -26.584 -21.440 -1.720 1.00 82.25 904 GLU A C 1
ATOM 7238 O O . GLU A 1 904 ? -26.731 -21.021 -2.872 1.00 82.25 904 GLU A O 1
ATOM 7243 N N . ARG A 1 905 ? -26.268 -20.663 -0.676 1.00 81.69 905 ARG A N 1
ATOM 7244 C CA . ARG A 1 905 ? -26.183 -19.193 -0.647 1.00 81.69 905 ARG A CA 1
ATOM 7245 C C . ARG A 1 905 ? -25.538 -18.600 -1.905 1.00 81.69 905 ARG A C 1
ATOM 7247 O O . ARG A 1 905 ? -24.314 -18.604 -2.050 1.00 81.69 905 ARG A O 1
ATOM 7254 N N . ARG A 1 906 ? -26.351 -18.006 -2.782 1.00 84.44 906 ARG A N 1
ATOM 7255 C CA . ARG A 1 906 ? -25.912 -17.411 -4.051 1.00 84.44 906 ARG A CA 1
ATOM 7256 C C . ARG A 1 906 ? -26.177 -15.910 -4.084 1.00 84.44 906 ARG A C 1
ATOM 7258 O O . ARG A 1 906 ? -27.272 -15.468 -3.758 1.00 84.44 906 ARG A O 1
ATOM 7265 N N . GLN A 1 907 ? -25.176 -15.124 -4.480 1.00 86.38 907 GLN A N 1
ATOM 7266 C CA . GLN A 1 907 ? -25.318 -13.672 -4.599 1.00 86.38 907 GLN A CA 1
ATOM 7267 C C . GLN A 1 907 ? -26.032 -13.287 -5.902 1.00 86.38 907 GLN A C 1
ATOM 7269 O O . GLN A 1 907 ? -25.694 -13.805 -6.968 1.00 86.38 907 GLN A O 1
ATOM 7274 N N . LEU A 1 908 ? -26.969 -12.346 -5.824 1.00 86.56 908 LEU A N 1
ATOM 7275 C CA . LEU A 1 908 ? -27.678 -11.781 -6.970 1.00 86.56 908 LEU A CA 1
ATOM 7276 C C . LEU A 1 908 ? -26.886 -10.578 -7.515 1.00 86.56 908 LEU A C 1
ATOM 7278 O O . LEU A 1 908 ? -26.942 -9.488 -6.951 1.00 86.56 908 LEU A O 1
ATOM 7282 N N . LYS A 1 909 ? -26.091 -10.798 -8.572 1.00 77.88 909 LYS A N 1
ATOM 7283 C CA . LYS A 1 909 ? -25.178 -9.788 -9.157 1.00 77.88 909 LYS A CA 1
ATOM 7284 C C . LYS A 1 909 ? -25.552 -9.310 -10.558 1.00 77.88 909 LYS A C 1
ATOM 7286 O O . LYS A 1 909 ? -25.252 -8.179 -10.914 1.00 77.88 909 LYS A O 1
ATOM 7291 N N . GLU A 1 910 ? -26.149 -10.184 -11.359 1.00 72.88 910 GLU A N 1
ATOM 7292 C CA . GLU A 1 910 ? -26.320 -9.990 -12.800 1.00 72.88 910 GLU A CA 1
ATOM 7293 C C . GLU A 1 910 ? -27.804 -10.115 -13.139 1.00 72.88 910 GLU A C 1
ATOM 7295 O O . GLU A 1 910 ? -28.373 -11.207 -13.101 1.00 72.88 910 GLU A O 1
ATOM 7300 N N . SER A 1 911 ? -28.444 -8.977 -13.413 1.00 77.25 911 SER A N 1
ATOM 7301 C CA . SER A 1 911 ? -29.846 -8.940 -13.829 1.00 77.25 911 SER A CA 1
ATOM 7302 C C . SER A 1 911 ? -29.969 -9.227 -15.325 1.00 77.25 911 SER A C 1
ATOM 7304 O O . SER A 1 911 ? -29.285 -8.600 -16.137 1.00 77.25 911 SER A O 1
ATOM 7306 N N . LEU A 1 912 ? -30.902 -10.108 -15.689 1.00 72.31 912 LEU A N 1
ATOM 7307 C CA . LEU A 1 912 ? -31.349 -10.376 -17.061 1.00 72.31 912 LEU A CA 1
ATOM 7308 C C . LEU A 1 912 ? -31.758 -9.091 -17.797 1.00 72.31 912 LEU A C 1
ATOM 7310 O O . LEU A 1 912 ? -31.574 -8.982 -19.006 1.00 72.31 912 LEU A O 1
ATOM 7314 N N . ASP A 1 913 ? -32.264 -8.101 -17.059 1.00 71.31 913 ASP A N 1
ATOM 7315 C CA . ASP A 1 913 ? -32.688 -6.798 -17.578 1.00 71.31 913 ASP A CA 1
ATOM 7316 C C . ASP A 1 913 ? -31.522 -5.805 -17.793 1.00 71.31 913 ASP A C 1
ATOM 7318 O O . ASP A 1 913 ? -31.757 -4.643 -18.120 1.00 71.31 913 ASP A O 1
ATOM 7322 N N . GLN A 1 914 ? -30.265 -6.225 -17.577 1.00 63.91 914 GLN A N 1
ATOM 7323 C CA . GLN A 1 914 ? -29.038 -5.411 -17.704 1.00 63.91 914 GLN A CA 1
ATOM 7324 C C . GLN A 1 914 ? -29.053 -4.087 -16.905 1.00 63.91 914 GLN A C 1
ATOM 7326 O O . GLN A 1 914 ? -28.328 -3.136 -17.214 1.00 63.91 914 GLN A O 1
ATOM 7331 N N . ALA A 1 915 ? -29.877 -4.020 -15.856 1.00 65.88 915 ALA A N 1
ATOM 7332 C CA . ALA A 1 915 ? -30.017 -2.850 -14.999 1.00 65.88 915 ALA A CA 1
ATOM 7333 C C . ALA A 1 915 ? -28.689 -2.526 -14.288 1.00 65.88 915 ALA A C 1
ATOM 7335 O O . ALA A 1 915 ? -28.145 -3.356 -13.563 1.00 65.88 915 ALA A O 1
ATOM 7336 N N . ARG A 1 916 ? -28.167 -1.310 -14.509 1.00 57.38 916 ARG A N 1
ATOM 7337 C CA . ARG A 1 916 ? -26.870 -0.856 -13.963 1.00 57.38 916 ARG A CA 1
ATOM 7338 C C . ARG A 1 916 ? -26.878 -0.659 -12.447 1.00 57.38 916 ARG A C 1
ATOM 7340 O O . ARG A 1 916 ? -25.856 -0.889 -11.813 1.00 57.38 916 ARG A O 1
ATOM 7347 N N . ASN A 1 917 ? -28.025 -0.262 -11.904 1.00 75.31 917 ASN A N 1
ATOM 7348 C CA . ASN A 1 917 ? -28.295 -0.239 -10.474 1.00 75.31 917 ASN A CA 1
ATOM 7349 C C . ASN A 1 917 ? -29.343 -1.322 -10.194 1.00 75.31 917 ASN A C 1
ATOM 7351 O O . ASN A 1 917 ? -30.323 -1.444 -10.936 1.00 75.31 917 ASN A O 1
ATOM 7355 N N . LEU A 1 918 ? -29.126 -2.110 -9.144 1.00 84.12 918 LEU A N 1
ATOM 7356 C CA . LEU A 1 918 ? -30.020 -3.183 -8.713 1.00 84.12 918 LEU A CA 1
ATOM 7357 C C . LEU A 1 918 ? -30.683 -2.802 -7.390 1.00 84.12 918 LEU A C 1
ATOM 7359 O O . LEU A 1 918 ? -30.139 -2.013 -6.629 1.00 84.12 918 LEU A O 1
ATOM 7363 N N . PHE A 1 919 ? -31.854 -3.375 -7.126 1.00 90.75 919 PHE A N 1
ATOM 7364 C CA . PHE A 1 919 ? -32.617 -3.248 -5.881 1.00 90.75 919 PHE A CA 1
ATOM 7365 C C . PHE A 1 919 ? -33.055 -1.821 -5.501 1.00 90.75 919 PHE A C 1
ATOM 7367 O O . PHE A 1 919 ? -33.567 -1.630 -4.402 1.00 90.75 919 PHE A O 1
ATOM 7374 N N . GLU A 1 920 ? -32.941 -0.856 -6.417 1.00 90.31 920 GLU A N 1
ATOM 7375 C CA . GLU A 1 920 ? -33.436 0.529 -6.321 1.00 90.31 920 GLU A CA 1
ATOM 7376 C C . GLU A 1 920 ? -34.918 0.640 -5.906 1.00 90.31 920 GLU A C 1
ATOM 7378 O O . GLU A 1 920 ? -35.703 -0.294 -6.083 1.00 90.31 920 GLU A O 1
ATOM 7383 N N . GLN A 1 921 ? -35.337 1.803 -5.389 1.00 90.56 921 GLN A N 1
ATOM 7384 C CA . GLN A 1 921 ? -36.739 2.050 -5.011 1.00 90.56 921 GLN A CA 1
ATOM 7385 C C . GLN A 1 921 ? -37.697 1.761 -6.186 1.00 90.56 921 GLN A C 1
ATOM 7387 O O . GLN A 1 921 ? -37.520 2.280 -7.286 1.00 90.56 921 GLN A O 1
ATOM 7392 N N . GLY A 1 922 ? -38.725 0.941 -5.941 1.00 87.12 922 GLY A N 1
ATOM 7393 C CA . GLY A 1 922 ? -39.712 0.527 -6.947 1.00 87.12 922 GLY A CA 1
ATOM 7394 C C . GLY A 1 922 ? -39.181 -0.403 -8.047 1.00 87.12 922 GLY A C 1
ATOM 7395 O O . GLY A 1 922 ? -39.936 -0.773 -8.949 1.00 87.12 922 GLY A O 1
ATOM 7396 N N . ALA A 1 923 ? -37.902 -0.790 -8.014 1.00 89.25 923 ALA A N 1
ATOM 7397 C CA . ALA A 1 923 ? -37.313 -1.622 -9.051 1.00 89.25 923 ALA A CA 1
ATOM 7398 C C . ALA A 1 923 ? -37.786 -3.078 -8.967 1.00 89.25 923 ALA A C 1
ATOM 7400 O O . ALA A 1 923 ? -37.917 -3.672 -7.895 1.00 89.25 923 ALA A O 1
ATOM 7401 N N . THR A 1 924 ? -37.973 -3.678 -10.141 1.00 91.56 924 THR A N 1
ATOM 7402 C CA . THR A 1 924 ? -38.086 -5.128 -10.312 1.00 91.56 924 THR A CA 1
ATOM 7403 C C . THR A 1 924 ? -36.853 -5.606 -11.070 1.00 91.56 924 THR A C 1
ATOM 7405 O O . THR A 1 924 ? -36.531 -5.063 -12.127 1.00 91.56 924 THR A O 1
ATOM 7408 N N . ASN A 1 925 ? -36.138 -6.596 -10.537 1.00 91.38 925 ASN A N 1
ATOM 7409 C CA . ASN A 1 925 ? -34.938 -7.157 -11.158 1.00 91.38 925 ASN A CA 1
ATOM 7410 C C . ASN A 1 925 ? -35.049 -8.678 -11.263 1.00 91.38 925 ASN A C 1
ATOM 7412 O O . ASN A 1 925 ? -35.568 -9.328 -10.354 1.00 91.38 925 ASN A O 1
ATOM 7416 N N . ARG A 1 926 ? -34.565 -9.239 -12.374 1.00 89.12 926 ARG A N 1
ATOM 7417 C CA . ARG A 1 926 ? -34.721 -10.658 -12.710 1.00 89.12 926 ARG A CA 1
ATOM 7418 C C . ARG A 1 926 ? -33.365 -11.328 -12.856 1.00 89.12 926 ARG A C 1
ATOM 7420 O O . ARG A 1 926 ? -32.494 -10.796 -13.529 1.00 89.12 926 ARG A O 1
ATOM 7427 N N . PHE A 1 927 ? -33.188 -12.492 -12.250 1.00 89.12 927 PHE A N 1
ATOM 7428 C CA . PHE A 1 927 ? -31.908 -13.192 -12.142 1.00 89.12 927 PHE A CA 1
ATOM 7429 C C . PHE A 1 927 ? -32.052 -14.635 -12.627 1.00 89.12 927 PHE A C 1
ATOM 7431 O O . PHE A 1 927 ? -33.051 -15.286 -12.325 1.00 89.12 927 PHE A O 1
ATOM 7438 N N . GLN A 1 928 ? -31.050 -15.148 -13.341 1.00 85.38 928 GLN A N 1
ATOM 7439 C CA . GLN A 1 928 ? -31.031 -16.521 -13.855 1.00 85.38 928 GLN A CA 1
ATOM 7440 C C . GLN A 1 928 ? -30.030 -17.363 -13.057 1.00 85.38 928 GLN A C 1
ATOM 7442 O O . GLN A 1 928 ? -28.858 -17.005 -12.929 1.00 85.38 928 GLN A O 1
ATOM 7447 N N . ILE A 1 929 ? -30.484 -18.476 -12.485 1.00 82.94 929 ILE A N 1
ATOM 7448 C CA . ILE A 1 929 ? -29.696 -19.314 -11.580 1.00 82.94 929 ILE A CA 1
ATOM 7449 C C . ILE A 1 929 ? -29.786 -20.781 -12.013 1.00 82.94 929 ILE A C 1
ATOM 7451 O O . ILE A 1 929 ? -30.825 -21.421 -11.900 1.00 82.94 929 ILE A O 1
ATOM 7455 N N . TYR A 1 930 ? -28.655 -21.323 -12.468 1.00 80.75 930 TYR A N 1
ATOM 7456 C CA . TYR A 1 930 ? -28.486 -22.749 -12.769 1.00 80.75 930 TYR A CA 1
ATOM 7457 C C . TYR A 1 930 ? -27.968 -23.507 -11.539 1.00 80.75 930 TYR A C 1
ATOM 7459 O O . TYR A 1 930 ? -26.944 -23.116 -10.961 1.00 80.75 930 TYR A O 1
ATOM 7467 N N . ALA A 1 931 ? -28.666 -24.562 -11.118 1.00 77.56 931 ALA A N 1
ATOM 7468 C CA . ALA A 1 931 ? -28.338 -25.367 -9.936 1.00 77.56 931 ALA A CA 1
ATOM 7469 C C . ALA A 1 931 ? -28.962 -26.773 -10.017 1.00 77.56 931 ALA A C 1
ATOM 7471 O O . ALA A 1 931 ? -29.736 -27.049 -10.926 1.00 77.56 931 ALA A O 1
ATOM 7472 N N . ALA A 1 932 ? -28.650 -27.662 -9.070 1.00 81.44 932 ALA A N 1
ATOM 7473 C CA . ALA A 1 932 ? -29.353 -28.942 -8.943 1.00 81.44 932 ALA A CA 1
ATOM 7474 C C . ALA A 1 932 ? -30.861 -28.733 -8.692 1.00 81.44 932 ALA A C 1
ATOM 7476 O O . ALA A 1 932 ? -31.260 -27.745 -8.072 1.00 81.44 932 ALA A O 1
ATOM 7477 N N . ASP A 1 933 ? -31.695 -29.671 -9.153 1.00 85.75 933 ASP A N 1
ATOM 7478 C CA . ASP A 1 933 ? -33.144 -29.597 -8.948 1.00 85.75 933 ASP A CA 1
ATOM 7479 C C . ASP A 1 933 ? -33.518 -29.780 -7.469 1.00 85.75 933 ASP A C 1
ATOM 7481 O O . ASP A 1 933 ? -33.584 -30.902 -6.966 1.00 85.75 933 ASP A O 1
ATOM 7485 N N . VAL A 1 934 ? -33.836 -28.674 -6.788 1.00 85.19 934 VAL A N 1
ATOM 7486 C CA . VAL A 1 934 ? -34.293 -28.677 -5.388 1.00 85.19 934 VAL A CA 1
ATOM 7487 C C . VAL A 1 934 ? -35.655 -29.362 -5.203 1.00 85.19 934 VAL A C 1
ATOM 7489 O O . VAL A 1 934 ? -36.025 -29.691 -4.076 1.00 85.19 934 VAL A O 1
ATOM 7492 N N . GLY A 1 935 ? -36.400 -29.615 -6.285 1.00 86.38 935 GLY A N 1
ATOM 7493 C CA . GLY A 1 935 ? -37.731 -30.214 -6.251 1.00 86.38 935 GLY A CA 1
ATOM 7494 C C . GLY A 1 935 ? -38.826 -29.198 -5.924 1.00 86.38 935 GLY A C 1
ATOM 7495 O O . GLY A 1 935 ? -38.828 -28.096 -6.478 1.00 86.38 935 GLY A O 1
ATOM 7496 N N . GLN A 1 936 ? -39.791 -29.556 -5.078 1.00 86.00 936 GLN A N 1
ATOM 7497 C CA . GLN A 1 936 ? -40.818 -28.618 -4.621 1.00 86.00 936 GLN A CA 1
ATOM 7498 C C . GLN A 1 936 ? -40.220 -27.649 -3.597 1.00 86.00 936 GLN A C 1
ATOM 7500 O O . GLN A 1 936 ? -39.848 -28.066 -2.499 1.00 86.00 936 GLN A O 1
ATOM 7505 N N . ILE A 1 937 ? -40.138 -26.359 -3.941 1.00 90.62 937 ILE A N 1
ATOM 7506 C CA . ILE A 1 937 ? -39.583 -25.327 -3.052 1.00 90.62 937 ILE A CA 1
ATOM 7507 C C . ILE A 1 937 ? -40.499 -25.182 -1.829 1.00 90.62 937 ILE A C 1
ATOM 7509 O O . ILE A 1 937 ? -41.697 -24.935 -1.969 1.00 90.62 937 ILE A O 1
ATOM 7513 N N . LYS A 1 938 ? -39.931 -25.340 -0.630 1.00 88.50 938 LYS A N 1
ATOM 7514 C CA . LYS A 1 938 ? -40.629 -25.187 0.657 1.00 88.50 938 LYS A CA 1
ATOM 7515 C C . LYS A 1 938 ? -40.294 -23.867 1.329 1.00 88.50 938 LYS A C 1
ATOM 7517 O O . LYS A 1 938 ? -41.169 -23.252 1.926 1.00 88.50 938 LYS A O 1
ATOM 7522 N N . THR A 1 939 ? -39.037 -23.442 1.230 1.00 89.12 939 THR A N 1
ATOM 7523 C CA . THR A 1 939 ? -38.543 -22.237 1.896 1.00 89.12 939 THR A CA 1
ATOM 7524 C C . THR A 1 939 ? -37.518 -21.538 1.011 1.00 89.12 939 THR A C 1
ATOM 7526 O O . THR A 1 939 ? -36.671 -22.189 0.399 1.00 89.12 939 THR A O 1
ATOM 7529 N N . ILE A 1 940 ? -37.570 -20.212 0.965 1.00 93.31 940 ILE A N 1
ATOM 7530 C CA . ILE A 1 940 ? -36.509 -19.349 0.436 1.00 93.31 940 ILE A CA 1
ATOM 7531 C C . ILE A 1 940 ? -35.886 -18.579 1.599 1.00 93.31 940 ILE A C 1
ATOM 7533 O O . ILE A 1 940 ? -36.608 -18.109 2.477 1.00 93.31 940 ILE A O 1
ATOM 7537 N N . ARG A 1 941 ? -34.559 -18.428 1.587 1.00 92.31 941 ARG A N 1
ATOM 7538 C CA . ARG A 1 941 ? -33.859 -17.423 2.390 1.00 92.31 941 ARG A CA 1
ATOM 7539 C C . ARG A 1 941 ? -33.450 -16.269 1.495 1.00 92.31 941 ARG A C 1
ATOM 7541 O O . ARG A 1 941 ? -32.886 -16.504 0.427 1.00 92.31 941 ARG A O 1
ATOM 7548 N N . ILE A 1 942 ? -33.687 -15.049 1.956 1.00 93.69 942 ILE A N 1
ATOM 7549 C CA . ILE A 1 942 ? -33.187 -13.817 1.347 1.00 93.69 942 ILE A CA 1
ATOM 7550 C C . ILE A 1 942 ? -32.449 -13.003 2.411 1.00 93.69 942 ILE A C 1
ATOM 7552 O O . ILE A 1 942 ? -32.923 -12.882 3.540 1.00 93.69 942 ILE A O 1
ATOM 7556 N N . GLU A 1 943 ? -31.270 -12.482 2.081 1.00 91.94 943 GLU A N 1
ATOM 7557 C CA . GLU A 1 943 ? -30.433 -11.748 3.033 1.00 91.94 943 GLU A CA 1
ATOM 7558 C C . GLU A 1 943 ? -29.472 -10.766 2.361 1.00 91.94 943 GLU A C 1
ATOM 7560 O O . GLU A 1 943 ? -29.197 -10.875 1.166 1.00 91.94 943 GLU A O 1
ATOM 7565 N N . HIS A 1 944 ? -28.926 -9.828 3.134 1.00 88.69 944 HIS A N 1
ATOM 7566 C CA . HIS A 1 944 ? -27.919 -8.870 2.676 1.00 88.69 944 HIS A CA 1
ATOM 7567 C C . HIS A 1 944 ? -26.744 -8.747 3.657 1.00 88.69 944 HIS A C 1
ATOM 7569 O O . HIS A 1 944 ? -26.839 -9.159 4.810 1.00 88.69 944 HIS A O 1
ATOM 7575 N N . ASP A 1 945 ? -25.603 -8.218 3.201 1.00 85.56 945 ASP A N 1
ATOM 7576 C CA . ASP A 1 945 ? -24.373 -8.110 4.010 1.00 85.56 945 ASP A CA 1
ATOM 7577 C C . ASP A 1 945 ? -24.214 -6.794 4.792 1.00 85.56 945 ASP A C 1
ATOM 7579 O O . ASP A 1 945 ? -23.136 -6.526 5.328 1.00 85.56 945 ASP A O 1
ATOM 7583 N N . GLY A 1 946 ? -25.259 -5.963 4.845 1.00 77.31 946 GLY A N 1
ATOM 7584 C CA . GLY A 1 946 ? -25.273 -4.703 5.597 1.00 77.31 946 GLY A CA 1
ATOM 7585 C C . GLY A 1 946 ? -24.336 -3.602 5.073 1.00 77.31 946 GLY A C 1
ATOM 7586 O O . GLY A 1 946 ? -24.234 -2.552 5.710 1.00 77.31 946 GLY A O 1
ATOM 7587 N N . ARG A 1 947 ? -23.656 -3.799 3.933 1.00 74.06 947 ARG A N 1
ATOM 7588 C CA . ARG A 1 947 ? -22.712 -2.824 3.349 1.00 74.06 947 ARG A CA 1
ATOM 7589 C C . ARG A 1 947 ? -23.422 -1.749 2.517 1.00 74.06 947 ARG A C 1
ATOM 7591 O O . ARG A 1 947 ? -24.523 -1.971 2.035 1.00 74.06 947 ARG A O 1
ATOM 7598 N N . GLY A 1 948 ? -22.758 -0.607 2.319 1.00 68.38 948 GLY A N 1
ATOM 7599 C CA . GLY A 1 948 ? -23.280 0.530 1.544 1.00 68.38 948 GLY A CA 1
ATOM 7600 C C . GLY A 1 948 ? -23.809 1.684 2.407 1.00 68.38 948 GLY A C 1
ATOM 7601 O O . GLY A 1 948 ? -23.788 1.598 3.636 1.00 68.38 948 GLY A O 1
ATOM 7602 N N . PHE A 1 949 ? -24.240 2.789 1.785 1.00 52.41 949 PHE A N 1
ATOM 7603 C CA . PHE A 1 949 ? -24.745 3.968 2.505 1.00 52.41 949 PHE A CA 1
ATOM 7604 C C . PHE A 1 949 ? -26.276 4.025 2.420 1.00 52.41 949 PHE A C 1
ATOM 7606 O O . PHE A 1 949 ? -26.852 4.711 1.583 1.00 52.41 949 PHE A O 1
ATOM 7613 N N . GLY A 1 950 ? -26.929 3.287 3.318 1.00 72.06 950 GLY A N 1
ATOM 7614 C CA . GLY A 1 950 ? -28.338 2.914 3.161 1.00 72.06 950 GLY A CA 1
ATOM 7615 C C . GLY A 1 950 ? -28.426 1.444 2.774 1.00 72.06 950 GLY A C 1
ATOM 7616 O O . GLY A 1 950 ? -28.842 1.098 1.676 1.00 72.06 950 GLY A O 1
ATOM 7617 N N . SER A 1 951 ? -27.942 0.579 3.665 1.00 83.19 951 SER A N 1
ATOM 7618 C CA . SER A 1 951 ? -27.939 -0.866 3.455 1.00 83.19 951 SER A CA 1
ATOM 7619 C C . SER A 1 951 ? -29.275 -1.526 3.807 1.00 83.19 951 SER A C 1
ATOM 7621 O O . SER A 1 951 ? -29.543 -2.621 3.314 1.00 83.19 951 SER A O 1
ATOM 7623 N N . GLY A 1 952 ? -30.119 -0.864 4.605 1.00 86.31 952 GLY A N 1
ATOM 7624 C CA . GLY A 1 952 ? -31.496 -1.272 4.875 1.00 86.31 952 GLY A CA 1
ATOM 7625 C C . GLY A 1 952 ? -32.362 -1.262 3.613 1.00 86.31 952 GLY A C 1
ATOM 7626 O O . GLY A 1 952 ? -32.281 -0.345 2.801 1.00 86.31 952 GLY A O 1
ATOM 7627 N N . TRP A 1 953 ? -33.183 -2.294 3.440 1.00 93.44 953 TRP A N 1
ATOM 7628 C CA . TRP A 1 953 ? -33.876 -2.612 2.190 1.00 93.44 953 TRP A CA 1
ATOM 7629 C C . TRP A 1 953 ? -35.353 -2.914 2.441 1.00 93.44 953 TRP A C 1
ATOM 7631 O O . TRP A 1 953 ? -35.665 -3.741 3.295 1.00 93.44 953 TRP A O 1
ATOM 7641 N N . TYR A 1 954 ? -36.282 -2.289 1.711 1.00 92.88 954 TYR A N 1
ATOM 7642 C CA . TYR A 1 954 ? -37.703 -2.642 1.803 1.00 92.88 954 TYR A CA 1
ATOM 7643 C C . TYR A 1 954 ? -38.101 -3.576 0.657 1.00 92.88 954 TYR A C 1
ATOM 7645 O O . TYR A 1 954 ? -38.410 -3.148 -0.461 1.00 92.88 954 TYR A O 1
ATOM 7653 N N . LEU A 1 955 ? -38.112 -4.870 0.965 1.00 92.44 955 LEU A N 1
ATOM 7654 C CA . LEU A 1 955 ? -38.476 -5.935 0.043 1.00 92.44 955 LEU A CA 1
ATOM 7655 C C . LEU A 1 955 ? -40.000 -6.133 0.043 1.00 92.44 955 LEU A C 1
ATOM 7657 O O . LEU A 1 955 ? -40.607 -6.398 1.080 1.00 92.44 955 LEU A O 1
ATOM 7661 N N . ASP A 1 956 ? -40.609 -6.007 -1.136 1.00 92.56 956 ASP A N 1
ATOM 7662 C CA . ASP A 1 956 ? -42.046 -6.195 -1.364 1.00 92.56 956 ASP A CA 1
ATOM 7663 C C . ASP A 1 956 ? -42.354 -7.683 -1.596 1.00 92.56 956 ASP A C 1
ATOM 7665 O O . ASP A 1 956 ? -43.064 -8.311 -0.807 1.00 92.56 956 ASP A O 1
ATOM 7669 N N . SER A 1 957 ? -41.747 -8.285 -2.626 1.00 92.56 957 SER A N 1
ATOM 7670 C CA . SER A 1 957 ? -41.980 -9.691 -2.979 1.00 92.56 957 SER A CA 1
ATOM 7671 C C . SER A 1 957 ? -40.820 -10.328 -3.742 1.00 92.56 957 SER A C 1
ATOM 7673 O O . SER A 1 957 ? -40.146 -9.653 -4.525 1.00 92.56 957 SER A O 1
ATOM 7675 N N . ILE A 1 958 ? -40.676 -11.649 -3.609 1.00 94.88 958 ILE A N 1
ATOM 7676 C CA . ILE A 1 958 ? -39.864 -12.487 -4.502 1.00 94.88 958 ILE A CA 1
ATOM 7677 C C . ILE A 1 958 ? -40.785 -13.454 -5.254 1.00 94.88 958 ILE A C 1
ATOM 7679 O O . ILE A 1 958 ? -41.693 -14.043 -4.668 1.00 94.88 958 ILE A O 1
ATOM 7683 N N . GLU A 1 959 ? -40.524 -13.669 -6.539 1.00 93.69 959 GLU A N 1
ATOM 7684 C CA . GLU A 1 959 ? -41.118 -14.747 -7.332 1.00 93.69 959 GLU A CA 1
ATOM 7685 C C . GLU A 1 959 ? -40.004 -15.652 -7.876 1.00 93.69 959 GLU A C 1
ATOM 7687 O O . GLU A 1 959 ? -38.950 -15.163 -8.280 1.00 93.69 959 GLU A O 1
ATOM 7692 N N . VAL A 1 960 ? -40.210 -16.970 -7.864 1.00 92.69 960 VAL A N 1
ATOM 7693 C CA . VAL A 1 960 ? -39.231 -17.968 -8.323 1.00 92.69 960 VAL A CA 1
ATOM 7694 C C . VAL A 1 960 ? -39.908 -18.928 -9.293 1.00 92.69 960 VAL A C 1
ATOM 7696 O O . VAL A 1 960 ? -40.857 -19.620 -8.923 1.00 92.69 960 VAL A O 1
ATOM 7699 N N . ARG A 1 961 ? -39.408 -18.984 -10.527 1.00 89.81 961 ARG A N 1
ATOM 7700 C CA . ARG A 1 961 ? -39.916 -19.813 -11.621 1.00 89.81 961 ARG A CA 1
ATOM 7701 C C . ARG A 1 961 ? -38.916 -20.915 -11.955 1.00 89.81 961 ARG A C 1
ATOM 7703 O O . ARG A 1 961 ? -37.796 -20.634 -12.373 1.00 89.81 961 ARG A O 1
ATOM 7710 N N . HIS A 1 962 ? -39.314 -22.175 -11.789 1.00 86.31 962 HIS A N 1
ATOM 7711 C CA . HIS A 1 962 ? -38.516 -23.324 -12.226 1.00 86.31 962 HIS A CA 1
ATOM 7712 C C . HIS A 1 962 ? -38.751 -23.561 -13.723 1.00 86.31 962 HIS A C 1
ATOM 7714 O O . HIS A 1 962 ? -39.726 -24.210 -14.110 1.00 86.31 962 HIS A O 1
ATOM 7720 N N . VAL A 1 963 ? -37.859 -23.057 -14.576 1.00 80.50 963 VAL A N 1
ATOM 7721 C CA . VAL A 1 963 ? -38.122 -22.838 -16.010 1.00 80.50 963 VAL A CA 1
ATOM 7722 C C . VAL A 1 963 ? -38.508 -24.125 -16.751 1.00 80.50 963 VAL A C 1
ATOM 7724 O O . VAL A 1 963 ? -39.476 -24.125 -17.505 1.00 80.50 963 VAL A O 1
ATOM 7727 N N . SER A 1 964 ? -37.856 -25.259 -16.473 1.00 76.00 964 SER A N 1
ATOM 7728 C CA . SER A 1 964 ? -38.164 -26.549 -17.124 1.00 76.00 964 SER A CA 1
ATOM 7729 C C . SER A 1 964 ? -39.369 -27.317 -16.545 1.00 76.00 964 SER A C 1
ATOM 7731 O O . SER A 1 964 ? -39.670 -28.415 -17.009 1.00 76.00 964 SER A O 1
ATOM 7733 N N . ARG A 1 965 ? -40.075 -26.754 -15.551 1.00 80.25 965 ARG A N 1
ATOM 7734 C CA . ARG A 1 965 ? -41.354 -27.275 -15.012 1.00 80.25 965 ARG A CA 1
ATOM 7735 C C . ARG A 1 965 ? -42.499 -26.247 -15.072 1.00 80.25 965 ARG A C 1
ATOM 7737 O O . ARG A 1 965 ? -43.631 -26.596 -14.761 1.00 80.25 965 ARG A O 1
ATOM 7744 N N . ASP A 1 966 ? -42.190 -24.997 -15.432 1.00 78.44 966 ASP A N 1
ATOM 7745 C CA . ASP A 1 966 ? -43.033 -23.792 -15.315 1.00 78.44 966 ASP A CA 1
ATOM 7746 C C . ASP A 1 966 ? -43.747 -23.634 -13.952 1.00 78.44 966 ASP A C 1
ATOM 7748 O O . ASP A 1 966 ? -44.818 -23.035 -13.820 1.00 78.44 966 ASP A O 1
ATOM 7752 N N . GLU A 1 967 ? -43.135 -24.168 -12.890 1.00 84.69 967 GLU A N 1
ATOM 7753 C CA . GLU A 1 967 ? -43.628 -23.996 -11.526 1.00 84.69 967 GLU A CA 1
ATOM 7754 C C . GLU A 1 967 ? -43.249 -22.610 -11.010 1.00 84.69 967 GLU A C 1
ATOM 7756 O O . GLU A 1 967 ? -42.069 -22.302 -10.829 1.00 84.69 967 GLU A O 1
ATOM 7761 N N . ASN A 1 968 ? -44.268 -21.796 -10.752 1.00 86.62 968 ASN A N 1
ATOM 7762 C CA . ASN A 1 968 ? -44.140 -20.426 -10.280 1.00 86.62 968 ASN A CA 1
ATOM 7763 C C . ASN A 1 968 ? -44.494 -20.340 -8.788 1.00 86.62 968 ASN A C 1
ATOM 7765 O O . ASN A 1 968 ? -45.639 -20.570 -8.397 1.00 86.62 968 ASN A O 1
ATOM 7769 N N . TYR A 1 969 ? -43.508 -19.991 -7.966 1.00 89.69 969 TYR A N 1
ATOM 7770 C CA . TYR A 1 969 ? -43.623 -19.794 -6.522 1.00 89.69 969 TYR A CA 1
ATOM 7771 C C . TYR A 1 969 ? -43.595 -18.295 -6.212 1.00 89.69 969 TYR A C 1
ATOM 7773 O O . TYR A 1 969 ? -42.750 -17.577 -6.745 1.00 89.69 969 TYR A O 1
ATOM 7781 N N . LYS A 1 970 ? -44.486 -17.811 -5.340 1.00 90.88 970 LYS A N 1
ATOM 7782 C CA . LYS A 1 970 ? -44.519 -16.402 -4.910 1.00 90.88 970 LYS A CA 1
ATOM 7783 C C . LYS A 1 970 ? -44.356 -16.293 -3.400 1.00 90.88 970 LYS A C 1
ATOM 7785 O O . LYS A 1 970 ? -44.984 -17.041 -2.654 1.00 90.88 970 LYS A O 1
ATOM 7790 N N . PHE A 1 971 ? -43.529 -15.346 -2.979 1.00 92.88 971 PHE A N 1
ATOM 7791 C CA . PHE A 1 971 ? -43.143 -15.096 -1.597 1.00 92.88 971 PHE A CA 1
ATOM 7792 C C . PHE A 1 971 ? -43.389 -13.607 -1.289 1.00 92.88 971 PHE A C 1
ATOM 7794 O O . PHE A 1 971 ? -42.535 -12.771 -1.600 1.00 92.88 971 PHE A O 1
ATOM 7801 N N . PRO A 1 972 ? -44.569 -13.237 -0.758 1.00 88.62 972 PRO A N 1
ATOM 7802 C CA . PRO A 1 972 ? -44.829 -11.878 -0.291 1.00 88.62 972 PRO A CA 1
ATOM 7803 C C . PRO A 1 972 ? -44.014 -11.595 0.979 1.00 88.62 972 PRO A C 1
ATOM 7805 O O . PRO A 1 972 ? -43.908 -12.448 1.862 1.00 88.62 972 PRO A O 1
ATOM 7808 N N . VAL A 1 973 ? -43.426 -10.402 1.069 1.00 88.62 973 VAL A N 1
ATOM 7809 C CA . VAL A 1 973 ? -42.466 -10.042 2.126 1.00 88.62 973 VAL A CA 1
ATOM 7810 C C . VAL A 1 973 ? -42.908 -8.803 2.894 1.00 88.62 973 VAL A C 1
ATOM 7812 O O . VAL A 1 973 ? -42.955 -8.866 4.128 1.00 88.62 973 VAL A O 1
ATOM 7815 N N . ASP A 1 974 ? -43.230 -7.733 2.156 1.00 88.25 974 ASP A N 1
ATOM 7816 C CA . ASP A 1 974 ? -43.710 -6.415 2.603 1.00 88.25 974 ASP A CA 1
ATOM 7817 C C . ASP A 1 974 ? -43.086 -5.927 3.926 1.00 88.25 974 ASP A C 1
ATOM 7819 O O . ASP A 1 974 ? -43.783 -5.672 4.912 1.00 88.25 974 ASP A O 1
ATOM 7823 N N . ARG A 1 975 ? -41.746 -5.852 3.989 1.00 88.56 975 ARG A N 1
ATOM 7824 C CA . ARG A 1 975 ? -41.040 -5.335 5.178 1.00 88.56 975 ARG A CA 1
ATOM 7825 C C . ARG A 1 975 ? -39.637 -4.806 4.896 1.00 88.56 975 ARG A C 1
ATOM 7827 O O . ARG A 1 975 ? -39.017 -5.122 3.884 1.00 88.56 975 ARG A O 1
ATOM 7834 N N . TRP A 1 976 ? -39.118 -4.064 5.874 1.00 89.31 976 TRP A N 1
ATOM 7835 C CA . TRP A 1 976 ? -37.694 -3.755 5.982 1.00 89.31 976 TRP A CA 1
ATOM 7836 C C . TRP A 1 976 ? -36.877 -4.988 6.377 1.00 89.31 976 TRP A C 1
ATOM 7838 O O . TRP A 1 976 ? -37.196 -5.642 7.370 1.00 89.31 976 TRP A O 1
ATOM 7848 N N . LEU A 1 977 ? -35.791 -5.221 5.646 1.00 89.75 977 LEU A N 1
ATOM 7849 C CA . LEU A 1 977 ? -34.600 -5.928 6.096 1.00 89.75 977 LEU A CA 1
ATOM 7850 C C . LEU A 1 977 ? -33.556 -4.856 6.434 1.00 89.75 977 LEU A C 1
ATOM 7852 O O . LEU A 1 977 ? -33.030 -4.191 5.545 1.00 89.75 977 LEU A O 1
ATOM 7856 N N . ASP A 1 978 ? -33.364 -4.594 7.723 1.00 86.38 978 ASP A N 1
ATOM 7857 C CA . ASP A 1 978 ? -32.519 -3.527 8.275 1.00 86.38 978 ASP A CA 1
ATOM 7858 C C . ASP A 1 978 ? -32.237 -3.825 9.764 1.00 86.38 978 ASP A C 1
ATOM 7860 O O . ASP A 1 978 ? -32.958 -4.613 10.374 1.00 86.38 978 ASP A O 1
ATOM 7864 N N . GLU A 1 979 ? -31.212 -3.220 10.377 1.00 81.19 979 GLU A N 1
ATOM 7865 C CA . GLU A 1 979 ? -30.924 -3.392 11.819 1.00 81.19 979 GLU A CA 1
ATOM 7866 C C . GLU A 1 979 ? -31.600 -2.331 12.720 1.00 81.19 979 GLU A C 1
ATOM 7868 O O . GLU A 1 979 ? -31.745 -2.524 13.935 1.00 81.19 979 GLU A O 1
ATOM 7873 N N . GLY A 1 980 ? -32.013 -1.195 12.150 1.00 77.00 980 GLY A N 1
ATOM 7874 C CA . GLY A 1 980 ? -32.683 -0.091 12.836 1.00 77.00 980 GLY A CA 1
ATOM 7875 C C . GLY A 1 980 ? -34.211 -0.167 12.771 1.00 77.00 980 GLY A C 1
ATOM 7876 O O . GLY A 1 980 ? -34.868 0.007 13.804 1.00 77.00 980 GLY A O 1
ATOM 7877 N N . GLU A 1 981 ? -34.758 -0.443 11.586 1.00 72.88 981 GLU A N 1
ATOM 7878 C CA . GLU A 1 981 ? -36.192 -0.590 11.302 1.00 72.88 981 GLU A CA 1
ATOM 7879 C C . GLU A 1 981 ? -36.654 -2.067 11.234 1.00 72.88 981 GLU A C 1
ATOM 7881 O O . GLU A 1 981 ? -35.887 -3.007 11.438 1.00 72.88 981 GLU A O 1
ATOM 7886 N N . GLY A 1 982 ? -37.955 -2.285 11.001 1.00 75.69 982 GLY A N 1
ATOM 7887 C CA . GLY A 1 982 ? -38.538 -3.623 10.838 1.00 75.69 982 GLY A CA 1
ATOM 7888 C C . GLY A 1 982 ? -38.458 -4.497 12.096 1.00 75.69 982 GLY A C 1
ATOM 7889 O O . GLY A 1 982 ? -38.720 -4.036 13.209 1.00 75.69 982 GLY A O 1
ATOM 7890 N N . ASP A 1 983 ? -38.114 -5.773 11.910 1.00 75.19 983 ASP A N 1
ATOM 7891 C CA . ASP A 1 983 ? -37.852 -6.742 12.986 1.00 75.19 983 ASP A CA 1
ATOM 7892 C C . ASP A 1 983 ? -36.365 -6.812 13.393 1.00 75.19 983 ASP A C 1
ATOM 7894 O O . ASP A 1 983 ? -35.984 -7.665 14.202 1.00 75.19 983 ASP A O 1
ATOM 7898 N N . LYS A 1 984 ? -35.550 -5.874 12.884 1.00 80.06 984 LYS A N 1
ATOM 7899 C CA . LYS A 1 984 ? -34.103 -5.739 13.108 1.00 80.06 984 LYS A CA 1
ATOM 7900 C C . LYS A 1 984 ? -33.273 -6.903 12.566 1.00 80.06 984 LYS A C 1
ATOM 7902 O O . LYS A 1 984 ? -32.337 -7.364 13.225 1.00 80.06 984 LYS A O 1
ATOM 7907 N N . ARG A 1 985 ? -33.640 -7.417 11.388 1.00 80.75 985 ARG A N 1
ATOM 7908 C CA . ARG A 1 985 ? -32.954 -8.527 10.716 1.00 80.75 985 ARG A CA 1
ATOM 7909 C C . ARG A 1 985 ? -32.578 -8.179 9.284 1.00 80.75 985 ARG A C 1
ATOM 7911 O O . ARG A 1 985 ? -33.383 -7.664 8.522 1.00 80.75 985 ARG A O 1
ATOM 7918 N N . ILE A 1 986 ? -31.375 -8.602 8.908 1.00 87.12 986 ILE A N 1
ATOM 7919 C CA . ILE A 1 986 ? -30.824 -8.510 7.547 1.00 87.12 986 ILE A CA 1
ATOM 7920 C C . ILE A 1 986 ? -30.959 -9.828 6.753 1.00 87.12 986 ILE A C 1
ATOM 7922 O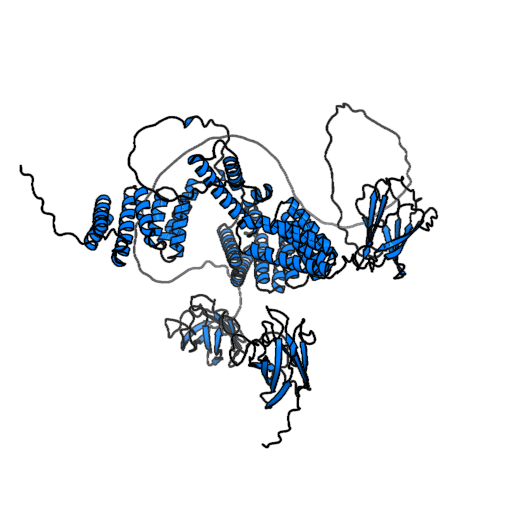 O . ILE A 1 986 ? -30.370 -9.984 5.686 1.00 87.12 986 ILE A O 1
ATOM 7926 N N . SER A 1 987 ? -31.689 -10.811 7.294 1.00 88.19 987 SER A N 1
ATOM 7927 C CA . SER A 1 987 ? -31.874 -12.159 6.735 1.00 88.19 987 SER A CA 1
ATOM 7928 C C . SER A 1 987 ? -33.241 -12.712 7.147 1.00 88.19 987 SER A C 1
ATOM 7930 O O . SER A 1 987 ? -33.634 -12.584 8.312 1.00 88.19 987 SER A O 1
ATOM 7932 N N . LEU A 1 988 ? -33.971 -13.301 6.197 1.00 88.69 988 LEU A N 1
ATOM 7933 C CA . LEU A 1 988 ? -35.354 -13.747 6.369 1.00 88.69 988 LEU A CA 1
ATOM 7934 C C . LEU A 1 988 ? -35.629 -15.059 5.621 1.00 88.69 988 LEU A C 1
ATOM 7936 O O . LEU A 1 988 ? -35.326 -15.180 4.435 1.00 88.69 988 LEU A O 1
ATOM 7940 N N . ASP A 1 989 ? -36.263 -16.006 6.317 1.00 88.94 989 ASP A N 1
ATOM 7941 C CA . ASP A 1 989 ? -36.830 -17.232 5.746 1.00 88.94 989 ASP A CA 1
ATOM 7942 C C . ASP A 1 989 ? -38.329 -17.040 5.444 1.00 88.94 989 ASP A C 1
ATOM 7944 O O . ASP A 1 989 ? -39.064 -16.471 6.256 1.00 88.94 989 ASP A O 1
ATOM 7948 N N . LEU A 1 990 ? -38.784 -17.521 4.283 1.00 88.56 990 LEU A N 1
ATOM 7949 C CA . LEU A 1 990 ? -40.153 -17.362 3.772 1.00 88.56 990 LEU A CA 1
ATOM 7950 C C . LEU A 1 990 ? -40.666 -18.671 3.154 1.00 88.56 990 LEU A C 1
ATOM 7952 O O . LEU A 1 990 ? -39.934 -19.345 2.429 1.00 88.56 990 LEU A O 1
ATOM 7956 N N . GLU A 1 991 ? -41.942 -18.991 3.369 1.00 88.44 991 GLU A N 1
ATOM 7957 C CA . GLU A 1 991 ? -42.654 -20.095 2.701 1.00 88.44 991 GLU A CA 1
ATOM 7958 C C . GLU A 1 991 ? -43.500 -19.560 1.522 1.00 88.44 991 GLU A C 1
ATOM 7960 O O . GLU A 1 991 ? -43.891 -18.388 1.542 1.00 88.44 991 GLU A O 1
ATOM 7965 N N . PRO A 1 992 ? -43.771 -20.358 0.468 1.00 87.19 992 PRO A N 1
ATOM 7966 C CA . PRO A 1 992 ? -44.506 -19.886 -0.705 1.00 87.19 992 PRO A CA 1
ATOM 7967 C C . PRO A 1 992 ? -46.009 -19.754 -0.425 1.00 87.19 992 PRO A C 1
ATOM 7969 O O . PRO A 1 992 ? -46.628 -20.665 0.124 1.00 87.19 992 PRO A O 1
ATOM 7972 N N . ASP A 1 993 ? -46.616 -18.658 -0.891 1.00 76.31 993 ASP A N 1
ATOM 7973 C CA . ASP A 1 993 ? -48.020 -18.291 -0.623 1.00 76.31 993 ASP A CA 1
ATOM 7974 C C . ASP A 1 993 ? -49.020 -19.390 -1.034 1.00 76.31 993 ASP A C 1
ATOM 7976 O O . ASP A 1 993 ? -50.035 -19.611 -0.369 1.00 76.31 993 ASP A O 1
ATOM 7980 N N . LYS A 1 994 ? -48.736 -20.113 -2.130 1.00 61.75 994 LYS A N 1
ATOM 7981 C CA . LYS A 1 994 ? -49.556 -21.227 -2.642 1.00 61.75 994 LYS A CA 1
ATOM 7982 C C . LYS A 1 994 ? -48.682 -22.321 -3.250 1.00 61.75 994 LYS A C 1
ATOM 7984 O O . LYS A 1 994 ? -47.655 -22.043 -3.866 1.00 61.75 994 LYS A O 1
ATOM 7989 N N . LYS A 1 995 ? -49.128 -23.577 -3.128 1.00 47.84 995 LYS A N 1
ATOM 7990 C CA . LYS A 1 995 ? -48.507 -24.721 -3.817 1.00 47.84 995 LYS A CA 1
ATOM 7991 C C . LYS A 1 995 ? -48.734 -24.618 -5.333 1.00 47.84 995 LYS A C 1
ATOM 7993 O O . LYS A 1 995 ? -49.860 -24.306 -5.732 1.00 47.84 995 LYS A O 1
ATOM 7998 N N . PRO A 1 996 ? -47.739 -24.937 -6.181 1.00 40.25 996 PRO A N 1
ATOM 7999 C CA . PRO A 1 996 ? -47.966 -25.039 -7.619 1.00 40.25 996 PRO A CA 1
ATOM 8000 C C . PRO A 1 996 ? -48.945 -26.185 -7.920 1.00 40.25 996 PRO A C 1
ATOM 8002 O O . PRO A 1 996 ? -48.887 -27.241 -7.290 1.00 40.25 996 PRO A O 1
ATOM 8005 N N . GLY A 1 997 ? -49.839 -25.980 -8.894 1.00 42.91 997 GLY A N 1
ATOM 8006 C CA . GLY A 1 997 ? -50.739 -27.033 -9.382 1.00 42.91 997 GLY A CA 1
ATOM 8007 C C . GLY A 1 997 ? -52.221 -26.923 -9.001 1.00 42.91 997 GLY A C 1
ATOM 8008 O O . GLY A 1 997 ? -52.856 -27.951 -8.774 1.00 42.91 997 GLY A O 1
ATOM 8009 N N . GLN A 1 998 ? -52.821 -25.724 -8.991 1.00 32.34 998 GLN A N 1
ATOM 8010 C CA . GLN A 1 998 ? -54.282 -25.625 -9.142 1.00 32.34 998 GLN A CA 1
ATOM 8011 C C . GLN A 1 998 ? -54.738 -24.377 -9.918 1.00 32.34 998 GLN A C 1
ATOM 8013 O O . GLN A 1 998 ? -55.233 -23.406 -9.350 1.00 32.34 998 GLN A O 1
ATOM 8018 N N . LEU A 1 999 ? -54.626 -24.442 -11.249 1.00 34.56 999 LEU A N 1
ATOM 8019 C CA . LEU A 1 999 ? -55.351 -23.542 -12.148 1.00 34.56 999 LEU A CA 1
ATOM 8020 C C . LEU A 1 999 ? -56.856 -23.849 -12.071 1.00 34.56 999 LEU A C 1
ATOM 8022 O O . LEU A 1 999 ? -57.339 -24.800 -12.686 1.00 34.56 999 LEU A O 1
ATOM 8026 N N . ARG A 1 1000 ? -57.608 -23.026 -11.335 1.00 33.56 1000 ARG A N 1
ATOM 8027 C CA . ARG A 1 1000 ? -59.012 -22.758 -11.675 1.00 33.56 1000 ARG A CA 1
ATOM 8028 C C . ARG A 1 1000 ? -59.030 -21.577 -12.643 1.00 33.56 1000 ARG A C 1
ATOM 8030 O O . ARG A 1 1000 ? -58.403 -20.564 -12.357 1.00 33.56 1000 ARG A O 1
ATOM 8037 N N . GLY A 1 1001 ? -59.704 -21.740 -13.777 1.00 35.81 1001 GLY A N 1
ATOM 8038 C CA . GLY A 1 1001 ? -60.012 -20.635 -14.686 1.00 35.81 1001 GLY A CA 1
ATOM 8039 C C . GLY A 1 1001 ? -61.291 -19.899 -14.278 1.00 35.81 1001 GLY A C 1
ATOM 8040 O O . GLY A 1 1001 ? -61.981 -20.347 -13.359 1.00 35.81 1001 GLY A O 1
ATOM 8041 N N . ALA A 1 1002 ? -61.601 -18.848 -15.044 1.00 34.59 1002 ALA A N 1
ATOM 8042 C CA . ALA A 1 1002 ? -62.615 -17.817 -14.791 1.00 34.59 1002 ALA A CA 1
ATOM 8043 C C . ALA A 1 1002 ? -62.265 -16.880 -13.606 1.00 34.59 1002 ALA A C 1
ATOM 8045 O O . ALA A 1 1002 ? -61.771 -17.342 -12.576 1.00 34.59 1002 ALA A O 1
ATOM 8046 N N . ASP A 1 1003 ? -62.454 -15.561 -13.703 1.00 32.41 1003 ASP A N 1
ATOM 8047 C CA . ASP A 1 1003 ? -62.984 -14.731 -14.812 1.00 32.41 1003 ASP A CA 1
ATOM 8048 C C . ASP A 1 1003 ? -61.941 -13.708 -15.311 1.00 32.41 1003 ASP A C 1
ATOM 8050 O O . ASP A 1 1003 ? -61.185 -13.180 -14.462 1.00 32.41 1003 ASP A O 1
#

Mean predicted aligned error: 24.88 Å

Solvent-accessible surface area (backbone atoms only — not comparable to full-atom values): 57752 Å² total; per-residue (Å²): 138,92,80,83,86,77,81,81,69,83,84,73,50,55,71,56,26,44,52,50,14,53,48,26,45,74,72,65,40,30,72,58,12,39,49,27,26,46,62,26,52,70,72,45,64,86,50,76,92,73,39,49,76,62,52,49,53,52,45,36,52,36,28,37,57,32,17,57,33,27,49,78,70,69,40,35,70,60,9,32,51,30,10,49,62,29,32,69,85,41,82,77,40,51,67,23,34,45,44,30,16,56,21,31,43,74,71,65,42,29,70,63,13,29,52,30,16,51,56,31,28,73,78,40,76,83,48,60,66,29,56,52,44,35,52,51,24,50,53,51,47,52,68,71,70,47,67,76,92,70,71,80,84,74,96,79,79,86,76,78,78,80,78,70,88,86,81,91,88,85,88,92,86,81,89,87,87,88,88,86,86,82,83,78,76,82,79,79,72,83,87,70,80,84,53,37,67,68,61,49,36,68,66,45,47,78,57,32,58,55,48,54,49,32,55,52,44,58,71,29,61,86,64,29,26,81,98,34,78,66,15,47,49,52,34,47,57,32,45,58,53,44,54,48,52,51,53,52,39,50,50,48,62,77,43,81,63,68,70,85,57,60,75,66,70,84,75,75,86,63,62,63,67,61,56,50,52,53,50,52,53,52,51,56,21,53,60,22,50,78,66,73,37,29,73,55,19,35,55,45,35,50,57,50,47,60,52,55,72,71,53,56,62,92,61,40,81,56,52,64,63,52,50,29,60,39,24,44,51,38,12,53,24,24,46,80,69,66,39,46,69,60,12,45,52,25,18,51,52,17,27,54,46,17,63,78,67,70,36,61,73,48,35,28,53,20,29,48,51,41,18,52,43,24,46,77,70,68,38,31,72,62,14,39,62,33,40,62,66,24,56,87,55,52,88,44,48,63,58,43,16,52,51,28,33,54,45,12,49,33,27,46,78,71,69,38,29,70,60,10,25,55,23,8,53,51,5,26,53,26,11,56,76,46,46,38,66,67,47,34,29,55,13,30,49,44,26,20,54,19,26,48,76,51,34,34,37,69,62,16,42,54,35,37,52,52,26,46,48,51,46,60,65,56,56,80,70,78,59,83,63,52,61,54,52,44,59,47,47,56,47,55,40,47,54,41,50,57,38,52,74,70,66,55,65,68,38,74,70,91,46,59,73,38,49,36,41,38,37,41,36,21,96,52,70,76,75,81,63,60,98,79,37,46,44,36,38,33,45,30,24,78,61,43,53,23,52,81,44,69,71,68,90,60,93,85,53,79,68,49,73,77,64,33,40,40,37,45,62,42,77,33,32,44,15,58,64,73,62,36,37,37,38,34,40,40,76,35,87,68,45,68,41,46,35,40,34,46,27,39,70,89,78,68,50,72,46,45,28,67,46,94,61,60,52,27,45,81,44,77,67,49,80,37,51,44,72,89,63,90,76,88,83,83,85,88,89,84,87,87,85,88,88,85,90,87,84,90,86,85,82,88,88,83,82,88,89,88,91,81,89,87,88,82,89,87,82,91,84,84,88,79,90,86,80,90,81,87,90,86,91,82,89,80,92,85,86,84,86,84,87,88,87,90,83,85,86,83,87,88,82,87,89,88,88,86,86,81,89,87,87,90,91,86,90,87,82,89,90,84,87,86,88,85,87,85,86,81,88,88,86,84,83,62,63,42,61,35,42,43,36,39,30,18,25,77,57,88,76,12,25,31,62,27,61,41,29,38,25,45,34,30,76,73,34,68,49,76,67,48,66,74,83,66,40,82,79,49,91,74,67,48,39,60,53,32,73,40,41,30,78,48,76,43,72,64,25,68,60,78,57,38,35,35,47,34,46,76,64,38,68,88,47,30,41,29,24,36,34,33,42,34,46,32,40,90,94,49,75,45,47,31,46,51,71,41,52,33,13,73,88,40,84,86,43,36,42,60,47,75,43,43,73,73,40,70,73,73,96,78,84,81,91,77,87,88,76,76,95,57,59,39,50,34,42,36,39,42,29,21,30,83,44,95,77,14,22,31,63,29,58,40,34,38,29,40,39,35,75,69,39,62,45,68,82,39,72,72,82,64,40,79,78,68,56,90,72,63,54,36,58,47,31,72,48,36,34,77,47,78,38,68,60,22,63,64,73,54,37,38,37,46,32,46,72,66,39,62,92,50,30,40,27,25,40,32,36,42,35,42,30,35,63,92,74,70,42,61,37,42,31,82,61,71,42,45,34,15,77,87,47,71,87,46,35,48,60,48,79,46,56,51,80,54,78,73,88,75,90,73,81,85,133

Organism: NCBI:txid392033

Foldseek 3Di:
DDDDDDDDDPQDALVRLQVVLVVCVVVVVLVSSLVSLVSSLVPADPDPVPGDPVSLVSLLVSLLSNLVSCVSVLVLVSSLVSLVVSCVVPVLPLSSLLSNLVSCVSVVVLVVSLVSLVSSCVSPVPDCSSVVSNVSSVVSVCVVCDDPVPDDDDPDDDPPPPPDDDDDDDDDDDDDDDDDDDDDQPPDDPPDDQWDLVLLCLQCPPCSVVLVVLNVLLPPCVQLPPPDPRSVVSNVVSVVSNLVSVVSSVVCVVVVDPPVPVVPVPDDDADPVLVVVLVVLLVVLVVCVVVVNLVVSLVSLVVSLVVLVPDDCVRVVCSLVSLLSSLLSNLVSCLSVVVLVSNLVSLVSNLVSCVVVVPLVSVLSSLQSNLVSCVVVLVLVSSLVSLVVNVVSQDALQSQLVSLQSNLVSCVSVVVLVSSLVSLVSSLVSCVVGVPLVSVLSSLQSNLVSCVSQLQLVVSLVSLVVSLVSLVVVPVSDDPCSVVSNVVSVVSSVVSVVCVVVVSDSDNRCFPWFKKKKKFFFPAFFDDDDPPKWKWKWWAAPQGIFPTDIPDDDPPWPWDDDRGMIITIDITGCNDHTFKMKMAIAPFAWGGTAWMWIATPVVRDIFIWGDPGIDGNVRGMDITGGDPDDDDDDDDDDDDDDDDDDDDDDDDDDDDDDDDDDDDDDDDDDDDDDDDDDDDDDDDDDDDDDDDDDDDDDDDDDDDDDDDDDDDDDDDDDDDDDDDDDDDDDDDFFWWKKKKKWFQEQDPLQFAPFWKFKKWAAPADIDPGHTQDDFPPDDDPRDRRDMGIGMDTDGCNDHTFKMKIFTPQDDPSHKHATQWMWMDTDPDIFIWGERAILACVDDLRHRMDMTGTPDYDDDDDDDDPDDPPAKFKKKKKWWFELDVLQFAPWWKWKKWAADQDIRPIDTFDQFPVRDPDPRPRGDITMGMDIDHCNDFTFKMKMFTPQDDDSHKHQTAWMWMARPVVRFIFIWGDGAIQDCPDDPRHRMDMTGTPDGGDDDDDDD

Sequence (1003 aa):
MSVSSEAKGPLKSFQALMGEGEKFSRDKLYTKAIQCYTEALDLLPQDEEKATEKDTNDRLNGLVARSACYLKIGKNDLALQDAEQSLKTNKEFTKGLYQKAEALYAMGEFELALMFYHRGKKLRSDLREFQLGINKAQEAIDNSVGDPNRVKLEASGDLSIFYKNDEKKKQPMGYVRASQKKEAVIQRKQHTPVSNPKTTKQLLGDLYEDRAFLEKIINNTVVTKPNTKTGDAIYQLASDGLDYLDSRTDFWRQQEPLYARSRFIKKLEGDEESYKHIRHELEAIDDQQNKDQFVDARRRAHRLLDFCDRLDERKFNEKQSVLADVYSRLGNAYLELGDYNKSLEYHNRDLKIADIKQFPERSSRALDNMGRVYARSGQFPQAIQVWEKKIPLATSSLEKAWLFHEIGQCHFGLGDFERSKRYGERSFTEAVAVNDAVWQLNAKVLVSHSQTKLRQYREAEQTFDEALTLAKDQKIKNSPNDVAAERAIERALKEVRDQIAKGAADSPPDRTEINYEIKVKSNDHIMYGDDQSTIKLIIYGDNGNSGPIDFRSDENDTKKYDGQSMTLKKKAFDAGKITKIALTCNNIESWPLDSIEVSDNKRKTKLKFLLAQPIDSTTTVVDLYPEGSIVQTSSDSSGKDDKKNKGQGTLASRQSPQTMKRTEQGPSSTRTNESNKKPTKTDEQKSKTTKTDEQKSKTTKLDEQKTPKKDDTTDKKSTQRTSSATEPSSDSHKNIEYTITVQTGSVQFAGTDAHVFISLYGDKNKIVRYQLKTSVNNRNLFEKGQKDDFVLEDIDIGHLKTITIEHDGTGVAAGWYLDFVQVKYKNNTVMFPVERWLDVDHDDKRISLELEPNKKPTSKLTTEDTKEENAVEYEITVRTADKRSAGTDANIFLSLFGDKDKLERRQLKESLDQARNLFEQGATNRFQIYAADVGQIKTIRIEHDGRGFGSGWYLDSIEVRHVSRDENYKFPVDRWLDEGEGDKRISLDLEPDKKPGQLRGAD

Secondary structure (DSSP, 8-state):
---------S---HHHHHHHHHHHHHTT-HHHHHHHHHHHHHTS-SSTTT--HHHHHHHHHHHHHHHHHHHHTT-HHHHHHHHHHHHHS-TT-HHHHHHHHHHHHHHT-HHHHHHHHHHHHHH-TT-HHHHHHHHHHHHHHHHHH--GGG----S----GGG--------------------------------S-HHHHHHHHTTHHHHHHHHHHHHT-TTTS-TT-HHHHHHHHHHHHHHHHHHHHHHHHHHS--THHHHHHHTT--S-HHHHHHHHHHHHHHHHHHTTT-HHHHHHHHHHHHHHHHTS-TTT-TTHHHHHHHHHHHHHHHHHHTT-HHHHHHHHHHHHHHHHHHT-HHHHHHHHHHHHHHHHHTT-HHHHHHHHHHHGGG--SHHHHHHHHHHHHHHHHHTT-HHHHHHHHHHHHHHHHHTT-HHHHHHHHHHHHHHHHHTT-HHHHHHHHHHHHHHHHHHGGG--TTHHHHHHHHHHHHHHHHHHHHTT---------EEEEEEEEE-SS------TT-EEEEEEEETTEEEEEEE----TTS--EE-SSEEEEEEEEE---SEEEEEEEEES-S-B--SEEEEEETTT--EEEEE-SS-B-TT---EEE-BTT--------------------------------------------------------------------------------------------------------PPEEEEEEEEEE-SSTT----S-EEEEEEESS-EEEEEE----SS-SS-S-TT-EEEEEEEEE---SEEEEEEEE---SSS--EEEEEEEEEETTEEEEEEEEEEESSSSTTS-SEEEE-TT----------SS--TTEEEEEEEEEE-SSTT----SPEEEEEE-SS-EEEEEE----TT--SS-S-TT-EEEEEEEEE---S--EEEEEE---SSS--EEEEEEEEEETTTTEEEEEEEEEEESSSSTTS-SEEEE--SS-S-------

Nearest PDB structures (foldseek):
  5a7d-assembly4_D  TM=5.109E-01  e=1.849E-11  Drosophila melanogaster
  3sf4-assembly3_C  TM=4.923E-01  e=1.263E-10  Homo sapiens
  5a7d-assembly2_E  TM=5.074E-01  e=6.862E-10  Drosophila melanogaster
  8ffw-assembly1_D  TM=8.436E-01  e=7.292E-05  Homo sapiens
  1p5q-assembly1_A  TM=8.453E-01  e=1.322E-04  Homo sapiens

InterPro domains:
  IPR001024 PLAT/LH2 domain [PF01477] (516-617)
  IPR001024 PLAT/LH2 domain [PF01477] (738-845)
  IPR001024 PLAT/LH2 domain [PF01477] (874-981)
  IPR001024 PLAT/LH2 domain [PS50095] (514-629)
  IPR001024 PLAT/LH2 domain [PS50095] (736-852)
  IPR001024 PLAT/LH2 domain [PS50095] (872-991)
  IPR001024 PLAT/LH2 domain [SM00308] (736-851)
  IPR001024 PLAT/LH2 domain [SM00308] (872-990)
  IPR011990 Tetratricopeptide-like helical domain superfamily [G3DSA:1.25.40.10] (10-149)
  IPR011990 Tetratricopeptide-like helical domain superfamily [G3DSA:1.25.40.10] (236-483)
  IPR011990 Tetratricopeptide-like helical domain superfamily [SSF48452] (13-393)
  IPR011990 Tetratricopeptide-like helical domain superfamily [SSF48452] (364-492)
  IPR019734 Tetratricopeptide repeat [PS50005] (14-47)
  IPR019734 Tetratricopeptide repeat [PS50005] (324-357)
  IPR019734 Tetratricopeptide repeat [PS50005] (364-397)
  IPR019734 Tetratricopeptide repeat [SM00028] (14-47)
  IPR019734 Tetratricopeptide repeat [SM00028] (60-93)
  IPR019734 Tetratricopeptide repeat [SM00028] (94-127)
  IPR019734 Tetratricopeptide repeat [SM00028] (324-357)
  IPR019734 Tetratricopeptide repeat [SM00028] (364-397)

pLDDT: mean 70.47, std 22.6, range [21.14, 96.88]